Protein AF-0000000074760845 (afdb_homodimer)

Nearest PDB structures (foldseek):
  3ica-assembly1_A  TM=3.084E-01  e=1.351E+00  Porphyromonas gingivalis
  8p0w-assembly1_B  TM=1.690E-01  e=2.922E+00  Homo sapiens
  7v0s-assembly1_Q  TM=1.565E-01  e=3.183E+00  Homo sapiens
  1yc9-assembly1_A-3  TM=8.817E-02  e=9.587E-01  Vibrio cholerae
  3ica-assembly1_A  TM=3.086E-01  e=1.528E+00  Porphyromonas gingivalis

Organism: Mortierella alpina (NCBI:txid64518)

Foldseek 3Di:
DVVVVVVVLVVLQLVLLVQLVVVCQLADDPVFQELVLLVPQDLVSLLVSCCPSRVSLLVVLLVVQQDVVRPDFPNSNRSSQVVQLVSCVSPVRSNNQQDLVLLQCLLVLHELVVSCVVVVVSRHPHPVVNLVNLLRHLVNLLVVLLVCVLPAAKAKEKDKFWDWFCDPDDDPVTHTDTQIWMKMKIWGFDFLFFQDDDLCLLVVDDLVLQDDDPVLVVLLLLLLLQVLLVLCLVFPPPSVLADGRDNFDAFDALAAIDMFIWFMGSAHLLALVSLVVVVCCCQCPRNNHDLVSCVVRTAHEYEYALSNLLSVLLCLVVQVPPDGCVSSNSRYDYDYFDPVVLVVLLLVLCVQQQADLPAFLGLVVLCVLVPNVVQCNDPDHDPVSSVVSLVLSLSLLSVLLCVQQQDPVLVVLLVPDPDSVSNNVSSSVSSSVCCVPVLDLVLFQAQSQSSSSLSNSSVSLSVQCVQCQQQRRLPSNVSSLSLSLLLCQLDDNVSVNLSSSVVSSCVVGRGDPVSSVRSSSQQWGANPSDRRRIDGPNVVNVVLSVSLNSSVVSNPNPDDSVSCSSRNRRCSVSSVVSNVVVCVSSVPDDPVPPVPPDDCNVSSVSSNCSCVVVQRSHNCSSPDHYDPSHDHGDNSNVSSSVSSNPCPVSVVSSVCSSVVVVSVDPPDPPCPPPDPPVPD/DVVVVVVVLVVLQLVLLVQLVVVCQLADDPVFQELVLLVPQDLVSLLVSCCVSRVSLLVVLLVVQQDVVRPPFPRSNRSSQVVQLVSCVSPVRSNNQQDLVLLQCLLVLHELVVSCVCVVVSRHPHPVVNLVNLLRHLVNLLVVLLVCVLPAAKAKEKDKFWAWFCDPDDDPVTHTDTQIWMKMKIWGFDFLFFQDDDLVLLVVDDLVLQDDDPVLVVLLLLLLLQVLLVLCLVFPPPSVLADGRDNFDAFDALAAIDMFIAFMGSAHLLALVSLVVVVCCCQCPRNNHDLVSCVVRGAHEYEYALSNLLSVLLCLLVQVPPDGCVSSNSRYDYDYFDPVVLVVLLLQLCVQQQADLPAFLGLVVLCVLVPNVVQCNDPDHDPVSSVVSLVLSLSLLSVLLCVQQQDPVLVVLLVPDPDSVSNNVSSSVSSSVCCVPVLDLVLFQAQSQSSSSLSNSSVSLSVQCVQCQQQRRLPSNLSSLSLSLLLCQLDDNVSVNLVSSVVSSCLPGRGDPSSSVRSSSQQWGANPSDRRRIDGPNVVNVVLSVSLNSSVVSNNNPDDSVSCSSRNRRCSVSSVVSNVVVCVSSVPDDPVPPVPPDDCNVSSVSSNCSCVVVQRSHNCSSPDHYPPSHDHGDNSNVSSSVSSNPCPVSVVSSVCSSVVVVSVDPPDPPCPVPDPPVPD

Secondary structure (DSSP, 8-state):
-HHHHHHHHHHHHHHHHHHHHHHTTTPPPSS---HHHHHT--HHHHHHHHHHH-HHHHHHHHHHH--SS--STTHHHHHHHHHHHHHHHH-TT--HHHHHHHHHHHHTT--HHHHHHHHHHTSS--HHHHHHHHHHHHHHHHHHHHHHHHHS-EEEEEEEEEEEE--SS-BTTB--EEEEEEEEEEEE----------GGGGGG--GGGTS--HHHHHHHHHHHHHHHHHHHHHHSTT-TTPPPPP--SSBPP-----EEEPPPB---TTSHHHHHHHHHIIIIIIS---GGGGTT---EEEEE-HHHHHHHHHHHHHTTT-SSHHHHTTTEEEEE-HHHHHHHHHHHHHHHT---TTSTT-HHHHHHHTT--GGGGSSS--HHHHHHHHHHHHHHHHHHHHHHH--HHHHHHHHT--SHHHHHHHHHHHHHHHHHHHT-GGG--SHHHHHHHHHHHHHHHHHHHHHHHHHTBHHHHHHHHHHHHHHHTTSS-HHHHHHHHHHHHIIIII--HHHHHHHHHHTEEESS-STT-EEEHHHHHHHHHHHHHHHHHHTTT---HHHIIIIIGGGHHHHHHHHHHHHHHTTPPP-S--------HHHHHHHHHHHHHTTTT-S-TTTS---TTSPPPP-HHHHHHHHHHSHHHHHHHHHHHHSSGGGTS---------S-TT--/-HHHHHHHHHHHHHHHHHHHHHHTTTPPPSS---HHHHHT--HHHHHHHHHHH-HHHHHHHHHHH-PSS--STTHHHHHHHHHHHHHHHH-TT--HHHHHHHHHHHHTT--HHHHHHHHHHTSS--HHHHHHHHHHHHHHHHHHHHHHHHHS-EEEEEEEEEEEE--SS-BTTB--EEEEEEEEEEEE----------GGGGGG--GGGTS--HHHHHHHHHHHHHHHHHHHHHHSTT-TTPPPPP--SSBPP-----EEEPPPB---TTSHHHHHHHHHIIIIIIS---GGGGGG---EEEEE-HHHHHHHHHHHHHTTT-SSHHHHTTTEEEEE-HHHHHHHHHHHHHHHT---TTSTT-HHHHHHHTT--GGGGSSS--HHHHHHHHHHHHHHHHHHHHHHH--HHHHHHHHH--SHHHHHHHHHHHHHHHHHHHT-GGG--SHHHHHHHHHHHHHHHHHHHHHHHHHTBHHHHHHHHHHHHHHHTTSS-HHHHHHHHHHHHIIIII--HHHHHHHHHTTEEESS-STT-EEEHHHHHHHHHHHHHHHHHHTTT---HHHIIIIIGGGHHHHHHHHHHHHHHTTPPP-S--------HHHHHHHHHHHHHTTTT-S-TTTS---TTSPPPP-HHHHHHHHHHSHHHHHHHHHHHHTTGGGTS---------STT---

Sequence (1360 aa):
MAQVATSYVVNMARNELVNLSKSKYLHLSRDGFTASDVDNFSLARIQHVLQTKAPVLTKILRGLTELKPAGPRQRSLALPVIGSIVATTFCRTSNYLQVEMGLYFYSAGCTRKVIDTLHGTGLCVSFSTINRLLEDLTKNAKKVVRLAAKREPFLLVYDNINLAKRKHDQRVDNLDDFENGTTATMIIGRNLGSVQQVHQSYSRLSPSDVILDQAEMAHIKKVYQAHFVQELRNNKEGYGRCSPVPLEIHLLPAEKTKAHPLPTMKIDESSLEGNKMVMETIIEKSLGLEKEWFTAGKAVIVAGDLSTVKKLRSLKYQREDERTPYNRLDWITPVAQLFHMQMALGRTLLRHYRGTDSEHGSLSQIATLLGGRNRIFSDNPDFHSTDEFLRHVFSATVLRLWDVSVTAEDTEGLAGCKDDTAFNNLVNAKMERIIDGSLNPDDINDPSSANATLFLRDMTLYLELSSAIKVGDIGRIDSALKWLTIVFHAGSNSNYAYELLHFRSCAAHLWDPDIKDAVLASMLVNMSGTRQGWKPTDLYQEHCNRTIKHVFHNKQGDMTFDMLRERISMNIETFDTIKARTEQTFKAPPNKRKHAAVSALSDLEIISMTLSEHSILGLNPTGKPQDPTVKRVKHLFMEGAIALLDKKRMDTFIQKHADGSQWMGGGAEDMEENDTGMAEMAQVATSYVVNMARNELVNLSKSKYLHLSRDGFTASDVDNFSLARIQHVLQTKAPVLTKILRGLTELKPAGPRQRSLALPVIGSIVATTFCRTSNYLQVEMGLYFYSAGCTRKVIDTLHGTGLCVSFSTINRLLEDLTKNAKKVVRLAAKREPFLLVYDNINLAKRKHDQRVDNLDDFENGTTATMIIGRNLGSVQQVHQSYSRLSPSDVILDQAEMAHIKKVYQAHFVQELRNNKEGYGRCSPVPLEIHLLPAEKTKAHPLPTMKIDESSLEGNKMVMETIIEKSLGLEKEWFTAGKAVIVAGDLSTVKKLRSLKYQREDERTPYNRLDWITPVAQLFHMQMALGRTLLRHYRGTDSEHGSLSQIATLLGGRNRIFSDNPDFHSTDEFLRHVFSATVLRLWDVSVTAEDTEGLAGCKDDTAFNNLVNAKMERIIDGSLNPDDINDPSSANATLFLRDMTLYLELSSAIKVGDIGRIDSALKWLTIVFHAGSNSNYAYELLHFRSCAAHLWDPDIKDAVLASMLVNMSGTRQGWKPTDLYQEHCNRTIKHVFHNKQGDMTFDMLRERISMNIETFDTIKARTEQTFKAPPNKRKHAAVSALSDLEIISMTLSEHSILGLNPTGKPQDPTVKRVKHLFMEGAIALLDKKRMDTFIQKHADGSQWMGGGAEDMEENDTGMAE

InterPro domains:
  IPR046496 Domain of unknown function DUF6589 [PF20231] (205-595)

Structure (mmCIF, N/CA/C/O backbone):
data_AF-0000000074760845-model_v1
#
loop_
_entity.id
_entity.type
_entity.pdbx_description
1 polymer 'DUF6589 domain-containing protein'
#
loop_
_atom_site.group_PDB
_atom_site.id
_atom_site.type_symbol
_atom_site.label_atom_id
_atom_site.label_alt_id
_atom_site.label_comp_id
_atom_site.label_asym_id
_atom_site.label_entity_id
_atom_site.label_seq_id
_atom_site.pdbx_PDB_ins_code
_atom_site.Cartn_x
_atom_site.Cartn_y
_atom_site.Cartn_z
_atom_site.occupancy
_atom_site.B_iso_or_equiv
_atom_site.auth_seq_id
_atom_site.auth_comp_id
_atom_site.auth_asym_id
_atom_site.auth_atom_id
_atom_site.pdbx_PDB_model_num
ATOM 1 N N . MET A 1 1 ? -59.531 -13.656 4.5 1 73 1 MET A N 1
ATOM 2 C CA . MET A 1 1 ? -59.438 -12.375 5.195 1 73 1 MET A CA 1
ATOM 3 C C . MET A 1 1 ? -58 -11.891 5.254 1 73 1 MET A C 1
ATOM 5 O O . MET A 1 1 ? -57.719 -10.734 4.93 1 73 1 MET A O 1
ATOM 9 N N . ALA A 1 2 ? -57.156 -12.852 5.43 1 81.94 2 ALA A N 1
ATOM 10 C CA . ALA A 1 2 ? -55.75 -12.492 5.566 1 81.94 2 ALA A CA 1
ATOM 11 C C . ALA A 1 2 ? -55.156 -12.008 4.238 1 81.94 2 ALA A C 1
ATOM 13 O O . ALA A 1 2 ? -54.469 -10.992 4.188 1 81.94 2 ALA A O 1
ATOM 14 N N . GLN A 1 3 ? -55.469 -12.633 3.146 1 88.06 3 GLN A N 1
ATOM 15 C CA . GLN A 1 3 ? -54.969 -12.289 1.82 1 88.06 3 GLN A CA 1
ATOM 16 C C . GLN A 1 3 ? -55.5 -10.938 1.36 1 88.06 3 GLN A C 1
ATOM 18 O O . GLN A 1 3 ? -54.781 -10.133 0.782 1 88.06 3 GLN A O 1
ATOM 23 N N . VAL A 1 4 ? -56.781 -10.727 1.677 1 90.44 4 VAL A N 1
ATOM 24 C CA . VAL A 1 4 ? -57.406 -9.477 1.266 1 90.44 4 VAL A CA 1
ATOM 25 C C . VAL A 1 4 ? -56.844 -8.312 2.07 1 90.44 4 VAL A C 1
ATOM 27 O O . VAL A 1 4 ? -56.562 -7.25 1.516 1 90.44 4 VAL A O 1
ATOM 30 N N . ALA A 1 5 ? -56.656 -8.547 3.352 1 92.5 5 ALA A N 1
ATOM 31 C CA . ALA A 1 5 ? -56.094 -7.508 4.215 1 92.5 5 ALA A CA 1
ATOM 32 C C . ALA A 1 5 ? -54.656 -7.16 3.799 1 92.5 5 ALA A C 1
ATOM 34 O O . ALA A 1 5 ? -54.281 -5.992 3.797 1 92.5 5 ALA A O 1
ATOM 35 N N . THR A 1 6 ? -53.938 -8.188 3.455 1 93.56 6 THR A N 1
ATOM 36 C CA . THR A 1 6 ? -52.562 -7.98 3.045 1 93.56 6 THR A CA 1
ATOM 37 C C . THR A 1 6 ? -52.5 -7.184 1.744 1 93.56 6 THR A C 1
ATOM 39 O O . THR A 1 6 ? -51.719 -6.242 1.624 1 93.56 6 THR A O 1
ATOM 42 N N . SER A 1 7 ? -53.281 -7.531 0.797 1 92.94 7 SER A N 1
ATOM 43 C CA . SER A 1 7 ? -53.312 -6.824 -0.48 1 92.94 7 SER A CA 1
ATOM 44 C C . SER A 1 7 ? -53.75 -5.371 -0.299 1 92.94 7 SER A C 1
ATOM 46 O O . SER A 1 7 ? -53.219 -4.477 -0.965 1 92.94 7 SER A O 1
ATOM 48 N N . TYR A 1 8 ? -54.656 -5.242 0.613 1 94.38 8 TYR A N 1
ATOM 49 C CA . TYR A 1 8 ? -55.125 -3.895 0.889 1 94.38 8 TYR A CA 1
ATOM 50 C C . TYR A 1 8 ? -54.031 -3.023 1.476 1 94.38 8 TYR A C 1
ATOM 52 O O . TYR A 1 8 ? -53.812 -1.903 1.015 1 94.38 8 TYR A O 1
ATOM 60 N N . VAL A 1 9 ? -53.375 -3.494 2.439 1 94.44 9 VAL A N 1
ATOM 61 C CA . VAL A 1 9 ? -52.312 -2.756 3.129 1 94.44 9 VAL A CA 1
ATOM 62 C C . VAL A 1 9 ? -51.156 -2.494 2.17 1 94.44 9 VAL A C 1
ATOM 64 O O . VAL A 1 9 ? -50.594 -1.396 2.15 1 94.44 9 VAL A O 1
ATOM 67 N N . VAL A 1 10 ? -50.75 -3.508 1.373 1 93.94 10 VAL A N 1
ATOM 68 C CA . VAL A 1 10 ? -49.656 -3.379 0.409 1 93.94 10 VAL A CA 1
ATOM 69 C C . VAL A 1 10 ? -50 -2.312 -0.626 1 93.94 10 VAL A C 1
ATOM 71 O O . VAL A 1 10 ? -49.156 -1.508 -1.011 1 93.94 10 VAL A O 1
ATOM 74 N N . ASN A 1 11 ? -51.25 -2.316 -1.03 1 93.5 11 ASN A N 1
ATOM 75 C CA . ASN A 1 11 ? -51.688 -1.32 -2.004 1 93.5 11 ASN A CA 1
ATOM 76 C C . ASN A 1 11 ? -51.656 0.089 -1.422 1 93.5 11 ASN A C 1
ATOM 78 O O . ASN A 1 11 ? -51.312 1.044 -2.121 1 93.5 11 ASN A O 1
ATOM 82 N N . MET A 1 12 ? -51.969 0.183 -0.197 1 95.12 12 MET A N 1
ATOM 83 C CA . MET A 1 12 ? -51.906 1.481 0.465 1 95.12 12 MET A CA 1
ATOM 84 C C . MET A 1 12 ? -50.438 1.959 0.542 1 95.12 12 MET A C 1
ATOM 86 O O . MET A 1 12 ? -50.156 3.121 0.252 1 95.12 12 MET A O 1
ATOM 90 N N . ALA A 1 13 ? -49.625 1.076 0.987 1 94.75 13 ALA A N 1
ATOM 91 C CA . ALA A 1 13 ? -48.188 1.407 1.1 1 94.75 13 ALA A CA 1
ATOM 92 C C . ALA A 1 13 ? -47.625 1.755 -0.264 1 94.75 13 ALA A C 1
ATOM 94 O O . ALA A 1 13 ? -46.781 2.652 -0.373 1 94.75 13 ALA A O 1
ATOM 95 N N . ARG A 1 14 ? -48 1.091 -1.288 1 93.19 14 ARG A N 1
ATOM 96 C CA . ARG A 1 14 ? -47.531 1.357 -2.645 1 93.19 14 ARG A CA 1
ATOM 97 C C . ARG A 1 14 ? -47.938 2.746 -3.107 1 93.19 14 ARG A C 1
ATOM 99 O O . ARG A 1 14 ? -47.188 3.451 -3.764 1 93.19 14 ARG A O 1
ATOM 106 N N . ASN A 1 15 ? -49.156 3.045 -2.781 1 93.25 15 ASN A N 1
ATOM 107 C CA . ASN A 1 15 ? -49.656 4.379 -3.127 1 93.25 15 ASN A CA 1
ATOM 108 C C . ASN A 1 15 ? -48.844 5.465 -2.432 1 93.25 15 ASN A C 1
ATOM 110 O O . ASN A 1 15 ? -48.594 6.523 -3.012 1 93.25 15 ASN A O 1
ATOM 114 N N . GLU A 1 16 ? -48.5 5.18 -1.24 1 94.75 16 GLU A N 1
ATOM 115 C CA . GLU A 1 16 ? -47.656 6.113 -0.519 1 94.75 16 GLU A CA 1
ATOM 116 C C . GLU A 1 16 ? -46.281 6.246 -1.195 1 94.75 16 GLU A C 1
ATOM 118 O O . GLU A 1 16 ? -45.719 7.34 -1.263 1 94.75 16 GLU A O 1
ATOM 123 N N . LEU A 1 17 ? -45.75 5.133 -1.684 1 92.44 17 LEU A N 1
ATOM 124 C CA . LEU A 1 17 ? -44.469 5.141 -2.363 1 92.44 17 LEU A CA 1
ATOM 125 C C . LEU A 1 17 ? -44.562 5.91 -3.678 1 92.44 17 LEU A C 1
ATOM 127 O O . LEU A 1 17 ? -43.594 6.609 -4.055 1 92.44 17 LEU A O 1
ATOM 131 N N . VAL A 1 18 ? -45.625 5.773 -4.324 1 90.94 18 VAL A N 1
ATOM 132 C CA . VAL A 1 18 ? -45.844 6.535 -5.547 1 90.94 18 VAL A CA 1
ATOM 133 C C . VAL A 1 18 ? -45.844 8.031 -5.234 1 90.94 18 VAL A C 1
ATOM 135 O O . VAL A 1 18 ? -45.219 8.82 -5.938 1 90.94 18 VAL A O 1
ATOM 138 N N . ASN A 1 19 ? -46.5 8.391 -4.176 1 91.38 19 ASN A N 1
ATOM 139 C CA . ASN A 1 19 ? -46.562 9.797 -3.785 1 91.38 19 ASN A CA 1
ATOM 140 C C . ASN A 1 19 ? -45.188 10.312 -3.352 1 91.38 19 ASN A C 1
ATOM 142 O O . ASN A 1 19 ? -44.844 11.461 -3.623 1 91.38 19 ASN A O 1
ATOM 146 N N . LEU A 1 20 ? -44.531 9.484 -2.639 1 90.94 20 LEU A N 1
ATOM 147 C CA . LEU A 1 20 ? -43.188 9.844 -2.211 1 90.94 20 LEU A CA 1
ATOM 148 C C . LEU A 1 20 ? -42.281 10.086 -3.414 1 90.94 20 LEU A C 1
ATOM 150 O O . LEU A 1 20 ? -41.469 11.008 -3.402 1 90.94 20 LEU A O 1
ATOM 154 N N . SER A 1 21 ? -42.406 9.289 -4.398 1 87.81 21 SER A N 1
ATOM 155 C CA . SER A 1 21 ? -41.625 9.43 -5.609 1 87.81 21 SER A CA 1
ATOM 156 C C . SER A 1 21 ? -41.969 10.711 -6.363 1 87.81 21 SER A C 1
ATOM 158 O O . SER A 1 21 ? -41.094 11.375 -6.898 1 87.81 21 SER A O 1
ATOM 160 N N . LYS A 1 22 ? -43.156 11.031 -6.348 1 87.75 22 LYS A N 1
ATOM 161 C CA . LYS A 1 22 ? -43.625 12.219 -7.055 1 87.75 22 LYS A CA 1
ATOM 162 C C . LYS A 1 22 ? -43.188 13.492 -6.336 1 87.75 22 LYS A C 1
ATOM 164 O O . LYS A 1 22 ? -42.875 14.5 -6.973 1 87.75 22 LYS A O 1
ATOM 169 N N . SER A 1 23 ? -43.156 13.453 -5.031 1 86.38 23 SER A N 1
ATOM 170 C CA . SER A 1 23 ? -42.812 14.625 -4.238 1 86.38 23 SER A CA 1
ATOM 171 C C . SER A 1 23 ? -41.312 14.883 -4.258 1 86.38 23 SER A C 1
ATOM 173 O O . SER A 1 23 ? -40.844 15.977 -3.914 1 86.38 23 SER A O 1
ATOM 175 N N . LYS A 1 24 ? -40.438 13.969 -4.602 1 84.06 24 LYS A N 1
ATOM 176 C CA . LYS A 1 24 ? -39 14.047 -4.801 1 84.06 24 LYS A CA 1
ATOM 177 C C . LYS A 1 24 ? -38.281 14.391 -3.498 1 84.06 24 LYS A C 1
ATOM 179 O O . LYS A 1 24 ? -37.25 15.062 -3.514 1 84.06 24 LYS A O 1
ATOM 184 N N . TYR A 1 25 ? -38.875 14 -2.334 1 82.44 25 TYR A N 1
ATOM 185 C CA . TYR A 1 25 ? -38.281 14.312 -1.033 1 82.44 25 TYR A CA 1
ATOM 186 C C . TYR A 1 25 ? -36.969 13.555 -0.831 1 82.44 25 TYR A C 1
ATOM 188 O O . TYR A 1 25 ? -36.094 14.023 -0.119 1 82.44 25 TYR A O 1
ATOM 196 N N . LEU A 1 26 ? -36.875 12.414 -1.429 1 87.5 26 LEU A N 1
ATOM 197 C CA . LEU A 1 26 ? -35.656 11.586 -1.259 1 87.5 26 LEU A CA 1
ATOM 198 C C . LEU A 1 26 ? -34.844 11.555 -2.541 1 87.5 26 LEU A C 1
ATOM 200 O O . LEU A 1 26 ? -34.125 10.586 -2.795 1 87.5 26 LEU A O 1
ATOM 204 N N . HIS A 1 27 ? -35.094 12.602 -3.342 1 84.25 27 HIS A N 1
ATOM 205 C CA . HIS A 1 27 ? -34.344 12.766 -4.574 1 84.25 27 HIS A CA 1
ATOM 206 C C . HIS A 1 27 ? -33.219 13.789 -4.398 1 84.25 27 HIS A C 1
ATOM 208 O O . HIS A 1 27 ? -33.344 14.719 -3.592 1 84.25 27 HIS A O 1
ATOM 214 N N . LEU A 1 28 ? -32.156 13.5 -5.059 1 78.19 28 LEU A N 1
ATOM 215 C CA . LEU A 1 28 ? -31.141 14.555 -5.117 1 78.19 28 LEU A CA 1
ATOM 216 C C . LEU A 1 28 ? -31.438 15.523 -6.258 1 78.19 28 LEU A C 1
ATOM 218 O O . LEU A 1 28 ? -32.062 15.148 -7.25 1 78.19 28 LEU A O 1
ATOM 222 N N . SER A 1 29 ? -31.094 16.75 -6.016 1 67.69 29 SER A N 1
ATOM 223 C CA . SER A 1 29 ? -31.391 17.781 -7.004 1 67.69 29 SER A CA 1
ATOM 224 C C . SER A 1 29 ? -30.75 17.453 -8.352 1 67.69 29 SER A C 1
ATOM 226 O O . SER A 1 29 ? -29.656 16.906 -8.414 1 67.69 29 SER A O 1
ATOM 228 N N . ARG A 1 30 ? -31.562 17.516 -9.32 1 59.91 30 ARG A N 1
ATOM 229 C CA . ARG A 1 30 ? -31.125 17.266 -10.688 1 59.91 30 ARG A CA 1
ATOM 230 C C . ARG A 1 30 ? -30.234 18.406 -11.188 1 59.91 30 ARG A C 1
ATOM 232 O O . ARG A 1 30 ? -29.516 18.25 -12.188 1 59.91 30 ARG A O 1
ATOM 239 N N . ASP A 1 31 ? -30.375 19.594 -10.508 1 63.41 31 ASP A N 1
ATOM 240 C CA . ASP A 1 31 ? -29.656 20.766 -10.992 1 63.41 31 ASP A CA 1
ATOM 241 C C . ASP A 1 31 ? -28.203 20.75 -10.508 1 63.41 31 ASP A C 1
ATOM 243 O O . ASP A 1 31 ? -27.672 21.797 -10.125 1 63.41 31 ASP A O 1
ATOM 247 N N . GLY A 1 32 ? -27.688 19.609 -10.453 1 75.12 32 GLY A N 1
ATOM 248 C CA . GLY A 1 32 ? -26.266 19.531 -10.117 1 75.12 32 GLY A CA 1
ATOM 249 C C . GLY A 1 32 ? -26.016 19.172 -8.664 1 75.12 32 GLY A C 1
ATOM 250 O O . GLY A 1 32 ? -26.703 19.672 -7.77 1 75.12 32 GLY A O 1
ATOM 251 N N . PHE A 1 33 ? -25.281 18.25 -8.398 1 83.94 33 PHE A N 1
ATOM 252 C CA . PHE A 1 33 ? -24.891 17.781 -7.066 1 83.94 33 PHE A CA 1
ATOM 253 C C . PHE A 1 33 ? -23.812 18.672 -6.465 1 83.94 33 PHE A C 1
ATOM 255 O O . PHE A 1 33 ? -22.797 18.922 -7.102 1 83.94 33 PHE A O 1
ATOM 262 N N . THR A 1 34 ? -24.141 19.328 -5.312 1 84 34 THR A N 1
ATOM 263 C CA . THR A 1 34 ? -23.25 20.312 -4.715 1 84 34 THR A CA 1
ATOM 264 C C . THR A 1 34 ? -22.797 19.859 -3.326 1 84 34 THR A C 1
ATOM 266 O O . THR A 1 34 ? -23.344 18.891 -2.781 1 84 34 THR A O 1
ATOM 269 N N . ALA A 1 35 ? -21.797 20.625 -2.775 1 81.69 35 ALA A N 1
ATOM 270 C CA . ALA A 1 35 ? -21.297 20.344 -1.435 1 81.69 35 ALA A CA 1
ATOM 271 C C . ALA A 1 35 ? -22.391 20.547 -0.383 1 81.69 35 ALA A C 1
ATOM 273 O O . ALA A 1 35 ? -22.422 19.844 0.631 1 81.69 35 ALA A O 1
ATOM 274 N N . SER A 1 36 ? -23.25 21.484 -0.666 1 81.38 36 SER A N 1
ATOM 275 C CA . SER A 1 36 ? -24.359 21.734 0.249 1 81.38 36 SER A CA 1
ATOM 276 C C . SER A 1 36 ? -25.266 20.516 0.348 1 81.38 36 SER A C 1
ATOM 278 O O . SER A 1 36 ? -25.844 20.25 1.407 1 81.38 36 SER A O 1
ATOM 280 N N . ASP A 1 37 ? -25.422 19.844 -0.735 1 82.81 37 ASP A N 1
ATOM 281 C CA . ASP A 1 37 ? -26.203 18.609 -0.722 1 82.81 37 ASP A CA 1
ATOM 282 C C . ASP A 1 37 ? -25.609 17.578 0.23 1 82.81 37 ASP A C 1
ATOM 284 O O . ASP A 1 37 ? -26.328 16.891 0.944 1 82.81 37 ASP A O 1
ATOM 288 N N . VAL A 1 38 ? -24.359 17.516 0.23 1 84.44 38 VAL A N 1
ATOM 289 C CA . VAL A 1 38 ? -23.641 16.578 1.086 1 84.44 38 VAL A CA 1
ATOM 290 C C . VAL A 1 38 ? -23.844 16.953 2.551 1 84.44 38 VAL A C 1
ATOM 292 O O . VAL A 1 38 ? -24.047 16.078 3.396 1 84.44 38 VAL A O 1
ATOM 295 N N . ASP A 1 39 ? -23.859 18.203 2.789 1 82.31 39 ASP A N 1
ATOM 296 C CA . ASP A 1 39 ? -24.016 18.688 4.16 1 82.31 39 ASP A CA 1
ATOM 297 C C . ASP A 1 39 ? -25.406 18.391 4.691 1 82.31 39 ASP A C 1
ATOM 299 O O . ASP A 1 39 ? -25.609 18.328 5.906 1 82.31 39 ASP A O 1
ATOM 303 N N . ASN A 1 40 ? -26.297 18.109 3.807 1 81.38 40 ASN A N 1
ATOM 304 C CA . ASN A 1 40 ? -27.688 17.922 4.207 1 81.38 40 ASN A CA 1
ATOM 305 C C . ASN A 1 40 ? -28.016 16.453 4.402 1 81.38 40 ASN A C 1
ATOM 307 O O . ASN A 1 40 ? -29.141 16.109 4.797 1 81.38 40 ASN A O 1
ATOM 311 N N . PHE A 1 41 ? -27.094 15.625 4.129 1 85.31 41 PHE A N 1
ATOM 312 C CA . PHE A 1 41 ? -27.359 14.203 4.328 1 85.31 41 PHE A CA 1
ATOM 313 C C . PHE A 1 41 ? -27.641 13.898 5.793 1 85.31 41 PHE A C 1
ATOM 315 O O . PHE A 1 41 ? -26.938 14.375 6.684 1 85.31 41 PHE A O 1
ATOM 322 N N . SER A 1 42 ? -28.75 13.305 6.047 1 88.31 42 SER A N 1
ATOM 323 C CA . SER A 1 42 ? -29.141 12.953 7.406 1 88.31 42 SER A CA 1
ATOM 324 C C . SER A 1 42 ? -30.109 11.773 7.41 1 88.31 42 SER A C 1
ATOM 326 O O . SER A 1 42 ? -31.125 11.797 6.703 1 88.31 42 SER A O 1
ATOM 328 N N . LEU A 1 43 ? -29.75 10.812 8.172 1 90 43 LEU A N 1
ATOM 329 C CA . LEU A 1 43 ? -30.641 9.664 8.328 1 90 43 LEU A CA 1
ATOM 330 C C . LEU A 1 43 ? -31.938 10.078 9.008 1 90 43 LEU A C 1
ATOM 332 O O . LEU A 1 43 ? -33 9.523 8.711 1 90 43 LEU A O 1
ATOM 336 N N . ALA A 1 44 ? -31.828 11.039 9.828 1 87.81 44 ALA A N 1
ATOM 337 C CA . ALA A 1 44 ? -33 11.562 10.523 1 87.81 44 ALA A CA 1
ATOM 338 C C . ALA A 1 44 ? -33.969 12.195 9.547 1 87.81 44 ALA A C 1
ATOM 340 O O . ALA A 1 44 ? -35.188 12.094 9.727 1 87.81 44 ALA A O 1
ATOM 341 N N . ARG A 1 45 ? -33.406 12.805 8.602 1 89.19 45 ARG A N 1
ATOM 342 C CA . ARG A 1 45 ? -34.281 13.398 7.57 1 89.19 45 ARG A CA 1
ATOM 343 C C . ARG A 1 45 ? -35.031 12.32 6.805 1 89.19 45 ARG A C 1
ATOM 345 O O . ARG A 1 45 ? -36.219 12.477 6.527 1 89.19 45 ARG A O 1
ATOM 352 N N . ILE A 1 46 ? -34.375 11.266 6.5 1 92.38 46 ILE A N 1
ATOM 353 C CA . ILE A 1 46 ? -35.031 10.164 5.785 1 92.38 46 ILE A CA 1
ATOM 354 C C . ILE A 1 46 ? -36.125 9.57 6.641 1 92.38 46 ILE A C 1
ATOM 356 O O . ILE A 1 46 ? -37.25 9.32 6.148 1 92.38 46 ILE A O 1
ATOM 360 N N . GLN A 1 47 ? -35.844 9.383 7.852 1 92.38 47 GLN A N 1
ATOM 361 C CA . GLN A 1 47 ? -36.812 8.844 8.781 1 92.38 47 GLN A CA 1
ATOM 362 C C . GLN A 1 47 ? -38.031 9.758 8.875 1 92.38 47 GLN A C 1
ATOM 364 O O . GLN A 1 47 ? -39.188 9.289 8.844 1 92.38 47 GLN A O 1
ATOM 369 N N . HIS A 1 48 ? -37.75 10.992 8.922 1 93.19 48 HIS A N 1
ATOM 370 C CA . HIS A 1 48 ? -38.812 11.969 9.031 1 93.19 48 HIS A CA 1
ATOM 371 C C . HIS A 1 48 ? -39.688 11.969 7.777 1 93.19 48 HIS A C 1
ATOM 373 O O . HIS A 1 48 ? -40.906 12 7.871 1 93.19 48 HIS A O 1
ATOM 379 N N . VAL A 1 49 ? -39.094 11.914 6.672 1 94.19 49 VAL A N 1
ATOM 380 C CA . VAL A 1 49 ? -39.812 11.898 5.406 1 94.19 49 VAL A CA 1
ATOM 381 C C . VAL A 1 49 ? -40.688 10.641 5.309 1 94.19 49 VAL A C 1
ATOM 383 O O . VAL A 1 49 ? -41.844 10.703 4.906 1 94.19 49 VAL A O 1
ATOM 386 N N . LEU A 1 50 ? -40.156 9.5 5.727 1 94.12 50 LEU A N 1
ATOM 387 C CA . LEU A 1 50 ? -40.906 8.25 5.684 1 94.12 50 LEU A CA 1
ATOM 388 C C . LEU A 1 50 ? -42.094 8.297 6.637 1 94.12 50 LEU A C 1
ATOM 390 O O . LEU A 1 50 ? -43.188 7.883 6.277 1 94.12 50 LEU A O 1
ATOM 394 N N . GLN A 1 51 ? -41.938 8.875 7.777 1 93.56 51 GLN A N 1
ATOM 395 C CA . GLN A 1 51 ? -42.969 8.93 8.797 1 93.56 51 GLN A CA 1
ATOM 396 C C . GLN A 1 51 ? -44.125 9.859 8.375 1 93.56 51 GLN A C 1
ATOM 398 O O . GLN A 1 51 ? -45.281 9.602 8.672 1 93.56 51 GLN A O 1
ATOM 403 N N . THR A 1 52 ? -43.75 10.867 7.594 1 94.81 52 THR A N 1
ATOM 404 C CA . THR A 1 52 ? -44.75 11.891 7.273 1 94.81 52 THR A CA 1
ATOM 405 C C . THR A 1 52 ? -45.406 11.602 5.926 1 94.81 52 THR A C 1
ATOM 407 O O . THR A 1 52 ? -46.594 11.805 5.766 1 94.81 52 THR A O 1
ATOM 410 N N . LYS A 1 53 ? -44.625 11.086 5.004 1 94.94 53 LYS A N 1
ATOM 411 C CA . LYS A 1 53 ? -45.125 10.961 3.639 1 94.94 53 LYS A CA 1
ATOM 412 C C . LYS A 1 53 ? -45.531 9.523 3.326 1 94.94 53 LYS A C 1
ATOM 414 O O . LYS A 1 53 ? -46.25 9.266 2.359 1 94.94 53 LYS A O 1
ATOM 419 N N . ALA A 1 54 ? -45.062 8.586 4.117 1 95.25 54 ALA A N 1
ATOM 420 C CA . ALA A 1 54 ? -45.438 7.18 3.949 1 95.25 54 ALA A CA 1
ATOM 421 C C . ALA A 1 54 ? -45.719 6.527 5.297 1 95.25 54 ALA A C 1
ATOM 423 O O . ALA A 1 54 ? -45.031 5.57 5.688 1 95.25 54 ALA A O 1
ATOM 424 N N . PRO A 1 55 ? -46.781 6.93 5.922 1 94.88 55 PRO A N 1
ATOM 425 C CA . PRO A 1 55 ? -47.062 6.473 7.285 1 94.88 55 PRO A CA 1
ATOM 426 C C . PRO A 1 55 ? -47.406 4.988 7.348 1 94.88 55 PRO A C 1
ATOM 428 O O . PRO A 1 55 ? -47.094 4.316 8.328 1 94.88 55 PRO A O 1
ATOM 431 N N . VAL A 1 56 ? -48.125 4.445 6.363 1 95.56 56 VAL A N 1
ATOM 432 C CA . VAL A 1 56 ? -48.469 3.031 6.371 1 95.56 56 VAL A CA 1
ATOM 433 C C . VAL A 1 56 ? -47.219 2.18 6.23 1 95.56 56 VAL A C 1
ATOM 435 O O . VAL A 1 56 ? -47.031 1.199 6.957 1 95.56 56 VAL A O 1
ATOM 438 N N . LEU A 1 57 ? -46.375 2.596 5.293 1 94.81 57 LEU A N 1
ATOM 439 C CA . LEU A 1 57 ? -45.094 1.91 5.133 1 94.81 57 LEU A CA 1
ATOM 440 C C . LEU A 1 57 ? -44.312 1.933 6.434 1 94.81 57 LEU A C 1
ATOM 442 O O . LEU A 1 57 ? -43.75 0.916 6.836 1 94.81 57 LEU A O 1
ATOM 446 N N . THR A 1 58 ? -44.25 3.113 7.047 1 94.44 58 THR A N 1
ATOM 447 C CA . THR A 1 58 ? -43.531 3.291 8.297 1 94.44 58 THR A CA 1
ATOM 448 C C . THR A 1 58 ? -44.094 2.371 9.383 1 94.44 58 THR A C 1
ATOM 450 O O . THR A 1 58 ? -43.312 1.76 10.133 1 94.44 58 THR A O 1
ATOM 453 N N . LYS A 1 59 ? -45.344 2.287 9.422 1 93.5 59 LYS A N 1
ATOM 454 C CA . LYS A 1 59 ? -45.969 1.428 10.422 1 93.5 59 LYS A CA 1
ATOM 455 C C . LYS A 1 59 ? -45.625 -0.04 10.18 1 93.5 59 LYS A C 1
ATOM 457 O O . LYS A 1 59 ? -45.438 -0.799 11.125 1 93.5 59 LYS A O 1
ATOM 462 N N . ILE A 1 60 ? -45.625 -0.393 8.945 1 93.69 60 ILE A N 1
ATOM 463 C CA . ILE A 1 60 ? -45.281 -1.763 8.586 1 93.69 60 ILE A CA 1
ATOM 464 C C . ILE A 1 60 ? -43.844 -2.061 9.023 1 93.69 60 ILE A C 1
ATOM 466 O O . ILE A 1 60 ? -43.594 -3.035 9.742 1 93.69 60 ILE A O 1
ATOM 470 N N . LEU A 1 61 ? -42.906 -1.216 8.617 1 92.69 61 LEU A N 1
ATOM 471 C CA . LEU A 1 61 ? -41.5 -1.439 8.875 1 92.69 61 LEU A CA 1
ATOM 472 C C . LEU A 1 61 ? -41.188 -1.37 10.367 1 92.69 61 LEU A C 1
ATOM 474 O O . LEU A 1 61 ? -40.406 -2.156 10.883 1 92.69 61 LEU A O 1
ATOM 478 N N . ARG A 1 62 ? -41.781 -0.443 11.023 1 90.12 62 ARG A N 1
ATOM 479 C CA . ARG A 1 62 ? -41.625 -0.321 12.469 1 90.12 62 ARG A CA 1
ATOM 480 C C . ARG A 1 62 ? -42.125 -1.568 13.188 1 90.12 62 ARG A C 1
ATOM 482 O O . ARG A 1 62 ? -41.5 -2.045 14.133 1 90.12 62 ARG A O 1
ATOM 489 N N . GLY A 1 63 ? -43.25 -2.035 12.727 1 88.62 63 GLY A N 1
ATOM 490 C CA . GLY A 1 63 ? -43.812 -3.234 13.328 1 88.62 63 GLY A CA 1
ATOM 491 C C . GLY A 1 63 ? -42.938 -4.461 13.133 1 88.62 63 GLY A C 1
ATOM 492 O O . GLY A 1 63 ? -42.906 -5.34 14 1 88.62 63 GLY A O 1
ATOM 493 N N . LEU A 1 64 ? -42.281 -4.477 12.031 1 89.31 64 LEU A N 1
ATOM 494 C CA . LEU A 1 64 ? -41.469 -5.637 11.695 1 89.31 64 LEU A CA 1
ATOM 495 C C . LEU A 1 64 ? -40.094 -5.555 12.375 1 89.31 64 LEU A C 1
ATOM 497 O O . LEU A 1 64 ? -39.406 -6.566 12.516 1 89.31 64 LEU A O 1
ATOM 501 N N . THR A 1 65 ? -39.656 -4.379 12.781 1 85.06 65 THR A N 1
ATOM 502 C CA . THR A 1 65 ? -38.281 -4.223 13.281 1 85.06 65 THR A CA 1
ATOM 503 C C . THR A 1 65 ? -38.312 -3.918 14.773 1 85.06 65 THR A C 1
ATOM 505 O O . THR A 1 65 ? -37.25 -3.91 15.414 1 85.06 65 THR A O 1
ATOM 508 N N . GLU A 1 66 ? -39.344 -3.623 15.352 1 73.5 66 GLU A N 1
ATOM 509 C CA . GLU A 1 66 ? -39.438 -3.291 16.766 1 73.5 66 GLU A CA 1
ATOM 510 C C . GLU A 1 66 ? -39.469 -4.551 17.625 1 73.5 66 GLU A C 1
ATOM 512 O O . GLU A 1 66 ? -40.25 -5.473 17.375 1 73.5 66 GLU A O 1
ATOM 517 N N . LEU A 1 67 ? -38.25 -4.945 18.266 1 62.22 67 LEU A N 1
ATOM 518 C CA . LEU A 1 67 ? -38.188 -6.09 19.172 1 62.22 67 LEU A CA 1
ATOM 519 C C . LEU A 1 67 ? -38.75 -5.738 20.547 1 62.22 67 LEU A C 1
ATOM 521 O O . LEU A 1 67 ? -38.594 -4.613 21.016 1 62.22 67 LEU A O 1
ATOM 525 N N . LYS A 1 68 ? -39.812 -6.273 21.062 1 53.56 68 LYS A N 1
ATOM 526 C CA . LYS A 1 68 ? -40.125 -6.211 22.484 1 53.56 68 LYS A CA 1
ATOM 527 C C . LYS A 1 68 ? -39.25 -7.152 23.297 1 53.56 68 LYS A C 1
ATOM 529 O O . LYS A 1 68 ? -39.062 -8.312 22.922 1 53.56 68 LYS A O 1
ATOM 534 N N . PRO A 1 69 ? -38.562 -6.75 24.703 1 46.59 69 PRO A N 1
ATOM 535 C CA . PRO A 1 69 ? -38.031 -5.48 25.188 1 46.59 69 PRO A CA 1
ATOM 536 C C . PRO A 1 69 ? -36.906 -4.934 24.297 1 46.59 69 PRO A C 1
ATOM 538 O O . PRO A 1 69 ? -36.156 -5.703 23.688 1 46.59 69 PRO A O 1
ATOM 541 N N . ALA A 1 70 ? -36.906 -3.688 23.828 1 45.47 70 ALA A N 1
ATOM 542 C CA . ALA A 1 70 ? -36.188 -2.949 22.797 1 45.47 70 ALA A CA 1
ATOM 543 C C . ALA A 1 70 ? -34.688 -2.938 23.062 1 45.47 70 ALA A C 1
ATOM 545 O O . ALA A 1 70 ? -34.219 -2.428 24.094 1 45.47 70 ALA A O 1
ATOM 546 N N . GLY A 1 71 ? -33.906 -3.793 22.922 1 47.03 71 GLY A N 1
ATOM 547 C CA . GLY A 1 71 ? -32.531 -3.27 23.016 1 47.03 71 GLY A CA 1
ATOM 548 C C . GLY A 1 71 ? -32.25 -2.172 22.016 1 47.03 71 GLY A C 1
ATOM 549 O O . GLY A 1 71 ? -32.688 -2.26 20.859 1 47.03 71 GLY A O 1
ATOM 550 N N . PRO A 1 72 ? -32 -0.781 22.375 1 44.78 72 PRO A N 1
ATOM 551 C CA . PRO A 1 72 ? -32.062 0.557 21.781 1 44.78 72 PRO A CA 1
ATOM 552 C C . PRO A 1 72 ? -31.297 0.646 20.453 1 44.78 72 PRO A C 1
ATOM 554 O O . PRO A 1 72 ? -31.719 1.371 19.547 1 44.78 72 PRO A O 1
ATOM 557 N N . ARG A 1 73 ? -30.094 0.275 20.281 1 49.47 73 ARG A N 1
ATOM 558 C CA . ARG A 1 73 ? -29.125 0.801 19.344 1 49.47 73 ARG A CA 1
ATOM 559 C C . ARG A 1 73 ? -29.547 0.527 17.906 1 49.47 73 ARG A C 1
ATOM 561 O O . ARG A 1 73 ? -29.469 1.415 17.047 1 49.47 73 ARG A O 1
ATOM 568 N N . GLN A 1 74 ? -29.859 -0.818 17.453 1 55.69 74 GLN A N 1
ATOM 569 C CA . GLN A 1 74 ? -29.938 -1.277 16.078 1 55.69 74 GLN A CA 1
ATOM 570 C C . GLN A 1 74 ? -31.25 -0.858 15.422 1 55.69 74 GLN A C 1
ATOM 572 O O . GLN A 1 74 ? -31.312 -0.664 14.203 1 55.69 74 GLN A O 1
ATOM 577 N N . ARG A 1 75 ? -32.312 -0.296 16.234 1 56.31 75 ARG A N 1
ATOM 578 C CA . ARG A 1 75 ? -33.688 -0.118 15.742 1 56.31 75 ARG A CA 1
ATOM 579 C C . ARG A 1 75 ? -33.812 1.182 14.953 1 56.31 75 ARG A C 1
ATOM 581 O O . ARG A 1 75 ? -34.469 1.218 13.914 1 56.31 75 ARG A O 1
ATOM 588 N N . SER A 1 76 ? -33.094 2.078 15.492 1 69.44 76 SER A N 1
ATOM 589 C CA . SER A 1 76 ? -33.281 3.416 14.945 1 69.44 76 SER A CA 1
ATOM 590 C C . SER A 1 76 ? -32.594 3.553 13.578 1 69.44 76 SER A C 1
ATOM 592 O O . SER A 1 76 ? -33 4.379 12.766 1 69.44 76 SER A O 1
ATOM 594 N N . LEU A 1 77 ? -31.797 2.564 13.273 1 88.75 77 LEU A N 1
ATOM 595 C CA . LEU A 1 77 ? -31.062 2.705 12.016 1 88.75 77 LEU A CA 1
ATOM 596 C C . LEU A 1 77 ? -31.688 1.842 10.93 1 88.75 77 LEU A C 1
ATOM 598 O O . LEU A 1 77 ? -31.547 2.131 9.742 1 88.75 77 LEU A O 1
ATOM 602 N N . ALA A 1 78 ? -32.531 0.821 11.367 1 90.38 78 ALA A N 1
ATOM 603 C CA . ALA A 1 78 ? -33.031 -0.162 10.414 1 90.38 78 ALA A CA 1
ATOM 604 C C . ALA A 1 78 ? -34.125 0.436 9.539 1 90.38 78 ALA A C 1
ATOM 606 O O . ALA A 1 78 ? -34.156 0.202 8.328 1 90.38 78 ALA A O 1
ATOM 607 N N . LEU A 1 79 ? -35 1.22 10.156 1 92.31 79 LEU A N 1
ATOM 608 C CA . LEU A 1 79 ? -36.156 1.746 9.461 1 92.31 79 LEU A CA 1
ATOM 609 C C . LEU A 1 79 ? -35.75 2.617 8.273 1 92.31 79 LEU A C 1
ATOM 611 O O . LEU A 1 79 ? -36.156 2.363 7.141 1 92.31 79 LEU A O 1
ATOM 615 N N . PRO A 1 80 ? -34.875 3.605 8.547 1 94 80 PRO A N 1
ATOM 616 C CA . PRO A 1 80 ? -34.5 4.434 7.391 1 94 80 PRO A CA 1
ATOM 617 C C . PRO A 1 80 ? -33.719 3.668 6.344 1 94 80 PRO A C 1
ATOM 619 O O . PRO A 1 80 ? -33.812 3.959 5.148 1 94 80 PRO A O 1
ATOM 622 N N . VAL A 1 81 ? -32.938 2.678 6.754 1 95.25 81 VAL A N 1
ATOM 623 C CA . VAL A 1 81 ? -32.125 1.912 5.809 1 95.25 81 VAL A CA 1
ATOM 624 C C . VAL A 1 81 ? -33.062 1.052 4.934 1 95.25 81 VAL A C 1
ATOM 626 O O . VAL A 1 81 ? -32.969 1.122 3.703 1 95.25 81 VAL A O 1
ATOM 629 N N . ILE A 1 82 ? -33.969 0.281 5.547 1 95.25 82 ILE A N 1
ATOM 630 C CA . ILE A 1 82 ? -34.906 -0.574 4.812 1 95.25 82 ILE A CA 1
ATOM 631 C C . ILE A 1 82 ? -35.812 0.284 3.941 1 95.25 82 ILE A C 1
ATOM 633 O O . ILE A 1 82 ? -36.031 -0.018 2.766 1 95.25 82 ILE A O 1
ATOM 637 N N . GLY A 1 83 ? -36.281 1.347 4.617 1 94.06 83 GLY A N 1
ATOM 638 C CA . GLY A 1 83 ? -37.156 2.25 3.877 1 94.06 83 GLY A CA 1
ATOM 639 C C . GLY A 1 83 ? -36.5 2.83 2.641 1 94.06 83 GLY A C 1
ATOM 640 O O . GLY A 1 83 ? -37.125 2.984 1.601 1 94.06 83 GLY A O 1
ATOM 641 N N . SER A 1 84 ? -35.219 3.145 2.721 1 94.38 84 SER A N 1
ATOM 642 C CA . SER A 1 84 ? -34.5 3.703 1.594 1 94.38 84 SER A CA 1
ATOM 643 C C . SER A 1 84 ? -34.312 2.668 0.492 1 94.38 84 SER A C 1
ATOM 645 O O . SER A 1 84 ? -34.375 2.992 -0.695 1 94.38 84 SER A O 1
ATOM 647 N N . ILE A 1 85 ? -34.031 1.403 0.867 1 94.38 85 ILE A N 1
ATOM 648 C CA . ILE A 1 85 ? -33.844 0.349 -0.126 1 94.38 85 ILE A CA 1
ATOM 649 C C . ILE A 1 85 ? -35.188 0.101 -0.856 1 94.38 85 ILE A C 1
ATOM 651 O O . ILE A 1 85 ? -35.188 -0.039 -2.082 1 94.38 85 ILE A O 1
ATOM 655 N N . VAL A 1 86 ? -36.25 0.126 -0.126 1 93.62 86 VAL A N 1
ATOM 656 C CA . VAL A 1 86 ? -37.562 -0.056 -0.714 1 93.62 86 VAL A CA 1
ATOM 657 C C . VAL A 1 86 ? -37.875 1.096 -1.67 1 93.62 86 VAL A C 1
ATOM 659 O O . VAL A 1 86 ? -38.281 0.872 -2.812 1 93.62 86 VAL A O 1
ATOM 662 N N . ALA A 1 87 ? -37.625 2.297 -1.176 1 92 87 ALA A N 1
ATOM 663 C CA . ALA A 1 87 ? -37.938 3.482 -1.975 1 92 87 ALA A CA 1
ATOM 664 C C . ALA A 1 87 ? -37.125 3.479 -3.279 1 92 87 ALA A C 1
ATOM 666 O O . ALA A 1 87 ? -37.688 3.783 -4.344 1 92 87 ALA A O 1
ATOM 667 N N . THR A 1 88 ? -35.875 3.139 -3.232 1 91.38 88 THR A N 1
ATOM 668 C CA . THR A 1 88 ? -35 3.166 -4.414 1 91.38 88 THR A CA 1
ATOM 669 C C . THR A 1 88 ? -35.375 2.043 -5.379 1 91.38 88 THR A C 1
ATOM 671 O O . THR A 1 88 ? -35.25 2.197 -6.594 1 91.38 88 THR A O 1
ATOM 674 N N . THR A 1 89 ? -35.781 0.903 -4.82 1 89.12 89 THR A N 1
ATOM 675 C CA . THR A 1 89 ? -36.219 -0.2 -5.664 1 89.12 89 THR A CA 1
ATOM 676 C C . THR A 1 89 ? -37.469 0.182 -6.43 1 89.12 89 THR A C 1
ATOM 678 O O . THR A 1 89 ? -37.688 -0.235 -7.574 1 89.12 89 THR A O 1
ATOM 681 N N . PHE A 1 90 ? -38.312 0.963 -5.742 1 86.25 90 PHE A N 1
ATOM 682 C CA . PHE A 1 90 ? -39.594 1.408 -6.332 1 86.25 90 PHE A CA 1
ATOM 683 C C . PHE A 1 90 ? -39.344 2.516 -7.348 1 86.25 90 PHE A C 1
ATOM 685 O O . PHE A 1 90 ? -39.969 2.549 -8.398 1 86.25 90 PHE A O 1
ATOM 692 N N . CYS A 1 91 ? -38.438 3.449 -6.953 1 86.44 91 CYS A N 1
ATOM 693 C CA . CYS A 1 91 ? -38.062 4.566 -7.809 1 86.44 91 CYS A CA 1
ATOM 694 C C . CYS A 1 91 ? -36.562 4.824 -7.727 1 86.44 91 CYS A C 1
ATOM 696 O O . CYS A 1 91 ? -36.062 5.277 -6.695 1 86.44 91 CYS A O 1
ATOM 698 N N . ARG A 1 92 ? -35.906 4.723 -8.789 1 84.31 92 ARG A N 1
ATOM 699 C CA . ARG A 1 92 ? -34.469 4.758 -8.828 1 84.31 92 ARG A CA 1
ATOM 700 C C . ARG A 1 92 ? -33.938 6.129 -8.422 1 84.31 92 ARG A C 1
ATOM 702 O O . ARG A 1 92 ? -32.812 6.25 -7.938 1 84.31 92 ARG A O 1
ATOM 709 N N . THR A 1 93 ? -34.75 7.086 -8.609 1 87.31 93 THR A N 1
ATOM 710 C CA . THR A 1 93 ? -34.281 8.438 -8.336 1 87.31 93 THR A CA 1
ATOM 711 C C . THR A 1 93 ? -34.438 8.781 -6.859 1 87.31 93 THR A C 1
ATOM 713 O O . THR A 1 93 ? -33.938 9.797 -6.387 1 87.31 93 THR A O 1
ATOM 716 N N . SER A 1 94 ? -35.219 7.887 -6.129 1 89.88 94 SER A N 1
ATOM 717 C CA . SER A 1 94 ? -35.281 8.023 -4.68 1 89.88 94 SER A CA 1
ATOM 718 C C . SER A 1 94 ? -34.094 7.379 -4.008 1 89.88 94 SER A C 1
ATOM 720 O O . SER A 1 94 ? -34.219 6.367 -3.314 1 89.88 94 SER A O 1
ATOM 722 N N . ASN A 1 95 ? -32.906 8.008 -4.238 1 92 95 ASN A N 1
ATOM 723 C CA . ASN A 1 95 ? -31.656 7.332 -3.869 1 92 95 ASN A CA 1
ATOM 724 C C . ASN A 1 95 ? -30.797 8.195 -2.941 1 92 95 ASN A C 1
ATOM 726 O O . ASN A 1 95 ? -29.578 8.195 -3.041 1 92 95 ASN A O 1
ATOM 730 N N . TYR A 1 96 ? -31.484 8.914 -2.027 1 92.31 96 TYR A N 1
ATOM 731 C CA . TYR A 1 96 ? -30.797 9.836 -1.122 1 92.31 96 TYR A CA 1
ATOM 732 C C . TYR A 1 96 ? -29.766 9.109 -0.275 1 92.31 96 TYR A C 1
ATOM 734 O O . TYR A 1 96 ? -28.594 9.492 -0.247 1 92.31 96 TYR A O 1
ATOM 742 N N . LEU A 1 97 ? -30.125 8.078 0.374 1 93.88 97 LEU A N 1
ATOM 743 C CA . LEU A 1 97 ? -29.219 7.32 1.219 1 93.88 97 LEU A CA 1
ATOM 744 C C . LEU A 1 97 ? -28.141 6.625 0.38 1 93.88 97 LEU A C 1
ATOM 746 O O . LEU A 1 97 ? -26.984 6.57 0.771 1 93.88 97 LEU A O 1
ATOM 750 N N . GLN A 1 98 ? -28.594 6.098 -0.752 1 95.19 98 GLN A N 1
ATOM 751 C CA . GLN A 1 98 ? -27.688 5.336 -1.609 1 95.19 98 GLN A CA 1
ATOM 752 C C . GLN A 1 98 ? -26.547 6.211 -2.123 1 95.19 98 GLN A C 1
ATOM 754 O O . GLN A 1 98 ? -25.422 5.742 -2.273 1 95.19 98 GLN A O 1
ATOM 759 N N . VAL A 1 99 ? -26.859 7.426 -2.387 1 94.44 99 VAL A N 1
ATOM 760 C CA . VAL A 1 99 ? -25.828 8.367 -2.838 1 94.44 99 VAL A CA 1
ATOM 761 C C . VAL A 1 99 ? -24.844 8.641 -1.705 1 94.44 99 VAL A C 1
ATOM 763 O O . VAL A 1 99 ? -23.625 8.602 -1.91 1 94.44 99 VAL A O 1
ATOM 766 N N . GLU A 1 100 ? -25.375 8.891 -0.521 1 94 100 GLU A N 1
ATOM 767 C CA . GLU A 1 100 ? -24.516 9.117 0.634 1 94 100 GLU A CA 1
ATOM 768 C C . GLU A 1 100 ? -23.578 7.934 0.856 1 94 100 GLU A C 1
ATOM 770 O O . GLU A 1 100 ? -22.375 8.125 1.031 1 94 100 GLU A O 1
ATOM 775 N N . MET A 1 101 ? -24.094 6.758 0.771 1 96.44 101 MET A N 1
ATOM 776 C CA . MET A 1 101 ? -23.312 5.555 1.016 1 96.44 101 MET A CA 1
ATOM 777 C C . MET A 1 101 ? -22.281 5.34 -0.089 1 96.44 101 MET A C 1
ATOM 779 O O . MET A 1 101 ? -21.156 4.93 0.179 1 96.44 101 MET A O 1
ATOM 783 N N . GLY A 1 102 ? -22.719 5.566 -1.278 1 96.25 102 GLY A N 1
ATOM 784 C CA . GLY A 1 102 ? -21.781 5.453 -2.387 1 96.25 102 GLY A CA 1
ATOM 785 C C . GLY A 1 102 ? -20.578 6.367 -2.248 1 96.25 102 GLY A C 1
ATOM 786 O O . GLY A 1 102 ? -19.438 5.93 -2.428 1 96.25 102 GLY A O 1
ATOM 787 N N . LEU A 1 103 ? -20.828 7.594 -1.901 1 94.12 103 LEU A N 1
ATOM 788 C CA . LEU A 1 103 ? -19.766 8.562 -1.714 1 94.12 103 LEU A CA 1
ATOM 789 C C . LEU A 1 103 ? -18.891 8.18 -0.523 1 94.12 103 LEU A C 1
ATOM 791 O O . LEU A 1 103 ? -17.672 8.367 -0.558 1 94.12 103 LEU A O 1
ATOM 795 N N . TYR A 1 104 ? -19.5 7.668 0.49 1 95.12 104 TYR A N 1
ATOM 796 C CA . TYR A 1 104 ? -18.75 7.199 1.651 1 95.12 104 TYR A CA 1
ATOM 797 C C . TYR A 1 104 ? -17.781 6.082 1.266 1 95.12 104 TYR A C 1
ATOM 799 O O . TYR A 1 104 ? -16.594 6.125 1.609 1 95.12 104 TYR A O 1
ATOM 807 N N . PHE A 1 105 ? -18.297 5.105 0.556 1 95.38 105 PHE A N 1
ATOM 808 C CA . PHE A 1 105 ? -17.469 3.967 0.187 1 95.38 105 PHE A CA 1
ATOM 809 C C . PHE A 1 105 ? -16.312 4.402 -0.707 1 95.38 105 PHE A C 1
ATOM 811 O O . PHE A 1 105 ? -15.188 3.906 -0.573 1 95.38 105 PHE A O 1
ATOM 818 N N . TYR A 1 106 ? -16.641 5.266 -1.57 1 92.31 106 TYR A N 1
ATOM 819 C CA . TYR A 1 106 ? -15.594 5.812 -2.428 1 92.31 106 TYR A CA 1
ATOM 820 C C . TYR A 1 106 ? -14.531 6.527 -1.604 1 92.31 106 TYR A C 1
ATOM 822 O O . TYR A 1 106 ? -13.328 6.297 -1.786 1 92.31 106 TYR A O 1
ATOM 830 N N . SER A 1 107 ? -14.953 7.32 -0.68 1 90.12 107 SER A N 1
ATOM 831 C CA . SER A 1 107 ? -14.055 8.125 0.147 1 90.12 107 SER A CA 1
ATOM 832 C C . SER A 1 107 ? -13.258 7.254 1.106 1 90.12 107 SER A C 1
ATOM 834 O O . SER A 1 107 ? -12.117 7.586 1.45 1 90.12 107 SER A O 1
ATOM 836 N N . ALA A 1 108 ? -13.883 6.172 1.549 1 89.81 108 ALA A N 1
ATOM 837 C CA . ALA A 1 108 ? -13.25 5.277 2.516 1 89.81 108 ALA A CA 1
ATOM 838 C C . ALA A 1 108 ? -12.242 4.359 1.832 1 89.81 108 ALA A C 1
ATOM 840 O O . ALA A 1 108 ? -11.547 3.584 2.496 1 89.81 108 ALA A O 1
ATOM 841 N N . GLY A 1 109 ? -12.172 4.395 0.481 1 85.44 109 GLY A N 1
ATOM 842 C CA . GLY A 1 109 ? -11.148 3.66 -0.243 1 85.44 109 GLY A CA 1
ATOM 843 C C . GLY A 1 109 ? -11.594 2.275 -0.67 1 85.44 109 GLY A C 1
ATOM 844 O O . GLY A 1 109 ? -10.766 1.399 -0.925 1 85.44 109 GLY A O 1
ATOM 845 N N . CYS A 1 110 ? -12.859 2.033 -0.682 1 90.94 110 CYS A N 1
ATOM 846 C CA . CYS A 1 110 ? -13.344 0.741 -1.15 1 90.94 110 CYS A CA 1
ATOM 847 C C . CYS A 1 110 ? -13.062 0.555 -2.635 1 90.94 110 CYS A C 1
ATOM 849 O O . CYS A 1 110 ? -13.117 1.514 -3.408 1 90.94 110 CYS A O 1
ATOM 851 N N . THR A 1 111 ? -12.797 -0.656 -3.016 1 87.12 111 THR A N 1
ATOM 852 C CA . THR A 1 111 ? -12.539 -0.96 -4.418 1 87.12 111 THR A CA 1
ATOM 853 C C . THR A 1 111 ? -13.828 -0.875 -5.234 1 87.12 111 THR A C 1
ATOM 855 O O . THR A 1 111 ? -14.93 -0.916 -4.676 1 87.12 111 THR A O 1
ATOM 858 N N . ARG A 1 112 ? -13.688 -0.777 -6.531 1 89.31 112 ARG A N 1
ATOM 859 C CA . ARG A 1 112 ? -14.844 -0.754 -7.422 1 89.31 112 ARG A CA 1
ATOM 860 C C . ARG A 1 112 ? -15.695 -2.008 -7.246 1 89.31 112 ARG A C 1
ATOM 862 O O . ARG A 1 112 ? -16.922 -1.938 -7.254 1 89.31 112 ARG A O 1
ATOM 869 N N . LYS A 1 113 ? -15.062 -3.141 -7.082 1 91.19 113 LYS A N 1
ATOM 870 C CA . LYS A 1 113 ? -15.781 -4.406 -6.949 1 91.19 113 LYS A CA 1
ATOM 871 C C . LYS A 1 113 ? -16.672 -4.406 -5.707 1 91.19 113 LYS A C 1
ATOM 873 O O . LYS A 1 113 ? -17.797 -4.883 -5.746 1 91.19 113 LYS A O 1
ATOM 878 N N . VAL A 1 114 ? -16.156 -3.889 -4.641 1 93.81 114 VAL A N 1
ATOM 879 C CA . VAL A 1 114 ? -16.922 -3.812 -3.402 1 93.81 114 VAL A CA 1
ATOM 880 C C . VAL A 1 114 ? -18.109 -2.889 -3.592 1 93.81 114 VAL A C 1
ATOM 882 O O . VAL A 1 114 ? -19.234 -3.219 -3.182 1 93.81 114 VAL A O 1
ATOM 885 N N . ILE A 1 115 ? -17.891 -1.775 -4.254 1 95.19 115 ILE A N 1
ATOM 886 C CA . ILE A 1 115 ? -18.953 -0.809 -4.484 1 95.19 115 ILE A CA 1
ATOM 887 C C . ILE A 1 115 ? -20.016 -1.423 -5.387 1 95.19 115 ILE A C 1
ATOM 889 O O . ILE A 1 115 ? -21.219 -1.279 -5.129 1 95.19 115 ILE A O 1
ATOM 893 N N . ASP A 1 116 ? -19.562 -2.143 -6.418 1 94.5 116 ASP A N 1
ATOM 894 C CA . ASP A 1 116 ? -20.516 -2.803 -7.32 1 94.5 116 ASP A CA 1
ATOM 895 C C . ASP A 1 116 ? -21.328 -3.865 -6.586 1 94.5 116 ASP A C 1
ATOM 897 O O . ASP A 1 116 ? -22.516 -4.035 -6.848 1 94.5 116 ASP A O 1
ATOM 901 N N . THR A 1 117 ? -20.672 -4.551 -5.73 1 95.62 117 THR A N 1
ATOM 902 C CA . THR A 1 117 ? -21.375 -5.559 -4.938 1 95.62 117 THR A CA 1
ATOM 903 C C . THR A 1 117 ? -22.406 -4.906 -4.023 1 95.62 117 THR A C 1
ATOM 905 O O . THR A 1 117 ? -23.547 -5.371 -3.938 1 95.62 117 THR A O 1
ATOM 908 N N . LEU A 1 118 ? -22.016 -3.836 -3.395 1 96.69 118 LEU A N 1
ATOM 909 C CA . LEU A 1 118 ? -22.922 -3.115 -2.5 1 96.69 118 LEU A CA 1
ATOM 910 C C . LEU A 1 118 ? -24.062 -2.494 -3.277 1 96.69 118 LEU A C 1
ATOM 912 O O . LEU A 1 118 ? -25.188 -2.385 -2.76 1 96.69 118 LEU A O 1
ATOM 916 N N . HIS A 1 119 ? -23.797 -2.102 -4.5 1 95.75 119 HIS A N 1
ATOM 917 C CA . HIS A 1 119 ? -24.859 -1.616 -5.367 1 95.75 119 HIS A CA 1
ATOM 918 C C . HIS A 1 119 ? -25.906 -2.695 -5.605 1 95.75 119 HIS A C 1
ATOM 920 O O . HIS A 1 119 ? -27.109 -2.412 -5.602 1 95.75 119 HIS A O 1
ATOM 926 N N . GLY A 1 120 ? -25.438 -3.902 -5.781 1 93.44 120 GLY A N 1
ATOM 927 C CA . GLY A 1 120 ? -26.344 -5.023 -5.984 1 93.44 120 GLY A CA 1
ATOM 928 C C . GLY A 1 120 ? -27.25 -5.285 -4.793 1 93.44 120 GLY A C 1
ATOM 929 O O . GLY A 1 120 ? -28.359 -5.797 -4.949 1 93.44 120 GLY A O 1
ATOM 930 N N . THR A 1 121 ? -26.812 -4.855 -3.564 1 94.88 121 THR A N 1
ATOM 931 C CA . THR A 1 121 ? -27.609 -5.051 -2.355 1 94.88 121 THR A CA 1
ATOM 932 C C . THR A 1 121 ? -28.641 -3.941 -2.207 1 94.88 121 THR A C 1
ATOM 934 O O . THR A 1 121 ? -29.547 -4.039 -1.375 1 94.88 121 THR A O 1
ATOM 937 N N . GLY A 1 122 ? -28.516 -2.867 -2.975 1 93.69 122 GLY A N 1
ATOM 938 C CA . GLY A 1 122 ? -29.422 -1.735 -2.881 1 93.69 122 GLY A CA 1
ATOM 939 C C . GLY A 1 122 ? -28.953 -0.68 -1.894 1 93.69 122 GLY A C 1
ATOM 940 O O . GLY A 1 122 ? -29.672 0.288 -1.63 1 93.69 122 GLY A O 1
ATOM 941 N N . LEU A 1 123 ? -27.703 -0.774 -1.401 1 95.12 123 LEU A N 1
ATOM 942 C CA . LEU A 1 123 ? -27.25 0.11 -0.338 1 95.12 123 LEU A CA 1
ATOM 943 C C . LEU A 1 123 ? -26.531 1.33 -0.916 1 95.12 123 LEU A C 1
ATOM 945 O O . LEU A 1 123 ? -26.328 2.324 -0.216 1 95.12 123 LEU A O 1
ATOM 949 N N . CYS A 1 124 ? -26.125 1.224 -2.098 1 95.5 124 CYS A N 1
ATOM 950 C CA . CYS A 1 124 ? -25.453 2.389 -2.664 1 95.5 124 CYS A CA 1
ATOM 951 C C . CYS A 1 124 ? -25.703 2.492 -4.164 1 95.5 124 CYS A C 1
ATOM 953 O O . CYS A 1 124 ? -26.203 1.549 -4.777 1 95.5 124 CYS A O 1
ATOM 955 N N . VAL A 1 125 ? -25.484 3.613 -4.762 1 94.69 125 VAL A N 1
ATOM 956 C CA . VAL A 1 125 ? -25.625 3.844 -6.195 1 94.69 125 VAL A CA 1
ATOM 957 C C . VAL A 1 125 ? -24.453 3.186 -6.938 1 94.69 125 VAL A C 1
ATOM 959 O O . VAL A 1 125 ? -23.516 2.697 -6.316 1 94.69 125 VAL A O 1
ATOM 962 N N . SER A 1 126 ? -24.594 3.141 -8.234 1 93.69 126 SER A N 1
ATOM 963 C CA . SER A 1 126 ? -23.578 2.506 -9.062 1 93.69 126 SER A CA 1
ATOM 964 C C . SER A 1 126 ? -22.281 3.309 -9.055 1 93.69 126 SER A C 1
ATOM 966 O O . SER A 1 126 ? -22.281 4.504 -8.75 1 93.69 126 SER A O 1
ATOM 968 N N . PHE A 1 127 ? -21.203 2.682 -9.406 1 92.5 127 PHE A N 1
ATOM 969 C CA . PHE A 1 127 ? -19.906 3.33 -9.477 1 92.5 127 PHE A CA 1
ATOM 970 C C . PHE A 1 127 ? -19.922 4.461 -10.5 1 92.5 127 PHE A C 1
ATOM 972 O O . PHE A 1 127 ? -19.328 5.516 -10.273 1 92.5 127 PHE A O 1
ATOM 979 N N . SER A 1 128 ? -20.562 4.27 -11.594 1 92.31 128 SER A N 1
ATOM 980 C CA . SER A 1 128 ? -20.656 5.289 -12.633 1 92.31 128 SER A CA 1
ATOM 981 C C . SER A 1 128 ? -21.406 6.52 -12.133 1 92.31 128 SER A C 1
ATOM 983 O O . SER A 1 128 ? -21.047 7.652 -12.461 1 92.31 128 SER A O 1
ATOM 985 N N . THR A 1 129 ? -22.484 6.281 -11.375 1 93.06 129 THR A N 1
ATOM 986 C CA . THR A 1 129 ? -23.219 7.395 -10.805 1 93.06 129 THR A CA 1
ATOM 987 C C . THR A 1 129 ? -22.359 8.18 -9.828 1 93.06 129 THR A C 1
ATOM 989 O O . THR A 1 129 ? -22.391 9.406 -9.797 1 93.06 129 THR A O 1
ATOM 992 N N . ILE A 1 130 ? -21.578 7.488 -8.984 1 93.56 130 ILE A N 1
ATOM 993 C CA . ILE A 1 130 ? -20.672 8.141 -8.047 1 93.56 130 ILE A CA 1
ATOM 994 C C . ILE A 1 130 ? -19.719 9.055 -8.812 1 93.56 130 ILE A C 1
ATOM 996 O O . ILE A 1 130 ? -19.516 10.211 -8.438 1 93.56 130 ILE A O 1
ATOM 1000 N N . ASN A 1 131 ? -19.172 8.547 -9.906 1 92.06 131 ASN A N 1
ATOM 1001 C CA . ASN A 1 131 ? -18.25 9.328 -10.719 1 92.06 131 ASN A CA 1
ATOM 1002 C C . ASN A 1 131 ? -18.906 10.586 -11.266 1 92.06 131 ASN A C 1
ATOM 1004 O O . ASN A 1 131 ? -18.312 11.664 -11.25 1 92.06 131 ASN A O 1
ATOM 1008 N N . ARG A 1 132 ? -20.094 10.461 -11.719 1 92.88 132 ARG A N 1
ATOM 1009 C CA . ARG A 1 132 ? -20.828 11.609 -12.25 1 92.88 132 ARG A CA 1
ATOM 1010 C C . ARG A 1 132 ? -21.078 12.641 -11.156 1 92.88 132 ARG A C 1
ATOM 1012 O O . ARG A 1 132 ? -20.953 13.844 -11.398 1 92.88 132 ARG A O 1
ATOM 1019 N N . LEU A 1 133 ? -21.469 12.164 -10.047 1 93 133 LEU A N 1
ATOM 1020 C CA . LEU A 1 133 ? -21.734 13.07 -8.938 1 93 133 LEU A CA 1
ATOM 1021 C C . LEU A 1 133 ? -20.469 13.812 -8.531 1 93 133 LEU A C 1
ATOM 1023 O O . LEU A 1 133 ? -20.516 15 -8.203 1 93 133 LEU A O 1
ATOM 1027 N N . LEU A 1 134 ? -19.359 13.109 -8.508 1 93.12 134 LEU A N 1
ATOM 1028 C CA . LEU A 1 134 ? -18.094 13.734 -8.164 1 93.12 134 LEU A CA 1
ATOM 1029 C C . LEU A 1 134 ? -17.719 14.805 -9.188 1 93.12 134 LEU A C 1
ATOM 1031 O O . LEU A 1 134 ? -17.172 15.852 -8.828 1 93.12 134 LEU A O 1
ATOM 1035 N N . GLU A 1 135 ? -18.016 14.562 -10.438 1 93.94 135 GLU A N 1
ATOM 1036 C CA . GLU A 1 135 ? -17.797 15.562 -11.477 1 93.94 135 GLU A CA 1
ATOM 1037 C C . GLU A 1 135 ? -18.656 16.797 -11.258 1 93.94 135 GLU A C 1
ATOM 1039 O O . GLU A 1 135 ? -18.203 17.922 -11.445 1 93.94 135 GLU A O 1
ATOM 1044 N N . ASP A 1 136 ? -19.844 16.547 -10.844 1 93.75 136 ASP A N 1
ATOM 1045 C CA . ASP A 1 136 ? -20.75 17.656 -10.539 1 93.75 136 ASP A CA 1
ATOM 1046 C C . ASP A 1 136 ? -20.234 18.484 -9.367 1 93.75 136 ASP A C 1
ATOM 1048 O O . ASP A 1 136 ? -20.312 19.719 -9.391 1 93.75 136 ASP A O 1
ATOM 1052 N N . LEU A 1 137 ? -19.781 17.781 -8.398 1 93.19 137 LEU A N 1
ATOM 1053 C CA . LEU A 1 137 ? -19.219 18.469 -7.238 1 93.19 137 LEU A CA 1
ATOM 1054 C C . LEU A 1 137 ? -18.031 19.344 -7.648 1 93.19 137 LEU A C 1
ATOM 1056 O O . LEU A 1 137 ? -17.891 20.469 -7.156 1 93.19 137 LEU A O 1
ATOM 1060 N N . THR A 1 138 ? -17.234 18.812 -8.484 1 94.44 138 THR A N 1
ATOM 1061 C CA . THR A 1 138 ? -16.062 19.562 -8.961 1 94.44 138 THR A CA 1
ATOM 1062 C C . THR A 1 138 ? -16.5 20.797 -9.742 1 94.44 138 THR A C 1
ATOM 1064 O O . THR A 1 138 ? -15.945 21.875 -9.555 1 94.44 138 THR A O 1
ATOM 1067 N N . LYS A 1 139 ? -17.5 20.641 -10.617 1 93.25 139 LYS A N 1
ATOM 1068 C CA . LYS A 1 139 ? -18.016 21.781 -11.375 1 93.25 139 LYS A CA 1
ATOM 1069 C C . LYS A 1 139 ? -18.562 22.859 -10.453 1 93.25 139 LYS A C 1
ATOM 1071 O O . LYS A 1 139 ? -18.312 24.047 -10.672 1 93.25 139 LYS A O 1
ATOM 1076 N N . ASN A 1 140 ? -19.219 22.438 -9.484 1 92.06 140 ASN A N 1
ATOM 1077 C CA . ASN A 1 140 ? -19.734 23.391 -8.508 1 92.06 140 ASN A CA 1
ATOM 1078 C C . ASN A 1 140 ? -18.609 24.062 -7.73 1 92.06 140 ASN A C 1
ATOM 1080 O O . ASN A 1 140 ? -18.672 25.266 -7.465 1 92.06 140 ASN A O 1
ATOM 1084 N N . ALA A 1 141 ? -17.688 23.25 -7.293 1 93.12 141 ALA A N 1
ATOM 1085 C CA . ALA A 1 141 ? -16.547 23.797 -6.562 1 93.12 141 ALA A CA 1
ATOM 1086 C C . ALA A 1 141 ? -15.812 24.844 -7.406 1 93.12 141 ALA A C 1
ATOM 1088 O O . ALA A 1 141 ? -15.336 25.844 -6.879 1 93.12 141 ALA A O 1
ATOM 1089 N N . LYS A 1 142 ? -15.688 24.594 -8.695 1 94.5 142 LYS A N 1
ATOM 1090 C CA . LYS A 1 142 ? -15.047 25.547 -9.602 1 94.5 142 LYS A CA 1
ATOM 1091 C C . LYS A 1 142 ? -15.789 26.875 -9.625 1 94.5 142 LYS A C 1
ATOM 1093 O O . LYS A 1 142 ? -15.164 27.938 -9.609 1 94.5 142 LYS A O 1
ATOM 1098 N N . LYS A 1 143 ? -17.078 26.781 -9.633 1 93.69 143 LYS A N 1
ATOM 1099 C CA . LYS A 1 143 ? -17.875 28 -9.633 1 93.69 143 LYS A CA 1
ATOM 1100 C C . LYS A 1 143 ? -17.672 28.797 -8.344 1 93.69 143 LYS A C 1
ATOM 1102 O O . LYS A 1 143 ? -17.547 30.016 -8.375 1 93.69 143 LYS A O 1
ATOM 1107 N N . VAL A 1 144 ? -17.656 28.078 -7.301 1 92.19 144 VAL A N 1
ATOM 1108 C CA . VAL A 1 144 ? -17.484 28.703 -6 1 92.19 144 VAL A CA 1
ATOM 1109 C C . VAL A 1 144 ? -16.109 29.375 -5.926 1 92.19 144 VAL A C 1
ATOM 1111 O O . VAL A 1 144 ? -15.984 30.5 -5.449 1 92.19 144 VAL A O 1
ATOM 1114 N N . VAL A 1 145 ? -15.141 28.719 -6.348 1 95.19 145 VAL A N 1
ATOM 1115 C CA . VAL A 1 145 ? -13.766 29.219 -6.297 1 95.19 145 VAL A CA 1
ATOM 1116 C C . VAL A 1 145 ? -13.641 30.469 -7.168 1 95.19 145 VAL A C 1
ATOM 1118 O O . VAL A 1 145 ? -13 31.438 -6.773 1 95.19 145 VAL A O 1
ATOM 1121 N N . ARG A 1 146 ? -14.219 30.469 -8.336 1 96 146 ARG A N 1
ATOM 1122 C CA . ARG A 1 146 ? -14.156 31.609 -9.242 1 96 146 ARG A CA 1
ATOM 1123 C C . ARG A 1 146 ? -14.844 32.812 -8.641 1 96 146 ARG A C 1
ATOM 1125 O O . ARG A 1 146 ? -14.352 33.938 -8.766 1 96 146 ARG A O 1
ATOM 1132 N N . LEU A 1 147 ? -15.898 32.531 -8.008 1 94.81 147 LEU A N 1
ATOM 1133 C CA . LEU A 1 147 ? -16.609 33.625 -7.352 1 94.81 147 LEU A CA 1
ATOM 1134 C C . LEU A 1 147 ? -15.797 34.156 -6.18 1 94.81 147 LEU A C 1
ATOM 1136 O O . LEU A 1 147 ? -15.703 35.375 -5.996 1 94.81 147 LEU A O 1
ATOM 1140 N N . ALA A 1 148 ? -15.266 33.312 -5.426 1 94.38 148 ALA A N 1
ATOM 1141 C CA . ALA A 1 148 ? -14.461 33.719 -4.273 1 94.38 148 ALA A CA 1
ATOM 1142 C C . ALA A 1 148 ? -13.227 34.5 -4.719 1 94.38 148 ALA A C 1
ATOM 1144 O O . ALA A 1 148 ? -12.836 35.469 -4.074 1 94.38 148 ALA A O 1
ATOM 1145 N N . ALA A 1 149 ? -12.617 34.062 -5.75 1 94.25 149 ALA A N 1
ATOM 1146 C CA . ALA A 1 149 ? -11.406 34.688 -6.254 1 94.25 149 ALA A CA 1
ATOM 1147 C C . ALA A 1 149 ? -11.68 36.125 -6.688 1 94.25 149 ALA A C 1
ATOM 1149 O O . ALA A 1 149 ? -10.805 37 -6.594 1 94.25 149 ALA A O 1
ATOM 1150 N N . LYS A 1 150 ? -12.867 36.406 -7.141 1 90.88 150 LYS A N 1
ATOM 1151 C CA . LYS A 1 150 ? -13.234 37.75 -7.609 1 90.88 150 LYS A CA 1
ATOM 1152 C C . LYS A 1 150 ? -13.641 38.625 -6.445 1 90.88 150 LYS A C 1
ATOM 1154 O O . LYS A 1 150 ? -13.484 39.844 -6.512 1 90.88 150 LYS A O 1
ATOM 1159 N N . ARG A 1 151 ? -14.055 38 -5.371 1 89.06 151 ARG A N 1
ATOM 1160 C CA . ARG A 1 151 ? -14.695 38.781 -4.32 1 89.06 151 ARG A CA 1
ATOM 1161 C C . ARG A 1 151 ? -13.758 38.969 -3.131 1 89.06 151 ARG A C 1
ATOM 1163 O O . ARG A 1 151 ? -13.898 39.938 -2.367 1 89.06 151 ARG A O 1
ATOM 1170 N N . GLU A 1 152 ? -12.867 38.031 -2.934 1 90.62 152 GLU A N 1
ATOM 1171 C CA . GLU A 1 152 ? -12.086 38.031 -1.701 1 90.62 152 GLU A CA 1
ATOM 1172 C C . GLU A 1 152 ? -10.594 38 -1.998 1 90.62 152 GLU A C 1
ATOM 1174 O O . GLU A 1 152 ? -10.172 37.438 -3.008 1 90.62 152 GLU A O 1
ATOM 1179 N N . PRO A 1 153 ? -9.828 38.656 -1.07 1 91.62 153 PRO A N 1
ATOM 1180 C CA . PRO A 1 153 ? -8.383 38.438 -1.186 1 91.62 153 PRO A CA 1
ATOM 1181 C C . PRO A 1 153 ? -7.965 37 -0.871 1 91.62 153 PRO A C 1
ATOM 1183 O O . PRO A 1 153 ? -8.539 36.375 0.019 1 91.62 153 PRO A O 1
ATOM 1186 N N . PHE A 1 154 ? -7.047 36.531 -1.636 1 94 154 PHE A N 1
ATOM 1187 C CA . PHE A 1 154 ? -6.637 35.156 -1.437 1 94 154 PHE A CA 1
ATOM 1188 C C . PHE A 1 154 ? -5.137 35 -1.646 1 94 154 PHE A C 1
ATOM 1190 O O . PHE A 1 154 ? -4.473 35.906 -2.125 1 94 154 PHE A O 1
ATOM 1197 N N . LEU A 1 155 ? -4.582 33.906 -1.151 1 95.88 155 LEU A N 1
ATOM 1198 C CA . LEU A 1 155 ? -3.229 33.469 -1.452 1 95.88 155 LEU A CA 1
ATOM 1199 C C . LEU A 1 155 ? -3.244 32.094 -2.1 1 95.88 155 LEU A C 1
ATOM 1201 O O . LEU A 1 155 ? -4.266 31.406 -2.074 1 95.88 155 LEU A O 1
ATOM 1205 N N . LEU A 1 156 ? -2.156 31.781 -2.76 1 96.75 156 LEU A N 1
ATOM 1206 C CA . LEU A 1 156 ? -2.025 30.5 -3.434 1 96.75 156 LEU A CA 1
ATOM 1207 C C . LEU A 1 156 ? -0.866 29.703 -2.852 1 96.75 156 LEU A C 1
ATOM 1209 O O . LEU A 1 156 ? 0.174 30.266 -2.508 1 96.75 156 LEU A O 1
ATOM 1213 N N . VAL A 1 157 ? -1.103 28.438 -2.66 1 97.69 157 VAL A N 1
ATOM 1214 C CA . VAL A 1 157 ? -0.025 27.516 -2.303 1 97.69 157 VAL A CA 1
ATOM 1215 C C . VAL A 1 157 ? -0.042 26.312 -3.238 1 97.69 157 VAL A C 1
ATOM 1217 O O . VAL A 1 157 ? -1.111 25.812 -3.596 1 97.69 157 VAL A O 1
ATOM 1220 N N . TYR A 1 158 ? 1.056 25.938 -3.811 1 96.06 158 TYR A N 1
ATOM 1221 C CA . TYR A 1 158 ? 1.059 24.734 -4.645 1 96.06 158 TYR A CA 1
ATOM 1222 C C . TYR A 1 158 ? 2.328 23.922 -4.422 1 96.06 158 TYR A C 1
ATOM 1224 O O . TYR A 1 158 ? 3.293 24.422 -3.832 1 96.06 158 TYR A O 1
ATOM 1232 N N . ASP A 1 159 ? 2.307 22.703 -4.719 1 94.75 159 ASP A N 1
ATOM 1233 C CA . ASP A 1 159 ? 3.365 21.719 -4.523 1 94.75 159 ASP A CA 1
ATOM 1234 C C . ASP A 1 159 ? 3.297 20.609 -5.582 1 94.75 159 ASP A C 1
ATOM 1236 O O . ASP A 1 159 ? 2.268 20.438 -6.238 1 94.75 159 ASP A O 1
ATOM 1240 N N . ASN A 1 160 ? 4.43 19.969 -5.793 1 91.94 160 ASN A N 1
ATOM 1241 C CA . ASN A 1 160 ? 4.488 18.875 -6.762 1 91.94 160 ASN A CA 1
ATOM 1242 C C . ASN A 1 160 ? 3.844 17.609 -6.215 1 91.94 160 ASN A C 1
ATOM 1244 O O . ASN A 1 160 ? 3.828 17.391 -5.004 1 91.94 160 ASN A O 1
ATOM 1248 N N . ILE A 1 161 ? 3.244 16.859 -7.062 1 89.62 161 ILE A N 1
ATOM 1249 C CA . ILE A 1 161 ? 2.703 15.547 -6.711 1 89.62 161 ILE A CA 1
ATOM 1250 C C . ILE A 1 161 ? 3.172 14.508 -7.723 1 89.62 161 ILE A C 1
ATOM 1252 O O . ILE A 1 161 ? 2.998 14.688 -8.93 1 89.62 161 ILE A O 1
ATOM 1256 N N . ASN A 1 162 ? 3.83 13.477 -7.25 1 82.81 162 ASN A N 1
ATOM 1257 C CA . ASN A 1 162 ? 4.293 12.391 -8.102 1 82.81 162 ASN A CA 1
ATOM 1258 C C . ASN A 1 162 ? 3.463 11.125 -7.902 1 82.81 162 ASN A C 1
ATOM 1260 O O . ASN A 1 162 ? 3.318 10.648 -6.777 1 82.81 162 ASN A O 1
ATOM 1264 N N . LEU A 1 163 ? 2.932 10.688 -8.961 1 80.62 163 LEU A N 1
ATOM 1265 C CA . LEU A 1 163 ? 2.117 9.477 -8.922 1 80.62 163 LEU A CA 1
ATOM 1266 C C . LEU A 1 163 ? 2.789 8.344 -9.688 1 80.62 163 LEU A C 1
ATOM 1268 O O . LEU A 1 163 ? 3.045 8.461 -10.883 1 80.62 163 LEU A O 1
ATOM 1272 N N . ALA A 1 164 ? 3.201 7.328 -8.977 1 69.44 164 ALA A N 1
ATOM 1273 C CA . ALA A 1 164 ? 3.838 6.172 -9.602 1 69.44 164 ALA A CA 1
ATOM 1274 C C . ALA A 1 164 ? 2.795 5.203 -10.148 1 69.44 164 ALA A C 1
ATOM 1276 O O . ALA A 1 164 ? 1.825 4.871 -9.461 1 69.44 164 ALA A O 1
ATOM 1277 N N . LYS A 1 165 ? 2.809 4.953 -11.406 1 64.81 165 LYS A N 1
ATOM 1278 C CA . LYS A 1 165 ? 1.985 3.914 -12.023 1 64.81 165 LYS A CA 1
ATOM 1279 C C . LYS A 1 165 ? 2.824 2.691 -12.391 1 64.81 165 LYS A C 1
ATOM 1281 O O . LYS A 1 165 ? 3.789 2.801 -13.148 1 64.81 165 LYS A O 1
ATOM 1286 N N . ARG A 1 166 ? 2.607 1.682 -11.711 1 60.47 166 ARG A N 1
ATOM 1287 C CA . ARG A 1 166 ? 3.309 0.447 -12.047 1 60.47 166 ARG A CA 1
ATOM 1288 C C . ARG A 1 166 ? 2.441 -0.46 -12.914 1 60.47 166 ARG A C 1
ATOM 1290 O O . ARG A 1 166 ? 1.278 -0.709 -12.586 1 60.47 166 ARG A O 1
ATOM 1297 N N . LYS A 1 167 ? 3.014 -0.713 -14.031 1 62.25 167 LYS A N 1
ATOM 1298 C CA . LYS A 1 167 ? 2.301 -1.592 -14.953 1 62.25 167 LYS A CA 1
ATOM 1299 C C . LYS A 1 167 ? 2.809 -3.027 -14.852 1 62.25 167 LYS A C 1
ATOM 1301 O O . LYS A 1 167 ? 4.012 -3.256 -14.727 1 62.25 167 LYS A O 1
ATOM 1306 N N . HIS A 1 168 ? 1.878 -3.887 -14.695 1 59.09 168 HIS A N 1
ATOM 1307 C CA . HIS A 1 168 ? 2.217 -5.305 -14.617 1 59.09 168 HIS A CA 1
ATOM 1308 C C . HIS A 1 168 ? 2.838 -5.793 -15.922 1 59.09 168 HIS A C 1
ATOM 1310 O O . HIS A 1 168 ? 3.857 -6.484 -15.906 1 59.09 168 HIS A O 1
ATOM 1316 N N . ASP A 1 169 ? 2.213 -5.426 -17.109 1 61.06 169 ASP A N 1
ATOM 1317 C CA . ASP A 1 169 ? 2.744 -5.793 -18.406 1 61.06 169 ASP A CA 1
ATOM 1318 C C . ASP A 1 169 ? 3.578 -4.66 -19 1 61.06 169 ASP A C 1
ATOM 1320 O O . ASP A 1 169 ? 3.031 -3.65 -19.453 1 61.06 169 ASP A O 1
ATOM 1324 N N . GLN A 1 170 ? 4.844 -4.754 -18.844 1 64.38 170 GLN A N 1
ATOM 1325 C CA . GLN A 1 170 ? 5.715 -3.705 -19.359 1 64.38 170 GLN A CA 1
ATOM 1326 C C . GLN A 1 170 ? 5.848 -3.805 -20.891 1 64.38 170 GLN A C 1
ATOM 1328 O O . GLN A 1 170 ? 6.227 -4.852 -21.406 1 64.38 170 GLN A O 1
ATOM 1333 N N . ARG A 1 171 ? 5.242 -2.988 -21.594 1 69.5 171 ARG A N 1
ATOM 1334 C CA . ARG A 1 171 ? 5.359 -2.812 -23.031 1 69.5 171 ARG A CA 1
ATOM 1335 C C . ARG A 1 171 ? 5.977 -1.46 -23.375 1 69.5 171 ARG A C 1
ATOM 1337 O O . ARG A 1 171 ? 6.004 -0.556 -22.531 1 69.5 171 ARG A O 1
ATOM 1344 N N . VAL A 1 172 ? 6.504 -1.38 -24.484 1 66.81 172 VAL A N 1
ATOM 1345 C CA . VAL A 1 172 ? 7.035 -0.094 -24.922 1 66.81 172 VAL A CA 1
ATOM 1346 C C . VAL A 1 172 ? 5.969 0.989 -24.75 1 66.81 172 VAL A C 1
ATOM 1348 O O . VAL A 1 172 ? 6.281 2.119 -24.375 1 66.81 172 VAL A O 1
ATOM 1351 N N . ASP A 1 173 ? 4.75 0.532 -25 1 57.97 173 ASP A N 1
ATOM 1352 C CA . ASP A 1 173 ? 3.652 1.491 -24.906 1 57.97 173 ASP A CA 1
ATOM 1353 C C . ASP A 1 173 ? 2.992 1.447 -23.531 1 57.97 173 ASP A C 1
ATOM 1355 O O . ASP A 1 173 ? 1.935 2.047 -23.328 1 57.97 173 ASP A O 1
ATOM 1359 N N . ASN A 1 174 ? 3.557 0.553 -22.703 1 60.94 174 ASN A N 1
ATOM 1360 C CA . ASN A 1 174 ? 2.949 0.339 -21.391 1 60.94 174 ASN A CA 1
ATOM 1361 C C . ASN A 1 174 ? 4.004 0.216 -20.297 1 60.94 174 ASN A C 1
ATOM 1363 O O . ASN A 1 174 ? 4.176 -0.855 -19.703 1 60.94 174 ASN A O 1
ATOM 1367 N N . LEU A 1 175 ? 4.781 1.359 -20.109 1 61.78 175 LEU A N 1
ATOM 1368 C CA . LEU A 1 175 ? 5.898 1.348 -19.172 1 61.78 175 LEU A CA 1
ATOM 1369 C C . LEU A 1 175 ? 5.488 1.963 -17.844 1 61.78 175 LEU A C 1
ATOM 1371 O O . LEU A 1 175 ? 4.492 2.682 -17.766 1 61.78 175 LEU A O 1
ATOM 1375 N N . ASP A 1 176 ? 6.23 1.425 -16.812 1 59.81 176 ASP A N 1
ATOM 1376 C CA . ASP A 1 176 ? 6.094 2.117 -15.539 1 59.81 176 ASP A CA 1
ATOM 1377 C C . ASP A 1 176 ? 6.281 3.623 -15.711 1 59.81 176 ASP A C 1
ATOM 1379 O O . ASP A 1 176 ? 7.109 4.066 -16.516 1 59.81 176 ASP A O 1
ATOM 1383 N N . ASP A 1 177 ? 5.211 4.289 -15.438 1 61.88 177 ASP A N 1
ATOM 1384 C CA . ASP A 1 177 ? 5.25 5.734 -15.648 1 61.88 177 ASP A CA 1
ATOM 1385 C C . ASP A 1 177 ? 5.148 6.48 -14.32 1 61.88 177 ASP A C 1
ATOM 1387 O O . ASP A 1 177 ? 4.625 5.949 -13.336 1 61.88 177 ASP A O 1
ATOM 1391 N N . PHE A 1 178 ? 6.109 7.309 -14.07 1 66.88 178 PHE A N 1
ATOM 1392 C CA . PHE A 1 178 ? 5.953 8.328 -13.039 1 66.88 178 PHE A CA 1
ATOM 1393 C C . PHE A 1 178 ? 5.332 9.594 -13.625 1 66.88 178 PHE A C 1
ATOM 1395 O O . PHE A 1 178 ? 5.887 10.203 -14.539 1 66.88 178 PHE A O 1
ATOM 1402 N N . GLU A 1 179 ? 4.117 9.734 -13.297 1 77.19 179 GLU A N 1
ATOM 1403 C CA . GLU A 1 179 ? 3.479 10.969 -13.75 1 77.19 179 GLU A CA 1
ATOM 1404 C C . GLU A 1 179 ? 3.652 12.086 -12.727 1 77.19 179 GLU A C 1
ATOM 1406 O O . GLU A 1 179 ? 3.301 11.93 -11.562 1 77.19 179 GLU A O 1
ATOM 1411 N N . ASN A 1 180 ? 4.363 13.141 -13.18 1 86.19 180 ASN A N 1
ATOM 1412 C CA . ASN A 1 180 ? 4.562 14.32 -12.336 1 86.19 180 ASN A CA 1
ATOM 1413 C C . ASN A 1 180 ? 3.475 15.367 -12.57 1 86.19 180 ASN A C 1
ATOM 1415 O O . ASN A 1 180 ? 3.047 15.578 -13.703 1 86.19 180 ASN A O 1
ATOM 1419 N N . GLY A 1 181 ? 2.938 15.852 -11.508 1 91.88 181 GLY A N 1
ATOM 1420 C CA . GLY A 1 181 ? 1.946 16.922 -11.578 1 91.88 181 GLY A CA 1
ATOM 1421 C C . GLY A 1 181 ? 2.066 17.922 -10.445 1 91.88 181 GLY A C 1
ATOM 1422 O O . GLY A 1 181 ? 3.062 17.922 -9.719 1 91.88 181 GLY A O 1
ATOM 1423 N N . THR A 1 182 ? 1.194 18.891 -10.398 1 95.31 182 THR A N 1
ATOM 1424 C CA . THR A 1 182 ? 1.175 19.953 -9.398 1 95.31 182 THR A CA 1
ATOM 1425 C C . THR A 1 182 ? -0.219 20.094 -8.797 1 95.31 182 THR A C 1
ATOM 1427 O O . THR A 1 182 ? -1.221 20.016 -9.508 1 95.31 182 THR A O 1
ATOM 1430 N N . THR A 1 183 ? -0.29 20.156 -7.52 1 95.81 183 THR A N 1
ATOM 1431 C CA . THR A 1 183 ? -1.522 20.469 -6.805 1 95.81 183 THR A CA 1
ATOM 1432 C C . THR A 1 183 ? -1.456 21.859 -6.191 1 95.81 183 THR A C 1
ATOM 1434 O O . THR A 1 183 ? -0.368 22.375 -5.926 1 95.81 183 THR A O 1
ATOM 1437 N N . ALA A 1 184 ? -2.566 22.516 -6.066 1 97.25 184 ALA A N 1
ATOM 1438 C CA . ALA A 1 184 ? -2.621 23.875 -5.535 1 97.25 184 ALA A CA 1
ATOM 1439 C C . ALA A 1 184 ? -3.877 24.094 -4.695 1 97.25 184 ALA A C 1
ATOM 1441 O O . ALA A 1 184 ? -4.844 23.328 -4.809 1 97.25 184 ALA A O 1
ATOM 1442 N N . THR A 1 185 ? -3.852 25 -3.818 1 97.25 185 THR A N 1
ATOM 1443 C CA . THR A 1 185 ? -4.98 25.406 -2.988 1 97.25 185 THR A CA 1
ATOM 1444 C C . THR A 1 185 ? -5.082 26.922 -2.92 1 97.25 185 THR A C 1
ATOM 1446 O O . THR A 1 185 ? -4.07 27.609 -2.791 1 97.25 185 THR A O 1
ATOM 1449 N N . MET A 1 186 ? -6.223 27.469 -3.125 1 97.31 186 MET A N 1
ATOM 1450 C CA . MET A 1 186 ? -6.52 28.875 -2.871 1 97.31 186 MET A CA 1
ATOM 1451 C C . MET A 1 186 ? -7.027 29.078 -1.446 1 97.31 186 MET A C 1
ATOM 1453 O O . MET A 1 186 ? -7.969 28.406 -1.019 1 97.31 186 MET A O 1
ATOM 1457 N N . ILE A 1 187 ? -6.398 29.906 -0.731 1 96.75 187 ILE A N 1
ATOM 1458 C CA . ILE A 1 187 ? -6.754 30.156 0.661 1 96.75 187 ILE A CA 1
ATOM 1459 C C . ILE A 1 187 ? -7.184 31.625 0.828 1 96.75 187 ILE A C 1
ATOM 1461 O O . ILE A 1 187 ? -6.477 32.531 0.405 1 96.75 187 ILE A O 1
ATOM 1465 N N . ILE A 1 188 ? -8.32 31.766 1.424 1 94.62 188 ILE A N 1
ATOM 1466 C CA . ILE A 1 188 ? -8.797 33.125 1.651 1 94.62 188 ILE A CA 1
ATOM 1467 C C . ILE A 1 188 ? -7.977 33.781 2.762 1 94.62 188 ILE A C 1
ATOM 1469 O O . ILE A 1 188 ? -7.754 33.188 3.814 1 94.62 188 ILE A O 1
ATOM 1473 N N . GLY A 1 189 ? -7.477 34.875 2.451 1 88.06 189 GLY A N 1
ATOM 1474 C CA . GLY A 1 189 ? -6.605 35.531 3.406 1 88.06 189 GLY A CA 1
ATOM 1475 C C . GLY A 1 189 ? -6.711 37.031 3.355 1 88.06 189 GLY A C 1
ATOM 1476 O O . GLY A 1 189 ? -7.766 37.594 3.027 1 88.06 189 GLY A O 1
ATOM 1477 N N . ARG A 1 190 ? -5.652 37.625 3.824 1 80.5 190 ARG A N 1
ATOM 1478 C CA . ARG A 1 190 ? -5.629 39.062 3.93 1 80.5 190 ARG A CA 1
ATOM 1479 C C . ARG A 1 190 ? -5.117 39.719 2.641 1 80.5 190 ARG A C 1
ATOM 1481 O O . ARG A 1 190 ? -4.359 39.094 1.895 1 80.5 190 ARG A O 1
ATOM 1488 N N . ASN A 1 191 ? -5.582 40.875 2.449 1 73.81 191 ASN A N 1
ATOM 1489 C CA . ASN A 1 191 ? -5.18 41.625 1.266 1 73.81 191 ASN A CA 1
ATOM 1490 C C . ASN A 1 191 ? -3.756 42.156 1.398 1 73.81 191 ASN A C 1
ATOM 1492 O O . ASN A 1 191 ? -3.355 42.594 2.473 1 73.81 191 ASN A O 1
ATOM 1496 N N . LEU A 1 192 ? -2.834 41.938 0.44 1 71.38 192 LEU A N 1
ATOM 1497 C CA . LEU A 1 192 ? -1.456 42.406 0.422 1 71.38 192 LEU A CA 1
ATOM 1498 C C . LEU A 1 192 ? -1.386 43.844 -0.078 1 71.38 192 LEU A C 1
ATOM 1500 O O . LEU A 1 192 ? -0.438 44.562 0.235 1 71.38 192 LEU A O 1
ATOM 1504 N N . GLY A 1 193 ? -2.338 44.562 -0.142 1 62.91 193 GLY A N 1
ATOM 1505 C CA . GLY A 1 193 ? -2.223 45.875 -0.758 1 62.91 193 GLY A CA 1
ATOM 1506 C C . GLY A 1 193 ? -1.199 45.906 -1.877 1 62.91 193 GLY A C 1
ATOM 1507 O O . GLY A 1 193 ? -0.777 44.875 -2.383 1 62.91 193 GLY A O 1
ATOM 1508 N N . SER A 1 194 ? -0.688 47.031 -2.514 1 60.53 194 SER A N 1
ATOM 1509 C CA . SER A 1 194 ? 0.285 47.188 -3.59 1 60.53 194 SER A CA 1
ATOM 1510 C C . SER A 1 194 ? 1.71 47 -3.08 1 60.53 194 SER A C 1
ATOM 1512 O O . SER A 1 194 ? 2.123 47.688 -2.127 1 60.53 194 SER A O 1
ATOM 1514 N N . VAL A 1 195 ? 2.363 45.812 -3.381 1 62.03 195 VAL A N 1
ATOM 1515 C CA . VAL A 1 195 ? 3.75 45.594 -2.982 1 62.03 195 VAL A CA 1
ATOM 1516 C C . VAL A 1 195 ? 4.688 46.031 -4.109 1 62.03 195 VAL A C 1
ATOM 1518 O O . VAL A 1 195 ? 4.613 45.5 -5.223 1 62.03 195 VAL A O 1
ATOM 1521 N N . GLN A 1 196 ? 5.152 47.219 -4.25 1 56.97 196 GLN A N 1
ATOM 1522 C CA . GLN A 1 196 ? 6.121 47.594 -5.273 1 56.97 196 GLN A CA 1
ATOM 1523 C C . GLN A 1 196 ? 7.52 47.094 -4.91 1 56.97 196 GLN A C 1
ATOM 1525 O O . GLN A 1 196 ? 7.992 47.312 -3.797 1 56.97 196 GLN A O 1
ATOM 1530 N N . GLN A 1 197 ? 8.008 46.031 -5.637 1 57.22 197 GLN A N 1
ATOM 1531 C CA . GLN A 1 197 ? 9.375 45.562 -5.441 1 57.22 197 GLN A CA 1
ATOM 1532 C C . GLN A 1 197 ? 10.383 46.656 -5.844 1 57.22 197 GLN A C 1
ATOM 1534 O O . GLN A 1 197 ? 10.359 47.125 -6.98 1 57.22 197 GLN A O 1
ATOM 1539 N N . VAL A 1 198 ? 10.992 47.312 -4.895 1 55.84 198 VAL A N 1
ATOM 1540 C CA . VAL A 1 198 ? 12.039 48.281 -5.234 1 55.84 198 VAL A CA 1
ATOM 1541 C C . VAL A 1 198 ? 13.414 47.656 -5.02 1 55.84 198 VAL A C 1
ATOM 1543 O O . VAL A 1 198 ? 13.789 47.344 -3.887 1 55.84 198 VAL A O 1
ATOM 1546 N N . HIS A 1 199 ? 14.109 47.188 -6.133 1 58.84 199 HIS A N 1
ATOM 1547 C CA . HIS A 1 199 ? 15.438 46.594 -6.105 1 58.84 199 HIS A CA 1
ATOM 1548 C C . HIS A 1 199 ? 16.391 47.375 -5.215 1 58.84 199 HIS A C 1
ATOM 1550 O O . HIS A 1 199 ? 17.25 46.812 -4.551 1 58.84 199 HIS A O 1
ATOM 1556 N N . GLN A 1 200 ? 16.219 48.656 -5.082 1 60.34 200 GLN A N 1
ATOM 1557 C CA . GLN A 1 200 ? 17.141 49.531 -4.359 1 60.34 200 GLN A CA 1
ATOM 1558 C C . GLN A 1 200 ? 17.016 49.312 -2.852 1 60.34 200 GLN A C 1
ATOM 1560 O O . GLN A 1 200 ? 17.922 49.688 -2.096 1 60.34 200 GLN A O 1
ATOM 1565 N N . SER A 1 201 ? 16.094 48.594 -2.496 1 67.88 201 SER A N 1
ATOM 1566 C CA . SER A 1 201 ? 15.828 48.438 -1.068 1 67.88 201 SER A CA 1
ATOM 1567 C C . SER A 1 201 ? 16.75 47.406 -0.44 1 67.88 201 SER A C 1
ATOM 1569 O O . SER A 1 201 ? 17.016 47.469 0.763 1 67.88 201 SER A O 1
ATOM 1571 N N . TYR A 1 202 ? 17.406 46.625 -1.235 1 78.31 202 TYR A N 1
ATOM 1572 C CA . TYR A 1 202 ? 18.297 45.594 -0.703 1 78.31 202 TYR A CA 1
ATOM 1573 C C . TYR A 1 202 ? 19.578 46.219 -0.171 1 78.31 202 TYR A C 1
ATOM 1575 O O . TYR A 1 202 ? 20.203 45.688 0.742 1 78.31 202 TYR A O 1
ATOM 1583 N N . SER A 1 203 ? 19.875 47.375 -0.768 1 79.19 203 SER A N 1
ATOM 1584 C CA . SER A 1 203 ? 21.109 48.062 -0.39 1 79.19 203 SER A CA 1
ATOM 1585 C C . SER A 1 203 ? 21 48.656 1.009 1 79.19 203 SER A C 1
ATOM 158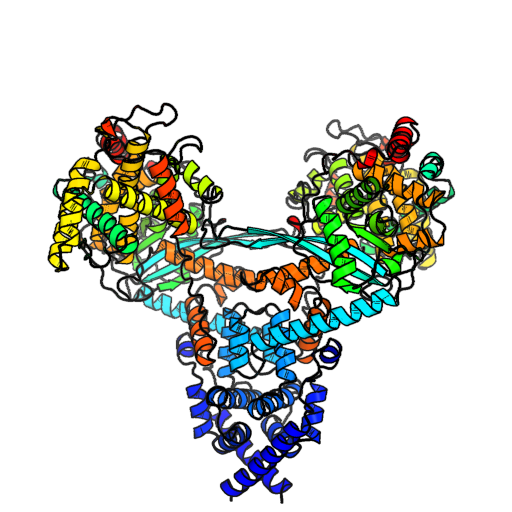7 O O . SER A 1 203 ? 22.016 49 1.621 1 79.19 203 SER A O 1
ATOM 1589 N N . ARG A 1 204 ? 19.938 48.656 1.498 1 84.75 204 ARG A N 1
ATOM 1590 C CA . ARG A 1 204 ? 19.719 49.25 2.814 1 84.75 204 ARG A CA 1
ATOM 1591 C C . ARG A 1 204 ? 19.906 48.219 3.918 1 84.75 204 ARG A C 1
ATOM 1593 O O . ARG A 1 204 ? 19.984 48.562 5.098 1 84.75 204 ARG A O 1
ATOM 1600 N N . LEU A 1 205 ? 19.984 47.031 3.518 1 88 205 LEU A N 1
ATOM 1601 C CA . LEU A 1 205 ? 20.141 45.969 4.508 1 88 205 LEU A CA 1
ATOM 1602 C C . LEU A 1 205 ? 21.453 46.094 5.266 1 88 205 LEU A C 1
ATOM 1604 O O . LEU A 1 205 ? 22.516 46.312 4.656 1 88 205 LEU A O 1
ATOM 1608 N N . SER A 1 206 ? 21.344 46.156 6.609 1 87.38 206 SER A N 1
ATOM 1609 C CA . SER A 1 206 ? 22.531 46.281 7.461 1 87.38 206 SER A CA 1
ATOM 1610 C C . SER A 1 206 ? 22.547 45.188 8.539 1 87.38 206 SER A C 1
ATOM 1612 O O . SER A 1 206 ? 21.516 44.562 8.797 1 87.38 206 SER A O 1
ATOM 1614 N N . PRO A 1 207 ? 23.641 44.969 9.141 1 86.75 207 PRO A N 1
ATOM 1615 C CA . PRO A 1 207 ? 23.734 43.969 10.211 1 86.75 207 PRO A CA 1
ATOM 1616 C C . PRO A 1 207 ? 22.766 44.219 11.359 1 86.75 207 PRO A C 1
ATOM 1618 O O . PRO A 1 207 ? 22.312 43.312 12.031 1 86.75 207 PRO A O 1
ATOM 1621 N N . SER A 1 208 ? 22.422 45.469 11.531 1 86.81 208 SER A N 1
ATOM 1622 C CA . SER A 1 208 ? 21.5 45.812 12.617 1 86.81 208 SER A CA 1
ATOM 1623 C C . SER A 1 208 ? 20.109 45.25 12.375 1 86.81 208 SER A C 1
ATOM 1625 O O . SER A 1 208 ? 19.328 45.062 13.312 1 86.81 208 SER A O 1
ATOM 1627 N N . ASP A 1 209 ? 19.875 44.906 11.125 1 90.19 209 ASP A N 1
ATOM 1628 C CA . ASP A 1 209 ? 18.578 44.344 10.773 1 90.19 209 ASP A CA 1
ATOM 1629 C C . ASP A 1 209 ? 18.5 42.844 11.125 1 90.19 209 ASP A C 1
ATOM 1631 O O . ASP A 1 209 ? 17.406 42.281 11.195 1 90.19 209 ASP A O 1
ATOM 1635 N N . VAL A 1 210 ? 19.641 42.281 11.352 1 90.38 210 VAL A N 1
ATOM 1636 C CA . VAL A 1 210 ? 19.672 40.812 11.516 1 90.38 210 VAL A CA 1
ATOM 1637 C C . VAL A 1 210 ? 20.125 40.469 12.93 1 90.38 210 VAL A C 1
ATOM 1639 O O . VAL A 1 210 ? 19.75 39.406 13.461 1 90.38 210 VAL A O 1
ATOM 1642 N N . ILE A 1 211 ? 20.906 41.25 13.492 1 89.25 211 ILE A N 1
ATOM 1643 C CA . ILE A 1 211 ? 21.422 40.969 14.828 1 89.25 211 ILE A CA 1
ATOM 1644 C C . ILE A 1 211 ? 20.359 41.312 15.867 1 89.25 211 ILE A C 1
ATOM 1646 O O . ILE A 1 211 ? 19.594 42.25 15.695 1 89.25 211 ILE A O 1
ATOM 1650 N N . LEU A 1 212 ? 20.359 40.562 16.906 1 91.88 212 LEU A N 1
ATOM 1651 C CA . LEU A 1 212 ? 19.328 40.719 17.938 1 91.88 212 LEU A CA 1
ATOM 1652 C C . LEU A 1 212 ? 19.672 41.875 18.859 1 91.88 212 LEU A C 1
ATOM 1654 O O . LEU A 1 212 ? 20.828 42.031 19.281 1 91.88 212 LEU A O 1
ATOM 1658 N N . ASP A 1 213 ? 18.672 42.688 19.109 1 91.38 213 ASP A N 1
ATOM 1659 C CA . ASP A 1 213 ? 18.859 43.75 20.078 1 91.38 213 ASP A CA 1
ATOM 1660 C C . ASP A 1 213 ? 18.625 43.281 21.516 1 91.38 213 ASP A C 1
ATOM 1662 O O . ASP A 1 213 ? 18.422 42.062 21.734 1 91.38 213 ASP A O 1
ATOM 1666 N N . GLN A 1 214 ? 18.688 44.156 22.422 1 91.75 214 GLN A N 1
ATOM 1667 C CA . GLN A 1 214 ? 18.594 43.781 23.828 1 91.75 214 GLN A CA 1
ATOM 1668 C C . GLN A 1 214 ? 17.219 43.25 24.172 1 91.75 214 GLN A C 1
ATOM 1670 O O . GLN A 1 214 ? 17.078 42.281 24.938 1 91.75 214 GLN A O 1
ATOM 1675 N N . ALA A 1 215 ? 16.266 43.844 23.641 1 92.25 215 ALA A N 1
ATOM 1676 C CA . ALA A 1 215 ? 14.891 43.375 23.891 1 92.25 215 ALA A CA 1
ATOM 1677 C C . ALA A 1 215 ? 14.656 42 23.328 1 92.25 215 ALA A C 1
ATOM 1679 O O . ALA A 1 215 ? 13.977 41.156 23.938 1 92.25 215 ALA A O 1
ATOM 1680 N N . GLU A 1 216 ? 15.18 41.812 22.172 1 93.44 216 GLU A N 1
ATOM 1681 C CA . GLU A 1 216 ? 15.047 40.531 21.516 1 93.44 216 GLU A CA 1
ATOM 1682 C C . GLU A 1 216 ? 15.812 39.438 22.266 1 93.44 216 GLU A C 1
ATOM 1684 O O . GLU A 1 216 ? 15.352 38.312 22.359 1 93.44 216 GLU A O 1
ATOM 1689 N N . MET A 1 217 ? 16.891 39.781 22.812 1 92.31 217 MET A N 1
ATOM 1690 C CA . MET A 1 217 ? 17.672 38.844 23.609 1 92.31 217 MET A CA 1
ATOM 1691 C C . MET A 1 217 ? 16.922 38.469 24.906 1 92.31 217 MET A C 1
ATOM 1693 O O . MET A 1 217 ? 16.969 37.312 25.344 1 92.31 217 MET A O 1
ATOM 1697 N N . ALA A 1 218 ? 16.328 39.469 25.453 1 92.62 218 ALA A N 1
ATOM 1698 C CA . ALA A 1 218 ? 15.516 39.219 26.641 1 92.62 218 ALA A CA 1
ATOM 1699 C C . ALA A 1 218 ? 14.367 38.25 26.328 1 92.62 218 ALA A C 1
ATOM 1701 O O . ALA A 1 218 ? 14 37.438 27.156 1 92.62 218 ALA A O 1
ATOM 1702 N N . HIS A 1 219 ? 13.867 38.438 25.188 1 94.62 219 HIS A N 1
ATOM 1703 C CA . HIS A 1 219 ? 12.781 37.562 24.766 1 94.62 219 HIS A CA 1
ATOM 1704 C C . HIS A 1 219 ? 13.273 36.125 24.594 1 94.62 219 HIS A C 1
ATOM 1706 O O . HIS A 1 219 ? 12.586 35.188 24.969 1 94.62 219 HIS A O 1
ATOM 1712 N N . ILE A 1 220 ? 14.367 35.969 24.016 1 94.31 220 ILE A N 1
ATOM 1713 C CA . ILE A 1 220 ? 14.945 34.625 23.812 1 94.31 220 ILE A CA 1
ATOM 1714 C C . ILE A 1 220 ? 15.148 33.969 25.172 1 94.31 220 ILE A C 1
ATOM 1716 O O . ILE A 1 220 ? 14.914 32.75 25.297 1 94.31 220 ILE A O 1
ATOM 1720 N N . LYS A 1 221 ? 15.602 34.719 26.125 1 93.44 221 LYS A N 1
ATOM 1721 C CA . LYS A 1 221 ? 15.766 34.156 27.469 1 93.44 221 LYS A CA 1
ATOM 1722 C C . LYS A 1 221 ? 14.43 33.688 28.031 1 93.44 221 LYS A C 1
ATOM 1724 O O . LYS A 1 221 ? 14.367 32.625 28.672 1 93.44 221 LYS A O 1
ATOM 1729 N N . LYS A 1 222 ? 13.461 34.438 27.797 1 95.31 222 LYS A N 1
ATOM 1730 C CA . LYS A 1 222 ? 12.125 34.031 28.234 1 95.31 222 LYS A CA 1
ATOM 1731 C C . LYS A 1 222 ? 11.664 32.75 27.5 1 95.31 222 LYS A C 1
ATOM 1733 O O . LYS A 1 222 ? 10.953 31.938 28.078 1 95.31 222 LYS A O 1
ATOM 1738 N N . VAL A 1 223 ? 12.047 32.688 26.281 1 97.19 223 VAL A N 1
ATOM 1739 C CA . VAL A 1 223 ? 11.711 31.531 25.484 1 97.19 223 VAL A CA 1
ATOM 1740 C C . VAL A 1 223 ? 12.383 30.281 26.078 1 97.19 223 VAL A C 1
ATOM 1742 O O . VAL A 1 223 ? 11.758 29.234 26.203 1 97.19 223 VAL A O 1
ATOM 1745 N N . TYR A 1 224 ? 13.656 30.422 26.469 1 96.5 224 TYR A N 1
ATOM 1746 C CA . TYR A 1 224 ? 14.328 29.312 27.141 1 96.5 224 TYR A CA 1
ATOM 1747 C C . TYR A 1 224 ? 13.562 28.891 28.391 1 96.5 224 TYR A C 1
ATOM 1749 O O . TYR A 1 224 ? 13.273 27.703 28.562 1 96.5 224 TYR A O 1
ATOM 1757 N N . GLN A 1 225 ? 13.227 29.875 29.125 1 95.62 225 GLN A N 1
ATOM 1758 C CA . GLN A 1 225 ? 12.539 29.625 30.375 1 95.62 225 GLN A CA 1
ATOM 1759 C C . GLN A 1 225 ? 11.219 28.891 30.156 1 95.62 225 GLN A C 1
ATOM 1761 O O . GLN A 1 225 ? 10.914 27.922 30.844 1 95.62 225 GLN A O 1
ATOM 1766 N N . ALA A 1 226 ? 10.516 29.375 29.25 1 96.69 226 ALA A N 1
ATOM 1767 C CA . ALA A 1 226 ? 9.188 28.812 28.969 1 96.69 226 ALA A CA 1
ATOM 1768 C C . ALA A 1 226 ? 9.281 27.344 28.562 1 96.69 226 ALA A C 1
ATOM 1770 O O . ALA A 1 226 ? 8.531 26.516 29.078 1 96.69 226 ALA A O 1
ATOM 1771 N N . HIS A 1 227 ? 10.141 26.984 27.703 1 97.19 227 HIS A N 1
ATOM 1772 C CA . HIS A 1 227 ? 10.234 25.625 27.188 1 97.19 227 HIS A CA 1
ATOM 1773 C C . HIS A 1 227 ? 10.844 24.688 28.234 1 97.19 227 HIS A C 1
ATOM 1775 O O . HIS A 1 227 ? 10.461 23.516 28.312 1 97.19 227 HIS A O 1
ATOM 1781 N N . PHE A 1 228 ? 11.789 25.203 29.016 1 96.81 228 PHE A N 1
ATOM 1782 C CA . PHE A 1 228 ? 12.367 24.375 30.062 1 96.81 228 PHE A CA 1
ATOM 1783 C C . PHE A 1 228 ? 11.344 24.062 31.156 1 96.81 228 PHE A C 1
ATOM 1785 O O . PHE A 1 228 ? 11.219 22.922 31.594 1 96.81 228 PHE A O 1
ATOM 1792 N N . VAL A 1 229 ? 10.586 25.047 31.516 1 96.06 229 VAL A N 1
ATOM 1793 C CA . VAL A 1 229 ? 9.547 24.859 32.531 1 96.06 229 VAL A CA 1
ATOM 1794 C C . VAL A 1 229 ? 8.484 23.891 31.984 1 96.06 229 VAL A C 1
ATOM 1796 O O . VAL A 1 229 ? 7.961 23.062 32.75 1 96.06 229 VAL A O 1
ATOM 1799 N N . GLN A 1 230 ? 8.227 24.047 30.766 1 95.81 230 GLN A N 1
ATOM 1800 C CA . GLN A 1 230 ? 7.234 23.156 30.156 1 95.81 230 GLN A CA 1
ATOM 1801 C C . GLN A 1 230 ? 7.691 21.703 30.219 1 95.81 230 GLN A C 1
ATOM 1803 O O . GLN A 1 230 ? 6.879 20.797 30.422 1 95.81 230 GLN A O 1
ATOM 1808 N N . GLU A 1 231 ? 8.914 21.469 29.984 1 94.88 231 GLU A N 1
ATOM 1809 C CA . GLU A 1 231 ? 9.445 20.109 30.047 1 94.88 231 GLU A CA 1
ATOM 1810 C C . GLU A 1 231 ? 9.336 19.547 31.469 1 94.88 231 GLU A C 1
ATOM 1812 O O . GLU A 1 231 ? 9.047 18.375 31.656 1 94.88 231 GLU A O 1
ATOM 1817 N N . LEU A 1 232 ? 9.578 20.375 32.438 1 94.44 232 LEU A N 1
ATOM 1818 C CA . LEU A 1 232 ? 9.414 19.938 33.844 1 94.44 232 LEU A CA 1
ATOM 1819 C C . LEU A 1 232 ? 7.961 19.594 34.125 1 94.44 232 LEU A C 1
ATOM 1821 O O . LEU A 1 232 ? 7.68 18.562 34.75 1 94.44 232 LEU A O 1
ATOM 1825 N N . ARG A 1 233 ? 7.121 20.391 33.625 1 94 233 ARG A N 1
ATOM 1826 C CA . ARG A 1 233 ? 5.695 20.188 33.844 1 94 233 ARG A CA 1
ATOM 1827 C C . ARG A 1 233 ? 5.234 18.859 33.25 1 94 233 ARG A C 1
ATOM 1829 O O . ARG A 1 233 ? 4.434 18.156 33.844 1 94 233 ARG A O 1
ATOM 1836 N N . ASN A 1 234 ? 5.738 18.531 32.156 1 91.88 234 ASN A N 1
ATOM 1837 C CA . ASN A 1 234 ? 5.258 17.391 31.391 1 91.88 234 ASN A CA 1
ATOM 1838 C C . ASN A 1 234 ? 5.883 16.078 31.891 1 91.88 234 ASN A C 1
ATOM 1840 O O . ASN A 1 234 ? 5.258 15.023 31.812 1 91.88 234 ASN A O 1
ATOM 1844 N N . ASN A 1 235 ? 7.117 16.156 32.344 1 91.25 235 ASN A N 1
ATOM 1845 C CA . ASN A 1 235 ? 7.852 14.906 32.438 1 91.25 235 ASN A CA 1
ATOM 1846 C C . ASN A 1 235 ? 8.344 14.672 33.875 1 91.25 235 ASN A C 1
ATOM 1848 O O . ASN A 1 235 ? 8.805 13.578 34.219 1 91.25 235 ASN A O 1
ATOM 1852 N N . LYS A 1 236 ? 8.32 15.711 34.688 1 90.38 236 LYS A N 1
ATOM 1853 C CA . LYS A 1 236 ? 8.797 15.555 36.062 1 90.38 236 LYS A CA 1
ATOM 1854 C C . LYS A 1 236 ? 7.633 15.539 37.062 1 90.38 236 LYS A C 1
ATOM 1856 O O . LYS A 1 236 ? 6.766 16.406 37.031 1 90.38 236 LYS A O 1
ATOM 1861 N N . GLU A 1 237 ? 7.629 14.547 37.875 1 87.94 237 GLU A N 1
ATOM 1862 C CA . GLU A 1 237 ? 6.555 14.398 38.844 1 87.94 237 GLU A CA 1
ATOM 1863 C C . GLU A 1 237 ? 6.52 15.57 39.812 1 87.94 237 GLU A C 1
ATOM 1865 O O . GLU A 1 237 ? 7.559 16 40.312 1 87.94 237 GLU A O 1
ATOM 1870 N N . GLY A 1 238 ? 5.426 16.141 40.062 1 86.31 238 GLY A N 1
ATOM 1871 C CA . GLY A 1 238 ? 5.258 17.219 41.031 1 86.31 238 GLY A CA 1
ATOM 1872 C C . GLY A 1 238 ? 5.293 18.594 40.406 1 86.31 238 GLY A C 1
ATOM 1873 O O . GLY A 1 238 ? 4.93 19.594 41.062 1 86.31 238 GLY A O 1
ATOM 1874 N N . TYR A 1 239 ? 5.715 18.703 39.188 1 92.56 239 TYR A N 1
ATOM 1875 C CA . TYR A 1 239 ? 5.895 20 38.562 1 92.56 239 TYR A CA 1
ATOM 1876 C C . TYR A 1 239 ? 4.719 20.328 37.656 1 92.56 239 TYR A C 1
ATOM 1878 O O . TYR A 1 239 ? 4.742 21.328 36.938 1 92.56 239 TYR A O 1
ATOM 1886 N N . GLY A 1 240 ? 3.76 19.531 37.625 1 89.81 240 GLY A N 1
ATOM 1887 C CA . GLY A 1 240 ? 2.572 19.766 36.844 1 89.81 240 GLY A CA 1
ATOM 1888 C C . GLY A 1 240 ? 1.811 21.016 37.219 1 89.81 240 GLY A C 1
ATOM 1889 O O . GLY A 1 240 ? 1.07 21.578 36.438 1 89.81 240 GLY A O 1
ATOM 1890 N N . ARG A 1 241 ? 2.041 21.484 38.375 1 87.69 241 ARG A N 1
ATOM 1891 C CA . ARG A 1 241 ? 1.302 22.625 38.938 1 87.69 241 ARG A CA 1
ATOM 1892 C C . ARG A 1 241 ? 1.933 23.938 38.469 1 87.69 241 ARG A C 1
ATOM 1894 O O . ARG A 1 241 ? 1.374 25.016 38.719 1 87.69 241 ARG A O 1
ATOM 1901 N N . CYS A 1 242 ? 3.076 23.875 37.812 1 90.88 242 CYS A N 1
ATOM 1902 C CA . CYS A 1 242 ? 3.711 25.078 37.312 1 90.88 242 CYS A CA 1
ATOM 1903 C C . CYS A 1 242 ? 2.869 25.719 36.219 1 90.88 242 CYS A C 1
ATOM 1905 O O . CYS A 1 242 ? 2.246 25.031 35.406 1 90.88 242 CYS A O 1
ATOM 1907 N N . SER A 1 243 ? 2.812 27 36.25 1 90.06 243 SER A N 1
ATOM 1908 C CA . SER A 1 243 ? 2.109 27.719 35.188 1 90.06 243 SER A CA 1
ATOM 1909 C C . SER A 1 243 ? 3.014 27.969 34 1 90.06 243 SER A C 1
ATOM 1911 O O . SER A 1 243 ? 4.211 28.219 34.156 1 90.06 243 SER A O 1
ATOM 1913 N N . PRO A 1 244 ? 2.396 27.922 32.875 1 88.44 244 PRO A N 1
ATOM 1914 C CA . PRO A 1 244 ? 3.203 28.234 31.672 1 88.44 244 PRO A CA 1
ATOM 1915 C C . PRO A 1 244 ? 3.682 29.688 31.641 1 88.44 244 PRO A C 1
ATOM 1917 O O . PRO A 1 244 ? 2.967 30.578 32.094 1 88.44 244 PRO A O 1
ATOM 1920 N N . VAL A 1 245 ? 4.871 29.859 31.156 1 89.94 245 VAL A N 1
ATOM 1921 C CA . VAL A 1 245 ? 5.434 31.203 30.969 1 89.94 245 VAL A CA 1
ATOM 1922 C C . VAL A 1 245 ? 4.828 31.844 29.734 1 89.94 245 VAL A C 1
ATOM 1924 O O . VAL A 1 245 ? 4.883 31.281 28.641 1 89.94 245 VAL A O 1
ATOM 1927 N N . PRO A 1 246 ? 4.238 32.969 29.844 1 90.81 246 PRO A N 1
ATOM 1928 C CA . PRO A 1 246 ? 3.613 33.625 28.703 1 90.81 246 PRO A CA 1
ATOM 1929 C C . PRO A 1 246 ? 4.633 34.125 27.688 1 90.81 246 PRO A C 1
ATOM 1931 O O . PRO A 1 246 ? 5.625 34.781 28.062 1 90.81 246 PRO A O 1
ATOM 1934 N N . LEU A 1 247 ? 4.41 33.906 26.422 1 94.62 247 LEU A N 1
ATOM 1935 C CA . LEU A 1 247 ? 5.336 34.312 25.359 1 94.62 247 LEU A CA 1
ATOM 1936 C C . LEU A 1 247 ? 4.621 35.094 24.281 1 94.62 247 LEU A C 1
ATOM 1938 O O . LEU A 1 247 ? 5.238 35.5 23.297 1 94.62 247 LEU A O 1
ATOM 1942 N N . GLU A 1 248 ? 3.393 35.531 24.406 1 95.31 248 GLU A N 1
ATOM 1943 C CA . GLU A 1 248 ? 2.568 36.094 23.344 1 95.31 248 GLU A CA 1
ATOM 1944 C C . GLU A 1 248 ? 3.104 37.469 22.891 1 95.31 248 GLU A C 1
ATOM 1946 O O . GLU A 1 248 ? 3.512 38.281 23.719 1 95.31 248 GLU A O 1
ATOM 1951 N N . ILE A 1 249 ? 3.193 37.625 21.578 1 96.31 249 ILE A N 1
ATOM 1952 C CA . ILE A 1 249 ? 3.607 38.906 21 1 96.31 249 ILE A CA 1
ATOM 1953 C C . ILE A 1 249 ? 2.504 39.438 20.078 1 96.31 249 ILE A C 1
ATOM 1955 O O . ILE A 1 249 ? 1.959 40.531 20.312 1 96.31 249 ILE A O 1
ATOM 1959 N N . HIS A 1 250 ? 2.062 38.656 19.031 1 97.25 250 HIS A N 1
ATOM 1960 C CA . HIS A 1 250 ? 1.038 39.031 18.062 1 97.25 250 HIS A CA 1
ATOM 1961 C C . HIS A 1 250 ? 0.246 37.812 17.609 1 97.25 250 HIS A C 1
ATOM 1963 O O . HIS A 1 250 ? 0.522 37.25 16.547 1 97.25 250 HIS A O 1
ATOM 1969 N N . LEU A 1 251 ? -0.843 37.562 18.297 1 96.44 251 LEU A N 1
ATOM 1970 C CA . LEU A 1 251 ? -1.664 36.375 18.062 1 96.44 251 LEU A CA 1
ATOM 1971 C C . LEU A 1 251 ? -2.676 36.625 16.953 1 96.44 251 LEU A C 1
ATOM 1973 O O . LEU A 1 251 ? -3.328 37.688 16.922 1 96.44 251 LEU A O 1
ATOM 1977 N N . LEU A 1 252 ? -2.779 35.719 16.062 1 95.75 252 LEU A N 1
ATOM 1978 C CA . LEU A 1 252 ? -3.861 35.75 15.094 1 95.75 252 LEU A CA 1
ATOM 1979 C C . LEU A 1 252 ? -5.176 35.312 15.719 1 95.75 252 LEU A C 1
ATOM 1981 O O . LEU A 1 252 ? -5.176 34.5 16.641 1 95.75 252 LEU A O 1
ATOM 1985 N N . PRO A 1 253 ? -6.27 35.844 15.234 1 94.12 253 PRO A N 1
ATOM 1986 C CA . PRO A 1 253 ? -7.555 35.344 15.727 1 94.12 253 PRO A CA 1
ATOM 1987 C C . PRO A 1 253 ? -7.797 33.875 15.352 1 94.12 253 PRO A C 1
ATOM 1989 O O . PRO A 1 253 ? -7.465 33.469 14.242 1 94.12 253 PRO A O 1
ATOM 1992 N N . ALA A 1 254 ? -8.336 33.125 16.328 1 94.06 254 ALA A N 1
ATOM 1993 C CA . ALA A 1 254 ? -8.586 31.719 16.125 1 94.06 254 ALA A CA 1
ATOM 1994 C C . ALA A 1 254 ? -9.867 31.5 15.328 1 94.06 254 ALA A C 1
ATOM 1996 O O . ALA A 1 254 ? -10.945 31.344 15.898 1 94.06 254 ALA A O 1
ATOM 1997 N N . GLU A 1 255 ? -9.82 31.547 14.07 1 93.69 255 GLU A N 1
ATOM 1998 C CA . GLU A 1 255 ? -10.938 31.281 13.164 1 93.69 255 GLU A CA 1
ATOM 1999 C C . GLU A 1 255 ? -10.57 30.219 12.133 1 93.69 255 GLU A C 1
ATOM 2001 O O . GLU A 1 255 ? -9.406 30.062 11.781 1 93.69 255 GLU A O 1
ATOM 2006 N N . LYS A 1 256 ? -11.562 29.531 11.789 1 93.81 256 LYS A N 1
ATOM 2007 C CA . LYS A 1 256 ? -11.32 28.5 10.781 1 93.81 256 LYS A CA 1
ATOM 2008 C C . LYS A 1 256 ? -10.938 29.125 9.445 1 93.81 256 LYS A C 1
ATOM 2010 O O . LYS A 1 256 ? -11.617 30.031 8.961 1 93.81 256 LYS A O 1
ATOM 2015 N N . THR A 1 257 ? -9.867 28.688 8.891 1 94.69 257 THR A N 1
ATOM 2016 C CA . THR A 1 257 ? -9.398 29.172 7.594 1 94.69 257 THR A CA 1
ATOM 2017 C C . THR A 1 257 ? -10.242 28.594 6.469 1 94.69 257 THR A C 1
ATOM 2019 O O . THR A 1 257 ? -10.578 27.406 6.484 1 94.69 257 THR A O 1
ATOM 2022 N N . LYS A 1 258 ? -10.664 29.391 5.52 1 93.12 258 LYS A N 1
ATOM 2023 C CA . LYS A 1 258 ? -11.352 28.922 4.32 1 93.12 258 LYS A CA 1
ATOM 2024 C C . LYS A 1 258 ? -10.367 28.578 3.213 1 93.12 258 LYS A C 1
ATOM 2026 O O . LYS A 1 258 ? -9.672 29.469 2.697 1 93.12 258 LYS A O 1
ATOM 2031 N N . ALA A 1 259 ? -10.281 27.391 2.914 1 94.38 259 ALA A N 1
ATOM 2032 C CA . ALA A 1 259 ? -9.352 26.906 1.896 1 94.38 259 ALA A CA 1
ATOM 2033 C C . ALA A 1 259 ? -10.086 26.156 0.788 1 94.38 259 ALA A C 1
ATOM 2035 O O . ALA A 1 259 ? -11.039 25.422 1.055 1 94.38 259 ALA A O 1
ATOM 2036 N N . HIS A 1 260 ? -9.695 26.391 -0.456 1 94.88 260 HIS A N 1
ATOM 2037 C CA . HIS A 1 260 ? -10.297 25.75 -1.625 1 94.88 260 HIS A CA 1
ATOM 2038 C C . HIS A 1 260 ? -9.258 25.031 -2.467 1 94.88 260 HIS A C 1
ATOM 2040 O O . HIS A 1 260 ? -8.602 25.641 -3.314 1 94.88 260 HIS A O 1
ATOM 2046 N N . PRO A 1 261 ? -9.133 23.719 -2.301 1 95.31 261 PRO A N 1
ATOM 2047 C CA . PRO A 1 261 ? -8.242 23 -3.211 1 95.31 261 PRO A CA 1
ATOM 2048 C C . PRO A 1 261 ? -8.602 23.203 -4.68 1 95.31 261 PRO A C 1
ATOM 2050 O O . PRO A 1 261 ? -9.781 23.281 -5.027 1 95.31 261 PRO A O 1
ATOM 2053 N N . LEU A 1 262 ? -7.605 23.328 -5.52 1 97.25 262 LEU A N 1
ATOM 2054 C CA . LEU A 1 262 ? -7.793 23.562 -6.945 1 97.25 262 LEU A CA 1
ATOM 2055 C C . LEU A 1 262 ? -7.598 22.266 -7.738 1 97.25 262 LEU A C 1
ATOM 2057 O O . LEU A 1 262 ? -7.113 21.266 -7.203 1 97.25 262 LEU A O 1
ATOM 2061 N N . PRO A 1 263 ? -8.023 22.281 -9.008 1 95.31 263 PRO A N 1
ATOM 2062 C CA . PRO A 1 263 ? -7.816 21.078 -9.828 1 95.31 263 PRO A CA 1
ATOM 2063 C C . PRO A 1 263 ? -6.336 20.75 -10 1 95.31 263 PRO A C 1
ATOM 2065 O O . PRO A 1 263 ? -5.512 21.641 -10.188 1 95.31 263 PRO A O 1
ATOM 2068 N N . THR A 1 264 ? -6.082 19.5 -9.867 1 94.25 264 THR A N 1
ATOM 2069 C CA . THR A 1 264 ? -4.719 19.047 -10.102 1 94.25 264 THR A CA 1
ATOM 2070 C C . THR A 1 264 ? -4.285 19.344 -11.539 1 94.25 264 THR A C 1
ATOM 2072 O O . THR A 1 264 ? -5.098 19.266 -12.461 1 94.25 264 THR A O 1
ATOM 2075 N N . MET A 1 265 ? -3.033 19.656 -11.719 1 94.69 265 MET A N 1
ATOM 2076 C CA . MET A 1 265 ? -2.477 20.016 -13.016 1 94.69 265 MET A CA 1
ATOM 2077 C C . MET A 1 265 ? -1.376 19.031 -13.422 1 94.69 265 MET A C 1
ATOM 2079 O O . MET A 1 265 ? -0.465 18.766 -12.641 1 94.69 265 MET A O 1
ATOM 2083 N N . LYS A 1 266 ? -1.491 18.453 -14.664 1 92.19 266 LYS A N 1
ATOM 2084 C CA . LYS A 1 266 ? -0.409 17.625 -15.172 1 92.19 266 LYS A CA 1
ATOM 2085 C C . LYS A 1 266 ? 0.742 18.469 -15.703 1 92.19 266 LYS A C 1
ATOM 2087 O O . LYS A 1 266 ? 1.055 18.422 -16.891 1 92.19 266 LYS A O 1
ATOM 2092 N N . ILE A 1 267 ? 1.29 19.25 -14.844 1 93 267 ILE A N 1
ATOM 2093 C CA . ILE A 1 267 ? 2.4 20.156 -15.133 1 93 267 ILE A CA 1
ATOM 2094 C C . ILE A 1 267 ? 3.521 19.938 -14.117 1 93 267 ILE A C 1
ATOM 2096 O O . ILE A 1 267 ? 3.285 19.953 -12.906 1 93 267 ILE A O 1
ATOM 2100 N N . ASP A 1 268 ? 4.656 19.641 -14.602 1 88.81 268 ASP A N 1
ATOM 2101 C CA . ASP A 1 268 ? 5.82 19.5 -13.734 1 88.81 268 ASP A CA 1
ATOM 2102 C C . ASP A 1 268 ? 6.395 20.859 -13.367 1 88.81 268 ASP A C 1
ATOM 2104 O O . ASP A 1 268 ? 6.906 21.578 -14.227 1 88.81 268 ASP A O 1
ATOM 2108 N N . GLU A 1 269 ? 6.379 21.203 -12.148 1 87.88 269 GLU A N 1
ATOM 2109 C CA . GLU A 1 269 ? 6.777 22.531 -11.703 1 87.88 269 GLU A CA 1
ATOM 2110 C C . GLU A 1 269 ? 8.273 22.578 -11.391 1 87.88 269 GLU A C 1
ATOM 2112 O O . GLU A 1 269 ? 8.75 23.562 -10.805 1 87.88 269 GLU A O 1
ATOM 2117 N N . SER A 1 270 ? 9.016 21.594 -11.836 1 84.5 270 SER A N 1
ATOM 2118 C CA . SER A 1 270 ? 10.438 21.562 -11.516 1 84.5 270 SER A CA 1
ATOM 2119 C C . SER A 1 270 ? 11.227 22.5 -12.422 1 84.5 270 SER A C 1
ATOM 2121 O O . SER A 1 270 ? 12.383 22.812 -12.148 1 84.5 270 SER A O 1
ATOM 2123 N N . SER A 1 271 ? 10.578 23.125 -13.43 1 87.12 271 SER A N 1
ATOM 2124 C CA . SER A 1 271 ? 11.227 24.016 -14.375 1 87.12 271 SER A CA 1
ATOM 2125 C C . SER A 1 271 ? 10.586 25.406 -14.352 1 87.12 271 SER A C 1
ATOM 2127 O O . SER A 1 271 ? 9.5 25.578 -13.797 1 87.12 271 SER A O 1
ATOM 2129 N N . LEU A 1 272 ? 11.336 26.406 -14.859 1 90.5 272 LEU A N 1
ATOM 2130 C CA . LEU A 1 272 ? 10.797 27.766 -14.969 1 90.5 272 LEU A CA 1
ATOM 2131 C C . LEU A 1 272 ? 9.531 27.766 -15.828 1 90.5 272 LEU A C 1
ATOM 2133 O O . LEU A 1 272 ? 8.539 28.406 -15.469 1 90.5 272 LEU A O 1
ATOM 2137 N N . GLU A 1 273 ? 9.641 27.016 -16.891 1 90 273 GLU A N 1
ATOM 2138 C CA . GLU A 1 273 ? 8.484 26.922 -17.781 1 90 273 GLU A CA 1
ATOM 2139 C C . GLU A 1 273 ? 7.301 26.25 -17.078 1 90 273 GLU A C 1
ATOM 2141 O O . GLU A 1 273 ? 6.152 26.656 -17.281 1 90 273 GLU A O 1
ATOM 2146 N N . GLY A 1 274 ? 7.598 25.234 -16.375 1 92.81 274 GLY A N 1
ATOM 2147 C CA . GLY A 1 274 ? 6.547 24.562 -15.625 1 92.81 274 GLY A CA 1
ATOM 2148 C C . GLY A 1 274 ? 5.832 25.484 -14.648 1 92.81 274 GLY A C 1
ATOM 2149 O O . GLY A 1 274 ? 4.605 25.438 -14.539 1 92.81 274 GLY A O 1
ATOM 2150 N N . ASN A 1 275 ? 6.598 26.375 -13.953 1 94.25 275 ASN A N 1
ATOM 2151 C CA . ASN A 1 275 ? 6.008 27.312 -13.008 1 94.25 275 ASN A CA 1
ATOM 2152 C C . ASN A 1 275 ? 5.152 28.359 -13.719 1 94.25 275 ASN A C 1
ATOM 2154 O O . ASN A 1 275 ? 4.113 28.781 -13.211 1 94.25 275 ASN A O 1
ATOM 2158 N N . LYS A 1 276 ? 5.668 28.75 -14.844 1 93.56 276 LYS A N 1
ATOM 2159 C CA . LYS A 1 276 ? 4.875 29.672 -15.648 1 93.56 276 LYS A CA 1
ATOM 2160 C C . LYS A 1 276 ? 3.529 29.062 -16.016 1 93.56 276 LYS A C 1
ATOM 2162 O O . LYS A 1 276 ? 2.484 29.688 -15.844 1 93.56 276 LYS A O 1
ATOM 2167 N N . MET A 1 277 ? 3.6 27.844 -16.469 1 95.25 277 MET A N 1
ATOM 2168 C CA . MET A 1 277 ? 2.393 27.141 -16.891 1 95.25 277 MET A CA 1
ATOM 2169 C C . MET A 1 277 ? 1.438 26.938 -15.727 1 95.25 277 MET A C 1
ATOM 2171 O O . MET A 1 277 ? 0.22 27.016 -15.891 1 95.25 277 MET A O 1
ATOM 2175 N N . VAL A 1 278 ? 1.964 26.641 -14.578 1 96.44 278 VAL A N 1
ATOM 2176 C CA . VAL A 1 278 ? 1.15 26.453 -13.383 1 96.44 278 VAL A CA 1
ATOM 2177 C C . VAL A 1 278 ? 0.397 27.734 -13.047 1 96.44 278 VAL A C 1
ATOM 2179 O O . VAL A 1 278 ? -0.815 27.703 -12.82 1 96.44 278 VAL A O 1
ATOM 2182 N N . MET A 1 279 ? 1.07 28.859 -13.039 1 94.75 279 MET A N 1
ATOM 2183 C CA . MET A 1 279 ? 0.46 30.141 -12.695 1 94.75 279 MET A CA 1
ATOM 2184 C C . MET A 1 279 ? -0.614 30.516 -13.711 1 94.75 279 MET A C 1
ATOM 2186 O O . MET A 1 279 ? -1.701 30.953 -13.336 1 94.75 279 MET A O 1
ATOM 2190 N N . GLU A 1 280 ? -0.278 30.266 -14.945 1 93.94 280 GLU A N 1
ATOM 2191 C CA . GLU A 1 280 ? -1.245 30.578 -15.992 1 93.94 280 GLU A CA 1
ATOM 2192 C C . GLU A 1 280 ? -2.492 29.719 -15.867 1 93.94 280 GLU A C 1
ATOM 2194 O O . GLU A 1 280 ? -3.613 30.203 -16.016 1 93.94 280 GLU A O 1
ATOM 2199 N N . THR A 1 281 ? -2.246 28.484 -15.617 1 95.88 281 THR A N 1
ATOM 2200 C CA . THR A 1 281 ? -3.359 27.547 -15.5 1 95.88 281 THR A CA 1
ATOM 2201 C C . THR A 1 281 ? -4.23 27.891 -14.297 1 95.88 281 THR A C 1
ATOM 2203 O O . THR A 1 281 ? -5.461 27.844 -14.383 1 95.88 281 THR A O 1
ATOM 2206 N N . ILE A 1 282 ? -3.623 28.234 -13.148 1 96.94 282 ILE A N 1
ATOM 2207 C CA . ILE A 1 282 ? -4.375 28.562 -11.945 1 96.94 282 ILE A CA 1
ATOM 2208 C C . ILE A 1 282 ? -5.211 29.812 -12.188 1 96.94 282 ILE A C 1
ATOM 2210 O O . ILE A 1 282 ? -6.418 29.828 -11.938 1 96.94 282 ILE A O 1
ATOM 2214 N N . ILE A 1 283 ? -4.602 30.859 -12.75 1 95.19 283 ILE A N 1
ATOM 2215 C CA . ILE A 1 283 ? -5.246 32.156 -12.859 1 95.19 283 ILE A CA 1
ATOM 2216 C C . ILE A 1 283 ? -6.297 32.125 -13.969 1 95.19 283 ILE A C 1
ATOM 2218 O O . ILE A 1 283 ? -7.438 32.562 -13.766 1 95.19 283 ILE A O 1
ATOM 2222 N N . GLU A 1 284 ? -5.938 31.531 -15.062 1 93.62 284 GLU A N 1
ATOM 2223 C CA . GLU A 1 284 ? -6.812 31.625 -16.234 1 93.62 284 GLU A CA 1
ATOM 2224 C C . GLU A 1 284 ? -7.852 30.5 -16.219 1 93.62 284 GLU A C 1
ATOM 2226 O O . GLU A 1 284 ? -9.031 30.75 -16.469 1 93.62 284 GLU A O 1
ATOM 2231 N N . LYS A 1 285 ? -7.426 29.344 -15.945 1 93.5 285 LYS A N 1
ATOM 2232 C CA . LYS A 1 285 ? -8.32 28.203 -16.109 1 93.5 285 LYS A CA 1
ATOM 2233 C C . LYS A 1 285 ? -9.078 27.906 -14.812 1 93.5 285 LYS A C 1
ATOM 2235 O O . LYS A 1 285 ? -10.289 27.672 -14.836 1 93.5 285 LYS A O 1
ATOM 2240 N N . SER A 1 286 ? -8.383 27.906 -13.711 1 94.88 286 SER A N 1
ATOM 2241 C CA . SER A 1 286 ? -9.016 27.5 -12.453 1 94.88 286 SER A CA 1
ATOM 2242 C C . SER A 1 286 ? -9.797 28.656 -11.828 1 94.88 286 SER A C 1
ATOM 2244 O O . SER A 1 286 ? -10.953 28.484 -11.438 1 94.88 286 SER A O 1
ATOM 2246 N N . LEU A 1 287 ? -9.195 29.844 -11.758 1 96.06 287 LEU A N 1
ATOM 2247 C CA . LEU A 1 287 ? -9.828 30.984 -11.094 1 96.06 287 LEU A CA 1
ATOM 2248 C C . LEU A 1 287 ? -10.617 31.828 -12.102 1 96.06 287 LEU A C 1
ATOM 2250 O O . LEU A 1 287 ? -11.484 32.594 -11.711 1 96.06 287 LEU A O 1
ATOM 2254 N N . GLY A 1 288 ? -10.305 31.766 -13.383 1 93.19 288 GLY A N 1
ATOM 2255 C CA . GLY A 1 288 ? -11.023 32.5 -14.422 1 93.19 288 GLY A CA 1
ATOM 2256 C C . GLY A 1 288 ? -10.844 34 -14.336 1 93.19 288 GLY A C 1
ATOM 2257 O O . GLY A 1 288 ? -11.766 34.75 -14.617 1 93.19 288 GLY A O 1
ATOM 2258 N N . LEU A 1 289 ? -9.727 34.438 -13.836 1 92.5 289 LEU A N 1
ATOM 2259 C CA . LEU A 1 289 ? -9.461 35.875 -13.703 1 92.5 289 LEU A CA 1
ATOM 2260 C C . LEU A 1 289 ? -8.852 36.438 -14.984 1 92.5 289 LEU A C 1
ATOM 2262 O O . LEU A 1 289 ? -7.984 35.781 -15.594 1 92.5 289 LEU A O 1
ATOM 2266 N N . GLU A 1 290 ? -9.398 37.5 -15.344 1 88.56 290 GLU A N 1
ATOM 2267 C CA . GLU A 1 290 ? -8.859 38.188 -16.516 1 88.56 290 GLU A CA 1
ATOM 2268 C C . GLU A 1 290 ? -7.613 39 -16.156 1 88.56 290 GLU A C 1
ATOM 2270 O O . GLU A 1 290 ? -7.43 39.375 -15.008 1 88.56 290 GLU A O 1
ATOM 2275 N N . LYS A 1 291 ? -6.844 39.281 -17.156 1 84.94 291 LYS A N 1
ATOM 2276 C CA . LYS A 1 291 ? -5.586 40 -16.953 1 84.94 291 LYS A CA 1
ATOM 2277 C C . LYS A 1 291 ? -5.828 41.406 -16.391 1 84.94 291 LYS A C 1
ATOM 2279 O O . LYS A 1 291 ? -5 41.938 -15.641 1 84.94 291 LYS A O 1
ATOM 2284 N N . GLU A 1 292 ? -6.969 41.938 -16.719 1 82.69 292 GLU A N 1
ATOM 2285 C CA . GLU A 1 292 ? -7.312 43.281 -16.281 1 82.69 292 GLU A CA 1
ATOM 2286 C C . GLU A 1 292 ? -7.582 43.344 -14.781 1 82.69 292 GLU A C 1
ATOM 2288 O O . GLU A 1 292 ? -7.488 44.406 -14.164 1 82.69 292 GLU A O 1
ATOM 2293 N N . TRP A 1 293 ? -7.828 42.188 -14.289 1 83.31 293 TRP A N 1
ATOM 2294 C CA . TRP A 1 293 ? -8.078 42.094 -12.852 1 83.31 293 TRP A CA 1
ATOM 2295 C C . TRP A 1 293 ? -6.848 42.531 -12.055 1 83.31 293 TRP A C 1
ATOM 2297 O O . TRP A 1 293 ? -6.977 43.094 -10.977 1 83.31 293 TRP A O 1
ATOM 2307 N N . PHE A 1 294 ? -5.719 42.406 -12.625 1 80.94 294 PHE A N 1
ATOM 2308 C CA . PHE A 1 294 ? -4.465 42.656 -11.938 1 80.94 294 PHE A CA 1
ATOM 2309 C C . PHE A 1 294 ? -3.984 44.094 -12.188 1 80.94 294 PHE A C 1
ATOM 2311 O O . PHE A 1 294 ? -3.016 44.531 -11.578 1 80.94 294 PHE A O 1
ATOM 2318 N N . THR A 1 295 ? -4.574 44.844 -13.055 1 74.88 295 THR A N 1
ATOM 2319 C CA . THR A 1 295 ? -4.152 46.188 -13.367 1 74.88 295 THR A CA 1
ATOM 2320 C C . THR A 1 295 ? -4.43 47.125 -12.188 1 74.88 295 THR A C 1
ATOM 2322 O O . THR A 1 295 ? -3.771 48.156 -12.047 1 74.88 295 THR A O 1
ATOM 2325 N N . ALA A 1 296 ? -5.27 46.75 -11.336 1 67.31 296 ALA A N 1
ATOM 2326 C CA . ALA A 1 296 ? -5.641 47.625 -10.227 1 67.31 296 ALA A CA 1
ATOM 2327 C C . ALA A 1 296 ? -4.645 47.5 -9.078 1 67.31 296 ALA A C 1
ATOM 2329 O O . ALA A 1 296 ? -4.918 47.938 -7.961 1 67.31 296 ALA A O 1
ATOM 2330 N N . GLY A 1 297 ? -3.506 46.906 -9.336 1 70.88 297 GLY A N 1
ATOM 2331 C CA . GLY A 1 297 ? -2.477 46.844 -8.312 1 70.88 297 GLY A CA 1
ATOM 2332 C C . GLY A 1 297 ? -2.713 45.75 -7.285 1 70.88 297 GLY A C 1
ATOM 2333 O O . GLY A 1 297 ? -2.271 45.875 -6.137 1 70.88 297 GLY A O 1
ATOM 2334 N N . LYS A 1 298 ? -3.414 44.781 -7.578 1 77.75 298 LYS A N 1
ATOM 2335 C CA . LYS A 1 298 ? -3.656 43.688 -6.656 1 77.75 298 LYS A CA 1
ATOM 2336 C C . LYS A 1 298 ? -2.498 42.688 -6.676 1 77.75 298 LYS A C 1
ATOM 2338 O O . LYS A 1 298 ? -1.911 42.438 -7.73 1 77.75 298 LYS A O 1
ATOM 2343 N N . ALA A 1 299 ? -2.064 42.281 -5.453 1 86.94 299 ALA A N 1
ATOM 2344 C CA . ALA A 1 299 ? -0.975 41.344 -5.332 1 86.94 299 ALA A CA 1
ATOM 2345 C C . ALA A 1 299 ? -1.44 40.062 -4.613 1 86.94 299 ALA A C 1
ATOM 2347 O O . ALA A 1 299 ? -2.303 40.125 -3.732 1 86.94 299 ALA A O 1
ATOM 2348 N N . VAL A 1 300 ? -0.937 39 -5.137 1 91.56 300 VAL A N 1
ATOM 2349 C CA . VAL A 1 300 ? -1.289 37.688 -4.559 1 91.56 300 VAL A CA 1
ATOM 2350 C C . VAL A 1 300 ? -0.038 37.031 -4.008 1 91.56 300 VAL A C 1
ATOM 2352 O O . VAL A 1 300 ? 1 36.969 -4.672 1 91.56 300 VAL A O 1
ATOM 2355 N N . ILE A 1 301 ? -0.163 36.562 -2.791 1 93.88 301 ILE A N 1
ATOM 2356 C CA . ILE A 1 301 ? 0.929 35.781 -2.211 1 93.88 301 ILE A CA 1
ATOM 2357 C C . ILE A 1 301 ? 0.923 34.375 -2.789 1 93.88 301 ILE A C 1
ATOM 2359 O O . ILE A 1 301 ? -0.125 33.719 -2.854 1 93.88 301 ILE A O 1
ATOM 2363 N N . VAL A 1 302 ? 2.041 33.969 -3.279 1 95.56 302 VAL A N 1
ATOM 2364 C CA . VAL A 1 302 ? 2.189 32.594 -3.752 1 95.56 302 VAL A CA 1
ATOM 2365 C C . VAL A 1 302 ? 3.18 31.844 -2.861 1 95.56 302 VAL A C 1
ATOM 2367 O O . VAL A 1 302 ? 4.375 32.156 -2.859 1 95.56 302 VAL A O 1
ATOM 2370 N N . ALA A 1 303 ? 2.637 30.891 -2.154 1 94.62 303 ALA A N 1
ATOM 2371 C CA . ALA A 1 303 ? 3.391 30.125 -1.168 1 94.62 303 ALA A CA 1
ATOM 2372 C C . ALA A 1 303 ? 3.873 28.797 -1.755 1 94.62 303 ALA A C 1
ATOM 2374 O O . ALA A 1 303 ? 3.193 28.203 -2.59 1 94.62 303 ALA A O 1
ATOM 2375 N N . GLY A 1 304 ? 4.992 28.297 -1.344 1 92.81 304 GLY A N 1
ATOM 2376 C CA . GLY A 1 304 ? 5.559 27.016 -1.746 1 92.81 304 GLY A CA 1
ATOM 2377 C C . GLY A 1 304 ? 6.883 26.719 -1.075 1 92.81 304 GLY A C 1
ATOM 2378 O O . GLY A 1 304 ? 7.309 27.438 -0.171 1 92.81 304 GLY A O 1
ATOM 2379 N N . ASP A 1 305 ? 7.469 25.703 -1.47 1 91.06 305 ASP A N 1
ATOM 2380 C CA . ASP A 1 305 ? 8.805 25.406 -0.961 1 91.06 305 ASP A CA 1
ATOM 2381 C C . ASP A 1 305 ? 9.844 26.328 -1.573 1 91.06 305 ASP A C 1
ATOM 2383 O O . ASP A 1 305 ? 9.523 27.141 -2.441 1 91.06 305 ASP A O 1
ATOM 2387 N N . LEU A 1 306 ? 10.969 26.297 -1.104 1 92.69 306 LEU A N 1
ATOM 2388 C CA . LEU A 1 306 ? 11.992 27.266 -1.498 1 92.69 306 LEU A CA 1
ATOM 2389 C C . LEU A 1 306 ? 12.297 27.141 -2.986 1 92.69 306 LEU A C 1
ATOM 2391 O O . LEU A 1 306 ? 12.523 28.156 -3.66 1 92.69 306 LEU A O 1
ATOM 2395 N N . SER A 1 307 ? 12.344 25.938 -3.494 1 90.12 307 SER A N 1
ATOM 2396 C CA . SER A 1 307 ? 12.625 25.75 -4.914 1 90.12 307 SER A CA 1
ATOM 2397 C C . SER A 1 307 ? 11.57 26.438 -5.781 1 90.12 307 SER A C 1
ATOM 2399 O O . SER A 1 307 ? 11.906 27.078 -6.773 1 90.12 307 SER A O 1
ATOM 2401 N N . THR A 1 308 ? 10.359 26.281 -5.418 1 92.25 308 THR A N 1
ATOM 2402 C CA . THR A 1 308 ? 9.258 26.906 -6.133 1 92.25 308 THR A CA 1
ATOM 2403 C C . THR A 1 308 ? 9.367 28.438 -6.078 1 92.25 308 THR A C 1
ATOM 2405 O O . THR A 1 308 ? 9.219 29.109 -7.094 1 92.25 308 THR A O 1
ATOM 2408 N N . VAL A 1 309 ? 9.633 28.984 -4.945 1 93.69 309 VAL A N 1
ATOM 2409 C CA . VAL A 1 309 ? 9.727 30.422 -4.727 1 93.69 309 VAL A CA 1
ATOM 2410 C C . VAL A 1 309 ? 10.883 31 -5.535 1 93.69 309 VAL A C 1
ATOM 2412 O O . VAL A 1 309 ? 10.75 32.031 -6.164 1 93.69 309 VAL A O 1
ATOM 2415 N N . LYS A 1 310 ? 12 30.297 -5.562 1 90.81 310 LYS A N 1
ATOM 2416 C CA . LYS A 1 310 ? 13.164 30.734 -6.324 1 90.81 310 LYS A CA 1
ATOM 2417 C C . LYS A 1 310 ? 12.867 30.766 -7.82 1 90.81 310 LYS A C 1
ATOM 2419 O O . LYS A 1 310 ? 13.289 31.672 -8.531 1 90.81 310 LYS A O 1
ATOM 2424 N N . LYS A 1 311 ? 12.188 29.828 -8.258 1 93 311 LYS A N 1
ATOM 2425 C CA . LYS A 1 311 ? 11.844 29.75 -9.672 1 93 311 LYS A CA 1
ATOM 2426 C C . LYS A 1 311 ? 10.867 30.844 -10.062 1 93 311 LYS A C 1
ATOM 2428 O O . LYS A 1 311 ? 10.969 31.406 -11.156 1 93 311 LYS A O 1
ATOM 2433 N N . LEU A 1 312 ? 9.953 31.156 -9.203 1 93.12 312 LEU A N 1
ATOM 2434 C CA . LEU A 1 312 ? 9 32.219 -9.469 1 93.12 312 LEU A CA 1
ATOM 2435 C C . LEU A 1 312 ? 9.711 33.562 -9.523 1 93.12 312 LEU A C 1
ATOM 2437 O O . LEU A 1 312 ? 9.391 34.406 -10.367 1 93.12 312 LEU A O 1
ATOM 2441 N N . ARG A 1 313 ? 10.641 33.781 -8.648 1 90.31 313 ARG A N 1
ATOM 2442 C CA . ARG A 1 313 ? 11.391 35.031 -8.656 1 90.31 313 ARG A CA 1
ATOM 2443 C C . ARG A 1 313 ? 12.258 35.125 -9.914 1 90.31 313 ARG A C 1
ATOM 2445 O O . ARG A 1 313 ? 12.391 36.219 -10.492 1 90.31 313 ARG A O 1
ATOM 2452 N N . SER A 1 314 ? 12.875 33.969 -10.258 1 89.38 314 SER A N 1
ATOM 2453 C CA . SER A 1 314 ? 13.656 33.969 -11.484 1 89.38 314 SER A CA 1
ATOM 2454 C C . SER A 1 314 ? 12.781 34.25 -12.703 1 89.38 314 SER A C 1
ATOM 2456 O O . SER A 1 314 ? 13.203 34.938 -13.625 1 89.38 314 SER A O 1
ATOM 2458 N N . LEU A 1 315 ? 11.641 33.719 -12.672 1 91.06 315 LEU A N 1
ATOM 2459 C CA . LEU A 1 315 ? 10.695 33.938 -13.758 1 91.06 315 LEU A CA 1
ATOM 2460 C C . LEU A 1 315 ? 10.312 35.438 -13.836 1 91.06 315 LEU A C 1
ATOM 2462 O O . LEU A 1 315 ? 10.219 36 -14.922 1 91.06 315 LEU A O 1
ATOM 2466 N N . LYS A 1 316 ? 10.047 36.062 -12.719 1 88.94 316 LYS A N 1
ATOM 2467 C CA . LYS A 1 316 ? 9.742 37.469 -12.664 1 88.94 316 LYS A CA 1
ATOM 2468 C C . LYS A 1 316 ? 10.891 38.312 -13.242 1 88.94 316 LYS A C 1
ATOM 2470 O O . LYS A 1 316 ? 10.656 39.25 -13.992 1 88.94 316 LYS A O 1
ATOM 2475 N N . TYR A 1 317 ? 12.031 37.906 -12.922 1 85.62 317 TYR A N 1
ATOM 2476 C CA . TYR A 1 317 ? 13.211 38.625 -13.398 1 85.62 317 TYR A CA 1
ATOM 2477 C C . TYR A 1 317 ? 13.352 38.5 -14.906 1 85.62 317 TYR A C 1
ATOM 2479 O O . TYR A 1 317 ? 13.664 39.469 -15.594 1 85.62 317 TYR A O 1
ATOM 2487 N N . GLN A 1 318 ? 13.102 37.344 -15.375 1 86.38 318 GLN A N 1
ATOM 2488 C CA . GLN A 1 318 ? 13.227 37.094 -16.812 1 86.38 318 GLN A CA 1
ATOM 2489 C C . GLN A 1 318 ? 12.172 37.844 -17.594 1 86.38 318 GLN A C 1
ATOM 2491 O O . GLN A 1 318 ? 12.375 38.188 -18.766 1 86.38 318 GLN A O 1
ATOM 2496 N N . ARG A 1 319 ? 11.148 38.219 -16.875 1 88.31 319 ARG A N 1
ATOM 2497 C CA . ARG A 1 319 ? 10.023 38.844 -17.578 1 88.31 319 ARG A CA 1
ATOM 2498 C C . ARG A 1 319 ? 9.914 40.312 -17.234 1 88.31 319 ARG A C 1
ATOM 2500 O O . ARG A 1 319 ? 8.859 40.938 -17.422 1 88.31 319 ARG A O 1
ATOM 2507 N N . GLU A 1 320 ? 10.93 40.875 -16.766 1 85.25 320 GLU A N 1
ATOM 2508 C CA . GLU A 1 320 ? 10.922 42.281 -16.312 1 85.25 320 GLU A CA 1
ATOM 2509 C C . GLU A 1 320 ? 10.656 43.25 -17.469 1 85.25 320 GLU A C 1
ATOM 2511 O O . GLU A 1 320 ? 10.094 44.312 -17.266 1 85.25 320 GLU A O 1
ATOM 2516 N N . ASP A 1 321 ? 10.961 42.812 -18.719 1 86.75 321 ASP A N 1
ATOM 2517 C CA . ASP A 1 321 ? 10.859 43.688 -19.859 1 86.75 321 ASP A CA 1
ATOM 2518 C C . ASP A 1 321 ? 9.508 43.562 -20.547 1 86.75 321 ASP A C 1
ATOM 2520 O O . ASP A 1 321 ? 9.227 44.25 -21.531 1 86.75 321 ASP A O 1
ATOM 2524 N N . GLU A 1 322 ? 8.719 42.781 -19.969 1 88.25 322 GLU A N 1
ATOM 2525 C CA . GLU A 1 322 ? 7.398 42.594 -20.562 1 88.25 322 GLU A CA 1
ATOM 2526 C C . GLU A 1 322 ? 6.562 43.875 -20.422 1 88.25 322 GLU A C 1
ATOM 2528 O O . GLU A 1 322 ? 6.805 44.688 -19.531 1 88.25 322 GLU A O 1
ATOM 2533 N N . ARG A 1 323 ? 5.676 44.062 -21.25 1 85.25 323 ARG A N 1
ATOM 2534 C CA . ARG A 1 323 ? 4.941 45.312 -21.375 1 85.25 323 ARG A CA 1
ATOM 2535 C C . ARG A 1 323 ? 3.887 45.469 -20.281 1 85.25 323 ARG A C 1
ATOM 2537 O O . ARG A 1 323 ? 3.701 46.531 -19.734 1 85.25 323 ARG A O 1
ATOM 2544 N N . THR A 1 324 ? 3.186 44.375 -19.984 1 85.62 324 THR A N 1
ATOM 2545 C CA . THR A 1 324 ? 2.061 44.438 -19.062 1 85.62 324 THR A CA 1
ATOM 2546 C C . THR A 1 324 ? 2.453 43.906 -17.688 1 85.62 324 THR A C 1
ATOM 2548 O O . THR A 1 324 ? 3.242 42.969 -17.578 1 85.62 324 THR A O 1
ATOM 2551 N N . PRO A 1 325 ? 1.874 44.5 -16.656 1 83 325 PRO A N 1
ATOM 2552 C CA . PRO A 1 325 ? 2.158 44 -15.297 1 83 325 PRO A CA 1
ATOM 2553 C C . PRO A 1 325 ? 1.812 42.531 -15.102 1 83 325 PRO A C 1
ATOM 2555 O O . PRO A 1 325 ? 2.467 41.844 -14.32 1 83 325 PRO A O 1
ATOM 2558 N N . TYR A 1 326 ? 0.846 42.125 -15.812 1 87.94 326 TYR A N 1
ATOM 2559 C CA . TYR A 1 326 ? 0.447 40.719 -15.703 1 87.94 326 TYR A CA 1
ATOM 2560 C C . TYR A 1 326 ? 1.54 39.812 -16.234 1 87.94 326 TYR A C 1
ATOM 2562 O O . TYR A 1 326 ? 1.906 38.812 -15.57 1 87.94 326 TYR A O 1
ATOM 2570 N N . ASN A 1 327 ? 2.096 40.125 -17.359 1 88.38 327 ASN A N 1
ATOM 2571 C CA . ASN A 1 327 ? 3.115 39.281 -17.969 1 88.38 327 ASN A CA 1
ATOM 2572 C C . ASN A 1 327 ? 4.441 39.375 -17.219 1 88.38 327 ASN A C 1
ATOM 2574 O O . ASN A 1 327 ? 5.227 38.406 -17.219 1 88.38 327 ASN A O 1
ATOM 2578 N N . ARG A 1 328 ? 4.617 40.562 -16.562 1 88.25 328 ARG A N 1
ATOM 2579 C CA . ARG A 1 328 ? 5.816 40.719 -15.75 1 88.25 328 ARG A CA 1
ATOM 2580 C C . ARG A 1 328 ? 5.676 40 -14.422 1 88.25 328 ARG A C 1
ATOM 2582 O O . ARG A 1 328 ? 6.656 39.812 -13.695 1 88.25 328 ARG A O 1
ATOM 2589 N N . LEU A 1 329 ? 4.449 39.562 -14.07 1 89.75 329 LEU A N 1
ATOM 2590 C CA . LEU A 1 329 ? 4.129 38.844 -12.836 1 89.75 329 LEU A CA 1
ATOM 2591 C C . LEU A 1 329 ? 4.324 39.781 -11.625 1 89.75 329 LEU A C 1
ATOM 2593 O O . LEU A 1 329 ? 4.734 39.312 -10.555 1 89.75 329 LEU A O 1
ATOM 2597 N N . ASP A 1 330 ? 4.043 41.062 -11.789 1 85.75 330 ASP A N 1
ATOM 2598 C CA . ASP A 1 330 ? 4.152 42 -10.703 1 85.75 330 ASP A CA 1
ATOM 2599 C C . ASP A 1 330 ? 3.168 41.688 -9.578 1 85.75 330 ASP A C 1
ATOM 2601 O O . ASP A 1 330 ? 3.385 42.062 -8.422 1 85.75 330 ASP A O 1
ATOM 2605 N N . TRP A 1 331 ? 2.234 40.969 -9.953 1 88.31 331 TRP A N 1
ATOM 2606 C CA . TRP A 1 331 ? 1.144 40.688 -9.023 1 88.31 331 TRP A CA 1
ATOM 2607 C C . TRP A 1 331 ? 1.498 39.531 -8.102 1 88.31 331 TRP A C 1
ATOM 2609 O O . TRP A 1 331 ? 0.769 39.25 -7.148 1 88.31 331 TRP A O 1
ATOM 2619 N N . ILE A 1 332 ? 2.615 38.875 -8.281 1 91.56 332 ILE A N 1
ATOM 2620 C CA . ILE A 1 332 ? 2.988 37.719 -7.492 1 91.56 332 ILE A CA 1
ATOM 2621 C C . ILE A 1 332 ? 4.004 38.125 -6.422 1 91.56 332 ILE A C 1
ATOM 2623 O O . ILE A 1 332 ? 5.016 38.75 -6.727 1 91.56 332 ILE A O 1
ATOM 2627 N N . THR A 1 333 ? 3.742 37.75 -5.207 1 91.25 333 THR A N 1
ATOM 2628 C CA . THR A 1 333 ? 4.715 37.844 -4.125 1 91.25 333 THR A CA 1
ATOM 2629 C C . THR A 1 333 ? 5.051 36.438 -3.613 1 91.25 333 THR A C 1
ATOM 2631 O O . THR A 1 333 ? 4.336 35.875 -2.77 1 91.25 333 THR A O 1
ATOM 2634 N N . PRO A 1 334 ? 6.148 35.844 -4.117 1 93.44 334 PRO A N 1
ATOM 2635 C CA . PRO A 1 334 ? 6.508 34.5 -3.682 1 93.44 334 PRO A CA 1
ATOM 2636 C C . PRO A 1 334 ? 7.016 34.438 -2.242 1 93.44 334 PRO A C 1
ATOM 2638 O O . PRO A 1 334 ? 7.824 35.281 -1.846 1 93.44 334 PRO A O 1
ATOM 2641 N N . VAL A 1 335 ? 6.562 33.531 -1.474 1 94.69 335 VAL A N 1
ATOM 2642 C CA . VAL A 1 335 ? 6.953 33.438 -0.071 1 94.69 335 VAL A CA 1
ATOM 2643 C C . VAL A 1 335 ? 7.277 32 0.277 1 94.69 335 VAL A C 1
ATOM 2645 O O . VAL A 1 335 ? 6.441 31.109 0.092 1 94.69 335 VAL A O 1
ATOM 2648 N N . ALA A 1 336 ? 8.453 31.766 0.824 1 95.25 336 ALA A N 1
ATOM 2649 C CA . ALA A 1 336 ? 8.805 30.438 1.33 1 95.25 336 ALA A CA 1
ATOM 2650 C C . ALA A 1 336 ? 8.047 30.125 2.621 1 95.25 336 ALA A C 1
ATOM 2652 O O . ALA A 1 336 ? 7.844 31.016 3.455 1 95.25 336 ALA A O 1
ATOM 2653 N N . GLN A 1 337 ? 7.738 28.875 2.838 1 96.44 337 GLN A N 1
ATOM 2654 C CA . GLN A 1 337 ? 6.805 28.531 3.904 1 96.44 337 GLN A CA 1
ATOM 2655 C C . GLN A 1 337 ? 7.531 27.875 5.078 1 96.44 337 GLN A C 1
ATOM 2657 O O . GLN A 1 337 ? 8.711 27.531 4.969 1 96.44 337 GLN A O 1
ATOM 2662 N N . LEU A 1 338 ? 6.809 27.688 6.129 1 97.5 338 LEU A N 1
ATOM 2663 C CA . LEU A 1 338 ? 7.391 27.422 7.441 1 97.5 338 LEU A CA 1
ATOM 2664 C C . LEU A 1 338 ? 7.719 25.938 7.602 1 97.5 338 LEU A C 1
ATOM 2666 O O . LEU A 1 338 ? 8.688 25.578 8.273 1 97.5 338 LEU A O 1
ATOM 2670 N N . PHE A 1 339 ? 6.957 25.078 7.082 1 96.19 339 PHE A N 1
ATOM 2671 C CA . PHE A 1 339 ? 7.156 23.641 7.324 1 96.19 339 PHE A CA 1
ATOM 2672 C C . PHE A 1 339 ? 8.516 23.203 6.801 1 96.19 339 PHE A C 1
ATOM 2674 O O . PHE A 1 339 ? 9.258 22.5 7.5 1 96.19 339 PHE A O 1
ATOM 2681 N N . HIS A 1 340 ? 8.805 23.594 5.617 1 94.12 340 HIS A N 1
ATOM 2682 C CA . HIS A 1 340 ? 10.086 23.219 5.035 1 94.12 340 HIS A CA 1
ATOM 2683 C C . HIS A 1 340 ? 11.242 23.891 5.766 1 94.12 340 HIS A C 1
ATOM 2685 O O . HIS A 1 340 ? 12.336 23.312 5.863 1 94.12 340 HIS A O 1
ATOM 2691 N N . MET A 1 341 ? 11.023 25.078 6.305 1 94.5 341 MET A N 1
ATOM 2692 C CA . MET A 1 341 ? 12.039 25.734 7.121 1 94.5 341 MET A CA 1
ATOM 2693 C C . MET A 1 341 ? 12.297 24.953 8.406 1 94.5 341 MET A C 1
ATOM 2695 O O . MET A 1 341 ? 13.445 24.797 8.828 1 94.5 341 MET A O 1
ATOM 2699 N N . GLN A 1 342 ? 11.203 24.5 8.961 1 95 342 GLN A N 1
ATOM 2700 C CA . GLN A 1 342 ? 11.32 23.688 10.164 1 95 342 GLN A CA 1
ATOM 2701 C C . GLN A 1 342 ? 12.055 22.375 9.883 1 95 342 GLN A C 1
ATOM 2703 O O . GLN A 1 342 ? 12.883 21.938 10.688 1 95 342 GLN A O 1
ATOM 2708 N N . MET A 1 343 ? 11.695 21.828 8.805 1 93.56 343 MET A N 1
ATOM 2709 C CA . MET A 1 343 ? 12.359 20.594 8.406 1 93.56 343 MET A CA 1
ATOM 2710 C C . MET A 1 343 ? 13.852 20.812 8.203 1 93.56 343 MET A C 1
ATOM 2712 O O . MET A 1 343 ? 14.672 19.984 8.609 1 93.56 343 MET A O 1
ATOM 2716 N N . ALA A 1 344 ? 14.18 21.891 7.559 1 92.44 344 ALA A N 1
ATOM 2717 C CA . ALA A 1 344 ? 15.586 22.234 7.336 1 92.44 344 ALA A CA 1
ATOM 2718 C C . ALA A 1 344 ? 16.312 22.438 8.664 1 92.44 344 ALA A C 1
ATOM 2720 O O . ALA A 1 344 ? 17.469 22.016 8.805 1 92.44 344 ALA A O 1
ATOM 2721 N N . LEU A 1 345 ? 15.656 23.094 9.562 1 94.81 345 LEU A N 1
ATOM 2722 C CA . LEU A 1 345 ? 16.25 23.297 10.875 1 94.81 345 LEU A CA 1
ATOM 2723 C C . LEU A 1 345 ? 16.453 21.953 11.594 1 94.81 345 LEU A C 1
ATOM 2725 O O . LEU A 1 345 ? 17.516 21.719 12.188 1 94.81 345 LEU A O 1
ATOM 2729 N N . GLY A 1 346 ? 15.445 21.094 11.555 1 94.12 346 GLY A N 1
ATOM 2730 C CA . GLY A 1 346 ? 15.594 19.766 12.133 1 94.12 346 GLY A CA 1
ATOM 2731 C C . GLY A 1 346 ? 16.781 19 11.562 1 94.12 346 GLY A C 1
ATOM 2732 O O . GLY A 1 346 ? 17.547 18.391 12.312 1 94.12 346 GLY A O 1
ATOM 2733 N N . ARG A 1 347 ? 16.953 19.094 10.297 1 91.94 347 ARG A N 1
ATOM 2734 C CA . ARG A 1 347 ? 18.062 18.422 9.641 1 91.94 347 ARG A CA 1
ATOM 2735 C C . ARG A 1 347 ? 19.391 19.016 10.07 1 91.94 347 ARG A C 1
ATOM 2737 O O . ARG A 1 347 ? 20.375 18.281 10.242 1 91.94 347 ARG A O 1
ATOM 2744 N N . THR A 1 348 ? 19.391 20.266 10.148 1 93 348 THR A N 1
ATOM 2745 C CA . THR A 1 348 ? 20.609 20.953 10.594 1 93 348 THR A CA 1
ATOM 2746 C C . THR A 1 348 ? 21.016 20.469 11.984 1 93 348 THR A C 1
ATOM 2748 O O . THR A 1 348 ? 22.188 20.219 12.242 1 93 348 THR A O 1
ATOM 2751 N N . LEU A 1 349 ? 20.047 20.359 12.836 1 95.06 349 LEU A N 1
ATOM 2752 C CA . LEU A 1 349 ? 20.328 19.906 14.195 1 95.06 349 LEU A CA 1
ATOM 2753 C C . LEU A 1 349 ? 20.844 18.469 14.203 1 95.06 349 LEU A C 1
ATOM 2755 O O . LEU A 1 349 ? 21.812 18.156 14.898 1 95.06 349 LEU A O 1
ATOM 2759 N N . LEU A 1 350 ? 20.234 17.656 13.414 1 93.69 350 LEU A N 1
ATOM 2760 C CA . LEU A 1 350 ? 20.641 16.25 13.344 1 93.69 350 LEU A CA 1
ATOM 2761 C C . LEU A 1 350 ? 22.078 16.125 12.844 1 93.69 350 LEU A C 1
ATOM 2763 O O . LEU A 1 350 ? 22.844 15.328 13.391 1 93.69 350 LEU A O 1
ATOM 2767 N N . ARG A 1 351 ? 22.375 16.906 11.875 1 92 351 ARG A N 1
ATOM 2768 C CA . ARG A 1 351 ? 23.703 16.812 11.297 1 92 351 ARG A CA 1
ATOM 2769 C C . ARG A 1 351 ? 24.75 17.422 12.227 1 92 351 ARG A C 1
ATOM 2771 O O . ARG A 1 351 ? 25.844 16.859 12.391 1 92 351 ARG A O 1
ATOM 2778 N N . HIS A 1 352 ? 24.422 18.516 12.766 1 94.12 352 HIS A N 1
ATOM 2779 C CA . HIS A 1 352 ? 25.375 19.281 13.57 1 94.12 352 HIS A CA 1
ATOM 2780 C C . HIS A 1 352 ? 25.734 18.547 14.859 1 94.12 352 HIS A C 1
ATOM 2782 O O . HIS A 1 352 ? 26.875 18.609 15.312 1 94.12 352 HIS A O 1
ATOM 2788 N N . TYR A 1 353 ? 24.797 17.844 15.414 1 95.69 353 TYR A N 1
ATOM 2789 C CA . TYR A 1 353 ? 25.031 17.188 16.703 1 95.69 353 TYR A CA 1
ATOM 2790 C C . TYR A 1 353 ? 25.078 15.672 16.547 1 95.69 353 TYR A C 1
ATOM 2792 O O . TYR A 1 353 ? 24.938 14.938 17.516 1 95.69 353 TYR A O 1
ATOM 2800 N N . ARG A 1 354 ? 25.141 15.148 15.398 1 94.31 354 ARG A N 1
ATOM 2801 C CA . ARG A 1 354 ? 25.125 13.719 15.109 1 94.31 354 ARG A CA 1
ATOM 2802 C C . ARG A 1 354 ? 26.219 12.984 15.883 1 94.31 354 ARG A C 1
ATOM 2804 O O . ARG A 1 354 ? 25.922 12.031 16.609 1 94.31 354 ARG A O 1
ATOM 2811 N N . GLY A 1 355 ? 27.469 13.484 15.695 1 93.56 355 GLY A N 1
ATOM 2812 C CA . GLY A 1 355 ? 28.609 12.781 16.266 1 93.56 355 GLY A CA 1
ATOM 2813 C C . GLY A 1 355 ? 28.688 11.328 15.828 1 93.56 355 GLY A C 1
ATOM 2814 O O . GLY A 1 355 ? 28.25 10.977 14.734 1 93.56 355 GLY A O 1
ATOM 2815 N N . THR A 1 356 ? 29.453 10.539 16.547 1 91.56 356 THR A N 1
ATOM 2816 C CA . THR A 1 356 ? 29.594 9.109 16.281 1 91.56 356 THR A CA 1
ATOM 2817 C C . THR A 1 356 ? 29.094 8.289 17.469 1 91.56 356 THR A C 1
ATOM 2819 O O . THR A 1 356 ? 28.828 8.836 18.531 1 91.56 356 THR A O 1
ATOM 2822 N N . ASP A 1 357 ? 28.969 7.074 17.25 1 88.88 357 ASP A N 1
ATOM 2823 C CA . ASP A 1 357 ? 28.453 6.18 18.281 1 88.88 357 ASP A CA 1
ATOM 2824 C C . ASP A 1 357 ? 29.406 6.125 19.469 1 88.88 357 ASP A C 1
ATOM 2826 O O . ASP A 1 357 ? 28.984 5.848 20.594 1 88.88 357 ASP A O 1
ATOM 2830 N N . SER A 1 358 ? 30.656 6.383 19.219 1 88.88 358 SER A N 1
ATOM 2831 C CA . SER A 1 358 ? 31.672 6.309 20.266 1 88.88 358 SER A CA 1
ATOM 2832 C C . SER A 1 358 ? 31.734 7.609 21.062 1 88.88 358 SER A C 1
ATOM 2834 O O . SER A 1 358 ? 32.312 7.648 22.156 1 88.88 358 SER A O 1
ATOM 2836 N N . GLU A 1 359 ? 31.094 8.672 20.578 1 92 359 GLU A N 1
ATOM 2837 C CA . GLU A 1 359 ? 31.062 9.953 21.281 1 92 359 GLU A CA 1
ATOM 2838 C C . GLU A 1 359 ? 29.906 10.008 22.266 1 92 359 GLU A C 1
ATOM 2840 O O . GLU A 1 359 ? 28.734 10.086 21.875 1 92 359 GLU A O 1
ATOM 2845 N N . HIS A 1 360 ? 30.234 10.141 23.453 1 89.75 360 HIS A N 1
ATOM 2846 C CA . HIS A 1 360 ? 29.219 10.078 24.5 1 89.75 360 HIS A CA 1
ATOM 2847 C C . HIS A 1 360 ? 28.297 11.289 24.438 1 89.75 360 HIS A C 1
ATOM 2849 O O . HIS A 1 360 ? 28.75 12.43 24.375 1 89.75 360 HIS A O 1
ATOM 2855 N N . GLY A 1 361 ? 27.062 11.023 24.406 1 91.19 361 GLY A N 1
ATOM 2856 C CA . GLY A 1 361 ? 26.062 12.078 24.406 1 91.19 361 GLY A CA 1
ATOM 2857 C C . GLY A 1 361 ? 25.672 12.531 23 1 91.19 361 GLY A C 1
ATOM 2858 O O . GLY A 1 361 ? 24.797 13.375 22.844 1 91.19 361 GLY A O 1
ATOM 2859 N N . SER A 1 362 ? 26.328 11.922 22.031 1 94.56 362 SER A N 1
ATOM 2860 C CA . SER A 1 362 ? 26 12.273 20.656 1 94.56 362 SER A CA 1
ATOM 2861 C C . SER A 1 362 ? 24.641 11.734 20.266 1 94.56 362 SER A C 1
ATOM 2863 O O . SER A 1 362 ? 24.125 10.789 20.875 1 94.56 362 SER A O 1
ATOM 2865 N N . LEU A 1 363 ? 24.031 12.375 19.266 1 95.69 363 LEU A N 1
ATOM 2866 C CA . LEU A 1 363 ? 22.719 11.914 18.797 1 95.69 363 LEU A CA 1
ATOM 2867 C C . LEU A 1 363 ? 22.828 10.516 18.188 1 95.69 363 LEU A C 1
ATOM 2869 O O . LEU A 1 363 ? 21.891 9.719 18.312 1 95.69 363 LEU A O 1
ATOM 2873 N N . SER A 1 364 ? 23.953 10.219 17.562 1 94 364 SER A N 1
ATOM 2874 C CA . SER A 1 364 ? 24.156 8.891 16.984 1 94 364 SER A CA 1
ATOM 2875 C C . SER A 1 364 ? 24.172 7.816 18.062 1 94 364 SER A C 1
ATOM 2877 O O . SER A 1 364 ? 23.578 6.746 17.891 1 94 364 SER A O 1
ATOM 2879 N N . GLN A 1 365 ? 24.906 8.07 19.125 1 93.38 365 GLN A N 1
ATOM 2880 C CA . GLN A 1 365 ? 24.938 7.117 20.234 1 93.38 365 GLN A CA 1
ATOM 2881 C C . GLN A 1 365 ? 23.547 6.883 20.797 1 93.38 365 GLN A C 1
ATOM 2883 O O . GLN A 1 365 ? 23.156 5.738 21.047 1 93.38 365 GLN A O 1
ATOM 2888 N N . ILE A 1 366 ? 22.859 7.945 21.031 1 93.81 366 ILE A N 1
ATOM 2889 C CA . ILE A 1 366 ? 21.516 7.867 21.609 1 93.81 366 ILE A CA 1
ATOM 2890 C C . ILE A 1 366 ? 20.578 7.109 20.672 1 93.81 366 ILE A C 1
ATOM 2892 O O . ILE A 1 366 ? 19.781 6.285 21.125 1 93.81 366 ILE A O 1
ATOM 2896 N N . ALA A 1 367 ? 20.609 7.445 19.422 1 91.5 367 ALA A N 1
ATOM 2897 C CA . ALA A 1 367 ? 19.781 6.758 18.438 1 91.5 367 ALA A CA 1
ATOM 2898 C C . ALA A 1 367 ? 20.031 5.254 18.453 1 91.5 367 ALA A C 1
ATOM 2900 O O . ALA A 1 367 ? 19.094 4.457 18.359 1 91.5 367 ALA A O 1
ATOM 2901 N N . THR A 1 368 ? 21.25 4.855 18.578 1 88.12 368 THR A N 1
ATOM 2902 C CA . THR A 1 368 ? 21.625 3.445 18.625 1 88.12 368 THR A CA 1
ATOM 2903 C C . THR A 1 368 ? 21.078 2.787 19.891 1 88.12 368 THR A C 1
ATOM 2905 O O . THR A 1 368 ? 20.547 1.672 19.828 1 88.12 368 THR A O 1
ATOM 2908 N N . LEU A 1 369 ? 21.203 3.475 20.922 1 87.5 369 LEU A N 1
ATOM 2909 C CA . LEU A 1 369 ? 20.75 2.939 22.203 1 87.5 369 LEU A CA 1
ATOM 2910 C C . LEU A 1 369 ? 19.219 2.791 22.203 1 87.5 369 LEU A C 1
ATOM 2912 O O . LEU A 1 369 ? 18.688 1.917 22.891 1 87.5 369 LEU A O 1
ATOM 2916 N N . LEU A 1 370 ? 18.562 3.674 21.453 1 86.81 370 LEU A N 1
ATOM 2917 C CA . LEU A 1 370 ? 17.109 3.633 21.406 1 86.81 370 LEU A CA 1
ATOM 2918 C C . LEU A 1 370 ? 16.641 2.594 20.391 1 86.81 370 LEU A C 1
ATOM 2920 O O . LEU A 1 370 ? 15.477 2.609 19.969 1 86.81 370 LEU A O 1
ATOM 2924 N N . GLY A 1 371 ? 17.359 1.739 19.922 1 77.75 371 GLY A N 1
ATOM 2925 C CA . GLY A 1 371 ? 16.938 0.629 19.078 1 77.75 371 GLY A CA 1
ATOM 2926 C C . GLY A 1 371 ? 17.297 0.82 17.609 1 77.75 371 GLY A C 1
ATOM 2927 O O . GLY A 1 371 ? 16.562 0.393 16.734 1 77.75 371 GLY A O 1
ATOM 2928 N N . GLY A 1 372 ? 18.266 1.547 17.406 1 72.69 372 GLY A N 1
ATOM 2929 C CA . GLY A 1 372 ? 18.75 1.668 16.031 1 72.69 372 GLY A CA 1
ATOM 2930 C C . GLY A 1 372 ? 17.875 2.545 15.164 1 72.69 372 GLY A C 1
ATOM 2931 O O . GLY A 1 372 ? 17.484 2.15 14.062 1 72.69 372 GLY A O 1
ATOM 2932 N N . ARG A 1 373 ? 17.547 3.662 15.633 1 75.31 373 ARG A N 1
ATOM 2933 C CA . ARG A 1 373 ? 16.781 4.648 14.867 1 75.31 373 ARG A CA 1
ATOM 2934 C C . ARG A 1 373 ? 17.688 5.41 13.906 1 75.31 373 ARG A C 1
ATOM 2936 O O . ARG A 1 373 ? 17.625 6.641 13.828 1 75.31 373 ARG A O 1
ATOM 2943 N N . ASN A 1 374 ? 18.438 4.684 13.234 1 74.19 374 ASN A N 1
ATOM 2944 C CA . ASN A 1 374 ? 19.469 5.332 12.43 1 74.19 374 ASN A CA 1
ATOM 2945 C C . ASN A 1 374 ? 18.906 5.859 11.109 1 74.19 374 ASN A C 1
ATOM 2947 O O . ASN A 1 374 ? 19.547 6.66 10.43 1 74.19 374 ASN A O 1
ATOM 2951 N N . ARG A 1 375 ? 17.688 5.617 10.883 1 75.69 375 ARG A N 1
ATOM 2952 C CA . ARG A 1 375 ? 17.062 6.078 9.648 1 75.69 375 ARG A CA 1
ATOM 2953 C C . ARG A 1 375 ? 16.875 7.594 9.664 1 75.69 375 ARG A C 1
ATOM 2955 O O . ARG A 1 375 ? 16.75 8.219 8.602 1 75.69 375 ARG A O 1
ATOM 2962 N N . ILE A 1 376 ? 16.938 8.148 10.797 1 81 376 ILE A N 1
ATOM 2963 C CA . ILE A 1 376 ? 16.719 9.586 10.93 1 81 376 ILE A CA 1
ATOM 2964 C C . ILE A 1 376 ? 17.906 10.344 10.352 1 81 376 ILE A C 1
ATOM 2966 O O . ILE A 1 376 ? 17.797 11.531 10.047 1 81 376 ILE A O 1
ATOM 2970 N N . PHE A 1 377 ? 18.984 9.625 10.234 1 84.75 377 PHE A N 1
ATOM 2971 C CA . PHE A 1 377 ? 20.188 10.297 9.727 1 84.75 377 PHE A CA 1
ATOM 2972 C C . PHE A 1 377 ? 20.297 10.125 8.219 1 84.75 377 PHE A C 1
ATOM 2974 O O . PHE A 1 377 ? 21.281 10.562 7.613 1 84.75 377 PHE A O 1
ATOM 2981 N N . SER A 1 378 ? 19.297 9.539 7.625 1 77.06 378 SER A N 1
ATOM 2982 C CA . SER A 1 378 ? 19.297 9.383 6.176 1 77.06 378 SER A CA 1
ATOM 2983 C C . SER A 1 378 ? 19.141 10.727 5.473 1 77.06 378 SER A C 1
ATOM 2985 O O . SER A 1 378 ? 18.906 11.75 6.117 1 77.06 378 SER A O 1
ATOM 2987 N N . ASP A 1 379 ? 19.281 10.711 4.195 1 70.06 379 ASP A N 1
ATOM 2988 C CA . ASP A 1 379 ? 19.219 11.945 3.41 1 70.06 379 ASP A CA 1
ATOM 2989 C C . ASP A 1 379 ? 17.812 12.539 3.42 1 70.06 379 ASP A C 1
ATOM 2991 O O . ASP A 1 379 ? 17.641 13.75 3.299 1 70.06 379 ASP A O 1
ATOM 2995 N N . ASN A 1 380 ? 16.859 11.664 3.549 1 73.44 380 ASN A N 1
ATOM 2996 C CA . ASN A 1 380 ? 15.484 12.125 3.594 1 73.44 380 ASN A CA 1
ATOM 2997 C C . ASN A 1 380 ? 14.727 11.516 4.773 1 73.44 380 ASN A C 1
ATOM 2999 O O . ASN A 1 380 ? 13.836 10.688 4.582 1 73.44 380 ASN A O 1
ATOM 3003 N N . PRO A 1 381 ? 15.047 12.117 5.879 1 77 381 PRO A N 1
ATOM 3004 C CA . PRO A 1 381 ? 14.414 11.523 7.059 1 77 381 PRO A CA 1
ATOM 3005 C C . PRO A 1 381 ? 12.93 11.875 7.176 1 77 381 PRO A C 1
ATOM 3007 O O . PRO A 1 381 ? 12.508 12.93 6.699 1 77 381 PRO A O 1
ATOM 3010 N N . ASP A 1 382 ? 12.203 10.992 7.754 1 80.31 382 ASP A N 1
ATOM 3011 C CA . ASP A 1 382 ? 10.797 11.234 8.07 1 80.31 382 ASP A CA 1
ATOM 3012 C C . ASP A 1 382 ? 10.656 12.328 9.133 1 80.31 382 ASP A C 1
ATOM 3014 O O . ASP A 1 382 ? 11.328 12.289 10.164 1 80.31 382 ASP A O 1
ATOM 3018 N N . PHE A 1 383 ? 9.875 13.297 8.93 1 84.06 383 PHE A N 1
ATOM 3019 C CA . PHE A 1 383 ? 9.734 14.445 9.805 1 84.06 383 PHE A CA 1
ATOM 3020 C C . PHE A 1 383 ? 9.266 14.023 11.188 1 84.06 383 PHE A C 1
ATOM 3022 O O . PHE A 1 383 ? 9.773 14.508 12.203 1 84.06 383 PHE A O 1
ATOM 3029 N N . HIS A 1 384 ? 8.297 13.141 11.18 1 84.31 384 HIS A N 1
ATOM 3030 C CA . HIS A 1 384 ? 7.723 12.742 12.461 1 84.31 384 HIS A CA 1
ATOM 3031 C C . HIS A 1 384 ? 8.758 12.055 13.344 1 84.31 384 HIS A C 1
ATOM 3033 O O . HIS A 1 384 ? 8.867 12.367 14.531 1 84.31 384 HIS A O 1
ATOM 3039 N N . SER A 1 385 ? 9.516 11.148 12.75 1 83.5 385 SER A N 1
ATOM 3040 C CA . SER A 1 385 ? 10.539 10.43 13.5 1 83.5 385 SER A CA 1
ATOM 3041 C C . SER A 1 385 ? 11.633 11.383 13.992 1 83.5 385 SER A C 1
ATOM 3043 O O . SER A 1 385 ? 12.117 11.25 15.117 1 83.5 385 SER A O 1
ATOM 3045 N N . THR A 1 386 ? 11.93 12.312 13.125 1 89 386 THR A N 1
ATOM 3046 C CA . THR A 1 386 ? 12.945 13.297 13.477 1 89 386 THR A CA 1
ATOM 3047 C C . THR A 1 386 ? 12.469 14.188 14.617 1 89 386 THR A C 1
ATOM 3049 O O . THR A 1 386 ? 13.195 14.406 15.594 1 89 386 THR A O 1
ATOM 3052 N N . ASP A 1 387 ? 11.312 14.633 14.438 1 92.44 387 ASP A N 1
ATOM 3053 C CA . ASP A 1 387 ? 10.719 15.516 15.43 1 92.44 387 ASP A CA 1
ATOM 3054 C C . ASP A 1 387 ? 10.641 14.836 16.797 1 92.44 387 ASP A C 1
ATOM 3056 O O . ASP A 1 387 ? 11.047 15.406 17.812 1 92.44 387 ASP A O 1
ATOM 3060 N N . GLU A 1 388 ? 10.203 13.633 16.797 1 89.81 388 GLU A N 1
ATOM 3061 C CA . GLU A 1 388 ? 10.039 12.898 18.047 1 89.81 388 GLU A CA 1
ATOM 3062 C C . GLU A 1 388 ? 11.391 12.633 18.719 1 89.81 388 GLU A C 1
ATOM 3064 O O . GLU A 1 388 ? 11.531 12.789 19.922 1 89.81 388 GLU A O 1
ATOM 3069 N N . PHE A 1 389 ? 12.336 12.266 17.953 1 91.62 389 PHE A N 1
ATOM 3070 C CA . PHE A 1 389 ? 13.656 11.945 18.469 1 91.62 389 PHE A CA 1
ATOM 3071 C C . PHE A 1 389 ? 14.297 13.172 19.109 1 91.62 389 PHE A C 1
ATOM 3073 O O . PHE A 1 389 ? 14.766 13.109 20.25 1 91.62 389 PHE A O 1
ATOM 3080 N N . LEU A 1 390 ? 14.234 14.234 18.406 1 95.56 390 LEU A N 1
ATOM 3081 C CA . LEU A 1 390 ? 14.852 15.469 18.906 1 95.56 390 LEU A CA 1
ATOM 3082 C C . LEU A 1 390 ? 14.164 15.953 20.172 1 95.56 390 LEU A C 1
ATOM 3084 O O . LEU A 1 390 ? 14.82 16.422 21.109 1 95.56 390 LEU A O 1
ATOM 3088 N N . ARG A 1 391 ? 12.93 15.805 20.203 1 95.56 391 ARG A N 1
ATOM 3089 C CA . ARG A 1 391 ? 12.172 16.234 21.375 1 95.56 391 ARG A CA 1
ATOM 3090 C C . ARG A 1 391 ? 12.508 15.383 22.594 1 95.56 391 ARG A C 1
ATOM 3092 O O . ARG A 1 391 ? 12.594 15.883 23.719 1 95.56 391 ARG A O 1
ATOM 3099 N N . HIS A 1 392 ? 12.656 14.117 22.375 1 94.25 392 HIS A N 1
ATOM 3100 C CA . HIS A 1 392 ? 13.008 13.227 23.469 1 94.25 392 HIS A CA 1
ATOM 3101 C C . HIS A 1 392 ? 14.375 13.57 24.047 1 94.25 392 HIS A C 1
ATOM 3103 O O . HIS A 1 392 ? 14.547 13.602 25.266 1 94.25 392 HIS A O 1
ATOM 3109 N N . VAL A 1 393 ? 15.289 13.781 23.172 1 96.38 393 VAL A N 1
ATOM 3110 C CA . VAL A 1 393 ? 16.625 14.125 23.625 1 96.38 393 VAL A CA 1
ATOM 3111 C C . VAL A 1 393 ? 16.594 15.445 24.391 1 96.38 393 VAL A C 1
ATOM 3113 O O . VAL A 1 393 ? 17.234 15.586 25.438 1 96.38 393 VAL A O 1
ATOM 3116 N N . PHE A 1 394 ? 15.859 16.391 23.906 1 97.62 394 PHE A N 1
ATOM 3117 C CA . PHE A 1 394 ? 15.711 17.688 24.547 1 97.62 394 PHE A CA 1
ATOM 3118 C C . PHE A 1 394 ? 15.125 17.516 25.953 1 97.62 394 PHE A C 1
ATOM 3120 O O . PHE A 1 394 ? 15.672 18.031 26.922 1 97.62 394 PHE A O 1
ATOM 3127 N N . SER A 1 395 ? 14.07 16.781 25.984 1 96.75 395 SER A N 1
ATOM 3128 C CA . SER A 1 395 ? 13.383 16.594 27.25 1 96.75 395 SER A CA 1
ATOM 3129 C C . SER A 1 395 ? 14.305 15.953 28.281 1 96.75 395 SER A C 1
ATOM 3131 O O . SER A 1 395 ? 14.414 16.438 29.422 1 96.75 395 SER A O 1
ATOM 3133 N N . ALA A 1 396 ? 14.969 14.938 27.859 1 96.44 396 ALA A N 1
ATOM 3134 C CA . ALA A 1 396 ? 15.859 14.227 28.781 1 96.44 396 ALA A CA 1
ATOM 3135 C C . ALA A 1 396 ? 17.016 15.117 29.234 1 96.44 396 ALA A C 1
ATOM 3137 O O . ALA A 1 396 ? 17.438 15.055 30.391 1 96.44 396 ALA A O 1
ATOM 3138 N N . THR A 1 397 ? 17.5 15.906 28.375 1 96.69 397 THR A N 1
ATOM 3139 C CA . THR A 1 397 ? 18.625 16.766 28.672 1 96.69 397 THR A CA 1
ATOM 3140 C C . THR A 1 397 ? 18.219 17.891 29.625 1 96.69 397 THR A C 1
ATOM 3142 O O . THR A 1 397 ? 18.984 18.266 30.516 1 96.69 397 THR A O 1
ATOM 3145 N N . VAL A 1 398 ? 17.078 18.438 29.391 1 96.5 398 VAL A N 1
ATOM 3146 C CA . VAL A 1 398 ? 16.562 19.484 30.297 1 96.5 398 VAL A CA 1
ATOM 3147 C C . VAL A 1 398 ? 16.375 18.906 31.703 1 96.5 398 VAL A C 1
ATOM 3149 O O . VAL A 1 398 ? 16.734 19.547 32.688 1 96.5 398 VAL A O 1
ATOM 3152 N N . LEU A 1 399 ? 15.836 17.734 31.781 1 94.81 399 LEU A N 1
ATOM 3153 C CA . LEU A 1 399 ? 15.641 17.078 33.062 1 94.81 399 LEU A CA 1
ATOM 3154 C C . LEU A 1 399 ? 16.969 16.828 33.75 1 94.81 399 LEU A C 1
ATOM 3156 O O . LEU A 1 399 ? 17.094 17.031 34.969 1 94.81 399 LEU A O 1
ATOM 3160 N N . ARG A 1 400 ? 17.922 16.406 33.031 1 93.94 400 ARG A N 1
ATOM 3161 C CA . ARG A 1 400 ? 19.266 16.203 33.562 1 93.94 400 ARG A CA 1
ATOM 3162 C C . ARG A 1 400 ? 19.859 17.5 34.094 1 93.94 400 ARG A C 1
ATOM 3164 O O . ARG A 1 400 ? 20.406 17.531 35.188 1 93.94 400 ARG A O 1
ATOM 3171 N N . LEU A 1 401 ? 19.719 18.516 33.312 1 93.19 401 LEU A N 1
ATOM 3172 C CA . LEU A 1 401 ? 20.219 19.828 33.688 1 93.19 401 LEU A CA 1
ATOM 3173 C C . LEU A 1 401 ? 19.562 20.281 35 1 93.19 401 LEU A C 1
ATOM 3175 O O . LEU A 1 401 ? 20.234 20.812 35.875 1 93.19 401 LEU A O 1
ATOM 3179 N N . TRP A 1 402 ? 18.281 20.125 35.062 1 93.38 402 TRP A N 1
ATOM 3180 C CA . TRP A 1 402 ? 17.547 20.484 36.281 1 93.38 402 TRP A CA 1
ATOM 3181 C C . TRP A 1 402 ? 18.031 19.672 37.469 1 93.38 402 TRP A C 1
ATOM 3183 O O . TRP A 1 402 ? 18.312 20.234 38.531 1 93.38 402 TRP A O 1
ATOM 3193 N N . ASP A 1 403 ? 18.219 18.391 37.344 1 91.12 403 ASP A N 1
ATOM 3194 C CA . ASP A 1 403 ? 18.562 17.484 38.438 1 91.12 403 ASP A CA 1
ATOM 3195 C C . ASP A 1 403 ? 19.953 17.797 39 1 91.12 403 ASP A C 1
ATOM 3197 O O . ASP A 1 403 ? 20.188 17.688 40.188 1 91.12 403 ASP A O 1
ATOM 3201 N N . VAL A 1 404 ? 20.766 18.125 38.125 1 90.75 404 VAL A N 1
ATOM 3202 C CA . VAL A 1 404 ? 22.141 18.391 38.531 1 90.75 404 VAL A CA 1
ATOM 3203 C C . VAL A 1 404 ? 22.234 19.766 39.156 1 90.75 404 VAL A C 1
ATOM 3205 O O . VAL A 1 404 ? 23.078 20 40.031 1 90.75 404 VAL A O 1
ATOM 3208 N N . SER A 1 405 ? 21.375 20.672 38.75 1 89.5 405 SER A N 1
ATOM 3209 C CA . SER A 1 405 ? 21.469 22.062 39.188 1 89.5 405 SER A CA 1
ATOM 3210 C C . SER A 1 405 ? 20.734 22.281 40.5 1 89.5 405 SER A C 1
ATOM 3212 O O . SER A 1 405 ? 20.984 23.266 41.219 1 89.5 405 SER A O 1
ATOM 3214 N N . VAL A 1 406 ? 19.766 21.422 40.781 1 87.38 406 VAL A N 1
ATOM 3215 C CA . VAL A 1 406 ? 18.953 21.609 41.969 1 87.38 406 VAL A CA 1
ATOM 3216 C C . VAL A 1 406 ? 19.703 21.109 43.219 1 87.38 406 VAL A C 1
ATOM 3218 O O . VAL A 1 406 ? 20.156 19.953 43.25 1 87.38 406 VAL A O 1
ATOM 3221 N N . THR A 1 407 ? 19.906 22 44.188 1 82.62 407 THR A N 1
ATOM 3222 C CA . THR A 1 407 ? 20.594 21.688 45.406 1 82.62 407 THR A CA 1
ATOM 3223 C C . THR A 1 407 ? 19.609 21.172 46.469 1 82.62 407 THR A C 1
ATOM 3225 O O . THR A 1 407 ? 18.406 21.188 46.25 1 82.62 407 THR A O 1
ATOM 3228 N N . ALA A 1 408 ? 20.234 20.672 47.562 1 82.38 408 ALA A N 1
ATOM 3229 C CA . ALA A 1 408 ? 19.422 20.203 48.656 1 82.38 408 ALA A CA 1
ATOM 3230 C C . ALA A 1 408 ? 18.547 21.328 49.219 1 82.38 408 ALA A C 1
ATOM 3232 O O . ALA A 1 408 ? 17.391 21.109 49.594 1 82.38 408 ALA A O 1
ATOM 3233 N N . GLU A 1 409 ? 19.094 22.484 49.156 1 83.19 409 GLU A N 1
ATOM 3234 C CA . GLU A 1 409 ? 18.359 23.656 49.625 1 83.19 409 GLU A CA 1
ATOM 3235 C C . GLU A 1 409 ? 17.172 23.969 48.719 1 83.19 409 GLU A C 1
ATOM 3237 O O . GLU A 1 409 ? 16.094 24.328 49.219 1 83.19 409 GLU A O 1
ATOM 3242 N N . ASP A 1 410 ? 17.391 23.875 47.5 1 85.25 410 ASP A N 1
ATOM 3243 C CA . ASP A 1 410 ? 16.328 24.109 46.562 1 85.25 410 ASP A CA 1
ATOM 3244 C C . ASP A 1 410 ? 15.195 23.094 46.719 1 85.25 410 ASP A C 1
ATOM 3246 O O . ASP A 1 410 ? 14.016 23.453 46.688 1 85.25 410 ASP A O 1
ATOM 3250 N N . THR A 1 411 ? 15.562 21.922 46.938 1 84.38 411 THR A N 1
ATOM 3251 C CA . THR A 1 411 ? 14.594 20.844 47.094 1 84.38 411 THR A CA 1
ATOM 3252 C C . THR A 1 411 ? 13.727 21.047 48.344 1 84.38 411 THR A C 1
ATOM 3254 O O . THR A 1 411 ? 12.516 20.828 48.281 1 84.38 411 THR A O 1
ATOM 3257 N N . GLU A 1 412 ? 14.414 21.406 49.375 1 83.81 412 GLU A N 1
ATOM 3258 C CA . GLU A 1 412 ? 13.688 21.656 50.594 1 83.81 412 GLU A CA 1
ATOM 3259 C C . GLU A 1 412 ? 12.727 22.844 50.438 1 83.81 412 GLU A C 1
ATOM 3261 O O . GLU A 1 412 ? 11.609 22.797 50.969 1 83.81 412 GLU A O 1
ATOM 3266 N N . GLY A 1 413 ? 13.18 23.781 49.75 1 84.19 413 GLY A N 1
ATOM 3267 C CA . GLY A 1 413 ? 12.328 24.938 49.5 1 84.19 413 GLY A CA 1
ATOM 3268 C C . GLY A 1 413 ? 11.109 24.609 48.656 1 84.19 413 GLY A C 1
ATOM 3269 O O . GLY A 1 413 ? 10.008 25.078 48.938 1 84.19 413 GLY A O 1
ATOM 3270 N N . LEU A 1 414 ? 11.336 23.891 47.688 1 88 414 LEU A N 1
ATOM 3271 C CA . LEU A 1 414 ? 10.258 23.516 46.781 1 88 414 LEU A CA 1
ATOM 3272 C C . LEU A 1 414 ? 9.266 22.594 47.469 1 88 414 LEU A C 1
ATOM 3274 O O . LEU A 1 414 ? 8.055 22.703 47.25 1 88 414 LEU A O 1
ATOM 3278 N N . ALA A 1 415 ? 9.75 21.656 48.219 1 82.81 415 ALA A N 1
ATOM 3279 C CA . ALA A 1 415 ? 8.898 20.719 48.938 1 82.81 415 ALA A CA 1
ATOM 3280 C C . ALA A 1 415 ? 8.023 21.438 49.969 1 82.81 415 ALA A C 1
ATOM 3282 O O . ALA A 1 415 ? 6.902 21.016 50.25 1 82.81 415 ALA A O 1
ATOM 3283 N N . GLY A 1 416 ? 8.523 22.484 50.438 1 81.38 416 GLY A N 1
ATOM 3284 C CA . GLY A 1 416 ? 7.828 23.219 51.469 1 81.38 416 GLY A CA 1
ATOM 3285 C C . GLY A 1 416 ? 6.762 24.156 50.938 1 81.38 416 GLY A C 1
ATOM 3286 O O . GLY A 1 416 ? 5.938 24.672 51.688 1 81.38 416 GLY A O 1
ATOM 3287 N N . CYS A 1 417 ? 6.797 24.281 49.656 1 85.5 417 CYS A N 1
ATOM 3288 C CA . CYS A 1 417 ? 5.859 25.234 49.062 1 85.5 417 CYS A CA 1
ATOM 3289 C C . CYS A 1 417 ? 4.469 24.609 48.938 1 85.5 417 CYS A C 1
ATOM 3291 O O . CYS A 1 417 ? 4.285 23.625 48.219 1 85.5 417 CYS A O 1
ATOM 3293 N N . LYS A 1 418 ? 3.477 25.125 49.719 1 79.25 418 LYS A N 1
ATOM 3294 C CA . LYS A 1 418 ? 2.104 24.625 49.656 1 79.25 418 LYS A CA 1
ATOM 3295 C C . LYS A 1 418 ? 1.299 25.375 48.594 1 79.25 418 LYS A C 1
ATOM 3297 O O . LYS A 1 418 ? 0.33 24.828 48.062 1 79.25 418 LYS A O 1
ATOM 3302 N N . ASP A 1 419 ? 1.709 26.578 48.312 1 88 419 ASP A N 1
ATOM 3303 C CA . ASP A 1 419 ? 0.997 27.422 47.375 1 88 419 ASP A CA 1
ATOM 3304 C C . ASP A 1 419 ? 1.581 27.281 45.969 1 88 419 ASP A C 1
ATOM 3306 O O . ASP A 1 419 ? 2.799 27.328 45.781 1 88 419 ASP A O 1
ATOM 3310 N N . ASP A 1 420 ? 0.742 27.125 44.875 1 88.19 420 ASP A N 1
ATOM 3311 C CA . ASP A 1 420 ? 1.159 26.922 43.5 1 88.19 420 ASP A CA 1
ATOM 3312 C C . ASP A 1 420 ? 1.904 28.141 42.969 1 88.19 420 ASP A C 1
ATOM 3314 O O . ASP A 1 420 ? 2.859 28 42.188 1 88.19 420 ASP A O 1
ATOM 3318 N N . THR A 1 421 ? 1.519 29.234 43.438 1 90 421 THR A N 1
ATOM 3319 C CA . THR A 1 421 ? 2.146 30.453 42.969 1 90 421 THR A CA 1
ATOM 3320 C C . THR A 1 421 ? 3.57 30.578 43.5 1 90 421 THR A C 1
ATOM 3322 O O . THR A 1 421 ? 4.492 30.922 42.75 1 90 421 THR A O 1
ATOM 3325 N N . ALA A 1 422 ? 3.711 30.312 44.781 1 89.94 422 ALA A N 1
ATOM 3326 C CA . ALA A 1 422 ? 5.039 30.359 45.375 1 89.94 422 ALA A CA 1
ATOM 3327 C C . ALA A 1 422 ? 5.953 29.297 44.781 1 89.94 422 ALA A C 1
ATOM 3329 O O . ALA A 1 422 ? 7.137 29.562 44.531 1 89.94 422 ALA A O 1
ATOM 3330 N N . PHE A 1 423 ? 5.375 28.203 44.594 1 92.5 423 PHE A N 1
ATOM 3331 C CA . PHE A 1 423 ? 6.109 27.109 43.969 1 92.5 423 PHE A CA 1
ATOM 3332 C C . PHE A 1 423 ? 6.598 27.516 42.594 1 92.5 423 PHE A C 1
ATOM 3334 O O . PHE A 1 423 ? 7.777 27.344 42.281 1 92.5 423 PHE A O 1
ATOM 3341 N N . ASN A 1 424 ? 5.684 28.062 41.812 1 92.19 424 ASN A N 1
ATOM 3342 C CA . ASN A 1 424 ? 5.996 28.5 40.438 1 92.19 424 ASN A CA 1
ATOM 3343 C C . ASN A 1 424 ? 7.082 29.578 40.438 1 92.19 424 ASN A C 1
ATOM 3345 O O . ASN A 1 424 ? 7.965 29.562 39.562 1 92.19 424 ASN A O 1
ATOM 3349 N N . ASN A 1 425 ? 6.977 30.422 41.344 1 90.5 425 ASN A N 1
ATOM 3350 C CA . ASN A 1 425 ? 7.965 31.5 41.406 1 90.5 425 ASN A CA 1
ATOM 3351 C C . ASN A 1 425 ? 9.352 30.953 41.75 1 90.5 425 ASN A C 1
ATOM 3353 O O . ASN A 1 425 ? 10.352 31.438 41.219 1 90.5 425 ASN A O 1
ATOM 3357 N N . LEU A 1 426 ? 9.406 29.984 42.594 1 91.31 426 LEU A N 1
ATOM 3358 C CA . LEU A 1 426 ? 10.688 29.391 42.969 1 91.31 426 LEU A CA 1
ATOM 3359 C C . LEU A 1 426 ? 11.305 28.641 41.812 1 91.31 426 LEU A C 1
ATOM 3361 O O . LEU A 1 426 ? 12.508 28.719 41.562 1 91.31 426 LEU A O 1
ATOM 3365 N N . VAL A 1 427 ? 10.438 27.938 41.156 1 93.38 427 VAL A N 1
ATOM 3366 C CA . VAL A 1 427 ? 10.906 27.172 40 1 93.38 427 VAL A CA 1
ATOM 3367 C C . VAL A 1 427 ? 11.438 28.125 38.938 1 93.38 427 VAL A C 1
ATOM 3369 O O . VAL A 1 427 ? 12.516 27.906 38.375 1 93.38 427 VAL A O 1
ATOM 3372 N N . ASN A 1 428 ? 10.688 29.188 38.656 1 92.31 428 ASN A N 1
ATOM 3373 C CA . ASN A 1 428 ? 11.078 30.156 37.625 1 92.31 428 ASN A CA 1
ATOM 3374 C C . ASN A 1 428 ? 12.383 30.859 38 1 92.31 428 ASN A C 1
ATOM 3376 O O . ASN A 1 428 ? 13.227 31.109 37.125 1 92.31 428 ASN A O 1
ATOM 3380 N N . ALA A 1 429 ? 12.484 31.141 39.219 1 91 429 ALA A N 1
ATOM 3381 C CA . ALA A 1 429 ? 13.703 31.797 39.688 1 91 429 ALA A CA 1
ATOM 3382 C C . ALA A 1 429 ? 14.922 30.875 39.531 1 91 429 ALA A C 1
ATOM 3384 O O . ALA A 1 429 ? 15.984 31.328 39.094 1 91 429 ALA A O 1
ATOM 3385 N N . LYS A 1 430 ? 14.742 29.719 39.938 1 91.94 430 LYS A N 1
ATOM 3386 C CA . LYS A 1 430 ? 15.828 28.75 39.781 1 91.94 430 LYS A CA 1
ATOM 3387 C C . LYS A 1 430 ? 16.172 28.547 38.312 1 91.94 430 LYS A C 1
ATOM 3389 O O . LYS A 1 430 ? 17.344 28.453 37.969 1 91.94 430 LYS A O 1
ATOM 3394 N N . MET A 1 431 ? 15.141 28.453 37.531 1 92.56 431 MET A N 1
ATOM 3395 C CA . MET A 1 431 ? 15.359 28.25 36.094 1 92.56 431 MET A CA 1
ATOM 3396 C C . MET A 1 431 ? 16.125 29.422 35.5 1 92.56 431 MET A C 1
ATOM 3398 O O . MET A 1 431 ? 16.984 29.234 34.656 1 92.56 431 MET A O 1
ATOM 3402 N N . GLU A 1 432 ? 15.773 30.578 35.875 1 91.62 432 GLU A N 1
ATOM 3403 C CA . GLU A 1 432 ? 16.469 31.781 35.375 1 91.62 432 GLU A CA 1
ATOM 3404 C C . GLU A 1 432 ? 17.953 31.719 35.75 1 91.62 432 GLU A C 1
ATOM 3406 O O . GLU A 1 432 ? 18.812 32.094 34.938 1 91.62 432 GLU A O 1
ATOM 3411 N N . ARG A 1 433 ? 18.25 31.219 36.844 1 89.38 433 ARG A N 1
ATOM 3412 C CA . ARG A 1 433 ? 19.641 31.078 37.281 1 89.38 433 ARG A CA 1
ATOM 3413 C C . ARG A 1 433 ? 20.375 30.062 36.438 1 89.38 433 ARG A C 1
ATOM 3415 O O . ARG A 1 433 ? 21.562 30.219 36.125 1 89.38 433 ARG A O 1
ATOM 3422 N N . ILE A 1 434 ? 19.656 29.062 36.188 1 90.06 434 ILE A N 1
ATOM 3423 C CA . ILE A 1 434 ? 20.234 28.016 35.375 1 90.06 434 ILE A CA 1
ATOM 3424 C C . ILE A 1 434 ? 20.547 28.547 33.969 1 90.06 434 ILE A C 1
ATOM 3426 O O . ILE A 1 434 ? 21.641 28.312 33.438 1 90.06 434 ILE A O 1
ATOM 3430 N N . ILE A 1 435 ? 19.656 29.266 33.375 1 91.38 435 ILE A N 1
ATOM 3431 C CA . ILE A 1 435 ? 19.797 29.797 32.031 1 91.38 435 ILE A CA 1
ATOM 3432 C C . ILE A 1 435 ? 20.938 30.828 32 1 91.38 435 ILE A C 1
ATOM 3434 O O . ILE A 1 435 ? 21.734 30.828 31.062 1 91.38 435 ILE A O 1
ATOM 3438 N N . ASP A 1 436 ? 21.031 31.578 33 1 87.12 436 ASP A N 1
ATOM 3439 C CA . ASP A 1 436 ? 22.062 32.625 33.062 1 87.12 436 ASP A CA 1
ATOM 3440 C C . ASP A 1 436 ? 23.422 32 33.344 1 87.12 436 ASP A C 1
ATOM 3442 O O . ASP A 1 436 ? 24.453 32.5 32.844 1 87.12 436 ASP A O 1
ATOM 3446 N N . GLY A 1 437 ? 23.453 31 34.062 1 79.31 437 GLY A N 1
ATOM 3447 C CA . GLY A 1 437 ? 24.719 30.453 34.5 1 79.31 437 GLY A CA 1
ATOM 3448 C C . GLY A 1 437 ? 25.156 29.234 33.719 1 79.31 437 GLY A C 1
ATOM 3449 O O . GLY A 1 437 ? 26.281 29.203 33.219 1 79.31 437 GLY A O 1
ATOM 3450 N N . SER A 1 438 ? 24.25 28.391 33.562 1 72.44 438 SER A N 1
ATOM 3451 C CA . SER A 1 438 ? 24.625 27.047 33.094 1 72.44 438 SER A CA 1
ATOM 3452 C C . SER A 1 438 ? 24.438 26.922 31.594 1 72.44 438 SER A C 1
ATOM 3454 O O . SER A 1 438 ? 24.922 25.969 30.984 1 72.44 438 SER A O 1
ATOM 3456 N N . LEU A 1 439 ? 23.844 27.844 30.953 1 76.75 439 LEU A N 1
ATOM 3457 C CA . LEU A 1 439 ? 23.609 27.703 29.516 1 76.75 439 LEU A CA 1
ATOM 3458 C C . LEU A 1 439 ? 24.656 28.484 28.719 1 76.75 439 LEU A C 1
ATOM 3460 O O . LEU A 1 439 ? 24.406 28.891 27.594 1 76.75 439 LEU A O 1
ATOM 3464 N N . ASN A 1 440 ? 25.797 28.672 29.391 1 79.56 440 ASN A N 1
ATOM 3465 C CA . ASN A 1 440 ? 26.922 29.266 28.703 1 79.56 440 ASN A CA 1
ATOM 3466 C C . ASN A 1 440 ? 28 28.234 28.359 1 79.56 440 ASN A C 1
ATOM 3468 O O . ASN A 1 440 ? 28.766 27.828 29.234 1 79.56 440 ASN A O 1
ATOM 3472 N N . PRO A 1 441 ? 28.047 27.844 27.172 1 79.56 441 PRO A N 1
ATOM 3473 C CA . PRO A 1 441 ? 28.938 26.734 26.797 1 79.56 441 PRO A CA 1
ATOM 3474 C C . PRO A 1 441 ? 30.406 27.109 26.891 1 79.56 441 PRO A C 1
ATOM 3476 O O . PRO A 1 441 ? 31.266 26.219 27 1 79.56 441 PRO A O 1
ATOM 3479 N N . ASP A 1 442 ? 30.812 28.344 26.859 1 79.81 442 ASP A N 1
ATOM 3480 C CA . ASP A 1 442 ? 32.219 28.75 26.844 1 79.81 442 ASP A CA 1
ATOM 3481 C C . ASP A 1 442 ? 32.875 28.453 28.188 1 79.81 442 ASP A C 1
ATOM 3483 O O . ASP A 1 442 ? 34.094 28.266 28.234 1 79.81 442 ASP A O 1
ATOM 3487 N N . ASP A 1 443 ? 32.125 28.266 29.172 1 79.62 443 ASP A N 1
ATOM 3488 C CA . ASP A 1 443 ? 32.688 28.031 30.5 1 79.62 443 ASP A CA 1
ATOM 3489 C C . ASP A 1 443 ? 32.812 26.531 30.781 1 79.62 443 ASP A C 1
ATOM 3491 O O . ASP A 1 443 ? 33.375 26.141 31.812 1 79.62 443 ASP A O 1
ATOM 3495 N N . ILE A 1 444 ? 32.375 25.734 29.797 1 86.25 444 ILE A N 1
ATOM 3496 C CA . ILE A 1 444 ? 32.344 24.297 30.016 1 86.25 444 ILE A CA 1
ATOM 3497 C C . ILE A 1 444 ? 33.531 23.625 29.328 1 86.25 444 ILE A C 1
ATOM 3499 O O . ILE A 1 444 ? 33.688 23.719 28.109 1 86.25 444 ILE A O 1
ATOM 3503 N N . ASN A 1 445 ? 34.375 22.891 30.078 1 83.56 445 ASN A N 1
ATOM 3504 C CA . ASN A 1 445 ? 35.594 22.266 29.562 1 83.56 445 ASN A CA 1
ATOM 3505 C C . ASN A 1 445 ? 35.281 20.922 28.906 1 83.56 445 ASN A C 1
ATOM 3507 O O . ASN A 1 445 ? 35.906 20.562 27.891 1 83.56 445 ASN A O 1
ATOM 3511 N N . ASP A 1 446 ? 34.344 20.234 29.438 1 88.38 446 ASP A N 1
ATOM 3512 C CA . ASP A 1 446 ? 33.969 18.938 28.891 1 88.38 446 ASP A CA 1
ATOM 3513 C C . ASP A 1 446 ? 33.219 19.094 27.594 1 88.38 446 ASP A C 1
ATOM 3515 O O . ASP A 1 446 ? 32.125 19.688 27.562 1 88.38 446 ASP A O 1
ATOM 3519 N N . PRO A 1 447 ? 33.719 18.531 26.516 1 90.69 447 PRO A N 1
ATOM 3520 C CA . PRO A 1 447 ? 33.062 18.75 25.203 1 90.69 447 PRO A CA 1
ATOM 3521 C C . PRO A 1 447 ? 31.656 18.172 25.141 1 90.69 447 PRO A C 1
ATOM 3523 O O . PRO A 1 447 ? 30.781 18.75 24.484 1 90.69 447 PRO A O 1
ATOM 3526 N N . SER A 1 448 ? 31.438 17.047 25.781 1 92 448 SER A N 1
ATOM 3527 C CA . SER A 1 448 ? 30.109 16.438 25.75 1 92 448 SER A CA 1
ATOM 3528 C C . SER A 1 448 ? 29.078 17.328 26.422 1 92 448 SER A C 1
ATOM 3530 O O . SER A 1 448 ? 27.969 17.5 25.906 1 92 448 SER A O 1
ATOM 3532 N N . SER A 1 449 ? 29.484 17.922 27.5 1 92.94 449 SER A N 1
ATOM 3533 C CA . SER A 1 449 ? 28.578 18.812 28.219 1 92.94 449 SER A CA 1
ATOM 3534 C C . SER A 1 449 ? 28.391 20.125 27.469 1 92.94 449 SER A C 1
ATOM 3536 O O . SER A 1 449 ? 27.297 20.688 27.469 1 92.94 449 SER A O 1
ATOM 3538 N N . ALA A 1 450 ? 29.438 20.594 26.875 1 93.31 450 ALA A N 1
ATOM 3539 C CA . ALA A 1 450 ? 29.328 21.797 26.062 1 93.31 450 ALA A CA 1
ATOM 3540 C C . ALA A 1 450 ? 28.391 21.594 24.875 1 93.31 450 ALA A C 1
ATOM 3542 O O . ALA A 1 450 ? 27.547 22.453 24.562 1 93.31 450 ALA A O 1
ATOM 3543 N N . ASN A 1 451 ? 28.562 20.406 24.25 1 94.75 451 ASN A N 1
ATOM 3544 C CA . ASN A 1 451 ? 27.703 20.078 23.125 1 94.75 451 ASN A CA 1
ATOM 3545 C C . ASN A 1 451 ? 26.25 19.953 23.547 1 94.75 451 ASN A C 1
ATOM 3547 O O . ASN A 1 451 ? 25.344 20.375 22.828 1 94.75 451 ASN A O 1
ATOM 3551 N N . ALA A 1 452 ? 26 19.375 24.688 1 95.12 452 ALA A N 1
ATOM 3552 C CA . ALA A 1 452 ? 24.641 19.219 25.203 1 95.12 452 ALA A CA 1
ATOM 3553 C C . ALA A 1 452 ? 24 20.578 25.484 1 95.12 452 ALA A C 1
ATOM 3555 O O . ALA A 1 452 ? 22.812 20.766 25.219 1 95.12 452 ALA A O 1
ATOM 3556 N N . THR A 1 453 ? 24.781 21.469 25.984 1 94.62 453 THR A N 1
ATOM 3557 C CA . THR A 1 453 ? 24.312 22.812 26.25 1 94.62 453 THR A CA 1
ATOM 3558 C C . THR A 1 453 ? 23.953 23.531 24.953 1 94.62 453 THR A C 1
ATOM 3560 O O . THR A 1 453 ? 22.906 24.172 24.859 1 94.62 453 THR A O 1
ATOM 3563 N N . LEU A 1 454 ? 24.812 23.391 24 1 95.56 454 LEU A N 1
ATOM 3564 C CA . LEU A 1 454 ? 24.562 24 22.703 1 95.56 454 LEU A CA 1
ATOM 3565 C C . LEU A 1 454 ? 23.328 23.391 22.047 1 95.56 454 LEU A C 1
ATOM 3567 O O . LEU A 1 454 ? 22.531 24.094 21.422 1 95.56 454 LEU A O 1
ATOM 3571 N N . PHE A 1 455 ? 23.156 22.109 22.219 1 96.75 455 PHE A N 1
ATOM 3572 C CA . PHE A 1 455 ? 22 21.422 21.688 1 96.75 455 PHE A CA 1
ATOM 3573 C C . PHE A 1 455 ? 20.719 22 22.281 1 96.75 455 PHE A C 1
ATOM 3575 O O . PHE A 1 455 ? 19.734 22.234 21.562 1 96.75 455 PHE A O 1
ATOM 3582 N N . LEU A 1 456 ? 20.719 22.203 23.562 1 97.12 456 LEU A N 1
ATOM 3583 C CA . LEU A 1 456 ? 19.531 22.75 24.234 1 97.12 456 LEU A CA 1
ATOM 3584 C C . LEU A 1 456 ? 19.172 24.125 23.672 1 97.12 456 LEU A C 1
ATOM 3586 O O . LEU A 1 456 ? 18 24.406 23.438 1 97.12 456 LEU A O 1
ATOM 3590 N N . ARG A 1 457 ? 20.141 24.891 23.422 1 94.88 457 ARG A N 1
ATOM 3591 C CA . ARG A 1 457 ? 19.922 26.234 22.922 1 94.88 457 ARG A CA 1
ATOM 3592 C C . ARG A 1 457 ? 19.312 26.188 21.516 1 94.88 457 ARG A C 1
ATOM 3594 O O . ARG A 1 457 ? 18.312 26.844 21.25 1 94.88 457 ARG A O 1
ATOM 3601 N N . ASP A 1 458 ? 19.922 25.438 20.703 1 96.06 458 ASP A N 1
ATOM 3602 C CA . ASP A 1 458 ? 19.484 25.375 19.312 1 96.06 458 ASP A CA 1
ATOM 3603 C C . ASP A 1 458 ? 18.141 24.672 19.188 1 96.06 458 ASP A C 1
ATOM 3605 O O . ASP A 1 458 ? 17.312 25.047 18.359 1 96.06 458 ASP A O 1
ATOM 3609 N N . MET A 1 459 ? 17.953 23.625 19.953 1 97.81 459 MET A N 1
ATOM 3610 C CA . MET A 1 459 ? 16.703 22.891 19.938 1 97.81 459 MET A CA 1
ATOM 3611 C C . MET A 1 459 ? 15.547 23.781 20.422 1 97.81 459 MET A C 1
ATOM 3613 O O . MET A 1 459 ? 14.414 23.625 19.969 1 97.81 459 MET A O 1
ATOM 3617 N N . THR A 1 460 ? 15.828 24.656 21.297 1 97.81 460 THR A N 1
ATOM 3618 C CA . THR A 1 460 ? 14.789 25.547 21.781 1 97.81 460 THR A CA 1
ATOM 3619 C C . THR A 1 460 ? 14.242 26.422 20.656 1 97.81 460 THR A C 1
ATOM 3621 O O . THR A 1 460 ? 13.047 26.734 20.625 1 97.81 460 THR A O 1
ATOM 3624 N N . LEU A 1 461 ? 15.125 26.844 19.781 1 97.19 461 LEU A N 1
ATOM 3625 C CA . LEU A 1 461 ? 14.656 27.562 18.594 1 97.19 461 LEU A CA 1
ATOM 3626 C C . LEU A 1 461 ? 13.648 26.734 17.812 1 97.19 461 LEU A C 1
ATOM 3628 O O . LEU A 1 461 ? 12.617 27.234 17.375 1 97.19 461 LEU A O 1
ATOM 3632 N N . TYR A 1 462 ? 13.984 25.469 17.641 1 97.88 462 TYR A N 1
ATOM 3633 C CA . TYR A 1 462 ? 13.109 24.516 16.953 1 97.88 462 TYR A CA 1
ATOM 3634 C C . TYR A 1 462 ? 11.758 24.406 17.641 1 97.88 462 TYR A C 1
ATOM 3636 O O . TYR A 1 462 ? 10.711 24.453 16.984 1 97.88 462 TYR A O 1
ATOM 3644 N N . LEU A 1 463 ? 11.781 24.312 18.922 1 98.12 463 LEU A N 1
ATOM 3645 C CA . LEU A 1 463 ? 10.555 24.188 19.703 1 98.12 463 LEU A CA 1
ATOM 3646 C C . LEU A 1 463 ? 9.773 25.5 19.688 1 98.12 463 LEU A C 1
ATOM 3648 O O . LEU A 1 463 ? 8.539 25.484 19.672 1 98.12 463 LEU A O 1
ATOM 3652 N N . GLU A 1 464 ? 10.523 26.547 19.719 1 98.06 464 GLU A N 1
ATOM 3653 C CA . GLU A 1 464 ? 9.883 27.859 19.688 1 98.06 464 GLU A CA 1
ATOM 3654 C C . GLU A 1 464 ? 9.102 28.062 18.391 1 98.06 464 GLU A C 1
ATOM 3656 O O . GLU A 1 464 ? 7.961 28.531 18.406 1 98.06 464 GLU A O 1
ATOM 3661 N N . LEU A 1 465 ? 9.719 27.766 17.359 1 97.88 465 LEU A N 1
ATOM 3662 C CA . LEU A 1 465 ? 9.039 27.891 16.078 1 97.88 465 LEU A CA 1
ATOM 3663 C C . LEU A 1 465 ? 7.801 27 16.031 1 97.88 465 LEU A C 1
ATOM 3665 O O . LEU A 1 465 ? 6.73 27.438 15.594 1 97.88 465 LEU A O 1
ATOM 3669 N N . SER A 1 466 ? 7.918 25.812 16.5 1 97.56 466 SER A N 1
ATOM 3670 C CA . SER A 1 466 ? 6.801 24.875 16.531 1 97.56 466 SER A CA 1
ATOM 3671 C C . SER A 1 466 ? 5.656 25.406 17.391 1 97.56 466 SER A C 1
ATOM 3673 O O . SER A 1 466 ? 4.492 25.344 16.984 1 97.56 466 SER A O 1
ATOM 3675 N N . SER A 1 467 ? 6.027 25.844 18.562 1 97.25 467 SER A N 1
ATOM 3676 C CA . SER A 1 467 ? 5.023 26.328 19.5 1 97.25 467 SER A CA 1
ATOM 3677 C C . SER A 1 467 ? 4.344 27.594 18.984 1 97.25 467 SER A C 1
ATOM 3679 O O . SER A 1 467 ? 3.135 27.766 19.141 1 97.25 467 SER A O 1
ATOM 3681 N N . ALA A 1 468 ? 5.137 28.484 18.422 1 98.25 468 ALA A N 1
ATOM 3682 C CA . ALA A 1 468 ? 4.59 29.719 17.875 1 98.25 468 ALA A CA 1
ATOM 3683 C C . ALA A 1 468 ? 3.605 29.422 16.75 1 98.25 468 ALA A C 1
ATOM 3685 O O . ALA A 1 468 ? 2.559 30.062 16.641 1 98.25 468 ALA A O 1
ATOM 3686 N N . ILE A 1 469 ? 3.924 28.5 15.938 1 98.12 469 ILE A N 1
ATOM 3687 C CA . ILE A 1 469 ? 3.061 28.078 14.836 1 98.12 469 ILE A CA 1
ATOM 3688 C C . ILE A 1 469 ? 1.751 27.531 15.391 1 98.12 469 ILE A C 1
ATOM 3690 O O . ILE A 1 469 ? 0.667 27.906 14.938 1 98.12 469 ILE A O 1
ATOM 3694 N N . LYS A 1 470 ? 1.838 26.672 16.344 1 97.44 470 LYS A N 1
ATOM 3695 C CA . LYS A 1 470 ? 0.682 25.984 16.906 1 97.44 470 LYS A CA 1
ATOM 3696 C C . LYS A 1 470 ? -0.351 26.969 17.438 1 97.44 470 LYS A C 1
ATOM 3698 O O . LYS A 1 470 ? -1.556 26.734 17.344 1 97.44 470 LYS A O 1
ATOM 3703 N N . VAL A 1 471 ? 0.091 28.109 17.969 1 97.44 471 VAL A N 1
ATOM 3704 C CA . VAL A 1 471 ? -0.833 29.062 18.578 1 97.44 471 VAL A CA 1
ATOM 3705 C C . VAL A 1 471 ? -1.128 30.203 17.609 1 97.44 471 VAL A C 1
ATOM 3707 O O . VAL A 1 471 ? -1.993 31.047 17.859 1 97.44 471 VAL A O 1
ATOM 3710 N N . GLY A 1 472 ? -0.474 30.281 16.484 1 97.75 472 GLY A N 1
ATOM 3711 C CA . GLY A 1 472 ? -0.701 31.312 15.477 1 97.75 472 GLY A CA 1
ATOM 3712 C C . GLY A 1 472 ? -0.202 32.688 15.906 1 97.75 472 GLY A C 1
ATOM 3713 O O . GLY A 1 472 ? -0.896 33.688 15.719 1 97.75 472 GLY A O 1
ATOM 3714 N N . ASP A 1 473 ? 0.986 32.719 16.516 1 98.31 473 ASP A N 1
ATOM 3715 C CA . ASP A 1 473 ? 1.591 34 16.922 1 98.31 473 ASP A CA 1
ATOM 3716 C C . ASP A 1 473 ? 2.615 34.469 15.898 1 98.31 473 ASP A C 1
ATOM 3718 O O . ASP A 1 473 ? 3.781 34.062 15.945 1 98.31 473 ASP A O 1
ATOM 3722 N N . ILE A 1 474 ? 2.217 35.406 15.062 1 97.62 474 ILE A N 1
ATOM 3723 C CA . ILE A 1 474 ? 3.061 35.844 13.953 1 97.62 474 ILE A CA 1
ATOM 3724 C C . ILE A 1 474 ? 4.207 36.688 14.477 1 97.62 474 ILE A C 1
ATOM 3726 O O . ILE A 1 474 ? 5.254 36.812 13.836 1 97.62 474 ILE A O 1
ATOM 3730 N N . GLY A 1 475 ? 4.008 37.312 15.641 1 97.25 475 GLY A N 1
ATOM 3731 C CA . GLY A 1 475 ? 5.113 38.031 16.25 1 97.25 475 GLY A CA 1
ATOM 3732 C C . GLY A 1 475 ? 6.246 37.125 16.688 1 97.25 475 GLY A C 1
ATOM 3733 O O . GLY A 1 475 ? 7.418 37.406 16.438 1 97.25 475 GLY A O 1
ATOM 3734 N N . ARG A 1 476 ? 5.934 36.062 17.344 1 97.75 476 ARG A N 1
ATOM 3735 C CA . ARG A 1 476 ? 6.926 35.062 17.766 1 97.75 476 ARG A CA 1
ATOM 3736 C C . ARG A 1 476 ? 7.594 34.406 16.562 1 97.75 476 ARG A C 1
ATOM 3738 O O . ARG A 1 476 ? 8.789 34.125 16.594 1 97.75 476 ARG A O 1
ATOM 3745 N N . ILE A 1 477 ? 6.773 34.188 15.531 1 98.31 477 ILE A N 1
ATOM 3746 C CA . ILE A 1 477 ? 7.32 33.594 14.328 1 98.31 477 ILE A CA 1
ATOM 3747 C C . ILE A 1 477 ? 8.352 34.531 13.695 1 98.31 477 ILE A C 1
ATOM 3749 O O . ILE A 1 477 ? 9.43 34.094 13.289 1 98.31 477 ILE A O 1
ATOM 3753 N N . ASP A 1 478 ? 8.008 35.781 13.633 1 96.94 478 ASP A N 1
ATOM 3754 C CA . ASP A 1 478 ? 8.945 36.75 13.086 1 96.94 478 ASP A CA 1
ATOM 3755 C C . ASP A 1 478 ? 10.25 36.781 13.867 1 96.94 478 ASP A C 1
ATOM 3757 O O . ASP A 1 478 ? 11.336 36.812 13.281 1 96.94 478 ASP A O 1
ATOM 3761 N N . SER A 1 479 ? 10.117 36.75 15.148 1 96.44 479 SER A N 1
ATOM 3762 C CA . SER A 1 479 ? 11.289 36.719 16.016 1 96.44 479 SER A CA 1
ATOM 3763 C C . SER A 1 479 ? 12.109 35.469 15.797 1 96.44 479 SER A C 1
ATOM 3765 O O . SER A 1 479 ? 13.336 35.5 15.719 1 96.44 479 SER A O 1
ATOM 3767 N N . ALA A 1 480 ? 11.453 34.375 15.719 1 97.31 480 ALA A N 1
ATOM 3768 C CA . ALA A 1 480 ? 12.125 33.094 15.516 1 97.31 480 ALA A CA 1
ATOM 3769 C C . ALA A 1 480 ? 12.828 33.031 14.164 1 97.31 480 ALA A C 1
ATOM 3771 O O . ALA A 1 480 ? 13.898 32.438 14.039 1 97.31 480 ALA A O 1
ATOM 3772 N N . LEU A 1 481 ? 12.195 33.625 13.164 1 97.06 481 LEU A N 1
ATOM 3773 C CA . LEU A 1 481 ? 12.805 33.656 11.836 1 97.06 481 LEU A CA 1
ATOM 3774 C C . LEU A 1 481 ? 14.078 34.5 11.828 1 97.06 481 LEU A C 1
ATOM 3776 O O . LEU A 1 481 ? 15.031 34.156 11.109 1 97.06 481 LEU A O 1
ATOM 3780 N N . LYS A 1 482 ? 14.023 35.531 12.555 1 95.62 482 LYS A N 1
ATOM 3781 C CA . LYS A 1 482 ? 15.234 36.344 12.688 1 95.62 482 LYS A CA 1
ATOM 3782 C C . LYS A 1 482 ? 16.344 35.531 13.352 1 95.62 482 LYS A C 1
ATOM 3784 O O . LYS A 1 482 ? 17.5 35.562 12.891 1 95.62 482 LYS A O 1
ATOM 3789 N N . TRP A 1 483 ? 15.992 34.875 14.445 1 95.38 483 TRP A N 1
ATOM 3790 C CA . TRP A 1 483 ? 16.906 33.969 15.125 1 95.38 483 TRP A CA 1
ATOM 3791 C C . TRP A 1 483 ? 17.422 32.906 14.172 1 95.38 483 TRP A C 1
ATOM 3793 O O . TRP A 1 483 ? 18.625 32.625 14.133 1 95.38 483 TRP A O 1
ATOM 3803 N N . LEU A 1 484 ? 16.578 32.406 13.383 1 95.88 484 LEU A N 1
ATOM 3804 C CA . LEU A 1 484 ? 16.891 31.328 12.43 1 95.88 484 LEU A CA 1
ATOM 3805 C C . LEU A 1 484 ? 17.859 31.844 11.352 1 95.88 484 LEU A C 1
ATOM 3807 O O . LEU A 1 484 ? 18.719 31.094 10.883 1 95.88 484 LEU A O 1
ATOM 3811 N N . THR A 1 485 ? 17.656 33.062 10.938 1 94.5 485 THR A N 1
ATOM 3812 C CA . THR A 1 485 ? 18.531 33.688 9.945 1 94.5 485 THR A CA 1
ATOM 3813 C C . THR A 1 485 ? 19.984 33.594 10.406 1 94.5 485 THR A C 1
ATOM 3815 O O . THR A 1 485 ? 20.875 33.25 9.625 1 94.5 485 THR A O 1
ATOM 3818 N N . ILE A 1 486 ? 20.203 33.875 11.633 1 93.44 486 ILE A N 1
ATOM 3819 C CA . ILE A 1 486 ? 21.562 33.844 12.188 1 93.44 486 ILE A CA 1
ATOM 3820 C C . ILE A 1 486 ? 22.094 32.406 12.195 1 93.44 486 ILE A C 1
ATOM 3822 O O . ILE A 1 486 ? 23.188 32.156 11.711 1 93.44 486 ILE A O 1
ATOM 3826 N N . VAL A 1 487 ? 21.297 31.516 12.625 1 94.56 487 VAL A N 1
ATOM 3827 C CA . VAL A 1 487 ? 21.719 30.125 12.805 1 94.56 487 VAL A CA 1
ATOM 3828 C C . VAL A 1 487 ? 22.062 29.5 11.453 1 94.56 487 VAL A C 1
ATOM 3830 O O . VAL A 1 487 ? 23.047 28.781 11.32 1 94.56 487 VAL A O 1
ATOM 3833 N N . PHE A 1 488 ? 21.266 29.766 10.438 1 94.38 488 PHE A N 1
ATOM 3834 C CA . PHE A 1 488 ? 21.453 29.141 9.133 1 94.38 488 PHE A CA 1
ATOM 3835 C C . PHE A 1 488 ? 22.719 29.672 8.461 1 94.38 488 PHE A C 1
ATOM 3837 O O . PHE A 1 488 ? 23.25 29.047 7.547 1 94.38 488 PHE A O 1
ATOM 3844 N N . HIS A 1 489 ? 23.219 30.766 8.891 1 91.38 489 HIS A N 1
ATOM 3845 C CA . HIS A 1 489 ? 24.422 31.312 8.273 1 91.38 489 HIS A CA 1
ATOM 3846 C C . HIS A 1 489 ? 25.688 30.688 8.883 1 91.38 489 HIS A C 1
ATOM 3848 O O . HIS A 1 489 ? 26.797 30.938 8.406 1 91.38 489 HIS A O 1
ATOM 3854 N N . ALA A 1 490 ? 25.562 29.906 10.023 1 87.81 490 ALA A N 1
ATOM 3855 C CA . ALA A 1 490 ? 26.688 29.203 10.609 1 87.81 490 ALA A CA 1
ATOM 3856 C C . ALA A 1 490 ? 26.984 27.906 9.844 1 87.81 490 ALA A C 1
ATOM 3858 O O . ALA A 1 490 ? 28.062 27.328 9.984 1 87.81 490 ALA A O 1
ATOM 3859 N N . GLY A 1 491 ? 25.938 27.422 9.211 1 69.19 491 GLY A N 1
ATOM 3860 C CA . GLY A 1 491 ? 26.109 26.031 8.797 1 69.19 491 GLY A CA 1
ATOM 3861 C C . GLY A 1 491 ? 25.906 25.828 7.309 1 69.19 491 GLY A C 1
ATOM 3862 O O . GLY A 1 491 ? 26.25 26.703 6.504 1 69.19 491 GLY A O 1
ATOM 3863 N N . SER A 1 492 ? 25.422 24.609 6.883 1 66.38 492 SER A N 1
ATOM 3864 C CA . SER A 1 492 ? 25.375 23.875 5.617 1 66.38 492 SER A CA 1
ATOM 3865 C C . SER A 1 492 ? 24.094 24.188 4.848 1 66.38 492 SER A C 1
ATOM 3867 O O . SER A 1 492 ? 23.859 23.625 3.779 1 66.38 492 SER A O 1
ATOM 3869 N N . ASN A 1 493 ? 23.328 25.172 5.348 1 79.25 493 ASN A N 1
ATOM 3870 C CA . ASN A 1 493 ? 22.078 25.453 4.637 1 79.25 493 ASN A CA 1
ATOM 3871 C C . ASN A 1 493 ? 22.125 26.812 3.945 1 79.25 493 ASN A C 1
ATOM 3873 O O . ASN A 1 493 ? 21.359 27.719 4.289 1 79.25 493 ASN A O 1
ATOM 3877 N N . SER A 1 494 ? 22.828 26.938 2.953 1 79.62 494 SER A N 1
ATOM 3878 C CA . SER A 1 494 ? 23.094 28.219 2.312 1 79.62 494 SER A CA 1
ATOM 3879 C C . SER A 1 494 ? 21.844 28.766 1.622 1 79.62 494 SER A C 1
ATOM 3881 O O . SER A 1 494 ? 21.562 29.969 1.69 1 79.62 494 SER A O 1
ATOM 3883 N N . ASN A 1 495 ? 21.062 27.875 1.109 1 85.31 495 ASN A N 1
ATOM 3884 C CA . ASN A 1 495 ? 19.891 28.328 0.376 1 85.31 495 ASN A CA 1
ATOM 3885 C C . ASN A 1 495 ? 18.875 29 1.3 1 85.31 495 ASN A C 1
ATOM 3887 O O . ASN A 1 495 ? 18.375 30.078 0.993 1 85.31 495 ASN A O 1
ATOM 3891 N N . TYR A 1 496 ? 18.672 28.406 2.396 1 90.5 496 TYR A N 1
ATOM 3892 C CA . TYR A 1 496 ? 17.703 28.984 3.326 1 90.5 496 TYR A CA 1
ATOM 3893 C C . TYR A 1 496 ? 18.281 30.203 4.035 1 90.5 496 TYR A C 1
ATOM 3895 O O . TYR A 1 496 ? 17.547 31.125 4.398 1 90.5 496 TYR A O 1
ATOM 3903 N N . ALA A 1 497 ? 19.625 30.172 4.184 1 91.25 497 ALA A N 1
ATOM 3904 C CA . ALA A 1 497 ? 20.266 31.328 4.785 1 91.25 497 ALA A CA 1
ATOM 3905 C C . ALA A 1 497 ? 20.031 32.594 3.953 1 91.25 497 ALA A C 1
ATOM 3907 O O . ALA A 1 497 ? 19.641 33.625 4.492 1 91.25 497 ALA A O 1
ATOM 3908 N N . TYR A 1 498 ? 20.156 32.438 2.701 1 89.06 498 TYR A N 1
ATOM 3909 C CA . TYR A 1 498 ? 19.969 33.594 1.826 1 89.06 498 TYR A CA 1
ATOM 3910 C C . TYR A 1 498 ? 18.5 33.969 1.687 1 89.06 498 TYR A C 1
ATOM 3912 O O . TYR A 1 498 ? 18.156 35.125 1.568 1 89.06 498 TYR A O 1
ATOM 3920 N N . GLU A 1 499 ? 17.688 32.969 1.694 1 92.62 499 GLU A N 1
ATOM 3921 C CA . GLU A 1 499 ? 16.25 33.219 1.628 1 92.62 499 GLU A CA 1
ATOM 3922 C C . GLU A 1 499 ? 15.789 34.031 2.84 1 92.62 499 GLU A C 1
ATOM 3924 O O . GLU A 1 499 ? 14.969 34.938 2.711 1 92.62 499 GLU A O 1
ATOM 3929 N N . LEU A 1 500 ? 16.312 33.688 3.971 1 93.88 500 LEU A N 1
ATOM 3930 C CA . LEU A 1 500 ? 15.883 34.375 5.188 1 93.88 500 LEU A CA 1
ATOM 3931 C C . LEU A 1 500 ? 16.453 35.812 5.242 1 93.88 500 LEU A C 1
ATOM 3933 O O . LEU A 1 500 ? 15.828 36.719 5.797 1 93.88 500 LEU A O 1
ATOM 3937 N N . LEU A 1 501 ? 17.609 35.969 4.629 1 91.19 501 LEU A N 1
ATOM 3938 C CA . LEU A 1 501 ? 18.125 37.312 4.484 1 91.19 501 LEU A CA 1
ATOM 3939 C C . LEU A 1 501 ? 17.203 38.156 3.59 1 91.19 501 LEU A C 1
ATOM 3941 O O . LEU A 1 501 ? 16.969 39.344 3.855 1 91.19 501 LEU A O 1
ATOM 3945 N N . HIS A 1 502 ? 16.781 37.5 2.535 1 91.25 502 HIS A N 1
ATOM 3946 C CA . HIS A 1 502 ? 15.828 38.188 1.663 1 91.25 502 HIS A CA 1
ATOM 3947 C C . HIS A 1 502 ? 14.555 38.562 2.422 1 91.25 502 HIS A C 1
ATOM 3949 O O . HIS A 1 502 ? 14.062 39.688 2.293 1 91.25 502 HIS A O 1
ATOM 3955 N N . PHE A 1 503 ? 14.086 37.688 3.137 1 92.88 503 PHE A N 1
ATOM 3956 C CA . PHE A 1 503 ? 12.891 37.906 3.936 1 92.88 503 PHE A CA 1
ATOM 3957 C C . PHE A 1 503 ? 13.109 39.094 4.891 1 92.88 503 PHE A C 1
ATOM 3959 O O . PHE A 1 503 ? 12.25 39.969 5.02 1 92.88 503 PHE A O 1
ATOM 3966 N N . ARG A 1 504 ? 14.242 39.062 5.531 1 92.56 504 ARG A N 1
ATOM 3967 C CA . ARG A 1 504 ? 14.562 40.125 6.473 1 92.56 504 ARG A CA 1
ATOM 3968 C C . ARG A 1 504 ? 14.641 41.5 5.77 1 92.56 504 ARG A C 1
ATOM 3970 O O . ARG A 1 504 ? 14.203 42.5 6.312 1 92.56 504 ARG A O 1
ATOM 3977 N N . SER A 1 505 ? 15.203 41.469 4.648 1 90.75 505 SER A N 1
ATOM 3978 C CA . SER A 1 505 ? 15.312 42.719 3.871 1 90.75 505 SER A CA 1
ATOM 3979 C C . SER A 1 505 ? 13.938 43.25 3.523 1 90.75 505 SER A C 1
ATOM 3981 O O . SER A 1 505 ? 13.695 44.469 3.646 1 90.75 505 SER A O 1
ATOM 3983 N N . CYS A 1 506 ? 13.086 42.406 3.148 1 90.19 506 CYS A N 1
ATOM 3984 C CA . CYS A 1 506 ? 11.727 42.812 2.809 1 90.19 506 CYS A CA 1
ATOM 3985 C C . CYS A 1 506 ? 10.977 43.281 4.047 1 90.19 506 CYS A C 1
ATOM 3987 O O . CYS A 1 506 ? 10.344 44.344 4.02 1 90.19 506 CYS A O 1
ATOM 3989 N N . ALA A 1 507 ? 11.125 42.594 5.09 1 90.56 507 ALA A N 1
ATOM 3990 C CA . ALA A 1 507 ? 10.406 42.906 6.324 1 90.56 507 ALA A CA 1
ATOM 3991 C C . ALA A 1 507 ? 10.875 44.219 6.91 1 90.56 507 ALA A C 1
ATOM 3993 O O . ALA A 1 507 ? 10.078 44.969 7.5 1 90.56 507 ALA A O 1
ATOM 3994 N N . ALA A 1 508 ? 12.102 44.531 6.723 1 89.06 508 ALA A N 1
ATOM 3995 C CA . ALA A 1 508 ? 12.688 45.719 7.344 1 89.06 508 ALA A CA 1
ATOM 3996 C C . ALA A 1 508 ? 12.516 46.938 6.445 1 89.06 508 ALA A C 1
ATOM 3998 O O . ALA A 1 508 ? 12.312 48.062 6.938 1 89.06 508 ALA A O 1
ATOM 3999 N N . HIS A 1 509 ? 12.57 46.719 5.125 1 88.62 509 HIS A N 1
ATOM 4000 C CA . HIS A 1 509 ? 12.758 47.906 4.305 1 88.62 509 HIS A CA 1
ATOM 4001 C C . HIS A 1 509 ? 11.711 48 3.197 1 88.62 509 HIS A C 1
ATOM 4003 O O . HIS A 1 509 ? 11.5 49.031 2.605 1 88.62 509 HIS A O 1
ATOM 4009 N N . LEU A 1 510 ? 11.078 46.969 2.908 1 85.5 510 LEU A N 1
ATOM 4010 C CA . LEU A 1 510 ? 10.188 46.969 1.75 1 85.5 510 LEU A CA 1
ATOM 4011 C C . LEU A 1 510 ? 8.727 46.906 2.184 1 85.5 510 LEU A C 1
ATOM 4013 O O . LEU A 1 510 ? 7.879 47.594 1.609 1 85.5 510 LEU A O 1
ATOM 4017 N N . TRP A 1 511 ? 8.422 46.156 3.16 1 88.06 511 TRP A N 1
ATOM 4018 C CA . TRP A 1 511 ? 7.039 45.938 3.553 1 88.06 511 TRP A CA 1
ATOM 4019 C C . TRP A 1 511 ? 6.609 46.906 4.637 1 88.06 511 TRP A C 1
ATOM 4021 O O . TRP A 1 511 ? 7.352 47.156 5.59 1 88.06 511 TRP A O 1
ATOM 4031 N N . ASP A 1 512 ? 5.426 47.438 4.422 1 88.06 512 ASP A N 1
ATOM 4032 C CA . ASP A 1 512 ? 4.824 48.125 5.559 1 88.06 512 ASP A CA 1
ATOM 4033 C C . ASP A 1 512 ? 4.266 47.125 6.574 1 88.06 512 ASP A C 1
ATOM 4035 O O . ASP A 1 512 ? 4.219 45.938 6.309 1 88.06 512 ASP A O 1
ATOM 4039 N N . PRO A 1 513 ? 3.922 47.531 7.73 1 88.81 513 PRO A N 1
ATOM 4040 C CA . PRO A 1 513 ? 3.5 46.594 8.789 1 88.81 513 PRO A CA 1
ATOM 4041 C C . PRO A 1 513 ? 2.309 45.75 8.375 1 88.81 513 PRO A C 1
ATOM 4043 O O . PRO A 1 513 ? 2.23 44.562 8.758 1 88.81 513 PRO A O 1
ATOM 4046 N N . ASP A 1 514 ? 1.477 46.281 7.602 1 88.62 514 ASP A N 1
ATOM 4047 C CA . ASP A 1 514 ? 0.296 45.531 7.18 1 88.62 514 ASP A CA 1
ATOM 4048 C C . ASP A 1 514 ? 0.67 44.406 6.207 1 88.62 514 ASP A C 1
ATOM 4050 O O . ASP A 1 514 ? 0.14 43.281 6.289 1 88.62 514 ASP A O 1
ATOM 4054 N N . ILE A 1 515 ? 1.555 44.75 5.332 1 89.38 515 ILE A N 1
ATOM 4055 C CA . ILE A 1 515 ? 2.016 43.781 4.359 1 89.38 515 ILE A CA 1
ATOM 4056 C C . ILE A 1 515 ? 2.795 42.688 5.074 1 89.38 515 ILE A C 1
ATOM 4058 O O . ILE A 1 515 ? 2.633 41.5 4.766 1 89.38 515 ILE A O 1
ATOM 4062 N N . LYS A 1 516 ? 3.578 43.125 6.012 1 92.62 516 LYS A N 1
ATOM 4063 C CA . LYS A 1 516 ? 4.348 42.125 6.777 1 92.62 516 LYS A CA 1
ATOM 4064 C C . LYS A 1 516 ? 3.426 41.188 7.516 1 92.62 516 LYS A C 1
ATOM 4066 O O . LYS A 1 516 ? 3.643 39.969 7.488 1 92.62 516 LYS A O 1
ATOM 4071 N N . ASP A 1 517 ? 2.416 41.719 8.094 1 93.44 517 ASP A N 1
ATOM 4072 C CA . ASP A 1 517 ? 1.456 40.875 8.82 1 93.44 517 ASP A CA 1
ATOM 4073 C C . ASP A 1 517 ? 0.738 39.938 7.879 1 93.44 517 ASP A C 1
ATOM 4075 O O . ASP A 1 517 ? 0.507 38.75 8.227 1 93.44 517 ASP A O 1
ATOM 4079 N N . ALA A 1 518 ? 0.444 40.469 6.727 1 92.88 518 ALA A N 1
ATOM 4080 C CA . ALA A 1 518 ? -0.252 39.625 5.742 1 92.88 518 ALA A CA 1
ATOM 4081 C C . ALA A 1 518 ? 0.623 38.469 5.285 1 92.88 518 ALA A C 1
ATOM 4083 O O . ALA A 1 518 ? 0.139 37.344 5.121 1 92.88 518 ALA A O 1
ATOM 4084 N N . VAL A 1 519 ? 1.877 38.781 5.09 1 94.44 519 VAL A N 1
ATOM 4085 C CA . VAL A 1 519 ? 2.814 37.75 4.637 1 94.44 519 VAL A CA 1
ATOM 4086 C C . VAL A 1 519 ? 2.982 36.688 5.723 1 94.44 519 VAL A C 1
ATOM 4088 O O . VAL A 1 519 ? 2.893 35.5 5.445 1 94.44 519 VAL A O 1
ATOM 4091 N N . LEU A 1 520 ? 3.156 37.094 6.938 1 96.44 520 LEU A N 1
ATOM 4092 C CA . LEU A 1 520 ? 3.342 36.156 8.039 1 96.44 520 LEU A CA 1
ATOM 4093 C C . LEU A 1 520 ? 2.08 35.344 8.273 1 96.44 520 LEU A C 1
ATOM 4095 O O . LEU A 1 520 ? 2.156 34.125 8.523 1 96.44 520 LEU A O 1
ATOM 4099 N N . ALA A 1 521 ? 0.98 35.969 8.18 1 95.62 521 ALA A N 1
ATOM 4100 C CA . ALA A 1 521 ? -0.294 35.281 8.352 1 95.62 521 ALA A CA 1
ATOM 4101 C C . ALA A 1 521 ? -0.512 34.25 7.258 1 95.62 521 ALA A C 1
ATOM 4103 O O . ALA A 1 521 ? -1.118 33.188 7.5 1 95.62 521 ALA A O 1
ATOM 4104 N N . SER A 1 522 ? -0.013 34.531 6.094 1 94.88 522 SER A N 1
ATOM 4105 C CA . SER A 1 522 ? -0.187 33.656 4.953 1 94.88 522 SER A CA 1
ATOM 4106 C C . SER A 1 522 ? 0.574 32.344 5.152 1 94.88 522 SER A C 1
ATOM 4108 O O . SER A 1 522 ? 0.312 31.359 4.465 1 94.88 522 SER A O 1
ATOM 4110 N N . MET A 1 523 ? 1.445 32.281 6.109 1 97.25 523 MET A N 1
ATOM 4111 C CA . MET A 1 523 ? 2.266 31.109 6.348 1 97.25 523 MET A CA 1
ATOM 4112 C C . MET A 1 523 ? 1.535 30.109 7.246 1 97.25 523 MET A C 1
ATOM 4114 O O . MET A 1 523 ? 2.059 29.047 7.543 1 97.25 523 MET A O 1
ATOM 4118 N N . LEU A 1 524 ? 0.29 30.484 7.605 1 97.5 524 LEU A N 1
ATOM 4119 C CA . LEU A 1 524 ? -0.444 29.656 8.555 1 97.5 524 LEU A CA 1
ATOM 4120 C C . LEU A 1 524 ? -1.868 29.406 8.078 1 97.5 524 LEU A C 1
ATOM 4122 O O . LEU A 1 524 ? -2.451 30.234 7.383 1 97.5 524 LEU A O 1
ATOM 4126 N N . VAL A 1 525 ? -2.391 28.266 8.422 1 96.88 525 VAL A N 1
ATOM 4127 C CA . VAL A 1 525 ? -3.799 27.938 8.227 1 96.88 525 VAL A CA 1
ATOM 4128 C C . VAL A 1 525 ? -4.355 27.281 9.492 1 96.88 525 VAL A C 1
ATOM 4130 O O . VAL A 1 525 ? -3.613 26.656 10.25 1 96.88 525 VAL A O 1
ATOM 4133 N N . ASN A 1 526 ? -5.547 27.484 9.828 1 96.5 526 ASN A N 1
ATOM 4134 C CA . ASN A 1 526 ? -6.254 26.891 10.961 1 96.5 526 ASN A CA 1
ATOM 4135 C C . ASN A 1 526 ? -7.52 26.172 10.508 1 96.5 526 ASN A C 1
ATOM 4137 O O . ASN A 1 526 ? -8.578 26.781 10.391 1 96.5 526 ASN A O 1
ATOM 4141 N N . MET A 1 527 ? -7.461 24.906 10.391 1 91.12 527 MET A N 1
ATOM 4142 C CA . MET A 1 527 ? -8.57 24.156 9.812 1 91.12 527 MET A CA 1
ATOM 4143 C C . MET A 1 527 ? -9.57 23.734 10.883 1 91.12 527 MET A C 1
ATOM 4145 O O . MET A 1 527 ? -10.695 23.344 10.578 1 91.12 527 MET A O 1
ATOM 4149 N N . SER A 1 528 ? -9.195 23.859 12.117 1 89.25 528 SER A N 1
ATOM 4150 C CA . SER A 1 528 ? -10.086 23.484 13.211 1 89.25 528 SER A CA 1
ATOM 4151 C C . SER A 1 528 ? -10.836 24.688 13.758 1 89.25 528 SER A C 1
ATOM 4153 O O . SER A 1 528 ? -11.914 24.547 14.336 1 89.25 528 SER A O 1
ATOM 4155 N N . GLY A 1 529 ? -10.188 25.812 13.656 1 92.88 529 GLY A N 1
ATOM 4156 C CA . GLY A 1 529 ? -10.766 27.031 14.234 1 92.88 529 GLY A CA 1
ATOM 4157 C C . GLY A 1 529 ? -10.445 27.188 15.703 1 92.88 529 GLY A C 1
ATOM 4158 O O . GLY A 1 529 ? -10.867 28.172 16.328 1 92.88 529 GLY A O 1
ATOM 4159 N N . THR A 1 530 ? -9.648 26.312 16.203 1 94.62 530 THR A N 1
ATOM 4160 C CA . THR A 1 530 ? -9.289 26.375 17.625 1 94.62 530 THR A CA 1
ATOM 4161 C C . THR A 1 530 ? -7.98 27.141 17.812 1 94.62 530 THR A C 1
ATOM 4163 O O . THR A 1 530 ? -7.234 27.344 16.859 1 94.62 530 THR A O 1
ATOM 4166 N N . ARG A 1 531 ? -7.711 27.531 18.953 1 94.19 531 ARG A N 1
ATOM 4167 C CA . ARG A 1 531 ? -6.547 28.344 19.281 1 94.19 531 ARG A CA 1
ATOM 4168 C C . ARG A 1 531 ? -5.254 27.578 19.031 1 94.19 531 ARG A C 1
ATOM 4170 O O . ARG A 1 531 ? -4.242 28.156 18.625 1 94.19 531 ARG A O 1
ATOM 4177 N N . GLN A 1 532 ? -5.219 26.344 19.188 1 93.88 532 GLN A N 1
ATOM 4178 C CA . GLN A 1 532 ? -4.02 25.531 19.016 1 93.88 532 GLN A CA 1
ATOM 4179 C C . GLN A 1 532 ? -4.09 24.719 17.719 1 93.88 532 GLN A C 1
ATOM 4181 O O . GLN A 1 532 ? -3.475 23.656 17.625 1 93.88 532 GLN A O 1
ATOM 4186 N N . GLY A 1 533 ? -4.859 25.219 16.812 1 95.56 533 GLY A N 1
ATOM 4187 C CA . GLY A 1 533 ? -5.098 24.422 15.617 1 95.56 533 GLY A CA 1
ATOM 4188 C C . GLY A 1 533 ? -4.355 24.938 14.398 1 95.56 533 GLY A C 1
ATOM 4189 O O . GLY A 1 533 ? -4.598 24.469 13.281 1 95.56 533 GLY A O 1
ATOM 4190 N N . TRP A 1 534 ? -3.357 25.875 14.586 1 97.38 534 TRP A N 1
ATOM 4191 C CA . TRP A 1 534 ? -2.646 26.469 13.453 1 97.38 534 TRP A CA 1
ATOM 4192 C C . TRP A 1 534 ? -1.566 25.516 12.938 1 97.38 534 TRP A C 1
ATOM 4194 O O . TRP A 1 534 ? -0.941 24.797 13.719 1 97.38 534 TRP A O 1
ATOM 4204 N N . LYS A 1 535 ? -1.379 25.438 11.664 1 97.5 535 LYS A N 1
ATOM 4205 C CA . LYS A 1 535 ? -0.293 24.719 11.016 1 97.5 535 LYS A CA 1
ATOM 4206 C C . LYS A 1 535 ? 0.249 25.484 9.82 1 97.5 535 LYS A C 1
ATOM 4208 O O . LYS A 1 535 ? -0.406 26.406 9.32 1 97.5 535 LYS A O 1
ATOM 4213 N N . PRO A 1 536 ? 1.461 25.141 9.398 1 98 536 PRO A N 1
ATOM 4214 C CA . PRO A 1 536 ? 2.008 25.828 8.219 1 98 536 PRO A CA 1
ATOM 4215 C C . PRO A 1 536 ? 1.189 25.562 6.953 1 98 536 PRO A C 1
ATOM 4217 O O . PRO A 1 536 ? 0.69 24.453 6.754 1 98 536 PRO A O 1
ATOM 4220 N N . THR A 1 537 ? 1.104 26.531 6.129 1 97.5 537 THR A N 1
ATOM 4221 C CA . THR A 1 537 ? 0.333 26.453 4.891 1 97.5 537 THR A CA 1
ATOM 4222 C C . THR A 1 537 ? 0.869 25.359 3.984 1 97.5 537 THR A C 1
ATOM 4224 O O . THR A 1 537 ? 0.094 24.625 3.361 1 97.5 537 THR A O 1
ATOM 4227 N N . ASP A 1 538 ? 2.162 25.25 3.885 1 96 538 ASP A N 1
ATOM 4228 C CA . ASP A 1 538 ? 2.744 24.219 3.016 1 96 538 ASP A CA 1
ATOM 4229 C C . ASP A 1 538 ? 2.537 22.828 3.596 1 96 538 ASP A C 1
ATOM 4231 O O . ASP A 1 538 ? 2.5 21.844 2.855 1 96 538 ASP A O 1
ATOM 4235 N N . LEU A 1 539 ? 2.441 22.688 4.863 1 96.12 539 LEU A N 1
ATOM 4236 C CA . LEU A 1 539 ? 2.082 21.406 5.457 1 96.12 539 LEU A CA 1
ATOM 4237 C C . LEU A 1 539 ? 0.651 21.031 5.102 1 96.12 539 LEU A C 1
ATOM 4239 O O . LEU A 1 539 ? 0.363 19.859 4.844 1 96.12 539 LEU A O 1
ATOM 4243 N N . TYR A 1 540 ? -0.218 22 5.184 1 95.5 540 TYR A N 1
ATOM 4244 C CA . TYR A 1 540 ? -1.596 21.75 4.773 1 95.5 540 TYR A CA 1
ATOM 4245 C C . TYR A 1 540 ? -1.654 21.234 3.342 1 95.5 540 TYR A C 1
ATOM 4247 O O . TYR A 1 540 ? -2.393 20.281 3.047 1 95.5 540 TYR A O 1
ATOM 4255 N N . GLN A 1 541 ? -0.888 21.859 2.479 1 96.06 541 GLN A N 1
ATOM 4256 C CA . GLN A 1 541 ? -0.854 21.406 1.091 1 96.06 541 GLN A CA 1
ATOM 4257 C C . GLN A 1 541 ? -0.337 19.969 0.989 1 96.06 541 GLN A C 1
ATOM 4259 O O . GLN A 1 541 ? -0.81 19.203 0.158 1 96.06 541 GLN A O 1
ATOM 4264 N N . GLU A 1 542 ? 0.629 19.672 1.804 1 93.69 542 GLU A N 1
ATOM 4265 C CA . GLU A 1 542 ? 1.136 18.297 1.85 1 93.69 542 GLU A CA 1
ATOM 4266 C C . GLU A 1 542 ? 0.044 17.328 2.27 1 93.69 542 GLU A C 1
ATOM 4268 O O . GLU A 1 542 ? -0.011 16.188 1.775 1 93.69 542 GLU A O 1
ATOM 4273 N N . HIS A 1 543 ? -0.744 17.719 3.213 1 91.38 543 HIS A N 1
ATOM 4274 C CA . HIS A 1 543 ? -1.86 16.891 3.639 1 91.38 543 HIS A CA 1
ATOM 4275 C C . HIS A 1 543 ? -2.84 16.656 2.494 1 91.38 543 HIS A C 1
ATOM 4277 O O . HIS A 1 543 ? -3.359 15.547 2.336 1 91.38 543 HIS A O 1
ATOM 4283 N N . CYS A 1 544 ? -3.092 17.719 1.755 1 92.62 544 CYS A N 1
ATOM 4284 C CA . CYS A 1 544 ? -3.955 17.578 0.587 1 92.62 544 CYS A CA 1
ATOM 4285 C C . CYS A 1 544 ? -3.381 16.562 -0.397 1 92.62 544 CYS A C 1
ATOM 4287 O O . CYS A 1 544 ? -4.105 15.703 -0.901 1 92.62 544 CYS A O 1
ATOM 4289 N N . ASN A 1 545 ? -2.098 16.672 -0.625 1 91.81 545 ASN A N 1
ATOM 4290 C CA . ASN A 1 545 ? -1.421 15.734 -1.525 1 91.81 545 ASN A CA 1
ATOM 4291 C C . ASN A 1 545 ? -1.515 14.297 -1.021 1 91.81 545 ASN A C 1
ATOM 4293 O O . ASN A 1 545 ? -1.706 13.375 -1.811 1 91.81 545 ASN A O 1
ATOM 4297 N N . ARG A 1 546 ? -1.36 14.172 0.226 1 87.25 546 ARG A N 1
ATOM 4298 C CA . ARG A 1 546 ? -1.446 12.844 0.817 1 87.25 546 ARG A CA 1
ATOM 4299 C C . ARG A 1 546 ? -2.83 12.234 0.606 1 87.25 546 ARG A C 1
ATOM 4301 O O . ARG A 1 546 ? -2.955 11.047 0.322 1 87.25 546 ARG A O 1
ATOM 4308 N N . THR A 1 547 ? -3.77 13.008 0.783 1 84.75 547 THR A N 1
ATOM 4309 C CA . THR A 1 547 ? -5.133 12.531 0.596 1 84.75 547 THR A CA 1
ATOM 4310 C C . THR A 1 547 ? -5.371 12.125 -0.855 1 84.75 547 THR A C 1
ATOM 4312 O O . THR A 1 547 ? -5.988 11.086 -1.123 1 84.75 547 THR A O 1
ATOM 4315 N N . ILE A 1 548 ? -4.906 12.93 -1.74 1 87.44 548 ILE A N 1
ATOM 4316 C CA . ILE A 1 548 ? -5.062 12.641 -3.162 1 87.44 548 ILE A CA 1
ATOM 4317 C C . ILE A 1 548 ? -4.359 11.328 -3.506 1 87.44 548 ILE A C 1
ATOM 4319 O O . ILE A 1 548 ? -4.922 10.484 -4.199 1 87.44 548 ILE A O 1
ATOM 4323 N N . LYS A 1 549 ? -3.164 11.172 -2.984 1 83.12 549 LYS A N 1
ATOM 4324 C CA . LYS A 1 549 ? -2.404 9.953 -3.244 1 83.12 549 LYS A CA 1
ATOM 4325 C C . LYS A 1 549 ? -3.113 8.727 -2.666 1 83.12 549 LYS A C 1
ATOM 4327 O O . LYS A 1 549 ? -3.096 7.652 -3.268 1 83.12 549 LYS A O 1
ATOM 4332 N N . HIS A 1 550 ? -3.678 8.891 -1.519 1 77.75 550 HIS A N 1
ATOM 4333 C CA . HIS A 1 550 ? -4.398 7.801 -0.88 1 77.75 550 HIS A CA 1
ATOM 4334 C C . HIS A 1 550 ? -5.559 7.324 -1.75 1 77.75 550 HIS A C 1
ATOM 4336 O O . HIS A 1 550 ? -5.762 6.117 -1.917 1 77.75 550 HIS A O 1
ATOM 4342 N N . VAL A 1 551 ? -6.273 8.273 -2.236 1 75.19 551 VAL A N 1
ATOM 4343 C CA . VAL A 1 551 ? -7.41 7.93 -3.088 1 75.19 551 VAL A CA 1
ATOM 4344 C C . VAL A 1 551 ? -6.91 7.293 -4.383 1 75.19 551 VAL A C 1
ATOM 4346 O O . VAL A 1 551 ? -7.488 6.312 -4.863 1 75.19 551 VAL A O 1
ATOM 4349 N N . PHE A 1 552 ? -5.809 7.758 -4.918 1 74.81 552 PHE A N 1
ATOM 4350 C CA . PHE A 1 552 ? -5.215 7.254 -6.152 1 74.81 552 PHE A CA 1
ATOM 4351 C C . PHE A 1 552 ? -4.789 5.801 -5.988 1 74.81 552 PHE A C 1
ATOM 4353 O O . PHE A 1 552 ? -5.07 4.965 -6.852 1 74.81 552 PHE A O 1
ATOM 4360 N N . HIS A 1 553 ? -4.141 5.539 -4.906 1 70.75 553 HIS A N 1
ATOM 4361 C CA . HIS A 1 553 ? -3.59 4.207 -4.688 1 70.75 553 HIS A CA 1
ATOM 4362 C C . HIS A 1 553 ? -4.695 3.18 -4.473 1 70.75 553 HIS A C 1
ATOM 4364 O O . HIS A 1 553 ? -4.551 2.016 -4.852 1 70.75 553 HIS A O 1
ATOM 4370 N N . ASN A 1 554 ? -5.684 3.541 -3.852 1 65.56 554 ASN A N 1
ATOM 4371 C CA . ASN A 1 554 ? -6.77 2.607 -3.562 1 65.56 554 ASN A CA 1
ATOM 4372 C C . ASN A 1 554 ? -7.531 2.23 -4.828 1 65.56 554 ASN A C 1
ATOM 4374 O O . ASN A 1 554 ? -8.227 1.214 -4.859 1 65.56 554 ASN A O 1
ATOM 4378 N N . LYS A 1 555 ? -7.426 2.996 -5.824 1 65.69 555 LYS A N 1
ATOM 4379 C CA . LYS A 1 555 ? -8.188 2.719 -7.039 1 65.69 555 LYS A CA 1
ATOM 4380 C C . LYS A 1 555 ? -7.34 1.984 -8.07 1 65.69 555 LYS A C 1
ATOM 4382 O O . LYS A 1 555 ? -7.809 1.681 -9.164 1 65.69 555 LYS A O 1
ATOM 4387 N N . GLN A 1 556 ? -6.27 1.24 -7.621 1 54.78 556 GLN A N 1
ATOM 4388 C CA . GLN A 1 556 ? -5.422 0.215 -8.219 1 54.78 556 GLN A CA 1
ATOM 4389 C C . GLN A 1 556 ? -5.234 0.462 -9.711 1 54.78 556 GLN A C 1
ATOM 4391 O O . GLN A 1 556 ? -5.531 -0.409 -10.531 1 54.78 556 GLN A O 1
ATOM 4396 N N . GLY A 1 557 ? -4.777 1.601 -10.344 1 58.47 557 GLY A N 1
ATOM 4397 C CA . GLY A 1 557 ? -4.289 1.578 -11.719 1 58.47 557 GLY A CA 1
ATOM 4398 C C . GLY A 1 557 ? -5.195 2.314 -12.688 1 58.47 557 GLY A C 1
ATOM 4399 O O . GLY A 1 557 ? -4.758 2.721 -13.766 1 58.47 557 GLY A O 1
ATOM 4400 N N . ASP A 1 558 ? -6.406 2.506 -12.289 1 63.19 558 ASP A N 1
ATOM 4401 C CA . ASP A 1 558 ? -7.32 3.039 -13.289 1 63.19 558 ASP A CA 1
ATOM 4402 C C . ASP A 1 558 ? -7.43 4.559 -13.18 1 63.19 558 ASP A C 1
ATOM 4404 O O . ASP A 1 558 ? -8.031 5.203 -14.039 1 63.19 558 ASP A O 1
ATOM 4408 N N . MET A 1 559 ? -6.742 5.062 -12.289 1 75.81 559 MET A N 1
ATOM 4409 C CA . MET A 1 559 ? -6.941 6.496 -12.078 1 75.81 559 MET A CA 1
ATOM 4410 C C . MET A 1 559 ? -5.941 7.309 -12.891 1 75.81 559 MET A C 1
ATOM 4412 O O . MET A 1 559 ? -4.738 7.043 -12.859 1 75.81 559 MET A O 1
ATOM 4416 N N . THR A 1 560 ? -6.473 8.156 -13.789 1 79.81 560 THR A N 1
ATOM 4417 C CA . THR A 1 560 ? -5.656 9.078 -14.57 1 79.81 560 THR A CA 1
ATOM 4418 C C . THR A 1 560 ? -5.625 10.461 -13.93 1 79.81 560 THR A C 1
ATOM 4420 O O . THR A 1 560 ? -6.426 10.75 -13.031 1 79.81 560 THR A O 1
ATOM 4423 N N . PHE A 1 561 ? -4.719 11.32 -14.359 1 82.62 561 PHE A N 1
ATOM 4424 C CA . PHE A 1 561 ? -4.625 12.68 -13.859 1 82.62 561 PHE A CA 1
ATOM 4425 C C . PHE A 1 561 ? -5.906 13.453 -14.148 1 82.62 561 PHE A C 1
ATOM 4427 O O . PHE A 1 561 ? -6.312 14.312 -13.359 1 82.62 561 PHE A O 1
ATOM 4434 N N . ASP A 1 562 ? -6.457 13.125 -15.258 1 86.88 562 ASP A N 1
ATOM 4435 C CA . ASP A 1 562 ? -7.711 13.789 -15.617 1 86.88 562 ASP A CA 1
ATOM 4436 C C . ASP A 1 562 ? -8.82 13.43 -14.641 1 86.88 562 ASP A C 1
ATOM 4438 O O . ASP A 1 562 ? -9.617 14.281 -14.258 1 86.88 562 ASP A O 1
ATOM 4442 N N . MET A 1 563 ? -8.805 12.219 -14.297 1 88 563 MET A N 1
ATOM 4443 C CA . MET A 1 563 ? -9.812 11.781 -13.344 1 88 563 MET A CA 1
ATOM 4444 C C . MET A 1 563 ? -9.602 12.438 -11.984 1 88 563 MET A C 1
ATOM 4446 O O . MET A 1 563 ? -10.562 12.805 -11.305 1 88 563 MET A O 1
ATOM 4450 N N . LEU A 1 564 ? -8.352 12.547 -11.625 1 89.88 564 LEU A N 1
ATOM 4451 C CA . LEU A 1 564 ? -8.031 13.227 -10.367 1 89.88 564 LEU A CA 1
ATOM 4452 C C . LEU A 1 564 ? -8.523 14.664 -10.391 1 89.88 564 LEU A C 1
ATOM 4454 O O . LEU A 1 564 ? -9.102 15.148 -9.414 1 89.88 564 LEU A O 1
ATOM 4458 N N . ARG A 1 565 ? -8.289 15.328 -11.484 1 92.5 565 ARG A N 1
ATOM 4459 C CA . ARG A 1 565 ? -8.672 16.719 -11.68 1 92.5 565 ARG A CA 1
ATOM 4460 C C . ARG A 1 565 ? -10.188 16.875 -11.672 1 92.5 565 ARG A C 1
ATOM 4462 O O . ARG A 1 565 ? -10.711 17.797 -11.047 1 92.5 565 ARG A O 1
ATOM 4469 N N . GLU A 1 566 ? -10.836 15.93 -12.211 1 93 566 GLU A N 1
ATOM 4470 C CA . GLU A 1 566 ? -12.266 16.062 -12.461 1 93 566 GLU A CA 1
ATOM 4471 C C . GLU A 1 566 ? -13.086 15.57 -11.273 1 93 566 GLU A C 1
ATOM 4473 O O . GLU A 1 566 ? -14.234 15.969 -11.094 1 93 566 GLU A O 1
ATOM 4478 N N . ARG A 1 567 ? -12.414 14.734 -10.414 1 92.56 567 ARG A N 1
ATOM 4479 C CA . ARG A 1 567 ? -13.289 14.055 -9.469 1 92.56 567 ARG A CA 1
ATOM 4480 C C . ARG A 1 567 ? -12.75 14.18 -8.047 1 92.56 567 ARG A C 1
ATOM 4482 O O . ARG A 1 567 ? -13.508 14.055 -7.078 1 92.56 567 ARG A O 1
ATOM 4489 N N . ILE A 1 568 ? -11.516 14.406 -7.875 1 92 568 ILE A N 1
ATOM 4490 C CA . ILE A 1 568 ? -10.961 14.117 -6.559 1 92 568 ILE A CA 1
ATOM 4491 C C . ILE A 1 568 ? -10.367 15.391 -5.957 1 92 568 ILE A C 1
ATOM 4493 O O . ILE A 1 568 ? -10.734 15.789 -4.848 1 92 568 ILE A O 1
ATOM 4497 N N . SER A 1 569 ? -9.539 16.094 -6.672 1 93.75 569 SER A N 1
ATOM 4498 C CA . SER A 1 569 ? -8.641 17.109 -6.133 1 93.75 569 SER A CA 1
ATOM 4499 C C . SER A 1 569 ? -9.422 18.188 -5.398 1 93.75 569 SER A C 1
ATOM 4501 O O . SER A 1 569 ? -9.016 18.625 -4.32 1 93.75 569 SER A O 1
ATOM 4503 N N . MET A 1 570 ? -10.562 18.625 -5.934 1 94.75 570 MET A N 1
ATOM 4504 C CA . MET A 1 570 ? -11.281 19.734 -5.336 1 94.75 570 MET A CA 1
ATOM 4505 C C . MET A 1 570 ? -12.281 19.25 -4.297 1 94.75 570 MET A C 1
ATOM 4507 O O . MET A 1 570 ? -12.93 20.047 -3.623 1 94.75 570 MET A O 1
ATOM 4511 N N . ASN A 1 571 ? -12.352 17.875 -4.145 1 91.94 571 ASN A N 1
ATOM 4512 C CA . ASN A 1 571 ? -13.398 17.312 -3.289 1 91.94 571 ASN A CA 1
ATOM 4513 C C . ASN A 1 571 ? -12.812 16.672 -2.041 1 91.94 571 ASN A C 1
ATOM 4515 O O . ASN A 1 571 ? -13.484 15.898 -1.361 1 91.94 571 ASN A O 1
ATOM 4519 N N . ILE A 1 572 ? -11.648 16.938 -1.717 1 88.25 572 ILE A N 1
ATOM 4520 C CA . ILE A 1 572 ? -10.945 16.297 -0.616 1 88.25 572 ILE A CA 1
ATOM 4521 C C . ILE A 1 572 ? -11.664 16.594 0.7 1 88.25 572 ILE A C 1
ATOM 4523 O O . ILE A 1 572 ? -11.852 15.695 1.526 1 88.25 572 ILE A O 1
ATOM 4527 N N . GLU A 1 573 ? -12.008 17.781 0.977 1 83.62 573 GLU A N 1
ATOM 4528 C CA . GLU A 1 573 ? -12.703 18.141 2.209 1 83.62 573 GLU A CA 1
ATOM 4529 C C . GLU A 1 573 ? -14.078 17.484 2.285 1 83.62 573 GLU A C 1
ATOM 4531 O O . GLU A 1 573 ? -14.516 17.078 3.363 1 83.62 573 GLU A O 1
ATOM 4536 N N . THR A 1 574 ? -14.688 17.438 1.137 1 86.56 574 THR A N 1
ATOM 4537 C CA . THR A 1 574 ? -15.992 16.781 1.071 1 86.56 574 THR A CA 1
ATOM 4538 C C . THR A 1 574 ? -15.867 15.297 1.441 1 86.56 574 THR A C 1
ATOM 4540 O O . THR A 1 574 ? -16.719 14.758 2.145 1 86.56 574 THR A O 1
ATOM 4543 N N . PHE A 1 575 ? -14.836 14.641 0.976 1 87.19 575 PHE A N 1
ATOM 4544 C CA . PHE A 1 575 ? -14.594 13.242 1.299 1 87.19 575 PHE A CA 1
ATOM 4545 C C . PHE A 1 575 ? -14.453 13.047 2.805 1 87.19 575 PHE A C 1
ATOM 4547 O O . PHE A 1 575 ? -15.07 12.148 3.383 1 87.19 575 PHE A O 1
ATOM 4554 N N . ASP A 1 576 ? -13.734 13.906 3.449 1 84.38 576 ASP A N 1
ATOM 4555 C CA . ASP A 1 576 ? -13.508 13.805 4.887 1 84.38 576 ASP A CA 1
ATOM 4556 C C . ASP A 1 576 ? -14.805 14.016 5.664 1 84.38 576 ASP A C 1
ATOM 4558 O O . ASP A 1 576 ? -15.07 13.32 6.645 1 84.38 576 ASP A O 1
ATOM 4562 N N . THR A 1 577 ? -15.555 14.938 5.184 1 86.19 577 THR A N 1
ATOM 4563 C CA . THR A 1 577 ? -16.812 15.25 5.844 1 86.19 577 THR A CA 1
ATOM 4564 C C . THR A 1 577 ? -17.781 14.078 5.742 1 86.19 577 THR A C 1
ATOM 4566 O O . THR A 1 577 ? -18.406 13.695 6.73 1 86.19 577 THR A O 1
ATOM 4569 N N . ILE A 1 578 ? -17.891 13.562 4.598 1 91.25 578 ILE A N 1
ATOM 4570 C CA . ILE A 1 578 ? -18.828 12.461 4.379 1 91.25 578 ILE A CA 1
ATOM 4571 C C . ILE A 1 578 ? -18.391 11.242 5.199 1 91.25 578 ILE A C 1
ATOM 4573 O O . ILE A 1 578 ? -19.234 10.547 5.777 1 91.25 578 ILE A O 1
ATOM 4577 N N . LYS A 1 579 ? -17.141 10.93 5.207 1 90.25 579 LYS A N 1
ATOM 4578 C CA . LYS A 1 579 ? -16.609 9.797 5.969 1 90.25 579 LYS A CA 1
ATOM 4579 C C . LYS A 1 579 ? -16.938 9.945 7.453 1 90.25 579 LYS A C 1
ATOM 4581 O O . LYS A 1 579 ? -17.516 9.031 8.055 1 90.25 579 LYS A O 1
ATOM 4586 N N . ALA A 1 580 ? -16.641 11.086 8.031 1 89.06 580 ALA A N 1
ATOM 4587 C CA . ALA A 1 580 ? -16.859 11.32 9.453 1 89.06 580 ALA A CA 1
ATOM 4588 C C . ALA A 1 580 ? -18.344 11.258 9.797 1 89.06 580 ALA A C 1
ATOM 4590 O O . ALA A 1 580 ? -18.734 10.617 10.781 1 89.06 580 ALA A O 1
ATOM 4591 N N . ARG A 1 581 ? -19.094 11.836 9.039 1 90.38 581 ARG A N 1
ATOM 4592 C CA . ARG A 1 581 ? -20.531 11.906 9.305 1 90.38 581 ARG A CA 1
ATOM 4593 C C . ARG A 1 581 ? -21.188 10.531 9.188 1 90.38 581 ARG A C 1
ATOM 4595 O O . ARG A 1 581 ? -21.984 10.141 10.047 1 90.38 581 ARG A O 1
ATOM 4602 N N . THR A 1 582 ? -20.906 9.836 8.078 1 94.06 582 THR A N 1
ATOM 4603 C CA . THR A 1 582 ? -21.5 8.523 7.859 1 94.06 582 THR A CA 1
ATOM 4604 C C . THR A 1 582 ? -21.078 7.547 8.953 1 94.06 582 THR A C 1
ATOM 4606 O O . THR A 1 582 ? -21.906 6.801 9.477 1 94.06 582 THR A O 1
ATOM 4609 N N . GLU A 1 583 ? -19.859 7.566 9.336 1 93.62 583 GLU A N 1
ATOM 4610 C CA . GLU A 1 583 ? -19.359 6.695 10.398 1 93.62 583 GLU A CA 1
AT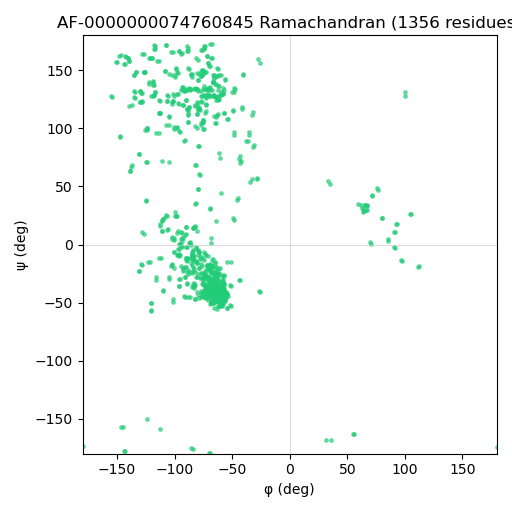OM 4611 C C . GLU A 1 583 ? -20 7.039 11.734 1 93.62 583 GLU A C 1
ATOM 4613 O O . GLU A 1 583 ? -20.344 6.145 12.523 1 93.62 583 GLU A O 1
ATOM 4618 N N . GLN A 1 584 ? -20.203 8.281 11.953 1 90.81 584 GLN A N 1
ATOM 4619 C CA . GLN A 1 584 ? -20.891 8.711 13.164 1 90.81 584 GLN A CA 1
ATOM 4620 C C . GLN A 1 584 ? -22.359 8.297 13.133 1 90.81 584 GLN A C 1
ATOM 4622 O O . GLN A 1 584 ? -22.906 7.824 14.133 1 90.81 584 GLN A O 1
ATOM 4627 N N . THR A 1 585 ? -22.969 8.492 12.023 1 91.31 585 THR A N 1
ATOM 4628 C CA . THR A 1 585 ? -24.391 8.195 11.852 1 91.31 585 THR A CA 1
ATOM 4629 C C . THR A 1 585 ? -24.656 6.715 12.117 1 91.31 585 THR A C 1
ATOM 4631 O O . THR A 1 585 ? -25.609 6.375 12.82 1 91.31 585 THR A O 1
ATOM 4634 N N . PHE A 1 586 ? -23.828 5.879 11.648 1 93.06 586 PHE A N 1
ATOM 4635 C CA . PHE A 1 586 ? -24.062 4.445 11.781 1 93.06 586 PHE A CA 1
ATOM 4636 C C . PHE A 1 586 ? -23.281 3.887 12.969 1 93.06 586 PHE A C 1
ATOM 4638 O O . PHE A 1 586 ? -23.047 2.676 13.055 1 93.06 586 PHE A O 1
ATOM 4645 N N . LYS A 1 587 ? -22.703 4.746 13.805 1 86.81 587 LYS A N 1
ATOM 4646 C CA . LYS A 1 587 ? -22.156 4.457 15.125 1 86.81 587 LYS A CA 1
ATOM 4647 C C . LYS A 1 587 ? -20.922 3.547 15.016 1 86.81 587 LYS A C 1
ATOM 4649 O O . LYS A 1 587 ? -20.781 2.596 15.789 1 86.81 587 LYS A O 1
ATOM 4654 N N . ALA A 1 588 ? -20.25 3.764 13.977 1 88.12 588 ALA A N 1
ATOM 4655 C CA . ALA A 1 588 ? -18.953 3.094 13.945 1 88.12 588 ALA A CA 1
ATOM 4656 C C . ALA A 1 588 ? -18.031 3.619 15.055 1 88.12 588 ALA A C 1
ATOM 4658 O O . ALA A 1 588 ? -17.906 4.832 15.234 1 88.12 588 ALA A O 1
ATOM 4659 N N . PRO A 1 589 ? -17.547 2.717 15.781 1 78.5 589 PRO A N 1
ATOM 4660 C CA . PRO A 1 589 ? -16.734 3.178 16.906 1 78.5 589 PRO A CA 1
ATOM 4661 C C . PRO A 1 589 ? -15.562 4.039 16.469 1 78.5 589 PRO A C 1
ATOM 4663 O O . PRO A 1 589 ? -14.961 3.791 15.422 1 78.5 589 PRO A O 1
ATOM 4666 N N . PRO A 1 590 ? -15.445 5.09 17.188 1 70.62 590 PRO A N 1
ATOM 4667 C CA . PRO A 1 590 ? -14.289 5.922 16.844 1 70.62 590 PRO A CA 1
ATOM 4668 C C . PRO A 1 590 ? -12.961 5.184 17.016 1 70.62 590 PRO A C 1
ATOM 4670 O O . PRO A 1 590 ? -12.867 4.246 17.812 1 70.62 590 PRO A O 1
ATOM 4673 N N . ASN A 1 591 ? -12.211 5.242 16.016 1 58.91 591 ASN A N 1
ATOM 4674 C CA . ASN A 1 591 ? -10.875 4.668 16.141 1 58.91 591 ASN A CA 1
ATOM 4675 C C . ASN A 1 591 ? -10.234 5.023 17.484 1 58.91 591 ASN A C 1
ATOM 4677 O O . ASN A 1 591 ? -10.07 6.203 17.812 1 58.91 591 ASN A O 1
ATOM 4681 N N . LYS A 1 592 ? -10.812 4.32 18.703 1 51.84 592 LYS A N 1
ATOM 4682 C CA . LYS A 1 592 ? -10.18 4.574 20 1 51.84 592 LYS A CA 1
ATOM 4683 C C . LYS A 1 592 ? -8.711 4.949 19.828 1 51.84 592 LYS A C 1
ATOM 4685 O O . LYS A 1 592 ? -8.086 5.488 20.75 1 51.84 592 LYS A O 1
ATOM 4690 N N . ARG A 1 593 ? -8.133 4.262 18.938 1 45.44 593 ARG A N 1
ATOM 4691 C CA . ARG A 1 593 ? -6.684 4.453 18.906 1 45.44 593 ARG A CA 1
ATOM 4692 C C . ARG A 1 593 ? -6.324 5.844 18.406 1 45.44 593 ARG A C 1
ATOM 4694 O O . ARG A 1 593 ? -6.086 6.039 17.219 1 45.44 593 ARG A O 1
ATOM 4701 N N . LYS A 1 594 ? -7.344 6.746 18.766 1 45.94 594 LYS A N 1
ATOM 4702 C CA . LYS A 1 594 ? -6.633 8.016 18.625 1 45.94 594 LYS A CA 1
ATOM 4703 C C . LYS A 1 594 ? -5.152 7.855 18.969 1 45.94 594 LYS A C 1
ATOM 4705 O O . LYS A 1 594 ? -4.805 7.16 19.922 1 45.94 594 LYS A O 1
ATOM 4710 N N . HIS A 1 595 ? -4.426 7.973 18.031 1 46.62 595 HIS A N 1
ATOM 4711 C CA . HIS A 1 595 ? -2.98 7.824 18.141 1 46.62 595 HIS A CA 1
ATOM 4712 C C . HIS A 1 595 ? -2.48 8.312 19.5 1 46.62 595 HIS A C 1
ATOM 4714 O O . HIS A 1 595 ? -2.197 9.5 19.672 1 46.62 595 HIS A O 1
ATOM 4720 N N . ALA A 1 596 ? -3.078 7.691 20.531 1 49.44 596 ALA A N 1
ATOM 4721 C CA . ALA A 1 596 ? -2.359 8.055 21.75 1 49.44 596 ALA A CA 1
ATOM 4722 C C . ALA A 1 596 ? -0.871 7.742 21.625 1 49.44 596 ALA A C 1
ATOM 4724 O O . ALA A 1 596 ? -0.494 6.629 21.25 1 49.44 596 ALA A O 1
ATOM 4725 N N . ALA A 1 597 ? -0.143 8.836 21.5 1 59.81 597 ALA A N 1
ATOM 4726 C CA . ALA A 1 597 ? 1.311 8.711 21.453 1 59.81 597 ALA A CA 1
ATOM 4727 C C . ALA A 1 597 ? 1.806 7.688 22.469 1 59.81 597 ALA A C 1
ATOM 4729 O O . ALA A 1 597 ? 1.332 7.656 23.609 1 59.81 597 ALA A O 1
ATOM 4730 N N . VAL A 1 598 ? 2.432 6.578 21.906 1 65.5 598 VAL A N 1
ATOM 4731 C CA . VAL A 1 598 ? 3.072 5.621 22.797 1 65.5 598 VAL A CA 1
ATOM 4732 C C . VAL A 1 598 ? 3.955 6.367 23.797 1 65.5 598 VAL A C 1
ATOM 4734 O O . VAL A 1 598 ? 4.625 7.336 23.438 1 65.5 598 VAL A O 1
ATOM 4737 N N . SER A 1 599 ? 3.752 6 24.969 1 72.19 599 SER A N 1
ATOM 4738 C CA . SER A 1 599 ? 4.512 6.652 26.031 1 72.19 599 SER A CA 1
ATOM 4739 C C . SER A 1 599 ? 5.996 6.703 25.688 1 72.19 599 SER A C 1
ATOM 4741 O O . SER A 1 599 ? 6.551 5.742 25.156 1 72.19 599 SER A O 1
ATOM 4743 N N . ALA A 1 600 ? 6.516 7.879 25.922 1 78.62 600 ALA A N 1
ATOM 4744 C CA . ALA A 1 600 ? 7.934 8.094 25.641 1 78.62 600 ALA A CA 1
ATOM 4745 C C . ALA A 1 600 ? 8.781 7.863 26.891 1 78.62 600 ALA A C 1
ATOM 4747 O O . ALA A 1 600 ? 9.977 8.148 26.906 1 78.62 600 ALA A O 1
ATOM 4748 N N . LEU A 1 601 ? 8.258 7.344 27.922 1 80.81 601 LEU A N 1
ATOM 4749 C CA . LEU A 1 601 ? 8.914 7.262 29.219 1 80.81 601 LEU A CA 1
ATOM 4750 C C . LEU A 1 601 ? 10.164 6.387 29.141 1 80.81 601 LEU A C 1
ATOM 4752 O O . LEU A 1 601 ? 11.211 6.754 29.672 1 80.81 601 LEU A O 1
ATOM 4756 N N . SER A 1 602 ? 10.055 5.273 28.484 1 84.19 602 SER A N 1
ATOM 4757 C CA . SER A 1 602 ? 11.195 4.375 28.375 1 84.19 602 SER A CA 1
ATOM 4758 C C . SER A 1 602 ? 12.336 5.023 27.578 1 84.19 602 SER A C 1
ATOM 4760 O O . SER A 1 602 ? 13.508 4.844 27.922 1 84.19 602 SER A O 1
ATOM 4762 N N . ASP A 1 603 ? 12.008 5.723 26.594 1 88.38 603 ASP A N 1
ATOM 4763 C CA . ASP A 1 603 ? 13.023 6.426 25.812 1 88.38 603 ASP A CA 1
ATOM 4764 C C . ASP A 1 603 ? 13.742 7.473 26.656 1 88.38 603 ASP A C 1
ATOM 4766 O O . ASP A 1 603 ? 14.969 7.559 26.641 1 88.38 603 ASP A O 1
ATOM 4770 N N . LEU A 1 604 ? 12.977 8.242 27.391 1 91.75 604 LEU A N 1
ATOM 4771 C CA . LEU A 1 604 ? 13.539 9.297 28.219 1 91.75 604 LEU A CA 1
ATOM 4772 C C . LEU A 1 604 ? 14.461 8.711 29.297 1 91.75 604 LEU A C 1
ATOM 4774 O O . LEU A 1 604 ? 15.5 9.281 29.609 1 91.75 604 LEU A O 1
ATOM 4778 N N . GLU A 1 605 ? 14.102 7.586 29.812 1 90.56 605 GLU A N 1
ATOM 4779 C CA . GLU A 1 605 ? 14.898 6.93 30.844 1 90.56 605 GLU A CA 1
ATOM 4780 C C . GLU A 1 605 ? 16.234 6.469 30.297 1 90.56 605 GLU A C 1
ATOM 4782 O O . GLU A 1 605 ? 17.281 6.637 30.938 1 90.56 605 GLU A O 1
ATOM 4787 N N . ILE A 1 606 ? 16.203 5.961 29.156 1 91.56 606 ILE A N 1
ATOM 4788 C CA . ILE A 1 606 ? 17.422 5.465 28.531 1 91.56 606 ILE A CA 1
ATOM 4789 C C . ILE A 1 606 ? 18.375 6.629 28.25 1 91.56 606 ILE A C 1
ATOM 4791 O O . ILE A 1 606 ? 19.578 6.535 28.5 1 91.56 606 ILE A O 1
ATOM 4795 N N . ILE A 1 607 ? 17.828 7.684 27.766 1 94.5 607 ILE A N 1
ATOM 4796 C CA . ILE A 1 607 ? 18.656 8.844 27.453 1 94.5 607 ILE A CA 1
ATOM 4797 C C . ILE A 1 607 ? 19.219 9.43 28.734 1 94.5 607 ILE A C 1
ATOM 4799 O O . ILE A 1 607 ? 20.406 9.742 28.812 1 94.5 607 ILE A O 1
ATOM 4803 N N . SER A 1 608 ? 18.359 9.539 29.672 1 93.31 608 SER A N 1
ATOM 4804 C CA . SER A 1 608 ? 18.781 10.086 30.969 1 93.31 608 SER A CA 1
ATOM 4805 C C . SER A 1 608 ? 19.891 9.25 31.594 1 93.31 608 SER A C 1
ATOM 4807 O O . SER A 1 608 ? 20.844 9.797 32.156 1 93.31 608 SER A O 1
ATOM 4809 N N . MET A 1 609 ? 19.719 7.984 31.484 1 92.56 609 MET A N 1
ATOM 4810 C CA . MET A 1 609 ? 20.719 7.078 32.031 1 92.56 609 MET A CA 1
ATOM 4811 C C . MET A 1 609 ? 22.062 7.258 31.297 1 92.56 609 MET A C 1
ATOM 4813 O O . MET A 1 609 ? 23.109 7.242 31.922 1 92.56 609 MET A O 1
ATOM 4817 N N . THR A 1 610 ? 21.984 7.375 30.094 1 91.75 610 THR A N 1
ATOM 4818 C CA . THR A 1 610 ? 23.188 7.562 29.297 1 91.75 610 THR A CA 1
ATOM 4819 C C . THR A 1 610 ? 23.891 8.859 29.672 1 91.75 610 THR A C 1
ATOM 4821 O O . THR A 1 610 ? 25.109 8.891 29.844 1 91.75 610 THR A O 1
ATOM 4824 N N . LEU A 1 611 ? 23.156 9.969 29.812 1 94.31 611 LEU A N 1
ATOM 4825 C CA . LEU A 1 611 ? 23.719 11.266 30.188 1 94.31 611 LEU A CA 1
ATOM 4826 C C . LEU A 1 611 ? 24.328 11.203 31.594 1 94.31 611 LEU A C 1
ATOM 4828 O O . LEU A 1 611 ? 25.406 11.766 31.828 1 94.31 611 LEU A O 1
ATOM 4832 N N . SER A 1 612 ? 23.703 10.461 32.438 1 91.94 612 SER A N 1
ATOM 4833 C CA . SER A 1 612 ? 24.172 10.328 33.812 1 91.94 612 SER A CA 1
ATOM 4834 C C . SER A 1 612 ? 25.422 9.453 33.875 1 91.94 612 SER A C 1
ATOM 4836 O O . SER A 1 612 ? 26.375 9.781 34.594 1 91.94 612 SER A O 1
ATOM 4838 N N . GLU A 1 613 ? 25.344 8.359 33.188 1 90.38 613 GLU A N 1
ATOM 4839 C CA . GLU A 1 613 ? 26.453 7.414 33.188 1 90.38 613 GLU A CA 1
ATOM 4840 C C . GLU A 1 613 ? 27.75 8.078 32.719 1 90.38 613 GLU A C 1
ATOM 4842 O O . GLU A 1 613 ? 28.828 7.773 33.219 1 90.38 613 GLU A O 1
ATOM 4847 N N . HIS A 1 614 ? 27.641 8.969 31.844 1 89.38 614 HIS A N 1
ATOM 4848 C CA . HIS A 1 614 ? 28.828 9.609 31.297 1 89.38 614 HIS A CA 1
ATOM 4849 C C . HIS A 1 614 ? 29.031 10.992 31.906 1 89.38 614 HIS A C 1
ATOM 4851 O O . HIS A 1 614 ? 29.828 11.781 31.391 1 89.38 614 HIS A O 1
ATOM 4857 N N . SER A 1 615 ? 28.25 11.398 32.844 1 89.75 615 SER A N 1
ATOM 4858 C CA . SER A 1 615 ? 28.344 12.633 33.625 1 89.75 615 SER A CA 1
ATOM 4859 C C . SER A 1 615 ? 28.219 13.859 32.75 1 89.75 615 SER A C 1
ATOM 4861 O O . SER A 1 615 ? 28.969 14.828 32.906 1 89.75 615 SER A O 1
ATOM 4863 N N . ILE A 1 616 ? 27.422 13.688 31.766 1 92.12 616 ILE A N 1
ATOM 4864 C CA . ILE A 1 616 ? 27.156 14.836 30.906 1 92.12 616 ILE A CA 1
ATOM 4865 C C . ILE A 1 616 ? 26.297 15.852 31.672 1 92.12 616 ILE A C 1
ATOM 4867 O O . ILE A 1 616 ? 25.25 15.5 32.219 1 92.12 616 ILE A O 1
ATOM 4871 N N . LEU A 1 617 ? 26.688 17.125 31.703 1 90.56 617 LEU A N 1
ATOM 4872 C CA . LEU A 1 617 ? 26.062 18.219 32.438 1 90.56 617 LEU A CA 1
ATOM 4873 C C . LEU A 1 617 ? 26.125 17.953 33.938 1 90.56 617 LEU A C 1
ATOM 4875 O O . LEU A 1 617 ? 25.234 18.375 34.688 1 90.56 617 LEU A O 1
ATOM 4879 N N . GLY A 1 618 ? 27.141 17.297 34.312 1 82.81 618 GLY A N 1
ATOM 4880 C CA . GLY A 1 618 ? 27.312 16.969 35.719 1 82.81 618 GLY A CA 1
ATOM 4881 C C . GLY A 1 618 ? 27.625 18.188 36.562 1 82.81 618 GLY A C 1
ATOM 4882 O O . GLY A 1 618 ? 27.641 19.312 36.062 1 82.81 618 GLY A O 1
ATOM 4883 N N . LEU A 1 619 ? 27.812 18.016 37.875 1 68.69 619 LEU A N 1
ATOM 4884 C CA . LEU A 1 619 ? 27.953 19.062 38.875 1 68.69 619 LEU A CA 1
ATOM 4885 C C . LEU A 1 619 ? 29.109 19.984 38.562 1 68.69 619 LEU A C 1
ATOM 4887 O O . LEU A 1 619 ? 29 21.203 38.719 1 68.69 619 LEU A O 1
ATOM 4891 N N . ASN A 1 620 ? 30.156 19.406 38.219 1 66.69 620 ASN A N 1
ATOM 4892 C CA . ASN A 1 620 ? 31.281 20.266 37.906 1 66.69 620 ASN A CA 1
ATOM 4893 C C . ASN A 1 620 ? 31.812 19.984 36.5 1 66.69 620 ASN A C 1
ATOM 4895 O O . ASN A 1 620 ? 32.906 19.453 36.312 1 66.69 620 ASN A O 1
ATOM 4899 N N . PRO A 1 621 ? 30.969 20.406 35.531 1 66.56 621 PRO A N 1
ATOM 4900 C CA . PRO A 1 621 ? 31.391 20.109 34.156 1 66.56 621 PRO A CA 1
ATOM 4901 C C . PRO A 1 621 ? 32.625 20.906 33.75 1 66.56 621 PRO A C 1
ATOM 4903 O O . PRO A 1 621 ? 33.344 20.5 32.812 1 66.56 621 PRO A O 1
ATOM 4906 N N . THR A 1 622 ? 32.906 21.953 34.438 1 66 622 THR A N 1
ATOM 4907 C CA . THR A 1 622 ? 34.094 22.781 34.156 1 66 622 THR A CA 1
ATOM 4908 C C . THR A 1 622 ? 35.375 22.078 34.594 1 66 622 THR A C 1
ATOM 4910 O O . THR A 1 622 ? 36.438 22.344 34.062 1 66 622 THR A O 1
ATOM 4913 N N . GLY A 1 623 ? 35.156 21.125 35.531 1 58.78 623 GLY A N 1
ATOM 4914 C CA . GLY A 1 623 ? 36.312 20.469 36.094 1 58.78 623 GLY A CA 1
ATOM 4915 C C . GLY A 1 623 ? 36.625 19.125 35.469 1 58.78 623 GLY A C 1
ATOM 4916 O O . GLY A 1 623 ? 37.688 18.547 35.656 1 58.78 623 GLY A O 1
ATOM 4917 N N . LYS A 1 624 ? 35.719 18.672 34.656 1 62.53 624 LYS A N 1
ATOM 4918 C CA . LYS A 1 624 ? 35.906 17.359 34.062 1 62.53 624 LYS A CA 1
ATOM 4919 C C . LYS A 1 624 ? 36.844 17.422 32.875 1 62.53 624 LYS A C 1
ATOM 4921 O O . LYS A 1 624 ? 36.781 18.328 32.031 1 62.53 624 LYS A O 1
ATOM 4926 N N . PRO A 1 625 ? 37.812 16.391 32.938 1 63.94 625 PRO A N 1
ATOM 4927 C CA . PRO A 1 625 ? 38.75 16.406 31.828 1 63.94 625 PRO A CA 1
ATOM 4928 C C . PRO A 1 625 ? 38.094 16.172 30.469 1 63.94 625 PRO A C 1
ATOM 4930 O O . PRO A 1 625 ? 37.031 15.523 30.406 1 63.94 625 PRO A O 1
ATOM 4933 N N . GLN A 1 626 ? 38.719 16.734 29.453 1 66.69 626 GLN A N 1
ATOM 4934 C CA . GLN A 1 626 ? 38.25 16.656 28.062 1 66.69 626 GLN A CA 1
ATOM 4935 C C . GLN A 1 626 ? 38.312 15.219 27.547 1 66.69 626 GLN A C 1
ATOM 4937 O O . GLN A 1 626 ? 39.344 14.531 27.734 1 66.69 626 GLN A O 1
ATOM 4942 N N . ASP A 1 627 ? 37.156 14.648 27.344 1 72.75 627 ASP A N 1
ATOM 4943 C CA . ASP A 1 627 ? 37.156 13.391 26.609 1 72.75 627 ASP A CA 1
ATOM 4944 C C . ASP A 1 627 ? 37.688 13.578 25.203 1 72.75 627 ASP A C 1
ATOM 4946 O O . ASP A 1 627 ? 37.094 14.281 24.391 1 72.75 627 ASP A O 1
ATOM 4950 N N . PRO A 1 628 ? 38.812 13.047 24.891 1 74.88 628 PRO A N 1
ATOM 4951 C CA . PRO A 1 628 ? 39.469 13.281 23.609 1 74.88 628 PRO A CA 1
ATOM 4952 C C . PRO A 1 628 ? 38.656 12.727 22.422 1 74.88 628 PRO A C 1
ATOM 4954 O O . PRO A 1 628 ? 38.875 13.125 21.281 1 74.88 628 PRO A O 1
ATOM 4957 N N . THR A 1 629 ? 37.719 11.875 22.734 1 79.25 629 THR A N 1
ATOM 4958 C CA . THR A 1 629 ? 37.031 11.219 21.641 1 79.25 629 THR A CA 1
ATOM 4959 C C . THR A 1 629 ? 35.875 12.086 21.141 1 79.25 629 THR A C 1
ATOM 4961 O O . THR A 1 629 ? 35.375 11.891 20.031 1 79.25 629 THR A O 1
ATOM 4964 N N . VAL A 1 630 ? 35.531 13.062 21.984 1 88.62 630 VAL A N 1
ATOM 4965 C CA . VAL A 1 630 ? 34.375 13.867 21.625 1 88.62 630 VAL A CA 1
ATOM 4966 C C . VAL A 1 630 ? 34.812 15.203 21.031 1 88.62 630 VAL A C 1
ATOM 4968 O O . VAL A 1 630 ? 35.656 15.891 21.625 1 88.62 630 VAL A O 1
ATOM 4971 N N . LYS A 1 631 ? 34.375 15.484 19.859 1 87.81 631 LYS A N 1
ATOM 4972 C CA . LYS A 1 631 ? 34.719 16.75 19.203 1 87.81 631 LYS A CA 1
ATOM 4973 C C . LYS A 1 631 ? 33.688 17.828 19.547 1 87.81 631 LYS A C 1
ATOM 4975 O O . LYS A 1 631 ? 32.469 17.578 19.469 1 87.81 631 LYS A O 1
ATOM 4980 N N . ARG A 1 632 ? 34.156 19 19.906 1 90.44 632 ARG A N 1
ATOM 4981 C CA . ARG A 1 632 ? 33.25 20.125 20.203 1 90.44 632 ARG A CA 1
ATOM 4982 C C . ARG A 1 632 ? 32.625 20.672 18.922 1 90.44 632 ARG A C 1
ATOM 4984 O O . ARG A 1 632 ? 33.312 20.844 17.906 1 90.44 632 ARG A O 1
ATOM 4991 N N . VAL A 1 633 ? 31.391 20.875 18.969 1 92.94 633 VAL A N 1
ATOM 4992 C CA . VAL A 1 633 ? 30.688 21.375 17.797 1 92.94 633 VAL A CA 1
ATOM 4993 C C . VAL A 1 633 ? 30.719 22.906 17.812 1 92.94 633 VAL A C 1
ATOM 4995 O O . VAL A 1 633 ? 31.016 23.531 18.828 1 92.94 633 VAL A O 1
ATOM 4998 N N . LYS A 1 634 ? 30.375 23.484 16.688 1 91.38 634 LYS A N 1
ATOM 4999 C CA . LYS A 1 634 ? 30.359 24.938 16.547 1 91.38 634 LYS A CA 1
ATOM 5000 C C . LYS A 1 634 ? 29.141 25.547 17.203 1 91.38 634 LYS A C 1
ATOM 5002 O O . LYS A 1 634 ? 28.062 24.938 17.234 1 91.38 634 LYS A O 1
ATOM 5007 N N . HIS A 1 635 ? 29.359 26.734 17.766 1 94 635 HIS A N 1
ATOM 5008 C CA . HIS A 1 635 ? 28.234 27.547 18.25 1 94 635 HIS A CA 1
ATOM 5009 C C . HIS A 1 635 ? 27.484 28.188 17.094 1 94 635 HIS A C 1
ATOM 5011 O O . HIS A 1 635 ? 27.844 29.266 16.641 1 94 635 HIS A O 1
ATOM 5017 N N . LEU A 1 636 ? 26.422 27.594 16.75 1 93.56 636 LEU A N 1
ATOM 5018 C CA . LEU A 1 636 ? 25.719 28 15.531 1 93.56 636 LEU A CA 1
ATOM 5019 C C . LEU A 1 636 ? 25.297 29.453 15.594 1 93.56 636 LEU A C 1
ATOM 5021 O O . LEU A 1 636 ? 25.469 30.203 14.617 1 93.56 636 LEU A O 1
ATOM 5025 N N . PHE A 1 637 ? 24.781 29.859 16.734 1 92.94 637 PHE A N 1
ATOM 5026 C CA . PHE A 1 637 ? 24.297 31.234 16.875 1 92.94 637 PHE A CA 1
ATOM 5027 C C . PHE A 1 637 ? 25.453 32.219 16.781 1 92.94 637 PHE A C 1
ATOM 5029 O O . PHE A 1 637 ? 25.375 33.219 16.047 1 92.94 637 PHE A O 1
ATOM 5036 N N . MET A 1 638 ? 26.531 31.969 17.453 1 92.19 638 MET A N 1
ATOM 5037 C CA . MET A 1 638 ? 27.672 32.875 17.484 1 92.19 638 MET A CA 1
ATOM 5038 C C . MET A 1 638 ? 28.375 32.875 16.125 1 92.19 638 MET A C 1
ATOM 5040 O O . MET A 1 638 ? 28.734 33.969 15.617 1 92.19 638 MET A O 1
ATOM 5044 N N . GLU A 1 639 ? 28.578 31.719 15.594 1 92.38 639 GLU A N 1
ATOM 5045 C CA . GLU A 1 639 ? 29.234 31.625 14.289 1 92.38 639 GLU A CA 1
ATOM 5046 C C . GLU A 1 639 ? 28.375 32.281 13.211 1 92.38 639 GLU A C 1
ATOM 5048 O O . GLU A 1 639 ? 28.922 32.906 12.289 1 92.38 639 GLU A O 1
ATOM 5053 N N . GLY A 1 640 ? 27.094 32.125 13.32 1 92.56 640 GLY A N 1
ATOM 5054 C CA . GLY A 1 640 ? 26.219 32.781 12.383 1 92.56 640 GLY A CA 1
ATOM 5055 C C . GLY A 1 640 ? 26.25 34.312 12.5 1 92.56 640 GLY A C 1
ATOM 5056 O O . GLY A 1 640 ? 26.234 35 11.492 1 92.56 640 GLY A O 1
ATOM 5057 N N . ALA A 1 641 ? 26.281 34.781 13.734 1 91.56 641 ALA A N 1
ATOM 5058 C CA . ALA A 1 641 ? 26.344 36.219 13.977 1 91.56 641 ALA A CA 1
ATOM 5059 C C . ALA A 1 641 ? 27.641 36.812 13.422 1 91.56 641 ALA A C 1
ATOM 5061 O O . ALA A 1 641 ? 27.641 37.875 12.805 1 91.56 641 ALA A O 1
ATOM 5062 N N . ILE A 1 642 ? 28.703 36.094 13.586 1 90.62 642 ILE A N 1
ATOM 5063 C CA . ILE A 1 642 ? 30.016 36.531 13.109 1 90.62 642 ILE A CA 1
ATOM 5064 C C . ILE A 1 642 ? 30.016 36.594 11.578 1 90.62 642 ILE A C 1
ATOM 5066 O O . ILE A 1 642 ? 30.5 37.531 10.984 1 90.62 642 ILE A O 1
ATOM 5070 N N . ALA A 1 643 ? 29.453 35.594 11.047 1 88.88 643 ALA A N 1
ATOM 5071 C CA . ALA A 1 643 ? 29.406 35.5 9.594 1 88.88 643 ALA A CA 1
ATOM 5072 C C . ALA A 1 643 ? 28.609 36.688 9.016 1 88.88 643 ALA A C 1
ATOM 5074 O O . ALA A 1 643 ? 28.953 37.219 7.953 1 88.88 643 ALA A O 1
ATOM 5075 N N . LEU A 1 644 ? 27.594 37.094 9.688 1 89.81 644 LEU A N 1
ATOM 5076 C CA . LEU A 1 644 ? 26.719 38.156 9.195 1 89.81 644 LEU A CA 1
ATOM 5077 C C . LEU A 1 644 ? 27.344 39.531 9.453 1 89.81 644 LEU A C 1
ATOM 5079 O O . LEU A 1 644 ? 27.031 40.5 8.75 1 89.81 644 LEU A O 1
ATOM 5083 N N . LEU A 1 645 ? 28.125 39.531 10.477 1 87.5 645 LEU A N 1
ATOM 5084 C CA . LEU A 1 645 ? 28.797 40.812 10.781 1 87.5 645 LEU A CA 1
ATOM 5085 C C . LEU A 1 645 ? 29.984 41.031 9.859 1 87.5 645 LEU A C 1
ATOM 5087 O O . LEU A 1 645 ? 30.422 42.156 9.656 1 87.5 645 LEU A O 1
ATOM 5091 N N . ASP A 1 646 ? 30.359 39.844 9.336 1 77.94 646 ASP A N 1
ATOM 5092 C CA . ASP A 1 646 ? 31.422 39.938 8.336 1 77.94 646 ASP A CA 1
ATOM 5093 C C . ASP A 1 646 ? 30.891 40.531 7.035 1 77.94 646 ASP A C 1
ATOM 5095 O O . ASP A 1 646 ? 29.922 40.031 6.465 1 77.94 646 ASP A O 1
ATOM 5099 N N . LYS A 1 647 ? 31.219 41.562 6.574 1 71.69 647 LYS A N 1
ATOM 5100 C CA . LYS A 1 647 ? 30.734 42.375 5.473 1 71.69 647 LYS A CA 1
ATOM 5101 C C . LYS A 1 647 ? 30.672 41.594 4.172 1 71.69 647 LYS A C 1
ATOM 5103 O O . LYS A 1 647 ? 29.875 41.875 3.287 1 71.69 647 LYS A O 1
ATOM 5108 N N . LYS A 1 648 ? 31.297 40.5 4.148 1 79.25 648 LYS A N 1
ATOM 5109 C CA . LYS A 1 648 ? 31.406 39.812 2.865 1 79.25 648 LYS A CA 1
ATOM 5110 C C . LYS A 1 648 ? 30.109 39.094 2.502 1 79.25 648 LYS A C 1
ATOM 5112 O O . LYS A 1 648 ? 29.656 39.188 1.357 1 79.25 648 LYS A O 1
ATOM 5117 N N . ARG A 1 649 ? 29.531 38.406 3.424 1 80.62 649 ARG A N 1
ATOM 5118 C CA . ARG A 1 649 ? 28.312 37.656 3.143 1 80.62 649 ARG A CA 1
ATOM 5119 C C . ARG A 1 649 ? 27.156 38.562 2.826 1 80.62 649 ARG A C 1
ATOM 5121 O O . ARG A 1 649 ? 26.391 38.312 1.892 1 80.62 649 ARG A O 1
ATOM 5128 N N . MET A 1 650 ? 26.969 39.5 3.553 1 82.69 650 MET A N 1
ATOM 5129 C CA . MET A 1 650 ? 25.891 40.469 3.334 1 82.69 650 MET A CA 1
ATOM 5130 C C . MET A 1 650 ? 26.078 41.219 2.023 1 82.69 650 MET A C 1
ATOM 5132 O O . MET A 1 650 ? 25.125 41.469 1.296 1 82.69 650 MET A O 1
ATOM 5136 N N . ASP A 1 651 ? 27.344 41.562 1.762 1 82.88 651 ASP A N 1
ATOM 5137 C CA . ASP A 1 651 ? 27.656 42.25 0.52 1 82.88 651 ASP A CA 1
ATOM 5138 C C . ASP A 1 651 ? 27.344 41.375 -0.695 1 82.88 651 ASP A C 1
ATOM 5140 O O . ASP A 1 651 ? 26.828 41.875 -1.702 1 82.88 651 ASP A O 1
ATOM 5144 N N . THR A 1 652 ? 27.719 40.188 -0.474 1 82.5 652 THR A N 1
ATOM 5145 C CA . THR A 1 652 ? 27.438 39.25 -1.557 1 82.5 652 THR A CA 1
ATOM 5146 C C . THR A 1 652 ? 25.938 39.156 -1.816 1 82.5 652 THR A C 1
ATOM 5148 O O . THR A 1 652 ? 25.5 39.125 -2.971 1 82.5 652 THR A O 1
ATOM 5151 N N . PHE A 1 653 ? 25.188 39.094 -0.82 1 86.38 653 PHE A N 1
ATOM 5152 C CA . PHE A 1 653 ? 23.734 39.062 -0.936 1 86.38 653 PHE A CA 1
ATOM 5153 C C . PHE A 1 653 ? 23.203 40.312 -1.623 1 86.38 653 PHE A C 1
ATOM 5155 O O . PHE A 1 653 ? 22.375 40.219 -2.537 1 86.38 653 PHE A O 1
ATOM 5162 N N . ILE A 1 654 ? 23.672 41.375 -1.194 1 84.75 654 ILE A N 1
ATOM 5163 C CA . ILE A 1 654 ? 23.203 42.656 -1.711 1 84.75 654 ILE A CA 1
ATOM 5164 C C . ILE A 1 654 ? 23.562 42.781 -3.191 1 84.75 654 ILE A C 1
ATOM 5166 O O . ILE A 1 654 ? 22.734 43.219 -4 1 84.75 654 ILE A O 1
ATOM 5170 N N . GLN A 1 655 ? 24.703 42.375 -3.484 1 80.88 655 GLN A N 1
ATOM 5171 C CA . GLN A 1 655 ? 25.156 42.469 -4.871 1 80.88 655 GLN A CA 1
ATOM 5172 C C . GLN A 1 655 ? 24.328 41.562 -5.773 1 80.88 655 GLN A C 1
ATOM 5174 O O . GLN A 1 655 ? 23.906 41.969 -6.855 1 80.88 655 GLN A O 1
ATOM 5179 N N . LYS A 1 656 ? 24.031 40.406 -5.305 1 77.62 656 LYS A N 1
ATOM 5180 C CA . LYS A 1 656 ? 23.297 39.438 -6.113 1 77.62 656 LYS A CA 1
ATOM 5181 C C . LYS A 1 656 ? 21.859 39.875 -6.312 1 77.62 656 LYS A C 1
ATOM 5183 O O . LYS A 1 656 ? 21.266 39.625 -7.371 1 77.62 656 LYS A O 1
ATOM 5188 N N . HIS A 1 657 ? 21.328 40.5 -5.324 1 78.12 657 HIS A N 1
ATOM 5189 C CA . HIS A 1 657 ? 19.922 40.844 -5.391 1 78.12 657 HIS A CA 1
ATOM 5190 C C . HIS A 1 657 ? 19.734 42.219 -6 1 78.12 657 HIS A C 1
ATOM 5192 O O . HIS A 1 657 ? 18.688 42.531 -6.594 1 78.12 657 HIS A O 1
ATOM 5198 N N . ALA A 1 658 ? 20.75 43.031 -5.809 1 68.06 658 ALA A N 1
ATOM 5199 C CA . ALA A 1 658 ? 20.672 44.344 -6.414 1 68.06 658 ALA A CA 1
ATOM 5200 C C . ALA A 1 658 ? 20.797 44.281 -7.934 1 68.06 658 ALA A C 1
ATOM 5202 O O . ALA A 1 658 ? 20.125 45 -8.656 1 68.06 658 ALA A O 1
ATOM 5203 N N . ASP A 1 659 ? 21.734 43.438 -8.391 1 62.31 659 ASP A N 1
ATOM 5204 C CA . ASP A 1 659 ? 21.969 43.281 -9.828 1 62.31 659 ASP A CA 1
ATOM 5205 C C . ASP A 1 659 ? 21.031 42.25 -10.445 1 62.31 659 ASP A C 1
ATOM 5207 O O . ASP A 1 659 ? 20.984 42.125 -11.672 1 62.31 659 ASP A O 1
ATOM 5211 N N . GLY A 1 660 ? 20.188 41.656 -9.672 1 60.97 660 GLY A N 1
ATOM 5212 C CA . GLY A 1 660 ? 19.234 40.656 -10.156 1 60.97 660 GLY A CA 1
ATOM 5213 C C . GLY A 1 660 ? 19.906 39.344 -10.57 1 60.97 660 GLY A C 1
ATOM 5214 O O . GLY A 1 660 ? 19.266 38.469 -11.164 1 60.97 660 GLY A O 1
ATOM 5215 N N . SER A 1 661 ? 21.203 39.25 -10.414 1 54.62 661 SER A N 1
ATOM 5216 C CA . SER A 1 661 ? 21.969 38.125 -10.945 1 54.62 661 SER A CA 1
ATOM 5217 C C . SER A 1 661 ? 21.641 36.844 -10.195 1 54.62 661 SER A C 1
ATOM 5219 O O . SER A 1 661 ? 21.891 35.75 -10.703 1 54.62 661 SER A O 1
ATOM 5221 N N . GLN A 1 662 ? 21.188 36.969 -9.023 1 55.47 662 GLN A N 1
ATOM 5222 C CA . GLN A 1 662 ? 20.906 35.781 -8.211 1 55.47 662 GLN A CA 1
ATOM 5223 C C . GLN A 1 662 ? 19.859 34.906 -8.883 1 55.47 662 GLN A C 1
ATOM 5225 O O . GLN A 1 662 ? 19.797 33.688 -8.617 1 55.47 662 GLN A O 1
ATOM 5230 N N . TRP A 1 663 ? 19.094 35.469 -9.641 1 54.12 663 TRP A N 1
ATOM 5231 C CA . TRP A 1 663 ? 17.953 34.781 -10.211 1 54.12 663 TRP A CA 1
ATOM 5232 C C . TRP A 1 663 ? 18.328 34.094 -11.523 1 54.12 663 TRP A C 1
ATOM 5234 O O . TRP A 1 663 ? 17.547 33.312 -12.086 1 54.12 663 TRP A O 1
ATOM 5244 N N . MET A 1 664 ? 19.516 34.469 -12.094 1 44.22 664 MET A N 1
ATOM 5245 C CA . MET A 1 664 ? 19.938 33.938 -13.383 1 44.22 664 MET A CA 1
ATOM 5246 C C . MET A 1 664 ? 20.547 32.531 -13.227 1 44.22 664 MET A C 1
ATOM 5248 O O . MET A 1 664 ? 20.656 31.797 -14.195 1 44.22 664 MET A O 1
ATOM 5252 N N . GLY A 1 665 ? 21.328 32.281 -12.219 1 44.16 665 GLY A N 1
ATOM 5253 C CA . GLY A 1 665 ? 22.141 31.078 -12.203 1 44.16 665 GLY A CA 1
ATOM 5254 C C . GLY A 1 665 ? 21.422 29.891 -11.594 1 44.16 665 GLY A C 1
ATOM 5255 O O . GLY A 1 665 ? 20.531 30.047 -10.773 1 44.16 665 GLY A O 1
ATOM 5256 N N . GLY A 1 666 ? 21.219 28.844 -12.516 1 41.66 666 GLY A N 1
ATOM 5257 C CA . GLY A 1 666 ? 20.719 27.531 -12.141 1 41.66 666 GLY A CA 1
ATOM 5258 C C . GLY A 1 666 ? 21.391 26.969 -10.906 1 41.66 666 GLY A C 1
ATOM 5259 O O . GLY A 1 666 ? 22.391 26.25 -11.008 1 41.66 666 GLY A O 1
ATOM 5260 N N . GLY A 1 667 ? 21.672 27.766 -9.953 1 38.03 667 GLY A N 1
ATOM 5261 C CA . GLY A 1 667 ? 22.406 27.109 -8.891 1 38.03 667 GLY A CA 1
ATOM 5262 C C . GLY A 1 667 ? 21.891 25.719 -8.586 1 38.03 667 GLY A C 1
ATOM 5263 O O . GLY A 1 667 ? 20.75 25.391 -8.93 1 38.03 667 GLY A O 1
ATOM 5264 N N . ALA A 1 668 ? 22.891 24.828 -8.188 1 37.25 668 ALA A N 1
ATOM 5265 C CA . ALA A 1 668 ? 22.672 23.453 -7.781 1 37.25 668 ALA A CA 1
ATOM 5266 C C . ALA A 1 668 ? 21.547 23.344 -6.762 1 37.25 668 ALA A C 1
ATOM 5268 O O . ALA A 1 668 ? 21.547 24.062 -5.758 1 37.25 668 ALA A O 1
ATOM 5269 N N . GLU A 1 669 ? 20.438 23.109 -7.195 1 37.97 669 GLU A N 1
ATOM 5270 C CA . GLU A 1 669 ? 19.281 22.812 -6.352 1 37.97 669 GLU A CA 1
ATOM 5271 C C . GLU A 1 669 ? 19.672 22.016 -5.125 1 37.97 669 GLU A C 1
ATOM 5273 O O . GLU A 1 669 ? 20.453 21.062 -5.227 1 37.97 669 GLU A O 1
ATOM 5278 N N . ASP A 1 670 ? 19.922 22.594 -4.051 1 36.88 670 ASP A N 1
ATOM 5279 C CA . ASP A 1 670 ? 19.859 21.641 -2.943 1 36.88 670 ASP A CA 1
ATOM 5280 C C . ASP A 1 670 ? 18.844 20.531 -3.223 1 36.88 670 ASP A C 1
ATOM 5282 O O . ASP A 1 670 ? 17.703 20.812 -3.574 1 36.88 670 ASP A O 1
ATOM 5286 N N . MET A 1 671 ? 19.172 19.5 -3.889 1 35.06 671 MET A N 1
ATOM 5287 C CA . MET A 1 671 ? 18.297 18.359 -4.191 1 35.06 671 MET A CA 1
ATOM 5288 C C . MET A 1 671 ? 17.234 18.188 -3.111 1 35.06 671 MET A C 1
ATOM 5290 O O . MET A 1 671 ? 17.547 17.766 -1.994 1 35.06 671 MET A O 1
ATOM 5294 N N . GLU A 1 672 ? 16.453 19.188 -2.838 1 35.88 672 GLU A N 1
ATOM 5295 C CA . GLU A 1 672 ? 15.281 18.797 -2.047 1 35.88 672 GLU A CA 1
ATOM 5296 C C . GLU A 1 672 ? 14.664 17.516 -2.566 1 35.88 672 GLU A C 1
ATOM 5298 O O . GLU A 1 672 ? 14.25 17.438 -3.727 1 35.88 672 GLU A O 1
ATOM 5303 N N . GLU A 1 673 ? 15.242 16.391 -2.303 1 34.5 673 GLU A N 1
ATOM 5304 C CA . GLU A 1 673 ? 14.68 15.062 -2.576 1 34.5 673 GLU A CA 1
ATOM 5305 C C . GLU A 1 673 ? 13.18 15.039 -2.32 1 34.5 673 GLU A C 1
ATOM 5307 O O . GLU A 1 673 ? 12.719 15.383 -1.23 1 34.5 673 GLU A O 1
ATOM 5312 N N . ASN A 1 674 ? 12.406 15.328 -3.234 1 34.44 674 ASN A N 1
ATOM 5313 C CA . ASN A 1 674 ? 10.961 15.148 -3.248 1 34.44 674 ASN A CA 1
ATOM 5314 C C . ASN A 1 674 ? 10.531 13.984 -2.355 1 34.44 674 ASN A C 1
ATOM 5316 O O . ASN A 1 674 ? 11.336 13.102 -2.047 1 34.44 674 ASN A O 1
ATOM 5320 N N . ASP A 1 675 ? 9.18 14.031 -1.956 1 33.72 675 ASP A N 1
ATOM 5321 C CA . ASP A 1 675 ? 8.273 13.367 -1.021 1 33.72 675 ASP A CA 1
ATOM 5322 C C . ASP A 1 675 ? 8.383 11.852 -1.141 1 33.72 675 ASP A C 1
ATOM 5324 O O . ASP A 1 675 ? 7.426 11.188 -1.553 1 33.72 675 ASP A O 1
ATOM 5328 N N . THR A 1 676 ? 9.398 11.344 -1.594 1 33.09 676 THR A N 1
ATOM 5329 C CA . THR A 1 676 ? 9.227 9.898 -1.653 1 33.09 676 THR A CA 1
ATOM 5330 C C . THR A 1 676 ? 9.086 9.312 -0.251 1 33.09 676 THR A C 1
ATOM 5332 O O . THR A 1 676 ? 8.75 8.133 -0.095 1 33.09 676 THR A O 1
ATOM 5335 N N . GLY A 1 677 ? 9.633 10.008 0.782 1 33.06 677 GLY A N 1
ATOM 5336 C CA . GLY A 1 677 ? 9.688 9.328 2.068 1 33.06 677 GLY A CA 1
ATOM 5337 C C . GLY A 1 677 ? 8.352 9.297 2.785 1 33.06 677 GLY A C 1
ATOM 5338 O O . GLY A 1 677 ? 8.273 8.859 3.934 1 33.06 677 GLY A O 1
ATOM 5339 N N . MET A 1 678 ? 7.504 10.211 2.488 1 30.98 678 MET A N 1
ATOM 5340 C CA . MET A 1 678 ? 6.32 10.133 3.342 1 30.98 678 MET A CA 1
ATOM 5341 C C . MET A 1 678 ? 5.508 8.875 3.037 1 30.98 678 MET A C 1
ATOM 5343 O O . MET A 1 678 ? 4.281 8.898 3.109 1 30.98 678 MET A O 1
ATOM 5347 N N . ALA A 1 679 ? 5.918 8.078 2.172 1 28.55 679 ALA A N 1
ATOM 5348 C CA . ALA A 1 679 ? 5.074 6.914 1.916 1 28.55 679 ALA A CA 1
ATOM 5349 C C . ALA A 1 679 ? 4.988 6.02 3.148 1 28.55 679 ALA A C 1
ATOM 5351 O O . ALA A 1 679 ? 5.422 4.867 3.119 1 28.55 679 ALA A O 1
ATOM 5352 N N . GLU A 1 680 ? 5.223 6.289 4.445 1 25.89 680 GLU A N 1
ATOM 5353 C CA . GLU A 1 680 ? 4.684 5.207 5.262 1 25.89 680 GLU A CA 1
ATOM 5354 C C . GLU A 1 680 ? 3.207 4.969 4.965 1 25.89 680 GLU A C 1
ATOM 5356 O O . GLU A 1 680 ? 2.439 5.922 4.805 1 25.89 680 GLU A O 1
ATOM 5361 N N . MET B 1 1 ? -60.469 1.542 9.219 1 73.75 1 MET B N 1
ATOM 5362 C CA . MET B 1 1 ? -60.281 0.282 8.5 1 73.75 1 MET B CA 1
ATOM 5363 C C . MET B 1 1 ? -58.844 0.081 8.102 1 73.75 1 MET B C 1
ATOM 5365 O O . MET B 1 1 ? -58.281 -0.988 8.328 1 73.75 1 MET B O 1
ATOM 5369 N N . ALA B 1 2 ? -58.25 1.184 7.754 1 82.5 2 ALA B N 1
ATOM 5370 C CA . ALA B 1 2 ? -56.875 1.094 7.293 1 82.5 2 ALA B CA 1
ATOM 5371 C C . ALA B 1 2 ? -55.938 0.766 8.445 1 82.5 2 ALA B C 1
ATOM 5373 O O . ALA B 1 2 ? -55.031 -0.089 8.312 1 82.5 2 ALA B O 1
ATOM 5374 N N . GLN B 1 3 ? -56.094 1.346 9.602 1 88.06 3 GLN B N 1
ATOM 5375 C CA . GLN B 1 3 ? -55.25 1.137 10.766 1 88.06 3 GLN B CA 1
ATOM 5376 C C . GLN B 1 3 ? -55.375 -0.283 11.305 1 88.06 3 GLN B C 1
ATOM 5378 O O . GLN B 1 3 ? -54.406 -0.915 11.68 1 88.06 3 GLN B O 1
ATOM 5383 N N . VAL B 1 4 ? -56.625 -0.745 11.281 1 90.5 4 VAL B N 1
ATOM 5384 C CA . VAL B 1 4 ? -56.906 -2.08 11.797 1 90.5 4 VAL B CA 1
ATOM 5385 C C . VAL B 1 4 ? -56.312 -3.133 10.859 1 90.5 4 VAL B C 1
ATOM 5387 O O . VAL B 1 4 ? -55.719 -4.109 11.312 1 90.5 4 VAL B O 1
ATOM 5390 N N . ALA B 1 5 ? -56.469 -2.895 9.586 1 92.69 5 ALA B N 1
ATOM 5391 C CA . ALA B 1 5 ? -55.938 -3.822 8.594 1 92.69 5 ALA B CA 1
ATOM 5392 C C . ALA B 1 5 ? -54.406 -3.877 8.664 1 92.69 5 ALA B C 1
ATOM 5394 O O . ALA B 1 5 ? -53.812 -4.953 8.555 1 92.69 5 ALA B O 1
ATOM 5395 N N . THR B 1 6 ? -53.844 -2.73 8.852 1 93.5 6 THR B N 1
ATOM 5396 C CA . THR B 1 6 ? -52.406 -2.658 8.93 1 93.5 6 THR B CA 1
ATOM 5397 C C . THR B 1 6 ? -51.875 -3.396 10.164 1 93.5 6 THR B C 1
ATOM 5399 O O . THR B 1 6 ? -50.938 -4.168 10.078 1 93.5 6 THR B O 1
ATOM 5402 N N . SER B 1 7 ? -52.5 -3.176 11.273 1 92.88 7 SER B N 1
ATOM 5403 C CA . SER B 1 7 ? -52.094 -3.842 12.508 1 92.88 7 SER B CA 1
ATOM 5404 C C . SER B 1 7 ? -52.25 -5.355 12.398 1 92.88 7 SER B C 1
ATOM 5406 O O . SER B 1 7 ? -51.438 -6.113 12.906 1 92.88 7 SER B O 1
ATOM 5408 N N . TYR B 1 8 ? -53.281 -5.68 11.711 1 94.31 8 TYR B N 1
ATOM 5409 C CA . TYR B 1 8 ? -53.562 -7.102 11.523 1 94.31 8 TYR B CA 1
ATOM 5410 C C . TYR B 1 8 ? -52.469 -7.754 10.68 1 94.31 8 TYR B C 1
ATOM 5412 O O . TYR B 1 8 ? -51.938 -8.805 11.055 1 94.31 8 TYR B O 1
ATOM 5420 N N . VAL B 1 9 ? -52.156 -7.195 9.609 1 94.44 9 VAL B N 1
ATOM 5421 C CA . VAL B 1 9 ? -51.156 -7.734 8.68 1 94.44 9 VAL B CA 1
ATOM 5422 C C . VAL B 1 9 ? -49.781 -7.742 9.344 1 94.44 9 VAL B C 1
ATOM 5424 O O . VAL B 1 9 ? -49.031 -8.711 9.211 1 94.44 9 VAL B O 1
ATOM 5427 N N . VAL B 1 10 ? -49.438 -6.66 10.047 1 93.94 10 VAL B N 1
ATOM 5428 C CA . VAL B 1 10 ? -48.156 -6.555 10.734 1 93.94 10 VAL B CA 1
ATOM 5429 C C . VAL B 1 10 ? -48.031 -7.645 11.805 1 93.94 10 VAL B C 1
ATOM 5431 O O . VAL B 1 10 ? -46.969 -8.258 11.961 1 93.94 10 VAL B O 1
ATOM 5434 N N . ASN B 1 11 ? -49.125 -7.867 12.477 1 93.5 11 ASN B N 1
ATOM 5435 C CA . ASN B 1 11 ? -49.125 -8.906 13.508 1 93.5 11 ASN B CA 1
ATOM 5436 C C . ASN B 1 11 ? -48.938 -10.289 12.898 1 93.5 11 ASN B C 1
ATOM 5438 O O . ASN B 1 11 ? -48.281 -11.148 13.477 1 93.5 11 ASN B O 1
ATOM 5442 N N . MET B 1 12 ? -49.531 -10.477 11.773 1 95.06 12 MET B N 1
ATOM 5443 C CA . MET B 1 12 ? -49.344 -11.75 11.086 1 95.06 12 MET B CA 1
ATOM 5444 C C . MET B 1 12 ? -47.875 -11.938 10.664 1 95.06 12 MET B C 1
ATOM 5446 O O . MET B 1 12 ? -47.312 -13.016 10.859 1 95.06 12 MET B O 1
ATOM 5450 N N . ALA B 1 13 ? -47.375 -10.93 10.062 1 94.81 13 ALA B N 1
ATOM 5451 C CA . ALA B 1 13 ? -45.969 -10.984 9.625 1 94.81 13 ALA B CA 1
ATOM 5452 C C . ALA B 1 13 ? -45.031 -11.18 10.805 1 94.81 13 ALA B C 1
ATOM 5454 O O . ALA B 1 13 ? -44.031 -11.891 10.703 1 94.81 13 ALA B O 1
ATOM 5455 N N . ARG B 1 14 ? -45.281 -10.57 11.906 1 93.25 14 ARG B N 1
ATOM 5456 C CA . ARG B 1 14 ? -44.469 -10.711 13.109 1 93.25 14 ARG B CA 1
ATOM 5457 C C . ARG B 1 14 ? -44.5 -12.141 13.625 1 93.25 14 ARG B C 1
ATOM 5459 O O . ARG B 1 14 ? -43.469 -12.672 14.07 1 93.25 14 ARG B O 1
ATOM 5466 N N . ASN B 1 15 ? -45.688 -12.68 13.578 1 93.31 15 ASN B N 1
ATOM 5467 C CA . ASN B 1 15 ? -45.812 -14.07 13.992 1 93.31 15 ASN B CA 1
ATOM 5468 C C . ASN B 1 15 ? -45 -14.992 13.102 1 93.31 15 ASN B C 1
ATOM 5470 O O . ASN B 1 15 ? -44.406 -15.969 13.586 1 93.31 15 ASN B O 1
ATOM 5474 N N . GLU B 1 16 ? -45 -14.68 11.883 1 94.81 16 GLU B N 1
ATOM 5475 C CA . GLU B 1 16 ? -44.188 -15.445 10.961 1 94.81 16 GLU B CA 1
ATOM 5476 C C . GLU B 1 16 ? -42.688 -15.297 11.297 1 94.81 16 GLU B C 1
ATOM 5478 O O . GLU B 1 16 ? -41.938 -16.266 11.211 1 94.81 16 GLU B O 1
ATOM 5483 N N . LEU B 1 17 ? -42.281 -14.094 11.68 1 92.44 17 LEU B N 1
ATOM 5484 C CA . LEU B 1 17 ? -40.906 -13.836 12.047 1 92.44 17 LEU B CA 1
ATOM 5485 C C . LEU B 1 17 ? -40.531 -14.586 13.32 1 92.44 17 LEU B C 1
ATOM 5487 O O . LEU B 1 17 ? -39.406 -15.078 13.453 1 92.44 17 LEU B O 1
ATOM 5491 N N . VAL B 1 18 ? -41.438 -14.648 14.203 1 91.06 18 VAL B N 1
ATOM 5492 C CA . VAL B 1 18 ? -41.219 -15.406 15.43 1 91.06 18 VAL B CA 1
ATOM 5493 C C . VAL B 1 18 ? -41 -16.875 15.086 1 91.06 18 VAL B C 1
ATOM 5495 O O . VAL B 1 18 ? -40.062 -17.516 15.602 1 91.06 18 VAL B O 1
ATOM 5498 N N . ASN B 1 19 ? -41.781 -17.391 14.203 1 91.38 19 ASN B N 1
ATOM 5499 C CA . ASN B 1 19 ? -41.656 -18.781 13.805 1 91.38 19 ASN B CA 1
ATOM 5500 C C . ASN B 1 19 ? -40.344 -19.031 13.055 1 91.38 19 ASN B C 1
ATOM 5502 O O . ASN B 1 19 ? -39.75 -20.078 13.203 1 91.38 19 ASN B O 1
ATOM 5506 N N . LEU B 1 20 ? -40.094 -18.125 12.219 1 91.06 20 LEU B N 1
ATOM 5507 C CA . LEU B 1 20 ? -38.844 -18.219 11.484 1 91.06 20 LEU B CA 1
ATOM 5508 C C . LEU B 1 20 ? -37.656 -18.25 12.43 1 91.06 20 LEU B C 1
ATOM 5510 O O . LEU B 1 20 ? -36.688 -19.016 12.211 1 91.06 20 LEU B O 1
ATOM 5514 N N . SER B 1 21 ? -37.656 -17.469 13.438 1 87.81 21 SER B N 1
ATOM 5515 C CA . SER B 1 21 ? -36.594 -17.422 14.43 1 87.81 21 SER B CA 1
ATOM 5516 C C . SER B 1 21 ? -36.5 -18.734 15.211 1 87.81 21 SER B C 1
ATOM 5518 O O . SER B 1 21 ? -35.406 -19.219 15.508 1 87.81 21 SER B O 1
ATOM 5520 N N . LYS B 1 22 ? -37.594 -19.281 15.469 1 87.94 22 LYS B N 1
ATOM 5521 C CA . LYS B 1 22 ? -37.656 -20.531 16.234 1 87.94 22 LYS B CA 1
ATOM 5522 C C . LYS B 1 22 ? -37.156 -21.703 15.406 1 87.94 22 LYS B C 1
ATOM 5524 O O . LYS B 1 22 ? -36.531 -22.625 15.938 1 87.94 22 LYS B O 1
ATOM 5529 N N . SER B 1 23 ? -37.438 -21.688 14.133 1 86.62 23 SER B N 1
ATOM 5530 C CA . SER B 1 23 ? -37.062 -22.797 13.258 1 86.62 23 SER B CA 1
ATOM 5531 C C . SER B 1 23 ? -35.562 -22.75 12.922 1 86.62 23 SER B C 1
ATOM 5533 O O . SER B 1 23 ? -35 -23.75 12.445 1 86.62 23 SER B O 1
ATOM 5535 N N . LYS B 1 24 ? -34.844 -21.688 13.094 1 84.19 24 LYS B N 1
ATOM 5536 C CA . LYS B 1 24 ? -33.406 -21.484 12.961 1 84.19 24 LYS B CA 1
ATOM 5537 C C . LYS B 1 24 ? -32.969 -21.703 11.523 1 84.19 24 LYS B C 1
ATOM 5539 O O . LYS B 1 24 ? -31.844 -22.156 11.281 1 84.19 24 LYS B O 1
ATOM 5544 N N . TYR B 1 25 ? -33.875 -21.469 10.531 1 82.56 25 TYR B N 1
ATOM 5545 C CA . TYR B 1 25 ? -33.562 -21.672 9.125 1 82.56 25 TYR B CA 1
ATOM 5546 C C . TYR B 1 25 ? -32.5 -20.688 8.641 1 82.56 25 TYR B C 1
ATOM 5548 O O . TYR B 1 25 ? -31.719 -21 7.734 1 82.56 25 TYR B O 1
ATOM 5556 N N . LEU B 1 26 ? -32.469 -19.531 9.227 1 87.69 26 LEU B N 1
ATOM 5557 C CA . LEU B 1 26 ? -31.531 -18.5 8.805 1 87.69 26 LEU B CA 1
ATOM 5558 C C . LEU B 1 26 ? -30.453 -18.281 9.867 1 87.69 26 LEU B C 1
ATOM 5560 O O . LEU B 1 26 ? -29.875 -17.188 9.961 1 87.69 26 LEU B O 1
ATOM 5564 N N . HIS B 1 27 ? -30.312 -19.344 10.672 1 84.19 27 HIS B N 1
ATOM 5565 C CA . HIS B 1 27 ? -29.266 -19.328 11.688 1 84.19 27 HIS B CA 1
ATOM 5566 C C . HIS B 1 27 ? -28.047 -20.109 11.227 1 84.19 27 HIS B C 1
ATOM 5568 O O . HIS B 1 27 ? -28.156 -21.062 10.438 1 84.19 27 HIS B O 1
ATOM 5574 N N . LEU B 1 28 ? -26.922 -19.625 11.648 1 78.25 28 LEU B N 1
ATOM 5575 C CA . LEU B 1 28 ? -25.75 -20.469 11.438 1 78.25 28 LEU B CA 1
ATOM 5576 C C . LEU B 1 28 ? -25.578 -21.469 12.57 1 78.25 28 LEU B C 1
ATOM 5578 O O . LEU B 1 28 ? -26.047 -21.219 13.695 1 78.25 28 LEU B O 1
ATOM 5582 N N . SER B 1 29 ? -25.078 -22.609 12.219 1 67.56 29 SER B N 1
ATOM 5583 C CA . SER B 1 29 ? -24.953 -23.672 13.203 1 67.56 29 SER B CA 1
ATOM 5584 C C . SER B 1 29 ? -24.109 -23.234 14.398 1 67.56 29 SER B C 1
ATOM 5586 O O . SER B 1 29 ? -23.156 -22.469 14.242 1 67.56 29 SER B O 1
ATOM 5588 N N . ARG B 1 30 ? -24.656 -23.484 15.516 1 59.16 30 ARG B N 1
ATOM 5589 C CA . ARG B 1 30 ? -24 -23.156 16.781 1 59.16 30 ARG B CA 1
ATOM 5590 C C . ARG B 1 30 ? -22.797 -24.078 17.016 1 59.16 30 ARG B C 1
ATOM 5592 O O . ARG B 1 30 ? -21.953 -23.781 17.859 1 59.16 30 ARG B O 1
ATOM 5599 N N . ASP B 1 31 ? -22.812 -25.266 16.312 1 63.5 31 ASP B N 1
ATOM 5600 C CA . ASP B 1 31 ? -21.781 -26.25 16.578 1 63.5 31 ASP B CA 1
ATOM 5601 C C . ASP B 1 31 ? -20.5 -25.922 15.805 1 63.5 31 ASP B C 1
ATOM 5603 O O . ASP B 1 31 ? -19.828 -26.812 15.289 1 63.5 31 ASP B O 1
ATOM 5607 N N . GLY B 1 32 ? -20.281 -24.703 15.68 1 75.5 32 GLY B N 1
ATOM 5608 C CA . GLY B 1 32 ? -19.031 -24.297 15.047 1 75.5 32 GLY B CA 1
ATOM 5609 C C . GLY B 1 32 ? -19.203 -23.922 13.586 1 75.5 32 GLY B C 1
ATOM 5610 O O . GLY B 1 32 ? -19.969 -24.562 12.859 1 75.5 32 GLY B O 1
ATOM 5611 N N . PHE B 1 33 ? -18.719 -22.875 13.172 1 84.06 33 PHE B N 1
ATOM 5612 C CA . PHE B 1 33 ? -18.75 -22.375 11.805 1 84.06 33 PHE B CA 1
ATOM 5613 C C . PHE B 1 33 ? -17.688 -23.062 10.953 1 84.06 33 PHE B C 1
ATOM 5615 O O . PHE B 1 33 ? -16.516 -23.109 11.328 1 84.06 33 PHE B O 1
ATOM 5622 N N . THR B 1 34 ? -18.141 -23.797 9.891 1 84.38 34 THR B N 1
ATOM 5623 C CA . THR B 1 34 ? -17.234 -24.594 9.078 1 84.38 34 THR B CA 1
ATOM 5624 C C . THR B 1 34 ? -17.219 -24.094 7.637 1 84.38 34 THR B C 1
ATOM 5626 O O . THR B 1 34 ? -18.031 -23.25 7.254 1 84.38 34 THR B O 1
ATOM 5629 N N . ALA B 1 35 ? -16.234 -24.688 6.859 1 81.81 35 ALA B N 1
ATOM 5630 C CA . ALA B 1 35 ? -16.109 -24.328 5.445 1 81.81 35 ALA B CA 1
ATOM 5631 C C . ALA B 1 35 ? -17.359 -24.766 4.668 1 81.81 35 ALA B C 1
ATOM 5633 O O . ALA B 1 35 ? -17.75 -24.109 3.705 1 81.81 35 ALA B O 1
ATOM 5634 N N . SER B 1 36 ? -17.922 -25.844 5.109 1 81.56 36 SER B N 1
ATOM 5635 C CA . SER B 1 36 ? -19.141 -26.312 4.469 1 81.56 36 SER B CA 1
ATOM 5636 C C . SER B 1 36 ? -20.281 -25.312 4.613 1 81.56 36 SER B C 1
ATOM 5638 O O . SER B 1 36 ? -21.109 -25.172 3.719 1 81.56 36 SER B O 1
ATOM 5640 N N . ASP B 1 37 ? -20.297 -24.641 5.723 1 83.12 37 ASP B N 1
ATOM 5641 C CA . ASP B 1 37 ? -21.281 -23.578 5.922 1 83.12 37 ASP B CA 1
ATOM 5642 C C . ASP B 1 37 ? -21.109 -22.484 4.879 1 83.12 37 ASP B C 1
ATOM 5644 O O . ASP B 1 37 ? -22.109 -21.953 4.363 1 83.12 37 ASP B O 1
ATOM 5648 N N . VAL B 1 38 ? -19.938 -22.188 4.59 1 84.56 38 VAL B N 1
ATOM 5649 C CA . VAL B 1 38 ? -19.625 -21.141 3.613 1 84.56 38 VAL B CA 1
ATOM 5650 C C . VAL B 1 38 ? -20.094 -21.594 2.227 1 84.56 38 VAL B C 1
ATOM 5652 O O . VAL B 1 38 ? -20.641 -20.781 1.469 1 84.56 38 VAL B O 1
ATOM 5655 N N . ASP B 1 39 ? -19.922 -22.828 1.964 1 82.56 39 ASP B N 1
ATOM 5656 C CA . ASP B 1 39 ? -20.281 -23.359 0.657 1 82.56 39 ASP B CA 1
ATOM 5657 C C . ASP B 1 39 ? -21.797 -23.359 0.461 1 82.56 39 ASP B C 1
ATOM 5659 O O . ASP B 1 39 ? -22.281 -23.359 -0.672 1 82.56 39 ASP B O 1
ATOM 5663 N N . ASN B 1 40 ? -22.516 -23.234 1.521 1 81.56 40 ASN B N 1
ATOM 5664 C CA . ASN B 1 40 ? -23.969 -23.328 1.452 1 81.56 40 ASN B CA 1
ATOM 5665 C C . ASN B 1 40 ? -24.609 -21.953 1.379 1 81.56 40 ASN B C 1
ATOM 5667 O O . ASN B 1 40 ? -25.828 -21.844 1.267 1 81.56 40 ASN B O 1
ATOM 5671 N N . PHE B 1 41 ? -23.828 -20.953 1.456 1 85.38 41 PHE B N 1
ATOM 5672 C CA . PHE B 1 41 ? -24.391 -19.609 1.354 1 85.38 41 PHE B CA 1
ATOM 5673 C C . PHE B 1 41 ? -25.062 -19.406 0.002 1 85.38 41 PHE B C 1
ATOM 5675 O O . PHE B 1 41 ? -24.5 -19.75 -1.037 1 85.38 41 PHE B O 1
ATOM 5682 N N . SER B 1 42 ? -26.281 -19.031 0.022 1 88.38 42 SER B N 1
ATOM 5683 C CA . SER B 1 42 ? -27.047 -18.781 -1.198 1 88.38 42 SER B CA 1
ATOM 5684 C C . SER B 1 42 ? -28.188 -17.828 -0.947 1 88.38 42 SER B C 1
ATOM 5686 O O . SER B 1 42 ? -28.984 -18.031 -0.028 1 88.38 42 SER B O 1
ATOM 5688 N N . LEU B 1 43 ? -28.203 -16.844 -1.755 1 89.88 43 LEU B N 1
ATOM 5689 C CA . LEU B 1 43 ? -29.312 -15.891 -1.675 1 89.88 43 LEU B CA 1
ATOM 5690 C C . LEU B 1 43 ? -30.641 -16.562 -2.031 1 89.88 43 LEU B C 1
ATOM 5692 O O . LEU B 1 43 ? -31.688 -16.219 -1.485 1 89.88 43 LEU B O 1
ATOM 5696 N N . ALA B 1 44 ? -30.547 -17.516 -2.875 1 87.81 44 ALA B N 1
ATOM 5697 C CA . ALA B 1 44 ? -31.719 -18.266 -3.285 1 87.81 44 ALA B CA 1
ATOM 5698 C C . ALA B 1 44 ? -32.312 -19.062 -2.115 1 87.81 44 ALA B C 1
ATOM 5700 O O . ALA B 1 44 ? -33.531 -19.188 -1.998 1 87.81 44 ALA B O 1
ATOM 5701 N N . ARG B 1 45 ? -31.422 -19.516 -1.331 1 89.19 45 ARG B N 1
ATOM 5702 C CA . ARG B 1 45 ? -31.875 -20.234 -0.142 1 89.19 45 ARG B CA 1
ATOM 5703 C C . ARG B 1 45 ? -32.625 -19.297 0.797 1 89.19 45 ARG B C 1
ATOM 5705 O O . ARG B 1 45 ? -33.688 -19.672 1.343 1 89.19 45 ARG B O 1
ATOM 5712 N N . ILE B 1 46 ? -32.156 -18.125 0.961 1 92.31 46 ILE B N 1
ATOM 5713 C CA . ILE B 1 46 ? -32.812 -17.141 1.825 1 92.31 46 ILE B CA 1
ATOM 5714 C C . ILE B 1 46 ? -34.188 -16.797 1.266 1 92.31 46 ILE B C 1
ATOM 5716 O O . ILE B 1 46 ? -35.188 -16.766 2.006 1 92.31 46 ILE B O 1
ATOM 5720 N N . GLN B 1 47 ? -34.219 -16.594 0.008 1 92.31 47 GLN B N 1
ATOM 5721 C CA . GLN B 1 47 ? -35.469 -16.281 -0.651 1 92.31 47 GLN B CA 1
ATOM 5722 C C . GLN B 1 47 ? -36.5 -17.422 -0.475 1 92.31 47 GLN B C 1
ATOM 5724 O O . GLN B 1 47 ? -37.656 -17.172 -0.166 1 92.31 47 GLN B O 1
ATOM 5729 N N . HIS B 1 48 ? -36 -18.562 -0.612 1 93.12 48 HIS B N 1
ATOM 5730 C CA . HIS B 1 48 ? -36.844 -19.734 -0.482 1 93.12 48 HIS B CA 1
ATOM 5731 C C . HIS B 1 48 ? -37.375 -19.859 0.938 1 93.12 48 HIS B C 1
ATOM 5733 O O . HIS B 1 48 ? -38.562 -20.141 1.134 1 93.12 48 HIS B O 1
ATOM 5739 N N . VAL B 1 49 ? -36.594 -19.672 1.873 1 94.19 49 VAL B N 1
ATOM 5740 C CA . VAL B 1 49 ? -36.969 -19.781 3.273 1 94.19 49 VAL B CA 1
ATOM 5741 C C . VAL B 1 49 ? -38 -18.703 3.594 1 94.19 49 VAL B C 1
ATOM 5743 O O . VAL B 1 49 ? -39 -18.969 4.254 1 94.19 49 VAL B O 1
ATOM 5746 N N . LEU B 1 50 ? -37.812 -17.5 3.09 1 94.06 50 LEU B N 1
ATOM 5747 C CA . LEU B 1 50 ? -38.75 -16.406 3.334 1 94.06 50 LEU B CA 1
ATOM 5748 C C . LEU B 1 50 ? -40.094 -16.703 2.684 1 94.06 50 LEU B C 1
ATOM 5750 O O . LEU B 1 50 ? -41.156 -16.5 3.301 1 94.06 50 LEU B O 1
ATOM 5754 N N . GLN B 1 51 ? -40.125 -17.266 1.526 1 93.5 51 GLN B N 1
ATOM 5755 C CA . GLN B 1 51 ? -41.344 -17.547 0.778 1 93.5 51 GLN B CA 1
ATOM 5756 C C . GLN B 1 51 ? -42.156 -18.672 1.435 1 93.5 51 GLN B C 1
ATOM 5758 O O . GLN B 1 51 ? -43.375 -18.641 1.421 1 93.5 51 GLN B O 1
ATOM 5763 N N . THR B 1 52 ? -41.406 -19.562 2.082 1 94.81 52 THR B N 1
ATOM 5764 C CA . THR B 1 52 ? -42.094 -20.734 2.604 1 94.81 52 THR B CA 1
ATOM 5765 C C . THR B 1 52 ? -42.469 -20.547 4.074 1 94.81 52 THR B C 1
ATOM 5767 O O . THR B 1 52 ? -43.531 -20.984 4.512 1 94.81 52 THR B O 1
ATOM 5770 N N . LYS B 1 53 ? -41.594 -19.875 4.797 1 94.88 53 LYS B N 1
ATOM 5771 C CA . LYS B 1 53 ? -41.781 -19.812 6.246 1 94.88 53 LYS B CA 1
ATOM 5772 C C . LYS B 1 53 ? -42.375 -18.469 6.672 1 94.88 53 LYS B C 1
ATOM 5774 O O . LYS B 1 53 ? -42.875 -18.328 7.785 1 94.88 53 LYS B O 1
ATOM 5779 N N . ALA B 1 54 ? -42.312 -17.484 5.82 1 95.19 54 ALA B N 1
ATOM 5780 C CA . ALA B 1 54 ? -42.875 -16.172 6.094 1 95.19 54 ALA B CA 1
ATOM 5781 C C . ALA B 1 54 ? -43.594 -15.617 4.863 1 95.19 54 ALA B C 1
ATOM 5783 O O . ALA B 1 54 ? -43.219 -14.555 4.352 1 95.19 54 ALA B O 1
ATOM 5784 N N . PRO B 1 55 ? -44.656 -16.25 4.496 1 94.88 55 PRO B N 1
ATOM 5785 C CA . PRO B 1 55 ? -45.344 -15.883 3.242 1 94.88 55 PRO B CA 1
ATOM 5786 C C . PRO B 1 55 ? -45.969 -14.5 3.293 1 94.88 55 PRO B C 1
ATOM 5788 O O . PRO B 1 55 ? -46.031 -13.797 2.281 1 94.88 55 PRO B O 1
ATOM 5791 N N . VAL B 1 56 ? -46.531 -14.062 4.426 1 95.44 56 VAL B N 1
ATOM 5792 C CA . VAL B 1 56 ? -47.125 -12.742 4.535 1 95.44 56 VAL B CA 1
ATOM 5793 C C . VAL B 1 56 ? -46.062 -11.664 4.398 1 95.44 56 VAL B C 1
ATOM 5795 O O . VAL B 1 56 ? -46.25 -10.688 3.67 1 95.44 56 VAL B O 1
ATOM 5798 N N . LEU B 1 57 ? -44.969 -11.906 5.113 1 94.75 57 LEU B N 1
ATOM 5799 C CA . LEU B 1 57 ? -43.844 -10.977 4.992 1 94.75 57 LEU B CA 1
ATOM 5800 C C . LEU B 1 57 ? -43.406 -10.883 3.541 1 94.75 57 LEU B C 1
ATOM 5802 O O . LEU B 1 57 ? -43.156 -9.781 3.039 1 94.75 57 LEU B O 1
ATOM 5806 N N . THR B 1 58 ? -43.25 -12.039 2.904 1 94.38 58 THR B N 1
ATOM 5807 C CA . THR B 1 58 ? -42.812 -12.102 1.518 1 94.38 58 THR B CA 1
ATOM 5808 C C . THR B 1 58 ? -43.75 -11.328 0.607 1 94.38 58 THR B C 1
ATOM 5810 O O . THR B 1 58 ? -43.312 -10.602 -0.282 1 94.38 58 THR B O 1
ATOM 5813 N N . LYS B 1 59 ? -45 -11.492 0.849 1 93.31 59 LYS B N 1
ATOM 5814 C CA . LYS B 1 59 ? -46 -10.797 0.043 1 93.31 59 LYS B CA 1
ATOM 5815 C C . LYS B 1 59 ? -45.906 -9.289 0.236 1 93.31 59 LYS B C 1
ATOM 5817 O O . LYS B 1 59 ? -46.062 -8.523 -0.718 1 93.31 59 LYS B O 1
ATOM 5822 N N . ILE B 1 60 ? -45.656 -8.898 1.451 1 93.62 60 ILE B N 1
ATOM 5823 C CA . ILE B 1 60 ? -45.5 -7.48 1.75 1 93.62 60 ILE B CA 1
ATOM 5824 C C . ILE B 1 60 ? -44.312 -6.922 0.999 1 93.62 60 ILE B C 1
ATOM 5826 O O . ILE B 1 60 ? -44.438 -5.934 0.268 1 93.62 60 ILE B O 1
ATOM 5830 N N . LEU B 1 61 ? -43.156 -7.574 1.164 1 92.69 61 LEU B N 1
ATOM 5831 C CA . LEU B 1 61 ? -41.906 -7.09 0.592 1 92.69 61 LEU B CA 1
ATOM 5832 C C . LEU B 1 61 ? -41.969 -7.133 -0.932 1 92.69 61 LEU B C 1
ATOM 5834 O O . LEU B 1 61 ? -41.469 -6.223 -1.599 1 92.69 61 LEU B O 1
ATOM 5838 N N . ARG B 1 62 ? -42.5 -8.164 -1.451 1 90.06 62 ARG B N 1
ATOM 5839 C CA . ARG B 1 62 ? -42.656 -8.289 -2.898 1 90.06 62 ARG B CA 1
ATOM 5840 C C . ARG B 1 62 ? -43.531 -7.176 -3.451 1 90.06 62 ARG B C 1
ATOM 5842 O O . ARG B 1 62 ? -43.25 -6.605 -4.504 1 90.06 62 ARG B O 1
ATOM 5849 N N . GLY B 1 63 ? -44.594 -6.93 -2.746 1 88.75 63 GLY B N 1
ATOM 5850 C CA . GLY B 1 63 ? -45.5 -5.875 -3.172 1 88.75 63 GLY B CA 1
ATOM 5851 C C . GLY B 1 63 ? -44.875 -4.5 -3.154 1 88.75 63 GLY B C 1
ATOM 5852 O O . GLY B 1 63 ? -45.188 -3.648 -3.984 1 88.75 63 GLY B O 1
ATOM 5853 N N . LEU B 1 64 ? -43.969 -4.332 -2.223 1 89.38 64 LEU B N 1
ATOM 5854 C CA . LEU B 1 64 ? -43.344 -3.029 -2.061 1 89.38 64 LEU B CA 1
ATOM 5855 C C . LEU B 1 64 ? -42.188 -2.865 -3.039 1 89.38 64 LEU B C 1
ATOM 5857 O O . LEU B 1 64 ? -41.75 -1.743 -3.311 1 89.38 64 LEU B O 1
ATOM 5861 N N . THR B 1 65 ? -41.656 -3.949 -3.578 1 85.12 65 THR B N 1
ATOM 5862 C CA . THR B 1 65 ? -40.438 -3.852 -4.387 1 85.12 65 THR B CA 1
ATOM 5863 C C . THR B 1 65 ? -40.719 -4.191 -5.844 1 85.12 65 THR B C 1
ATOM 5865 O O . THR B 1 65 ? -39.875 -3.994 -6.715 1 85.12 65 THR B O 1
ATOM 5868 N N . GLU B 1 66 ? -41.812 -4.707 -6.148 1 73.62 66 GLU B N 1
ATOM 5869 C CA . GLU B 1 66 ? -42.156 -5.094 -7.512 1 73.62 66 GLU B CA 1
ATOM 5870 C C . GLU B 1 66 ? -42.656 -3.9 -8.312 1 73.62 66 GLU B C 1
ATOM 5872 O O . GLU B 1 66 ? -43.562 -3.17 -7.844 1 73.62 66 GLU B O 1
ATOM 5877 N N . LEU B 1 67 ? -41.812 -3.273 -9.211 1 62.59 67 LEU B N 1
ATOM 5878 C CA . LEU B 1 67 ? -42.219 -2.18 -10.078 1 62.59 67 LEU B CA 1
ATOM 5879 C C . LEU B 1 67 ? -43 -2.713 -11.297 1 62.59 67 LEU B C 1
ATOM 5881 O O . LEU B 1 67 ? -42.656 -3.783 -11.812 1 62.59 67 LEU B O 1
ATOM 5885 N N . LYS B 1 68 ? -44.219 -2.445 -11.594 1 53.47 68 LYS B N 1
ATOM 5886 C CA . LYS B 1 68 ? -44.844 -2.646 -12.891 1 53.47 68 LYS B CA 1
ATOM 5887 C C . LYS B 1 68 ? -44.438 -1.551 -13.875 1 53.47 68 LYS B C 1
ATOM 5889 O O . LYS B 1 68 ? -44.531 -0.362 -13.57 1 53.47 68 LYS B O 1
ATOM 5894 N N . PRO B 1 69 ? -43.938 -1.853 -15.367 1 47.06 69 PRO B N 1
ATOM 5895 C CA . PRO B 1 69 ? -43.25 -2.998 -15.961 1 47.06 69 PRO B CA 1
ATOM 5896 C C . PRO B 1 69 ? -41.875 -3.225 -15.352 1 47.06 69 PRO B C 1
ATOM 5898 O O . PRO B 1 69 ? -41.219 -2.27 -14.922 1 47.06 69 PRO B O 1
ATOM 5901 N N . ALA B 1 70 ? -41.5 -4.414 -14.867 1 46.25 70 ALA B N 1
ATOM 5902 C CA . ALA B 1 70 ? -40.406 -4.883 -14.016 1 46.25 70 ALA B CA 1
ATOM 5903 C C . ALA B 1 70 ? -39.062 -4.621 -14.672 1 46.25 70 ALA B C 1
ATOM 5905 O O . ALA B 1 70 ? -38.812 -5.066 -15.789 1 46.25 70 ALA B O 1
ATOM 5906 N N . GLY B 1 71 ? -38.438 -3.615 -14.742 1 47.69 71 GLY B N 1
ATOM 5907 C CA . GLY B 1 71 ? -37.094 -3.852 -15.188 1 47.69 71 GLY B CA 1
ATOM 5908 C C . GLY B 1 71 ? -36.312 -4.836 -14.32 1 47.69 71 GLY B C 1
ATOM 5909 O O . GLY B 1 71 ? -36.5 -4.848 -13.094 1 47.69 71 GLY B O 1
ATOM 5910 N N . PRO B 1 72 ? -35.875 -6.148 -14.773 1 45.47 72 PRO B N 1
ATOM 5911 C CA . PRO B 1 72 ? -35.5 -7.453 -14.234 1 45.47 72 PRO B CA 1
ATOM 5912 C C . PRO B 1 72 ? -34.438 -7.344 -13.117 1 45.47 72 PRO B C 1
ATOM 5914 O O . PRO B 1 72 ? -34.469 -8.125 -12.164 1 45.47 72 PRO B O 1
ATOM 5917 N N . ARG B 1 73 ? -33.344 -6.73 -13.258 1 49.75 73 ARG B N 1
ATOM 5918 C CA . ARG B 1 73 ? -32.094 -7.047 -12.578 1 49.75 73 ARG B CA 1
ATOM 5919 C C . ARG B 1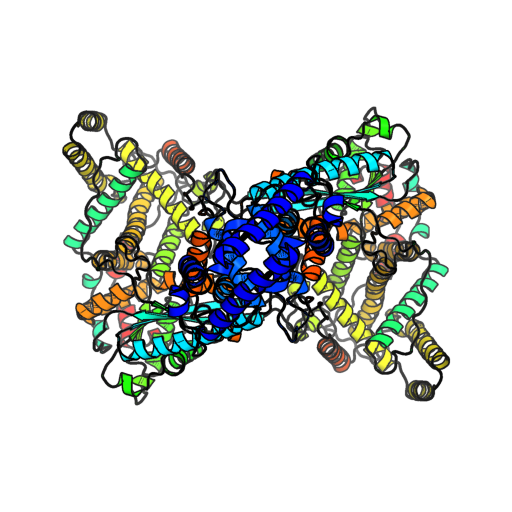 73 ? -32.219 -6.863 -11.07 1 49.75 73 ARG B C 1
ATOM 5921 O O . ARG B 1 73 ? -31.781 -7.711 -10.289 1 49.75 73 ARG B O 1
ATOM 5928 N N . GLN B 1 74 ? -32.656 -5.609 -10.492 1 55.41 74 GLN B N 1
ATOM 5929 C CA . GLN B 1 74 ? -32.469 -5.164 -9.117 1 55.41 74 GLN B CA 1
ATOM 5930 C C . GLN B 1 74 ? -33.5 -5.82 -8.195 1 55.41 74 GLN B C 1
ATOM 5932 O O . GLN B 1 74 ? -33.25 -6.012 -7.004 1 55.41 74 GLN B O 1
ATOM 5937 N N . ARG B 1 75 ? -34.625 -6.602 -8.742 1 56.34 75 ARG B N 1
ATOM 5938 C CA . ARG B 1 75 ? -35.781 -6.996 -7.953 1 56.34 75 ARG B CA 1
ATOM 5939 C C . ARG B 1 75 ? -35.5 -8.289 -7.195 1 56.34 75 ARG B C 1
ATOM 5941 O O . ARG B 1 75 ? -35.906 -8.422 -6.031 1 56.34 75 ARG B O 1
ATOM 5948 N N . SER B 1 76 ? -34.781 -9.07 -7.891 1 70.25 76 SER B N 1
ATOM 5949 C CA . SER B 1 76 ? -34.594 -10.406 -7.332 1 70.25 76 SER B CA 1
ATOM 5950 C C . SER B 1 76 ? -33.625 -10.383 -6.168 1 70.25 76 SER B C 1
ATOM 5952 O O . SER B 1 76 ? -33.656 -11.25 -5.293 1 70.25 76 SER B O 1
ATOM 5954 N N . LEU B 1 77 ? -32.938 -9.273 -6.055 1 88.56 77 LEU B N 1
ATOM 5955 C CA . LEU B 1 77 ? -31.922 -9.234 -5.008 1 88.56 77 LEU B CA 1
ATOM 5956 C C . LEU B 1 77 ? -32.438 -8.484 -3.783 1 88.56 77 LEU B C 1
ATOM 5958 O O . LEU B 1 77 ? -31.953 -8.711 -2.666 1 88.56 77 LEU B O 1
ATOM 5962 N N . ALA B 1 78 ? -33.5 -7.641 -4 1 90.19 78 ALA B N 1
ATOM 5963 C CA . ALA B 1 78 ? -33.938 -6.746 -2.932 1 90.19 78 ALA B CA 1
ATOM 5964 C C . ALA B 1 78 ? -34.688 -7.52 -1.839 1 90.19 78 ALA B C 1
ATOM 5966 O O . ALA B 1 78 ? -34.469 -7.266 -0.649 1 90.19 78 ALA B O 1
ATOM 5967 N N . LEU B 1 79 ? -35.5 -8.477 -2.236 1 92.12 79 LEU B N 1
ATOM 5968 C CA . LEU B 1 79 ? -36.344 -9.195 -1.296 1 92.12 79 LEU B CA 1
ATOM 5969 C C . LEU B 1 79 ? -35.531 -9.938 -0.262 1 92.12 79 LEU B C 1
ATOM 5971 O O . LEU B 1 79 ? -35.688 -9.742 0.942 1 92.12 79 LEU B O 1
ATOM 5975 N N . PRO B 1 80 ? -34.562 -10.758 -0.757 1 93.94 80 PRO B N 1
ATOM 5976 C CA . PRO B 1 80 ? -33.781 -11.469 0.263 1 93.94 80 PRO B CA 1
ATOM 5977 C C . PRO B 1 80 ? -32.938 -10.531 1.114 1 93.94 80 PRO B C 1
ATOM 5979 O O . PRO B 1 80 ? -32.688 -10.812 2.293 1 93.94 80 PRO B O 1
ATOM 5982 N N . VAL B 1 81 ? -32.469 -9.43 0.564 1 95.19 81 VAL B N 1
ATOM 5983 C CA . VAL B 1 81 ? -31.641 -8.492 1.312 1 95.19 81 VAL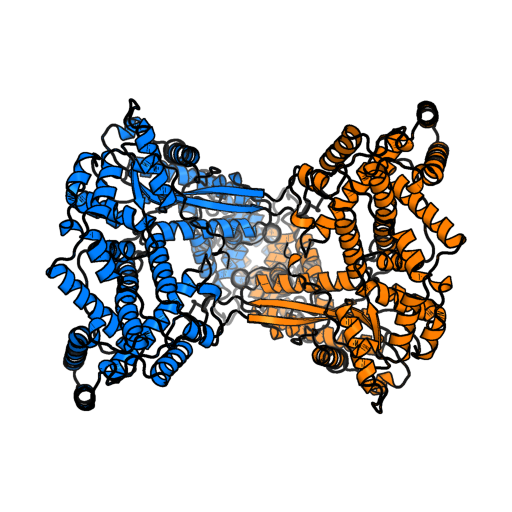 B CA 1
ATOM 5984 C C . VAL B 1 81 ? -32.469 -7.805 2.391 1 95.19 81 VAL B C 1
ATOM 5986 O O . VAL B 1 81 ? -32.125 -7.832 3.57 1 95.19 81 VAL B O 1
ATOM 5989 N N . ILE B 1 82 ? -33.656 -7.242 2.021 1 95.19 82 ILE B N 1
ATOM 5990 C CA . ILE B 1 82 ? -34.531 -6.562 2.965 1 95.19 82 ILE B CA 1
ATOM 5991 C C . ILE B 1 82 ? -35.031 -7.559 4.004 1 95.19 82 ILE B C 1
ATOM 5993 O O . ILE B 1 82 ? -35.031 -7.273 5.203 1 95.19 82 ILE B O 1
ATOM 5997 N N . GLY B 1 83 ? -35.438 -8.711 3.445 1 94 83 GLY B N 1
ATOM 5998 C CA . GLY B 1 83 ? -35.938 -9.742 4.348 1 94 83 GLY B CA 1
ATOM 5999 C C . GLY B 1 83 ? -34.906 -10.156 5.387 1 94 83 GLY B C 1
ATOM 6000 O O . GLY B 1 83 ? -35.25 -10.398 6.547 1 94 83 GLY B O 1
ATOM 6001 N N . SER B 1 84 ? -33.656 -10.227 5.004 1 94.44 84 SER B N 1
ATOM 6002 C CA . SER B 1 84 ? -32.594 -10.609 5.918 1 94.44 84 SER B CA 1
ATOM 6003 C C . SER B 1 84 ? -32.344 -9.523 6.961 1 94.44 84 SER B C 1
ATOM 6005 O O . SER B 1 84 ? -32.062 -9.828 8.125 1 94.44 84 SER B O 1
ATOM 6007 N N . ILE B 1 85 ? -32.406 -8.242 6.566 1 94.44 85 ILE B N 1
ATOM 6008 C CA . ILE B 1 85 ? -32.219 -7.145 7.512 1 94.44 85 ILE B CA 1
ATOM 6009 C C . ILE B 1 85 ? -33.344 -7.133 8.531 1 94.44 85 ILE B C 1
ATOM 6011 O O . ILE B 1 85 ? -33.125 -6.965 9.734 1 94.44 85 ILE B O 1
ATOM 6015 N N . VAL B 1 86 ? -34.531 -7.391 8.07 1 93.69 86 VAL B N 1
ATOM 6016 C CA . VAL B 1 86 ? -35.688 -7.449 8.953 1 93.69 86 VAL B CA 1
ATOM 6017 C C . VAL B 1 86 ? -35.531 -8.609 9.93 1 93.69 86 VAL B C 1
ATOM 6019 O O . VAL B 1 86 ? -35.719 -8.438 11.141 1 93.69 86 VAL B O 1
ATOM 6022 N N . ALA B 1 87 ? -35.188 -9.75 9.359 1 92.06 87 ALA B N 1
ATOM 6023 C CA . ALA B 1 87 ? -35.062 -10.953 10.18 1 92.06 87 ALA B CA 1
ATOM 6024 C C . ALA B 1 87 ? -34 -10.773 11.266 1 92.06 87 ALA B C 1
ATOM 6026 O O . ALA B 1 87 ? -34.219 -11.141 12.422 1 92.06 87 ALA B O 1
ATOM 6027 N N . THR B 1 88 ? -32.875 -10.195 10.93 1 91.44 88 THR B N 1
ATOM 6028 C CA . THR B 1 88 ? -31.781 -10.039 11.875 1 91.44 88 THR B CA 1
ATOM 6029 C C . THR B 1 88 ? -32.125 -8.977 12.922 1 91.44 88 THR B C 1
ATOM 6031 O O . THR B 1 88 ? -31.688 -9.078 14.078 1 91.44 88 THR B O 1
ATOM 6034 N N . THR B 1 89 ? -32.844 -7.945 12.484 1 89.62 89 THR B N 1
ATOM 6035 C CA . THR B 1 89 ? -33.281 -6.926 13.43 1 89.62 89 THR B CA 1
ATOM 6036 C C . THR B 1 89 ? -34.219 -7.516 14.461 1 89.62 89 THR B C 1
ATOM 6038 O O . THR B 1 89 ? -34.219 -7.117 15.625 1 89.62 89 THR B O 1
ATOM 6041 N N . PHE B 1 90 ? -35.031 -8.438 13.961 1 86.69 90 PHE B N 1
ATOM 6042 C CA . PHE B 1 90 ? -36.031 -9.102 14.812 1 86.69 90 PHE B CA 1
ATOM 6043 C C . PHE B 1 90 ? -35.344 -10.109 15.727 1 86.69 90 PHE B C 1
ATOM 6045 O O . PHE B 1 90 ? -35.719 -10.227 16.906 1 86.69 90 PHE B O 1
ATOM 6052 N N . CYS B 1 91 ? -34.438 -10.883 15.133 1 86.75 91 CYS B N 1
ATOM 6053 C CA . CYS B 1 91 ? -33.656 -11.883 15.859 1 86.75 91 CYS B CA 1
ATOM 6054 C C . CYS B 1 91 ? -32.188 -11.859 15.422 1 86.75 91 CYS B C 1
ATOM 6056 O O . CYS B 1 91 ? -31.859 -12.258 14.305 1 86.75 91 CYS B O 1
ATOM 6058 N N . ARG B 1 92 ? -31.328 -11.609 16.312 1 84.94 92 ARG B N 1
ATOM 6059 C CA . ARG B 1 92 ? -29.922 -11.367 15.992 1 84.94 92 ARG B CA 1
ATOM 6060 C C . ARG B 1 92 ? -29.25 -12.633 15.453 1 84.94 92 ARG B C 1
ATOM 6062 O O . ARG B 1 92 ? -28.266 -12.555 14.719 1 84.94 92 ARG B O 1
ATOM 6069 N N . THR B 1 93 ? -29.812 -13.719 15.812 1 87.62 93 THR B N 1
ATOM 6070 C CA . THR B 1 93 ? -29.172 -14.969 15.406 1 87.62 93 THR B CA 1
ATOM 6071 C C . THR B 1 93 ? -29.625 -15.375 14.008 1 87.62 93 THR B C 1
ATOM 6073 O O . THR B 1 93 ? -29.047 -16.281 13.406 1 87.62 93 THR B O 1
ATOM 6076 N N . SER B 1 94 ? -30.703 -14.672 13.5 1 90.06 94 SER B N 1
ATOM 6077 C CA . SER B 1 94 ? -31.062 -14.852 12.102 1 90.06 94 SER B CA 1
ATOM 6078 C C . SER B 1 94 ? -30.188 -14.008 11.188 1 90.06 94 SER B C 1
ATOM 6080 O O . SER B 1 94 ? -30.672 -13.055 10.562 1 90.06 94 SER B O 1
ATOM 6082 N N . ASN B 1 95 ? -28.891 -14.391 11.133 1 92.06 95 ASN B N 1
ATOM 6083 C CA . ASN B 1 95 ? -27.922 -13.5 10.5 1 92.06 95 ASN B CA 1
ATOM 6084 C C . ASN B 1 95 ? -27.156 -14.211 9.383 1 92.06 95 ASN B C 1
ATOM 6086 O O . ASN B 1 95 ? -25.953 -13.969 9.188 1 92.06 95 ASN B O 1
ATOM 6090 N N . TYR B 1 96 ? -27.875 -15.07 8.633 1 92.56 96 TYR B N 1
ATOM 6091 C CA . TYR B 1 96 ? -27.266 -15.875 7.574 1 92.56 96 TYR B CA 1
ATOM 6092 C C . TYR B 1 96 ? -26.609 -14.984 6.527 1 92.56 96 TYR B C 1
ATOM 6094 O O . TYR B 1 96 ? -25.438 -15.141 6.215 1 92.56 96 TYR B O 1
ATOM 6102 N N . LEU B 1 97 ? -27.297 -14.055 6.004 1 94 97 LEU B N 1
ATOM 6103 C CA . LEU B 1 97 ? -26.766 -13.156 4.984 1 94 97 LEU B CA 1
ATOM 6104 C C . LEU B 1 97 ? -25.688 -12.25 5.566 1 94 97 LEU B C 1
ATOM 6106 O O . LEU B 1 97 ? -24.672 -11.992 4.918 1 94 97 LEU B O 1
ATOM 6110 N N . GLN B 1 98 ? -25.953 -11.781 6.781 1 95.19 98 GLN B N 1
ATOM 6111 C CA . GLN B 1 98 ? -25.031 -10.844 7.422 1 95.19 98 GLN B CA 1
ATOM 6112 C C . GLN B 1 98 ? -23.656 -11.477 7.641 1 95.19 98 GLN B C 1
ATOM 6114 O O . GLN B 1 98 ? -22.641 -10.797 7.531 1 95.19 98 GLN B O 1
ATOM 6119 N N . VAL B 1 99 ? -23.672 -12.719 7.938 1 94.5 99 VAL B N 1
ATOM 6120 C CA . VAL B 1 99 ? -22.422 -13.438 8.117 1 94.5 99 VAL B CA 1
ATOM 6121 C C . VAL B 1 99 ? -21.688 -13.547 6.781 1 94.5 99 VAL B C 1
ATOM 6123 O O . VAL B 1 99 ? -20.484 -13.273 6.699 1 94.5 99 VAL B O 1
ATOM 6126 N N . GLU B 1 100 ? -22.422 -13.922 5.75 1 94.19 100 GLU B N 1
ATOM 6127 C CA . GLU B 1 100 ? -21.812 -14.008 4.422 1 94.19 100 GLU B CA 1
ATOM 6128 C C . GLU B 1 100 ? -21.188 -12.68 4.012 1 94.19 100 GLU B C 1
ATOM 6130 O O . GLU B 1 100 ? -20.047 -12.633 3.561 1 94.19 100 GLU B O 1
ATOM 6135 N N . MET B 1 101 ? -21.891 -11.625 4.238 1 96.38 101 MET B N 1
ATOM 6136 C CA . MET B 1 101 ? -21.438 -10.297 3.844 1 96.38 101 MET B CA 1
ATOM 6137 C C . MET B 1 101 ? -20.234 -9.859 4.688 1 96.38 101 MET B C 1
ATOM 6139 O O . MET B 1 101 ? -19.297 -9.25 4.176 1 96.38 101 MET B O 1
ATOM 6143 N N . GLY B 1 102 ? -20.344 -10.148 5.938 1 96.25 102 GLY B N 1
ATOM 6144 C CA . GLY B 1 102 ? -19.219 -9.836 6.805 1 96.25 102 GLY B CA 1
ATOM 6145 C C . GLY B 1 102 ? -17.922 -10.5 6.375 1 96.25 102 GLY B C 1
ATOM 6146 O O . GLY B 1 102 ? -16.875 -9.844 6.293 1 96.25 102 GLY B O 1
ATOM 6147 N N . LEU B 1 103 ? -18 -11.75 6.07 1 94.25 103 LEU B N 1
ATOM 6148 C CA . LEU B 1 103 ? -16.828 -12.5 5.617 1 94.25 103 LEU B CA 1
ATOM 6149 C C . LEU B 1 103 ? -16.344 -11.984 4.266 1 94.25 103 LEU B C 1
ATOM 6151 O O . LEU B 1 103 ? -15.141 -11.922 4.016 1 94.25 103 LEU B O 1
ATOM 6155 N N . TYR B 1 104 ? -17.266 -11.625 3.428 1 95.06 104 TYR B N 1
ATOM 6156 C CA . TYR B 1 104 ? -16.906 -11.047 2.135 1 95.06 104 TYR B CA 1
ATOM 6157 C C . TYR B 1 104 ? -16.109 -9.758 2.309 1 95.06 104 TYR B C 1
ATOM 6159 O O . TYR B 1 104 ? -15.055 -9.586 1.701 1 95.06 104 TYR B O 1
ATOM 6167 N N . PHE B 1 105 ? -16.625 -8.875 3.141 1 95.38 105 PHE B N 1
ATOM 6168 C CA . PHE B 1 105 ? -15.977 -7.59 3.332 1 95.38 105 PHE B CA 1
ATOM 6169 C C . PHE B 1 105 ? -14.586 -7.777 3.926 1 95.38 105 PHE B C 1
ATOM 6171 O O . PHE B 1 105 ? -13.641 -7.082 3.545 1 95.38 105 PHE B O 1
ATOM 6178 N N . TYR B 1 106 ? -14.516 -8.672 4.812 1 92.25 106 TYR B N 1
ATOM 6179 C CA . TYR B 1 106 ? -13.219 -8.984 5.398 1 92.25 106 TYR B CA 1
ATOM 6180 C C . TYR B 1 106 ? -12.25 -9.5 4.34 1 92.25 106 TYR B C 1
ATOM 6182 O O . TYR B 1 106 ? -11.117 -9.039 4.246 1 92.25 106 TYR B O 1
ATOM 6190 N N . SER B 1 107 ? -12.719 -10.383 3.525 1 90 107 SER B N 1
ATOM 6191 C CA . SER B 1 107 ? -11.898 -11.023 2.5 1 90 107 SER B CA 1
ATOM 6192 C C . SER B 1 107 ? -11.523 -10.039 1.397 1 90 107 SER B C 1
ATOM 6194 O O . SER B 1 107 ? -10.453 -10.156 0.795 1 90 107 SER B O 1
ATOM 6196 N N . ALA B 1 108 ? -12.438 -9.109 1.138 1 89.75 108 ALA B N 1
ATOM 6197 C CA . ALA B 1 108 ? -12.227 -8.133 0.07 1 89.75 108 ALA B CA 1
ATOM 6198 C C . ALA B 1 108 ? -11.281 -7.023 0.519 1 89.75 108 ALA B C 1
ATOM 6200 O O . ALA B 1 108 ? -10.93 -6.145 -0.27 1 89.75 108 ALA B O 1
ATOM 6201 N N . GLY B 1 109 ? -10.898 -7.008 1.807 1 85.44 109 GLY B N 1
ATOM 6202 C CA . GLY B 1 109 ? -9.898 -6.07 2.289 1 85.44 109 GLY B CA 1
ATOM 6203 C C . GLY B 1 109 ? -10.492 -4.789 2.842 1 85.44 109 GLY B C 1
ATOM 6204 O O . GLY B 1 109 ? -9.812 -3.766 2.914 1 85.44 109 GLY B O 1
ATOM 6205 N N . CYS B 1 110 ? -11.742 -4.797 3.16 1 90.88 110 CYS B N 1
ATOM 6206 C CA . CYS B 1 110 ? -12.344 -3.609 3.756 1 90.88 110 CYS B CA 1
ATOM 6207 C C . CYS B 1 110 ? -11.766 -3.336 5.137 1 90.88 110 CYS B C 1
ATOM 6209 O O . CYS B 1 110 ? -11.461 -4.27 5.883 1 90.88 110 CYS B O 1
ATOM 6211 N N . THR B 1 111 ? -11.656 -2.088 5.469 1 87.31 111 THR B N 1
ATOM 6212 C CA . THR B 1 111 ? -11.148 -1.707 6.777 1 87.31 111 THR B CA 1
ATOM 6213 C C . THR B 1 111 ? -12.172 -2.012 7.867 1 87.31 111 THR B C 1
ATOM 6215 O O . THR B 1 111 ? -13.352 -2.195 7.582 1 87.31 111 THR B O 1
ATOM 6218 N N . ARG B 1 112 ? -11.711 -2.055 9.109 1 89.31 112 ARG B N 1
ATOM 6219 C CA . ARG B 1 112 ? -12.609 -2.273 10.242 1 89.31 112 ARG B CA 1
ATOM 6220 C C . ARG B 1 112 ? -13.695 -1.207 10.289 1 89.31 112 ARG B C 1
ATOM 6222 O O . ARG B 1 112 ? -14.859 -1.511 10.578 1 89.31 112 ARG B O 1
ATOM 6229 N N . LYS B 1 113 ? -13.344 0.014 10.008 1 91.19 113 LYS B N 1
ATOM 6230 C CA . LYS B 1 113 ? -14.305 1.117 10.062 1 91.19 113 LYS B CA 1
ATOM 6231 C C . LYS B 1 113 ? -15.438 0.918 9.055 1 91.19 113 LYS B C 1
ATOM 6233 O O . LYS B 1 113 ? -16.594 1.173 9.367 1 91.19 113 LYS B O 1
ATOM 6238 N N . VAL B 1 114 ? -15.094 0.485 7.883 1 93.88 114 VAL B N 1
ATOM 6239 C CA . VAL B 1 114 ? -16.094 0.232 6.852 1 93.88 114 VAL B CA 1
ATOM 6240 C C . VAL B 1 114 ? -17.016 -0.9 7.297 1 93.88 114 VAL B C 1
ATOM 6242 O O . VAL B 1 114 ? -18.234 -0.802 7.164 1 93.88 114 VAL B O 1
ATOM 6245 N N . ILE B 1 115 ? -16.438 -1.925 7.875 1 95.19 115 ILE B N 1
ATOM 6246 C CA . ILE B 1 115 ? -17.219 -3.072 8.32 1 95.19 115 ILE B CA 1
ATOM 6247 C C . ILE B 1 115 ? -18.141 -2.65 9.461 1 95.19 115 ILE B C 1
ATOM 6249 O O . ILE B 1 115 ? -19.312 -3.025 9.484 1 95.19 115 ILE B O 1
ATOM 6253 N N . ASP B 1 116 ? -17.609 -1.838 10.375 1 94.56 116 ASP B N 1
ATOM 6254 C CA . ASP B 1 116 ? -18.422 -1.345 11.484 1 94.56 116 ASP B CA 1
ATOM 6255 C C . ASP B 1 116 ? -19.578 -0.478 10.977 1 94.56 116 ASP B C 1
ATOM 6257 O O . ASP B 1 116 ? -20.688 -0.534 11.508 1 94.56 116 ASP B O 1
ATOM 6261 N N . THR B 1 117 ? -19.297 0.295 10.016 1 95.69 117 THR B N 1
ATOM 6262 C CA . THR B 1 117 ? -20.328 1.131 9.422 1 95.69 117 THR B CA 1
ATOM 6263 C C . THR B 1 117 ? -21.406 0.271 8.758 1 95.69 117 THR B C 1
ATOM 6265 O O . THR B 1 117 ? -22.594 0.505 8.945 1 95.69 117 THR B O 1
ATOM 6268 N N . LEU B 1 118 ? -20.969 -0.719 8.031 1 96.75 118 LEU B N 1
ATOM 6269 C CA . LEU B 1 118 ? -21.891 -1.623 7.352 1 96.75 118 LEU B CA 1
ATOM 6270 C C . LEU B 1 118 ? -22.703 -2.434 8.359 1 96.75 118 LEU B C 1
ATOM 6272 O O . LEU B 1 118 ? -23.859 -2.764 8.109 1 96.75 118 LEU B O 1
ATOM 6276 N N . HIS B 1 119 ? -22.078 -2.742 9.469 1 95.88 119 HIS B N 1
ATOM 6277 C CA . HIS B 1 119 ? -22.797 -3.4 10.555 1 95.88 119 HIS B CA 1
ATOM 6278 C C . HIS B 1 119 ? -23.953 -2.535 11.047 1 95.88 119 HIS B C 1
ATOM 6280 O O . HIS B 1 119 ? -25.047 -3.039 11.312 1 95.88 119 HIS B O 1
ATOM 6286 N N . GLY B 1 120 ? -23.688 -1.255 11.141 1 93.62 120 GLY B N 1
ATOM 6287 C CA . GLY B 1 120 ? -24.719 -0.321 11.57 1 93.62 120 GLY B CA 1
ATOM 6288 C C . GLY B 1 120 ? -25.906 -0.265 10.625 1 93.62 120 GLY B C 1
ATOM 6289 O O . GLY B 1 120 ? -27.031 0.027 11.047 1 93.62 120 GLY B O 1
ATOM 6290 N N . THR B 1 121 ? -25.703 -0.623 9.32 1 94.88 121 THR B N 1
ATOM 6291 C CA . THR B 1 121 ? -26.781 -0.615 8.336 1 94.88 121 THR B CA 1
ATOM 6292 C C . THR B 1 121 ? -27.594 -1.902 8.406 1 94.88 121 THR B C 1
ATOM 6294 O O . THR B 1 121 ? -28.672 -1.998 7.816 1 94.88 121 THR B O 1
ATOM 6297 N N . GLY B 1 122 ? -27.062 -2.916 9.102 1 93.75 122 GLY B N 1
ATOM 6298 C CA . GLY B 1 122 ? -27.734 -4.203 9.195 1 93.75 122 GLY B CA 1
ATOM 6299 C C . GLY B 1 122 ? -27.312 -5.176 8.109 1 93.75 122 GLY B C 1
ATOM 6300 O O . GLY B 1 122 ? -27.875 -6.273 8 1 93.75 122 GLY B O 1
ATOM 6301 N N . LEU B 1 123 ? -26.266 -4.863 7.348 1 95.06 123 LEU B N 1
ATOM 6302 C CA . LEU B 1 123 ? -25.891 -5.672 6.188 1 95.06 123 LEU B CA 1
ATOM 6303 C C . LEU B 1 123 ? -24.859 -6.719 6.562 1 95.06 123 LEU B C 1
ATOM 6305 O O . LEU B 1 123 ? -24.641 -7.676 5.816 1 95.06 123 LEU B O 1
ATOM 6309 N N . CYS B 1 124 ? -24.203 -6.504 7.609 1 95.56 124 CYS B N 1
ATOM 6310 C CA . CYS B 1 124 ? -23.203 -7.508 7.98 1 95.56 124 CYS B CA 1
ATOM 6311 C C . CYS B 1 124 ? -23.094 -7.621 9.492 1 95.56 124 CYS B C 1
ATOM 6313 O O . CYS B 1 124 ? -23.609 -6.777 10.227 1 95.56 124 CYS B O 1
ATOM 6315 N N . VAL B 1 125 ? -22.516 -8.664 10 1 94.75 125 VAL B N 1
ATOM 6316 C CA . VAL B 1 125 ? -22.266 -8.883 11.422 1 94.75 125 VAL B CA 1
ATOM 6317 C C . VAL B 1 125 ? -21.125 -8 11.891 1 94.75 125 VAL B C 1
ATOM 6319 O O . VAL B 1 125 ? -20.438 -7.367 11.078 1 94.75 125 VAL B O 1
ATOM 6322 N N . SER B 1 126 ? -20.969 -7.926 13.188 1 93.88 126 SER B N 1
ATOM 6323 C CA . SER B 1 126 ? -19.922 -7.086 13.766 1 93.88 126 SER B CA 1
ATOM 6324 C C . SER B 1 126 ? -18.531 -7.625 13.445 1 93.88 126 SER B C 1
ATOM 6326 O O . SER B 1 126 ? -18.375 -8.805 13.125 1 93.88 126 SER B O 1
ATOM 6328 N N . PHE B 1 127 ? -17.547 -6.809 13.555 1 92.62 127 PHE B N 1
ATOM 6329 C CA . PHE B 1 127 ? -16.172 -7.195 13.312 1 92.62 127 PHE B CA 1
ATOM 6330 C C . PHE B 1 127 ? -15.727 -8.281 14.281 1 92.62 127 PHE B C 1
ATOM 6332 O O . PHE B 1 127 ? -15.016 -9.211 13.898 1 92.62 127 PHE B O 1
ATOM 6339 N N . SER B 1 128 ? -16.125 -8.195 15.5 1 92.38 128 SER B N 1
ATOM 6340 C CA . SER B 1 128 ? -15.781 -9.188 16.516 1 92.38 128 SER B CA 1
ATOM 6341 C C . SER B 1 128 ? -16.375 -10.547 16.172 1 92.38 128 SER B C 1
ATOM 6343 O O . SER B 1 128 ? -15.727 -11.578 16.391 1 92.38 128 SER B O 1
ATOM 6345 N N . THR B 1 129 ? -17.625 -10.531 15.695 1 93.12 129 THR B N 1
ATOM 6346 C CA . THR B 1 129 ? -18.25 -11.781 15.297 1 93.12 129 THR B CA 1
ATOM 6347 C C . THR B 1 129 ? -17.5 -12.414 14.125 1 93.12 129 THR B C 1
ATOM 6349 O O . THR B 1 129 ? -17.312 -13.633 14.086 1 93.12 129 THR B O 1
ATOM 6352 N N . ILE B 1 130 ? -17.094 -11.617 13.133 1 93.69 130 ILE B N 1
ATOM 6353 C CA . ILE B 1 130 ? -16.312 -12.109 12 1 93.69 130 ILE B CA 1
ATOM 6354 C C . ILE B 1 130 ? -15.055 -12.805 12.508 1 93.69 130 ILE B C 1
ATOM 6356 O O . ILE B 1 130 ? -14.727 -13.914 12.062 1 93.69 130 ILE B O 1
ATOM 6360 N N . ASN B 1 131 ? -14.375 -12.172 13.461 1 92.12 131 ASN B N 1
ATOM 6361 C CA . ASN B 1 131 ? -13.156 -12.75 14.016 1 92.12 131 ASN B CA 1
ATOM 6362 C C . ASN B 1 131 ? -13.422 -14.102 14.68 1 92.12 131 ASN B C 1
ATOM 6364 O O . ASN B 1 131 ? -12.648 -15.039 14.5 1 92.12 131 ASN B O 1
ATOM 6368 N N . ARG B 1 132 ? -14.477 -14.18 15.391 1 92.94 132 ARG B N 1
ATOM 6369 C CA . ARG B 1 132 ? -14.836 -15.43 16.047 1 92.94 132 ARG B CA 1
ATOM 6370 C C . ARG B 1 132 ? -15.133 -16.516 15.023 1 92.94 132 ARG B C 1
ATOM 6372 O O . ARG B 1 132 ? -14.727 -17.672 15.203 1 92.94 132 ARG B O 1
ATOM 6379 N N . LEU B 1 133 ? -15.859 -16.156 14.047 1 93.06 133 LEU B N 1
ATOM 6380 C CA . LEU B 1 133 ? -16.188 -17.109 13 1 93.06 133 LEU B CA 1
ATOM 6381 C C . LEU B 1 133 ? -14.938 -17.609 12.305 1 93.06 133 LEU B C 1
ATOM 6383 O O . LEU B 1 133 ? -14.836 -18.797 11.969 1 93.06 133 LEU B O 1
ATOM 6387 N N . LEU B 1 134 ? -14.016 -16.719 12.039 1 93.25 134 LEU B N 1
ATOM 6388 C CA . LEU B 1 134 ? -12.766 -17.094 11.398 1 93.25 134 LEU B CA 1
ATOM 6389 C C . LEU B 1 134 ? -11.969 -18.047 12.281 1 93.25 134 LEU B C 1
ATOM 6391 O O . LEU B 1 134 ? -11.336 -18.984 11.781 1 93.25 134 LEU B O 1
ATOM 6395 N N . GLU B 1 135 ? -12.008 -17.828 13.578 1 94.06 135 GLU B N 1
ATOM 6396 C CA . GLU B 1 135 ? -11.367 -18.75 14.516 1 94.06 135 GLU B CA 1
ATOM 6397 C C . GLU B 1 135 ? -12.016 -20.125 14.477 1 94.06 135 GLU B C 1
ATOM 6399 O O . GLU B 1 135 ? -11.32 -21.141 14.523 1 94.06 135 GLU B O 1
ATOM 6404 N N . ASP B 1 136 ? -13.297 -20.125 14.352 1 93.88 136 ASP B N 1
ATOM 6405 C CA . ASP B 1 136 ? -14.023 -21.375 14.242 1 93.88 136 ASP B CA 1
ATOM 6406 C C . ASP B 1 136 ? -13.641 -22.125 12.961 1 93.88 136 ASP B C 1
ATOM 6408 O O . ASP B 1 136 ? -13.477 -23.344 12.977 1 93.88 136 ASP B O 1
ATOM 6412 N N . LEU B 1 137 ? -13.555 -21.375 11.93 1 93.31 137 LEU B N 1
ATOM 6413 C CA . LEU B 1 137 ? -13.156 -21.969 10.656 1 93.31 137 LEU B CA 1
ATOM 6414 C C . LEU B 1 137 ? -11.773 -22.594 10.766 1 93.31 137 LEU B C 1
ATOM 6416 O O . LEU B 1 137 ? -11.539 -23.688 10.25 1 93.31 137 LEU B O 1
ATOM 6420 N N . THR B 1 138 ? -10.898 -21.906 11.406 1 94.56 138 THR B N 1
ATOM 6421 C CA . THR B 1 138 ? -9.539 -22.406 11.578 1 94.56 138 THR B CA 1
ATOM 6422 C C . THR B 1 138 ? -9.539 -23.672 12.414 1 94.56 138 THR B C 1
ATOM 6424 O O . THR B 1 138 ? -8.852 -24.641 12.078 1 94.56 138 THR B O 1
ATOM 6427 N N . LYS B 1 139 ? -10.328 -23.703 13.516 1 93.38 139 LYS B N 1
ATOM 6428 C CA . LYS B 1 139 ? -10.43 -24.891 14.352 1 93.38 139 LYS B CA 1
ATOM 6429 C C . LYS B 1 139 ? -10.945 -26.078 13.547 1 93.38 139 LYS B C 1
ATOM 6431 O O . LYS B 1 139 ? -10.438 -27.203 13.68 1 93.38 139 LYS B O 1
ATOM 6436 N N . ASN B 1 140 ? -11.883 -25.812 12.773 1 92.25 140 ASN B N 1
ATOM 6437 C CA . ASN B 1 140 ? -12.422 -26.875 11.93 1 92.25 140 ASN B CA 1
ATOM 6438 C C . ASN B 1 140 ? -11.406 -27.344 10.891 1 92.25 140 ASN B C 1
ATOM 6440 O O . ASN B 1 140 ? -11.289 -28.531 10.625 1 92.25 140 ASN B O 1
ATOM 6444 N N . ALA B 1 141 ? -10.773 -26.391 10.266 1 93.25 141 ALA B N 1
ATOM 6445 C CA . ALA B 1 141 ? -9.75 -26.719 9.281 1 93.25 141 ALA B CA 1
ATOM 6446 C C . ALA B 1 141 ? -8.656 -27.578 9.906 1 93.25 141 ALA B C 1
ATOM 6448 O O . ALA B 1 141 ? -8.141 -28.5 9.273 1 93.25 141 ALA B O 1
ATOM 6449 N N . LYS B 1 142 ? -8.281 -27.281 11.141 1 94.5 142 LYS B N 1
ATOM 6450 C CA . LYS B 1 142 ? -7.281 -28.062 11.852 1 94.5 142 LYS B CA 1
ATOM 6451 C C . LYS B 1 142 ? -7.73 -29.516 12.023 1 94.5 142 LYS B C 1
ATOM 6453 O O . LYS B 1 142 ? -6.938 -30.438 11.836 1 94.5 142 LYS B O 1
ATOM 6458 N N . LYS B 1 143 ? -8.969 -29.672 12.336 1 93.75 143 LYS B N 1
ATOM 6459 C CA . LYS B 1 143 ? -9.508 -31.016 12.492 1 93.75 143 LYS B CA 1
ATOM 6460 C C . LYS B 1 143 ? -9.461 -31.797 11.172 1 93.75 143 LYS B C 1
ATOM 6462 O O . LYS B 1 143 ? -9.094 -32.969 11.148 1 93.75 143 LYS B O 1
ATOM 6467 N N . VAL B 1 144 ? -9.805 -31.109 10.172 1 92.25 144 VAL B N 1
ATOM 6468 C CA . VAL B 1 144 ? -9.82 -31.719 8.852 1 92.25 144 VAL B CA 1
ATOM 6469 C C . VAL B 1 144 ? -8.406 -32.125 8.445 1 92.25 144 VAL B C 1
ATOM 6471 O O . VAL B 1 144 ? -8.18 -33.219 7.934 1 92.25 144 VAL B O 1
ATOM 6474 N N . VAL B 1 145 ? -7.512 -31.281 8.648 1 95.25 145 VAL B N 1
ATOM 6475 C CA . VAL B 1 145 ? -6.121 -31.516 8.266 1 95.25 145 VAL B CA 1
ATOM 6476 C C . VAL B 1 145 ? -5.559 -32.688 9.055 1 95.25 145 VAL B C 1
ATOM 6478 O O . VAL B 1 145 ? -4.852 -33.531 8.508 1 95.25 145 VAL B O 1
ATOM 6481 N N . ARG B 1 146 ? -5.836 -32.781 10.336 1 96.06 146 ARG B N 1
ATOM 6482 C CA . ARG B 1 146 ? -5.348 -33.844 11.18 1 96.06 146 ARG B CA 1
ATOM 6483 C C . ARG B 1 146 ? -5.906 -35.188 10.727 1 96.06 146 ARG B C 1
ATOM 6485 O O . ARG B 1 146 ? -5.188 -36.188 10.703 1 96.06 146 ARG B O 1
ATOM 6492 N N . LEU B 1 147 ? -7.133 -35.125 10.367 1 94.88 147 LEU B N 1
ATOM 6493 C CA . LEU B 1 147 ? -7.75 -36.344 9.867 1 94.88 147 LEU B CA 1
ATOM 6494 C C . LEU B 1 147 ? -7.145 -36.75 8.531 1 94.88 147 LEU B C 1
ATOM 6496 O O . LEU B 1 147 ? -6.855 -37.938 8.305 1 94.88 147 LEU B O 1
ATOM 6500 N N . ALA B 1 148 ? -6.969 -35.844 7.691 1 94.44 148 ALA B N 1
ATOM 6501 C CA . ALA B 1 148 ? -6.395 -36.125 6.379 1 94.44 148 ALA B CA 1
ATOM 6502 C C . ALA B 1 148 ? -4.965 -36.656 6.504 1 94.44 148 ALA B C 1
ATOM 6504 O O . ALA B 1 148 ? -4.559 -37.562 5.773 1 94.44 148 ALA B O 1
ATOM 6505 N N . ALA B 1 149 ? -4.223 -36.062 7.371 1 94.31 149 ALA B N 1
ATOM 6506 C CA . ALA B 1 149 ? -2.826 -36.438 7.566 1 94.31 149 ALA B CA 1
ATOM 6507 C C . ALA B 1 149 ? -2.719 -37.906 8.023 1 94.31 149 ALA B C 1
ATOM 6509 O O . ALA B 1 149 ? -1.747 -38.594 7.707 1 94.31 149 ALA B O 1
ATOM 6510 N N . LYS B 1 150 ? -3.688 -38.375 8.75 1 90.94 150 LYS B N 1
ATOM 6511 C CA . LYS B 1 150 ? -3.682 -39.719 9.266 1 90.94 150 LYS B CA 1
ATOM 6512 C C . LYS B 1 150 ? -4.168 -40.719 8.211 1 90.94 150 LYS B C 1
ATOM 6514 O O . LYS B 1 150 ? -3.752 -41.875 8.195 1 90.94 150 LYS B O 1
ATOM 6519 N N . ARG B 1 151 ? -4.93 -40.219 7.27 1 89 151 ARG B N 1
ATOM 6520 C CA . ARG B 1 151 ? -5.637 -41.125 6.379 1 89 151 ARG B CA 1
ATOM 6521 C C . ARG B 1 151 ? -4.977 -41.156 5.004 1 89 151 ARG B C 1
ATOM 6523 O O . ARG B 1 151 ? -5.094 -42.156 4.285 1 89 151 ARG B O 1
ATOM 6530 N N . GLU B 1 152 ? -4.359 -40.062 4.617 1 90.56 152 GLU B N 1
ATOM 6531 C CA . GLU B 1 152 ? -3.896 -39.969 3.238 1 90.56 152 GLU B CA 1
ATOM 6532 C C . GLU B 1 152 ? -2.406 -39.625 3.184 1 90.56 152 GLU B C 1
ATOM 6534 O O . GLU B 1 152 ? -1.879 -38.969 4.074 1 90.56 152 GLU B O 1
ATOM 6539 N N . PRO B 1 153 ? -1.761 -40.156 2.094 1 91.62 153 PRO B N 1
ATOM 6540 C CA . PRO B 1 153 ? -0.396 -39.688 1.872 1 91.62 153 PRO B CA 1
ATOM 6541 C C . PRO B 1 153 ? -0.347 -38.188 1.5 1 91.62 153 PRO B C 1
ATOM 6543 O O . PRO B 1 153 ? -1.219 -37.719 0.775 1 91.62 153 PRO B O 1
ATOM 6546 N N . PHE B 1 154 ? 0.613 -37.531 2.045 1 94 154 PHE B N 1
ATOM 6547 C CA . PHE B 1 154 ? 0.687 -36.094 1.786 1 94 154 PHE B CA 1
ATOM 6548 C C . PHE B 1 154 ? 2.137 -35.656 1.643 1 94 154 PHE B C 1
ATOM 6550 O O . PHE B 1 154 ? 3.061 -36.406 1.938 1 94 154 PHE B O 1
ATOM 6557 N N . LEU B 1 155 ? 2.344 -34.5 1.05 1 95.94 155 LEU B N 1
ATOM 6558 C CA . LEU B 1 155 ? 3.619 -33.812 1.036 1 95.94 155 LEU B CA 1
ATOM 6559 C C . LEU B 1 155 ? 3.488 -32.438 1.701 1 95.94 155 LEU B C 1
ATOM 6561 O O . LEU B 1 155 ? 2.377 -31.953 1.933 1 95.94 155 LEU B O 1
ATOM 6565 N N . LEU B 1 156 ? 4.617 -31.906 2.1 1 96.81 156 LEU B N 1
ATOM 6566 C CA . LEU B 1 156 ? 4.652 -30.609 2.75 1 96.81 156 LEU B CA 1
ATOM 6567 C C . LEU B 1 156 ? 5.469 -29.609 1.93 1 96.81 156 LEU B C 1
ATOM 6569 O O . LEU B 1 156 ? 6.492 -29.969 1.348 1 96.81 156 LEU B O 1
ATOM 6573 N N . VAL B 1 157 ? 4.961 -28.422 1.82 1 97.69 157 VAL B N 1
ATOM 6574 C CA . VAL B 1 157 ? 5.73 -27.328 1.237 1 97.69 157 VAL B CA 1
ATOM 6575 C C . VAL B 1 157 ? 5.699 -26.125 2.172 1 97.69 157 VAL B C 1
ATOM 6577 O O . VAL B 1 157 ? 4.664 -25.828 2.77 1 97.69 157 VAL B O 1
ATOM 6580 N N . TYR B 1 158 ? 6.809 -25.531 2.49 1 96 158 TYR B N 1
ATOM 6581 C CA . TYR B 1 158 ? 6.773 -24.328 3.32 1 96 158 TYR B CA 1
ATOM 6582 C C . TYR B 1 158 ? 7.781 -23.297 2.828 1 96 158 TYR B C 1
ATOM 6584 O O . TYR B 1 158 ? 8.664 -23.609 2.023 1 96 158 TYR B O 1
ATOM 6592 N N . ASP B 1 159 ? 7.594 -22.094 3.139 1 94.69 159 ASP B N 1
ATOM 6593 C CA . ASP B 1 159 ? 8.367 -20.922 2.723 1 94.69 159 ASP B CA 1
ATOM 6594 C C . ASP B 1 159 ? 8.344 -19.828 3.791 1 94.69 159 ASP B C 1
ATOM 6596 O O . ASP B 1 159 ? 7.473 -19.828 4.664 1 94.69 159 ASP B O 1
ATOM 6600 N N . ASN B 1 160 ? 9.344 -18.984 3.744 1 91.94 160 ASN B N 1
ATOM 6601 C CA . ASN B 1 160 ? 9.422 -17.891 4.695 1 91.94 160 ASN B CA 1
ATOM 6602 C C . ASN B 1 160 ? 8.445 -16.766 4.34 1 91.94 160 ASN B C 1
ATOM 6604 O O . ASN B 1 160 ? 8.109 -16.578 3.17 1 91.94 160 ASN B O 1
ATOM 6608 N N . ILE B 1 161 ? 7.922 -16.125 5.328 1 89.69 161 ILE B N 1
ATOM 6609 C CA . ILE B 1 161 ? 7.078 -14.945 5.137 1 89.69 161 ILE B CA 1
ATOM 6610 C C . ILE B 1 161 ? 7.566 -13.812 6.035 1 89.69 161 ILE B C 1
ATOM 6612 O O . ILE B 1 161 ? 7.699 -13.984 7.25 1 89.69 161 ILE B O 1
ATOM 6616 N N . ASN B 1 162 ? 7.895 -12.695 5.434 1 82.62 162 ASN B N 1
ATOM 6617 C CA . ASN B 1 162 ? 8.328 -11.516 6.18 1 82.62 162 ASN B CA 1
ATOM 6618 C C . ASN B 1 162 ? 7.25 -10.438 6.203 1 82.62 162 ASN B C 1
ATOM 6620 O O . ASN B 1 162 ? 6.758 -10.023 5.152 1 82.62 162 ASN B O 1
ATOM 6624 N N . LEU B 1 163 ? 6.902 -10.078 7.367 1 80.69 163 LEU B N 1
ATOM 6625 C CA . LEU B 1 163 ? 5.883 -9.047 7.539 1 80.69 163 LEU B CA 1
ATOM 6626 C C . LEU B 1 163 ? 6.488 -7.789 8.148 1 80.69 163 LEU B C 1
ATOM 6628 O O . LEU B 1 163 ? 7.027 -7.824 9.258 1 80.69 163 LEU B O 1
ATOM 6632 N N . ALA B 1 164 ? 6.527 -6.723 7.375 1 69.5 164 ALA B N 1
ATOM 6633 C CA . ALA B 1 164 ? 7.059 -5.453 7.863 1 69.5 164 ALA B CA 1
ATOM 6634 C C . ALA B 1 164 ? 6.008 -4.684 8.656 1 69.5 164 ALA B C 1
ATOM 6636 O O . ALA B 1 164 ? 4.863 -4.555 8.211 1 69.5 164 ALA B O 1
ATOM 6637 N N . LYS B 1 165 ? 6.254 -4.414 9.883 1 64.88 165 LYS B N 1
ATOM 6638 C CA . LYS B 1 165 ? 5.41 -3.537 10.688 1 64.88 165 LYS B CA 1
ATOM 6639 C C . LYS B 1 165 ? 6.066 -2.172 10.883 1 64.88 165 LYS B C 1
ATOM 6641 O O . LYS B 1 165 ? 7.18 -2.078 11.406 1 64.88 165 LYS B O 1
ATOM 6646 N N . ARG B 1 166 ? 5.527 -1.231 10.281 1 60.91 166 ARG B N 1
ATOM 6647 C CA . ARG B 1 166 ? 6.039 0.12 10.477 1 60.91 166 ARG B CA 1
ATOM 6648 C C . ARG B 1 166 ? 5.234 0.863 11.539 1 60.91 166 ARG B C 1
ATOM 6650 O O . ARG B 1 166 ? 4 0.882 11.484 1 60.91 166 ARG B O 1
ATOM 6657 N N . LYS B 1 167 ? 5.984 1.233 12.516 1 62.22 167 LYS B N 1
ATOM 6658 C CA . LYS B 1 167 ? 5.348 1.98 13.594 1 62.22 167 LYS B CA 1
ATOM 6659 C C . LYS B 1 167 ? 5.535 3.484 13.406 1 62.22 167 LYS B C 1
ATOM 6661 O O . LYS B 1 167 ? 6.609 3.934 13 1 62.22 167 LYS B O 1
ATOM 6666 N N . HIS B 1 168 ? 4.445 4.152 13.492 1 58.84 168 HIS B N 1
ATOM 6667 C CA . HIS B 1 168 ? 4.48 5.605 13.383 1 58.84 168 HIS B CA 1
ATOM 6668 C C . HIS B 1 168 ? 5.281 6.227 14.516 1 58.84 168 HIS B C 1
ATOM 6670 O O . HIS B 1 168 ? 6.117 7.105 14.289 1 58.84 168 HIS B O 1
ATOM 6676 N N . ASP B 1 169 ? 5.02 5.766 15.812 1 60.56 169 ASP B N 1
ATOM 6677 C CA . ASP B 1 169 ? 5.758 6.25 16.984 1 60.56 169 ASP B CA 1
ATOM 6678 C C . ASP B 1 169 ? 6.918 5.316 17.328 1 60.56 169 ASP B C 1
ATOM 6680 O O . ASP B 1 169 ? 6.703 4.219 17.844 1 60.56 169 ASP B O 1
ATOM 6684 N N . GLN B 1 170 ? 8.07 5.656 16.875 1 63.97 170 GLN B N 1
ATOM 6685 C CA . GLN B 1 170 ? 9.227 4.809 17.141 1 63.97 170 GLN B CA 1
ATOM 6686 C C . GLN B 1 170 ? 9.695 4.957 18.578 1 63.97 170 GLN B C 1
ATOM 6688 O O . GLN B 1 170 ? 9.977 6.066 19.047 1 63.97 170 GLN B O 1
ATOM 6693 N N . ARG B 1 171 ? 9.453 4.035 19.375 1 68.94 171 ARG B N 1
ATOM 6694 C CA . ARG B 1 171 ? 9.93 3.91 20.75 1 68.94 171 ARG B CA 1
ATOM 6695 C C . ARG B 1 171 ? 10.852 2.703 20.906 1 68.94 171 ARG B C 1
ATOM 6697 O O . ARG B 1 171 ? 10.859 1.808 20.062 1 68.94 171 ARG B O 1
ATOM 6704 N N . VAL B 1 172 ? 11.633 2.744 21.875 1 65.94 172 VAL B N 1
ATOM 6705 C CA . VAL B 1 172 ? 12.477 1.588 22.141 1 65.94 172 VAL B CA 1
ATOM 6706 C C . VAL B 1 172 ? 11.625 0.32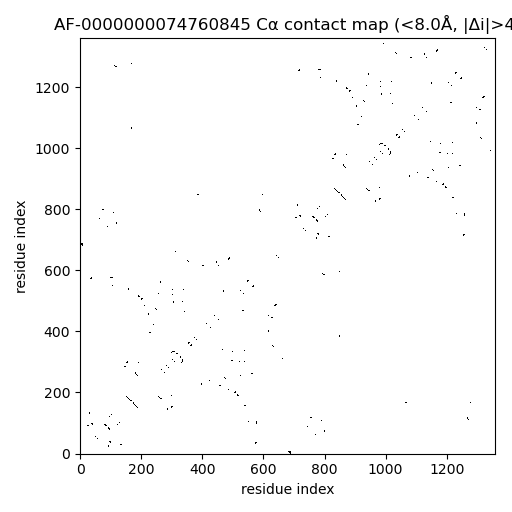2 22.203 1 65.94 172 VAL B C 1
ATOM 6708 O O . VAL B 1 172 ? 12.047 -0.738 21.719 1 65.94 172 VAL B O 1
ATOM 6711 N N . ASP B 1 173 ? 10.445 0.55 22.719 1 57.03 173 ASP B N 1
ATOM 6712 C CA . ASP B 1 173 ? 9.555 -0.597 22.875 1 57.03 173 ASP B CA 1
ATOM 6713 C C . ASP B 1 173 ? 8.594 -0.704 21.688 1 57.03 173 ASP B C 1
ATOM 6715 O O . ASP B 1 173 ? 7.648 -1.496 21.719 1 57.03 173 ASP B O 1
ATOM 6719 N N . ASN B 1 174 ? 8.773 0.263 20.766 1 60.62 174 ASN B N 1
ATOM 6720 C CA . ASN B 1 174 ? 7.852 0.333 19.641 1 60.62 174 ASN B CA 1
ATOM 6721 C C . ASN B 1 174 ? 8.586 0.631 18.344 1 60.62 174 ASN B C 1
ATOM 6723 O O . ASN B 1 174 ? 8.438 1.715 17.766 1 60.62 174 ASN B O 1
ATOM 6727 N N . LEU B 1 175 ? 9.492 -0.349 17.938 1 61.38 175 LEU B N 1
ATOM 6728 C CA . LEU B 1 175 ? 10.344 -0.151 16.766 1 61.38 175 LEU B CA 1
ATOM 6729 C C . LEU B 1 175 ? 9.758 -0.851 15.547 1 61.38 175 LEU B C 1
ATOM 6731 O O . LEU B 1 175 ? 8.906 -1.739 15.68 1 61.38 175 LEU B O 1
ATOM 6735 N N . ASP B 1 176 ? 10.133 -0.195 14.406 1 59.59 176 ASP B N 1
ATOM 6736 C CA . ASP B 1 176 ? 9.828 -0.929 13.18 1 59.59 176 ASP B CA 1
ATOM 6737 C C . ASP B 1 176 ? 10.328 -2.371 13.266 1 59.59 176 ASP B C 1
ATOM 6739 O O . ASP B 1 176 ? 11.383 -2.635 13.836 1 59.59 176 ASP B O 1
ATOM 6743 N N . ASP B 1 177 ? 9.359 -3.217 13.242 1 62.06 177 ASP B N 1
ATOM 6744 C CA . ASP B 1 177 ? 9.703 -4.625 13.414 1 62.06 177 ASP B CA 1
ATOM 6745 C C . ASP B 1 177 ? 9.445 -5.414 12.125 1 62.06 177 ASP B C 1
ATOM 6747 O O . ASP B 1 177 ? 8.617 -5.016 11.305 1 62.06 177 ASP B O 1
ATOM 6751 N N . PHE B 1 178 ? 10.469 -6.055 11.656 1 67 178 PHE B N 1
ATOM 6752 C CA . PHE B 1 178 ? 10.266 -7.117 10.68 1 67 178 PHE B CA 1
ATOM 6753 C C . PHE B 1 178 ? 10.047 -8.461 11.367 1 67 178 PHE B C 1
ATOM 6755 O O . PHE B 1 178 ? 10.906 -8.93 12.109 1 67 178 PHE B O 1
ATOM 6762 N N . GLU B 1 179 ? 8.836 -8.828 11.32 1 77.31 179 GLU B N 1
ATOM 6763 C CA . GLU B 1 179 ? 8.562 -10.148 11.891 1 77.31 179 GLU B CA 1
ATOM 6764 C C . GLU B 1 179 ? 8.711 -11.242 10.836 1 77.31 179 GLU B C 1
ATOM 6766 O O . GLU B 1 179 ? 8.07 -11.195 9.789 1 77.31 179 GLU B O 1
ATOM 6771 N N . ASN B 1 180 ? 9.703 -12.125 11.086 1 86.31 180 ASN B N 1
ATOM 6772 C CA . ASN B 1 180 ? 9.922 -13.266 10.203 1 86.31 180 ASN B CA 1
ATOM 6773 C C . ASN B 1 180 ? 9.133 -14.492 10.656 1 86.31 180 ASN B C 1
ATOM 6775 O O . ASN B 1 180 ? 9.039 -14.758 11.852 1 86.31 180 ASN B O 1
ATOM 6779 N N . GLY B 1 181 ? 8.477 -15.094 9.734 1 91.94 181 GLY B N 1
ATOM 6780 C CA . GLY B 1 181 ? 7.75 -16.328 10.008 1 91.94 181 GLY B CA 1
ATOM 6781 C C . GLY B 1 181 ? 7.785 -17.312 8.852 1 91.94 181 GLY B C 1
ATOM 6782 O O . GLY B 1 181 ? 8.57 -17.141 7.914 1 91.94 181 GLY B O 1
ATOM 6783 N N . THR B 1 182 ? 7.117 -18.438 9 1 95.38 182 THR B N 1
ATOM 6784 C CA . THR B 1 182 ? 7.066 -19.5 8.008 1 95.38 182 THR B CA 1
ATOM 6785 C C . THR B 1 182 ? 5.625 -19.922 7.742 1 95.38 182 THR B C 1
ATOM 6787 O O . THR B 1 182 ? 4.82 -20.016 8.672 1 95.38 182 THR B O 1
ATOM 6790 N N . THR B 1 183 ? 5.277 -20.016 6.516 1 95.81 183 THR B N 1
ATOM 6791 C CA . THR B 1 183 ? 3.994 -20.562 6.098 1 95.81 183 THR B CA 1
ATOM 6792 C C . THR B 1 183 ? 4.18 -21.938 5.457 1 95.81 183 THR B C 1
ATOM 6794 O O . THR B 1 183 ? 5.254 -22.25 4.938 1 95.81 183 THR B O 1
ATOM 6797 N N . ALA B 1 184 ? 3.219 -22.812 5.582 1 97.25 184 ALA B N 1
ATOM 6798 C CA . ALA B 1 184 ? 3.305 -24.172 5.055 1 97.25 184 ALA B CA 1
ATOM 6799 C C . ALA B 1 184 ? 1.953 -24.641 4.523 1 97.25 184 ALA B C 1
ATOM 6801 O O . ALA B 1 184 ? 0.913 -24.078 4.871 1 97.25 184 ALA B O 1
ATOM 6802 N N . THR B 1 185 ? 1.949 -25.531 3.648 1 97.31 185 THR B N 1
ATOM 6803 C CA . THR B 1 185 ? 0.759 -26.172 3.096 1 97.31 185 THR B CA 1
ATOM 6804 C C . THR B 1 185 ? 0.938 -27.688 3.023 1 97.31 185 THR B C 1
ATOM 6806 O O . THR B 1 185 ? 2.006 -28.172 2.646 1 97.31 185 THR B O 1
ATOM 6809 N N . MET B 1 186 ? 0.005 -28.438 3.48 1 97.38 186 MET B N 1
ATOM 6810 C CA . MET B 1 186 ? -0.066 -29.875 3.273 1 97.38 186 MET B CA 1
ATOM 6811 C C . MET B 1 186 ? -0.841 -30.219 2.004 1 97.38 186 MET B C 1
ATOM 6813 O O . MET B 1 186 ? -1.965 -29.75 1.816 1 97.38 186 MET B O 1
ATOM 6817 N N . ILE B 1 187 ? -0.259 -30.938 1.142 1 96.75 187 ILE B N 1
ATOM 6818 C CA . ILE B 1 187 ? -0.874 -31.281 -0.134 1 96.75 187 ILE B CA 1
ATOM 6819 C C . ILE B 1 187 ? -1.04 -32.812 -0.224 1 96.75 187 ILE B C 1
ATOM 6821 O O . ILE B 1 187 ? -0.086 -33.562 -0.002 1 96.75 187 ILE B O 1
ATOM 6825 N N . ILE B 1 188 ? -2.229 -33.188 -0.534 1 94.62 188 ILE B N 1
ATOM 6826 C CA . ILE B 1 188 ? -2.471 -34.625 -0.672 1 94.62 188 ILE B CA 1
ATOM 6827 C C . ILE B 1 188 ? -1.827 -35.125 -1.959 1 94.62 188 ILE B C 1
ATOM 6829 O O . ILE B 1 188 ? -1.975 -34.5 -3.02 1 94.62 188 ILE B O 1
ATOM 6833 N N . GLY B 1 189 ? -1.075 -36.062 -1.806 1 87.94 189 GLY B N 1
ATOM 6834 C CA . GLY B 1 189 ? -0.344 -36.594 -2.955 1 87.94 189 GLY B CA 1
ATOM 6835 C C . GLY B 1 189 ? -0.144 -38.094 -2.916 1 87.94 189 GLY B C 1
ATOM 6836 O O . GLY B 1 189 ? -0.974 -38.812 -2.365 1 87.94 189 GLY B O 1
ATOM 6837 N N . ARG B 1 190 ? 0.859 -38.469 -3.635 1 80.06 190 ARG B N 1
ATOM 6838 C CA . ARG B 1 190 ? 1.135 -39.875 -3.781 1 80.06 190 ARG B CA 1
ATOM 6839 C C . ARG B 1 190 ? 2.037 -40.375 -2.658 1 80.06 190 ARG B C 1
ATOM 6841 O O . ARG B 1 190 ? 2.816 -39.625 -2.092 1 80.06 190 ARG B O 1
ATOM 6848 N N . ASN B 1 191 ? 1.837 -41.625 -2.381 1 73.12 191 ASN B N 1
ATOM 6849 C CA . ASN B 1 191 ? 2.635 -42.25 -1.341 1 73.12 191 ASN B CA 1
ATOM 6850 C C . ASN B 1 191 ? 4.062 -42.5 -1.811 1 73.12 191 ASN B C 1
ATOM 6852 O O . ASN B 1 191 ? 4.281 -42.906 -2.955 1 73.12 191 ASN B O 1
ATOM 6856 N N . LEU B 1 192 ? 5.125 -42.094 -1.097 1 70.25 192 LEU B N 1
ATOM 6857 C CA . LEU B 1 192 ? 6.535 -42.312 -1.409 1 70.25 192 LEU B CA 1
ATOM 6858 C C . LEU B 1 192 ? 6.98 -43.719 -1.004 1 70.25 192 LEU B C 1
ATOM 6860 O O . LEU B 1 192 ? 7.953 -44.25 -1.544 1 70.25 192 LEU B O 1
ATOM 6864 N N . GLY B 1 193 ? 6.199 -44.562 -0.687 1 62.53 193 GLY B N 1
ATOM 6865 C CA . GLY B 1 193 ? 6.691 -45.812 -0.159 1 62.53 193 GLY B CA 1
ATOM 6866 C C . GLY B 1 193 ? 7.93 -45.656 0.704 1 62.53 193 GLY B C 1
ATOM 6867 O O . GLY B 1 193 ? 8.25 -44.562 1.144 1 62.53 193 GLY B O 1
ATOM 6868 N N . SER B 1 194 ? 8.781 -46.625 1.178 1 60.19 194 SER B N 1
ATOM 6869 C CA . SER B 1 194 ? 9.992 -46.594 1.998 1 60.19 194 SER B CA 1
ATOM 6870 C C . SER B 1 194 ? 11.203 -46.156 1.183 1 60.19 194 SER B C 1
ATOM 6872 O O . SER B 1 194 ? 11.508 -46.75 0.145 1 60.19 194 SER B O 1
ATOM 6874 N N . VAL B 1 195 ? 11.648 -44.844 1.342 1 61.88 195 VAL B N 1
ATOM 6875 C CA . VAL B 1 195 ? 12.836 -44.375 0.648 1 61.88 195 VAL B CA 1
ATOM 6876 C C . VAL B 1 195 ? 14.07 -44.594 1.513 1 61.88 195 VAL B C 1
ATOM 6878 O O . VAL B 1 195 ? 14.156 -44.125 2.641 1 61.88 195 VAL B O 1
ATOM 6881 N N . GLN B 1 196 ? 14.789 -45.688 1.475 1 56.69 196 GLN B N 1
ATOM 6882 C CA . GLN B 1 196 ? 16.031 -45.875 2.232 1 56.69 196 GLN B CA 1
ATOM 6883 C C . GLN B 1 196 ? 17.188 -45.094 1.59 1 56.69 196 GLN B C 1
ATOM 6885 O O . GLN B 1 196 ? 17.422 -45.219 0.386 1 56.69 196 GLN B O 1
ATOM 6890 N N . GLN B 1 197 ? 17.625 -43.969 2.236 1 56.97 197 GLN B N 1
ATOM 6891 C CA . GLN B 1 197 ? 18.797 -43.25 1.759 1 56.97 197 GLN B CA 1
ATOM 6892 C C . GLN B 1 197 ? 20.062 -44.125 1.888 1 56.97 197 GLN B C 1
ATOM 6894 O O . GLN B 1 197 ? 20.391 -44.594 2.98 1 56.97 197 GLN B O 1
ATOM 6899 N N . VAL B 1 198 ? 20.547 -44.656 0.798 1 55.31 198 VAL B N 1
ATOM 6900 C CA . VAL B 1 198 ? 21.812 -45.406 0.864 1 55.31 198 VAL B CA 1
ATOM 6901 C C . VAL B 1 198 ? 22.953 -44.531 0.36 1 55.31 198 VAL B C 1
ATOM 6903 O O . VAL B 1 198 ? 23 -44.156 -0.819 1 55.31 198 VAL B O 1
ATOM 6906 N N . HIS B 1 199 ? 23.797 -43.875 1.305 1 58.16 199 HIS B N 1
ATOM 6907 C CA . HIS B 1 199 ? 24.938 -43.031 0.99 1 58.16 199 HIS B CA 1
ATOM 6908 C C . HIS B 1 199 ? 25.797 -43.625 -0.109 1 58.16 199 HIS B C 1
ATOM 6910 O O . HIS B 1 199 ? 26.375 -42.906 -0.933 1 58.16 199 HIS B O 1
ATOM 6916 N N . GLN B 1 200 ? 25.875 -44.938 -0.249 1 59.94 200 GLN B N 1
ATOM 6917 C CA . GLN B 1 200 ? 26.75 -45.594 -1.188 1 59.94 200 GLN B CA 1
ATOM 6918 C C . GLN B 1 200 ? 26.25 -45.469 -2.621 1 59.94 200 GLN B C 1
ATOM 6920 O O . GLN B 1 200 ? 27 -45.656 -3.574 1 59.94 200 GLN B O 1
ATOM 6925 N N . SER B 1 201 ? 25.125 -44.938 -2.734 1 67.75 201 SER B N 1
ATOM 6926 C CA . SER B 1 201 ? 24.516 -44.875 -4.059 1 67.75 201 SER B CA 1
ATOM 6927 C C . SER B 1 201 ? 25.062 -43.688 -4.863 1 67.75 201 SER B C 1
ATOM 6929 O O . SER B 1 201 ? 25.047 -43.719 -6.098 1 67.75 201 SER B O 1
ATOM 6931 N N . TYR B 1 202 ? 25.734 -42.75 -4.227 1 78.06 202 TYR B N 1
ATOM 6932 C CA . TYR B 1 202 ? 26.266 -41.594 -4.934 1 78.06 202 TYR B CA 1
ATOM 6933 C C . TYR B 1 202 ? 27.484 -41.969 -5.762 1 78.06 202 TYR B C 1
ATOM 6935 O O . TYR B 1 202 ? 27.781 -41.344 -6.781 1 78.06 202 TYR B O 1
ATOM 6943 N N . SER B 1 203 ? 28.125 -43.062 -5.273 1 79.06 203 SER B N 1
ATOM 6944 C CA . SER B 1 203 ? 29.344 -43.5 -5.945 1 79.06 203 SER B CA 1
ATOM 6945 C C . SER B 1 203 ? 29.031 -44.156 -7.289 1 79.06 203 SER B C 1
ATOM 6947 O O . SER B 1 203 ? 29.922 -44.312 -8.125 1 79.06 203 SER B O 1
ATOM 6949 N N . ARG B 1 204 ? 27.891 -44.375 -7.516 1 84.56 204 ARG B N 1
ATOM 6950 C CA . ARG B 1 204 ? 27.484 -45.031 -8.75 1 84.56 204 ARG B CA 1
ATOM 6951 C C . ARG B 1 204 ? 27.219 -44 -9.859 1 84.56 204 ARG B C 1
ATOM 6953 O O . ARG B 1 204 ? 27.062 -44.375 -11.023 1 84.56 204 ARG B O 1
ATOM 6960 N N . LEU B 1 205 ? 27.172 -42.812 -9.461 1 88 205 LEU B N 1
ATOM 6961 C CA . LEU B 1 205 ? 26.891 -41.75 -10.438 1 88 205 LEU B CA 1
ATOM 6962 C C . LEU B 1 205 ? 27.984 -41.688 -11.484 1 88 205 LEU B C 1
ATOM 6964 O O . LEU B 1 205 ? 29.172 -41.656 -11.148 1 88 205 LEU B O 1
ATOM 6968 N N . SER B 1 206 ? 27.578 -41.781 -12.773 1 87.31 206 SER B N 1
ATOM 6969 C CA . SER B 1 206 ? 28.531 -41.688 -13.883 1 87.31 206 SER B CA 1
ATOM 6970 C C . SER B 1 206 ? 28.094 -40.656 -14.906 1 87.31 206 SER B C 1
ATOM 6972 O O . SER B 1 206 ? 26.938 -40.219 -14.898 1 87.31 206 SER B O 1
ATOM 6974 N N . PRO B 1 207 ? 28.969 -40.25 -15.742 1 86.88 207 PRO B N 1
ATOM 6975 C CA . PRO B 1 207 ? 28.625 -39.281 -16.781 1 86.88 207 PRO B CA 1
ATOM 6976 C C . PRO B 1 207 ? 27.484 -39.75 -17.688 1 86.88 207 PRO B C 1
ATOM 6978 O O . PRO B 1 207 ? 26.734 -38.938 -18.203 1 86.88 207 PRO B O 1
ATOM 6981 N N . SER B 1 208 ? 27.344 -41.031 -17.797 1 87 208 SER B N 1
ATOM 6982 C CA . SER B 1 208 ? 26.281 -41.562 -18.656 1 87 208 SER B CA 1
ATOM 6983 C C . SER B 1 208 ? 24.906 -41.25 -18.078 1 87 208 SER B C 1
ATOM 6985 O O . SER B 1 208 ? 23.906 -41.25 -18.812 1 87 208 SER B O 1
ATOM 6987 N N . ASP B 1 209 ? 24.906 -40.938 -16.797 1 90.12 209 ASP B N 1
ATOM 6988 C CA . ASP B 1 209 ? 23.625 -40.625 -16.141 1 90.12 209 ASP B CA 1
ATOM 6989 C C . ASP B 1 209 ? 23.203 -39.188 -16.438 1 90.12 209 ASP B C 1
ATOM 6991 O O . ASP B 1 209 ? 22.031 -38.844 -16.25 1 90.12 209 ASP B O 1
ATOM 6995 N N . VAL B 1 210 ? 24.125 -38.406 -16.906 1 90.44 210 VAL B N 1
ATOM 6996 C CA . VAL B 1 210 ? 23.844 -36.969 -17.047 1 90.44 210 VAL B CA 1
ATOM 6997 C C . VAL B 1 210 ? 23.891 -36.562 -18.516 1 90.44 210 VAL B C 1
ATOM 6999 O O . VAL B 1 210 ? 23.234 -35.625 -18.922 1 90.44 210 VAL B O 1
ATOM 7002 N N . ILE B 1 211 ? 24.625 -37.219 -19.266 1 89.38 211 ILE B N 1
ATOM 7003 C CA . ILE B 1 211 ? 24.75 -36.875 -20.688 1 89.38 211 ILE B CA 1
ATOM 7004 C C . ILE B 1 211 ? 23.562 -37.438 -21.453 1 89.38 211 ILE B C 1
ATOM 7006 O O . ILE B 1 211 ? 23.047 -38.5 -21.125 1 89.38 211 ILE B O 1
ATOM 7010 N N . LEU B 1 212 ? 23.188 -36.75 -22.438 1 92.06 212 LEU B N 1
ATOM 7011 C CA . LEU B 1 212 ? 22 -37.125 -23.203 1 92.06 212 LEU B CA 1
ATOM 7012 C C . LEU B 1 212 ? 22.328 -38.219 -24.219 1 92.06 212 LEU B C 1
ATOM 7014 O O . LEU B 1 212 ? 23.359 -38.156 -24.891 1 92.06 212 LEU B O 1
ATOM 7018 N N . ASP B 1 213 ? 21.484 -39.188 -24.25 1 91.38 213 ASP B N 1
ATOM 7019 C CA . ASP B 1 213 ? 21.656 -40.25 -25.25 1 91.38 213 ASP B CA 1
ATOM 7020 C C . ASP B 1 213 ? 21 -39.844 -26.578 1 91.38 213 ASP B C 1
ATOM 7022 O O . ASP B 1 213 ? 20.531 -38.719 -26.734 1 91.38 213 ASP B O 1
ATOM 7026 N N . GLN B 1 214 ? 21.016 -40.75 -27.5 1 91.81 214 GLN B N 1
ATOM 7027 C CA . GLN B 1 214 ? 20.547 -40.406 -28.844 1 91.81 214 GLN B CA 1
ATOM 7028 C C . GLN B 1 214 ? 19.047 -40.156 -28.844 1 91.81 214 GLN B C 1
ATOM 7030 O O . GLN B 1 214 ? 18.562 -39.25 -29.547 1 91.81 214 GLN B O 1
ATOM 7035 N N . ALA B 1 215 ? 18.359 -40.906 -28.141 1 92.38 215 ALA B N 1
ATOM 7036 C CA . ALA B 1 215 ? 16.906 -40.75 -28.062 1 92.38 215 ALA B CA 1
ATOM 7037 C C . ALA B 1 215 ? 16.547 -39.406 -27.406 1 92.38 215 ALA B C 1
ATOM 7039 O O . ALA B 1 215 ? 15.602 -38.75 -27.828 1 92.38 215 ALA B O 1
ATOM 7040 N N . GLU B 1 216 ? 17.297 -39.094 -26.406 1 93.5 216 GLU B N 1
ATOM 7041 C CA . GLU B 1 216 ? 17.062 -37.844 -25.703 1 93.5 216 GLU B CA 1
ATOM 7042 C C . GLU B 1 216 ? 17.406 -36.656 -26.594 1 93.5 216 GLU B C 1
ATOM 7044 O O . GLU B 1 216 ? 16.734 -35.625 -26.547 1 93.5 216 GLU B O 1
ATOM 7049 N N . MET B 1 217 ? 18.391 -36.781 -27.391 1 92.38 217 MET B N 1
ATOM 7050 C CA . MET B 1 217 ? 18.766 -35.719 -28.312 1 92.38 217 MET B CA 1
ATOM 7051 C C . MET B 1 217 ? 17.688 -35.531 -29.391 1 92.38 217 MET B C 1
ATOM 7053 O O . MET B 1 217 ? 17.406 -34.406 -29.797 1 92.38 217 MET B O 1
ATOM 7057 N N . ALA B 1 218 ? 17.172 -36.656 -29.812 1 92.62 218 ALA B N 1
ATOM 7058 C CA . ALA B 1 218 ? 16.078 -36.594 -30.781 1 92.62 218 ALA B CA 1
ATOM 7059 C C . ALA B 1 218 ? 14.867 -35.875 -30.188 1 92.62 218 ALA B C 1
ATOM 7061 O O . ALA B 1 218 ? 14.172 -35.125 -30.891 1 92.62 218 ALA B O 1
ATOM 7062 N N . HIS B 1 219 ? 14.688 -36.125 -28.969 1 94.56 219 HIS B N 1
ATOM 7063 C CA . HIS B 1 219 ? 13.586 -35.438 -28.281 1 94.56 219 HIS B CA 1
ATOM 7064 C C . HIS B 1 219 ? 13.812 -33.938 -28.203 1 94.56 219 HIS B C 1
ATOM 7066 O O . HIS B 1 219 ? 12.883 -33.156 -28.391 1 94.56 219 HIS B O 1
ATOM 7072 N N . ILE B 1 220 ? 14.969 -33.562 -27.875 1 94.38 220 ILE B N 1
ATOM 7073 C CA . ILE B 1 220 ? 15.305 -32.156 -27.781 1 94.38 220 ILE B CA 1
ATOM 7074 C C . ILE B 1 220 ? 15.055 -31.453 -29.125 1 94.38 220 ILE B C 1
ATOM 7076 O O . ILE B 1 220 ? 14.578 -30.328 -29.172 1 94.38 220 ILE B O 1
ATOM 7080 N N . LYS B 1 221 ? 15.406 -32.125 -30.188 1 93.31 221 LYS B N 1
ATOM 7081 C CA . LYS B 1 221 ? 15.156 -31.594 -31.516 1 93.31 221 LYS B CA 1
ATOM 7082 C C . LYS B 1 221 ? 13.656 -31.391 -31.75 1 93.31 221 LYS B C 1
ATOM 7084 O O . LYS B 1 221 ? 13.25 -30.375 -32.312 1 93.31 221 LYS B O 1
ATOM 7089 N N . LYS B 1 222 ? 12.93 -32.312 -31.312 1 95.25 222 LYS B N 1
ATOM 7090 C CA . LYS B 1 222 ? 11.477 -32.188 -31.406 1 95.25 222 LYS B CA 1
ATOM 7091 C C . LYS B 1 222 ? 10.969 -31 -30.578 1 95.25 222 LYS B C 1
ATOM 7093 O O . LYS B 1 222 ? 10 -30.344 -30.953 1 95.25 222 LYS B O 1
ATOM 7098 N N . VAL B 1 223 ? 11.594 -30.844 -29.484 1 97.25 223 VAL B N 1
ATOM 7099 C CA . VAL B 1 223 ? 11.234 -29.75 -28.594 1 97.25 223 VAL B CA 1
ATOM 7100 C C . VAL B 1 223 ? 11.508 -28.422 -29.297 1 97.25 223 VAL B C 1
ATOM 7102 O O . VAL B 1 223 ? 10.672 -27.5 -29.25 1 97.25 223 VAL B O 1
ATOM 7105 N N . TYR B 1 224 ? 12.648 -28.312 -29.969 1 96.56 224 TYR B N 1
ATOM 7106 C CA . TYR B 1 224 ? 12.922 -27.109 -30.766 1 96.56 224 TYR B CA 1
ATOM 7107 C C . TYR B 1 224 ? 11.828 -26.859 -31.781 1 96.56 224 TYR B C 1
ATOM 7109 O O . TYR B 1 224 ? 11.281 -25.766 -31.875 1 96.56 224 TYR B O 1
ATOM 7117 N N . GLN B 1 225 ? 11.523 -27.906 -32.438 1 95.62 225 GLN B N 1
ATOM 7118 C CA . GLN B 1 225 ? 10.523 -27.828 -33.5 1 95.62 225 GLN B CA 1
ATOM 7119 C C . GLN B 1 225 ? 9.18 -27.359 -32.969 1 95.62 225 GLN B C 1
ATOM 7121 O O . GLN B 1 225 ? 8.539 -26.484 -33.531 1 95.62 225 GLN B O 1
ATOM 7126 N N . ALA B 1 226 ? 8.812 -27.953 -31.938 1 96.69 226 ALA B N 1
ATOM 7127 C CA . ALA B 1 226 ? 7.508 -27.656 -31.344 1 96.69 226 ALA B CA 1
ATOM 7128 C C . ALA B 1 226 ? 7.402 -26.188 -30.938 1 96.69 226 ALA B C 1
ATOM 7130 O O . ALA B 1 226 ? 6.406 -25.531 -31.234 1 96.69 226 ALA B O 1
ATOM 7131 N N . HIS B 1 227 ? 8.359 -25.656 -30.281 1 97.25 227 HIS B N 1
ATOM 7132 C CA . HIS B 1 227 ? 8.305 -24.281 -29.781 1 97.25 227 HIS B CA 1
ATOM 7133 C C . HIS B 1 227 ? 8.453 -23.266 -30.906 1 97.25 227 HIS B C 1
ATOM 7135 O O . HIS B 1 227 ? 7.855 -22.203 -30.875 1 97.25 227 HIS B O 1
ATOM 7141 N N . PHE B 1 228 ? 9.258 -23.609 -31.922 1 96.88 228 PHE B N 1
ATOM 7142 C CA . PHE B 1 228 ? 9.406 -22.703 -33.062 1 96.88 228 PHE B CA 1
ATOM 7143 C C . PHE B 1 228 ? 8.117 -22.641 -33.844 1 96.88 228 PHE B C 1
ATOM 7145 O O . PHE B 1 228 ? 7.676 -21.547 -34.25 1 96.88 228 PHE B O 1
ATOM 7152 N N . VAL B 1 229 ? 7.508 -23.75 -34.062 1 96.06 229 VAL B N 1
ATOM 7153 C CA . VAL B 1 229 ? 6.25 -23.781 -34.781 1 96.06 229 VAL B CA 1
ATOM 7154 C C . VAL B 1 229 ? 5.172 -23.031 -34 1 96.06 229 VAL B C 1
ATOM 7156 O O . VAL B 1 229 ? 4.344 -22.328 -34.594 1 96.06 229 VAL B O 1
ATOM 7159 N N . GLN B 1 230 ? 5.242 -23.188 -32.75 1 95.81 230 GLN B N 1
ATOM 7160 C CA . GLN B 1 230 ? 4.27 -22.5 -31.922 1 95.81 230 GLN B CA 1
ATOM 7161 C C . GLN B 1 230 ? 4.414 -20.984 -32.031 1 95.81 230 GLN B C 1
ATOM 7163 O O . GLN B 1 230 ? 3.418 -20.266 -32.031 1 95.81 230 GLN B O 1
ATOM 7168 N N . GLU B 1 231 ? 5.582 -20.531 -32.094 1 94.94 231 GLU B N 1
ATOM 7169 C CA . GLU B 1 231 ? 5.812 -19.094 -32.281 1 94.94 231 GLU B CA 1
ATOM 7170 C C . GLU B 1 231 ? 5.266 -18.594 -33.594 1 94.94 231 GLU B C 1
ATOM 7172 O O . GLU B 1 231 ? 4.719 -17.5 -33.688 1 94.94 231 GLU B O 1
ATOM 7177 N N . LEU B 1 232 ? 5.422 -19.375 -34.625 1 94.56 232 LEU B N 1
ATOM 7178 C CA . LEU B 1 232 ? 4.859 -19.031 -35.938 1 94.56 232 LEU B CA 1
ATOM 7179 C C . LEU B 1 232 ? 3.338 -18.969 -35.875 1 94.56 232 LEU B C 1
ATOM 7181 O O . LEU B 1 232 ? 2.725 -18.031 -36.375 1 94.56 232 LEU B O 1
ATOM 7185 N N . ARG B 1 233 ? 2.807 -19.906 -35.219 1 93.94 233 ARG B N 1
ATOM 7186 C CA . ARG B 1 233 ? 1.356 -19.984 -35.062 1 93.94 233 ARG B CA 1
ATOM 7187 C C . ARG B 1 233 ? 0.802 -18.75 -34.344 1 93.94 233 ARG B C 1
ATOM 7189 O O . ARG B 1 233 ? -0.237 -18.219 -34.75 1 93.94 233 ARG B O 1
ATOM 7196 N N . ASN B 1 234 ? 1.477 -18.312 -33.406 1 91.81 234 ASN B N 1
ATOM 7197 C CA . ASN B 1 234 ? 0.979 -17.25 -32.531 1 91.81 234 ASN B CA 1
ATOM 7198 C C . ASN B 1 234 ? 1.211 -15.867 -33.125 1 91.81 234 ASN B C 1
ATOM 7200 O O . ASN B 1 234 ? 0.431 -14.945 -32.875 1 91.81 234 ASN B O 1
ATOM 7204 N N . ASN B 1 235 ? 2.307 -15.727 -33.844 1 91.31 235 ASN B N 1
ATOM 7205 C CA . ASN B 1 235 ? 2.738 -14.352 -34.125 1 91.31 235 ASN B CA 1
ATOM 7206 C C . ASN B 1 235 ? 2.828 -14.07 -35.625 1 91.31 235 ASN B C 1
ATOM 7208 O O . ASN B 1 235 ? 2.975 -12.914 -36.031 1 91.31 235 ASN B O 1
ATOM 7212 N N . LYS B 1 236 ? 2.818 -15.117 -36.438 1 90.56 236 LYS B N 1
ATOM 7213 C CA . LYS B 1 236 ? 2.922 -14.906 -37.875 1 90.56 236 LYS B CA 1
ATOM 7214 C C . LYS B 1 236 ? 1.576 -15.133 -38.562 1 90.56 236 LYS B C 1
ATOM 7216 O O . LYS B 1 236 ? 0.926 -16.156 -38.344 1 90.56 236 LYS B O 1
ATOM 7221 N N . GLU B 1 237 ? 1.192 -14.18 -39.312 1 87.88 237 GLU B N 1
ATOM 7222 C CA . GLU B 1 237 ? -0.091 -14.258 -40.031 1 87.88 237 GLU B CA 1
ATOM 7223 C C . GLU B 1 237 ? -0.135 -15.438 -40.969 1 87.88 237 GLU B C 1
ATOM 7225 O O . GLU B 1 237 ? 0.823 -15.688 -41.719 1 87.88 237 GLU B O 1
ATOM 7230 N N . GLY B 1 238 ? -1.13 -16.219 -40.969 1 86.44 238 GLY B N 1
ATOM 7231 C CA . GLY B 1 238 ? -1.32 -17.328 -41.906 1 86.44 238 GLY B CA 1
ATOM 7232 C C . GLY B 1 238 ? -0.876 -18.656 -41.312 1 86.44 238 GLY B C 1
ATOM 7233 O O . GLY B 1 238 ? -1.187 -19.703 -41.875 1 86.44 238 GLY B O 1
ATOM 7234 N N . TYR B 1 239 ? -0.166 -18.641 -40.25 1 92.56 239 TYR B N 1
ATOM 7235 C CA . TYR B 1 239 ? 0.404 -19.875 -39.719 1 92.56 239 TYR B CA 1
ATOM 7236 C C . TYR B 1 239 ? -0.437 -20.391 -38.562 1 92.56 239 TYR B C 1
ATOM 7238 O O . TYR B 1 239 ? -0.047 -21.344 -37.875 1 92.56 239 TYR B O 1
ATOM 7246 N N . GLY B 1 240 ? -1.504 -19.812 -38.281 1 89.81 240 GLY B N 1
ATOM 7247 C CA . GLY B 1 240 ? -2.4 -20.234 -37.25 1 89.81 240 GLY B CA 1
ATOM 7248 C C . GLY B 1 240 ? -2.98 -21.625 -37.469 1 89.81 240 GLY B C 1
ATOM 7249 O O . GLY B 1 240 ? -3.385 -22.297 -36.531 1 89.81 240 GLY B O 1
ATOM 7250 N N . ARG B 1 241 ? -2.953 -22.062 -38.656 1 87.81 241 ARG B N 1
ATOM 7251 C CA . ARG B 1 241 ? -3.566 -23.344 -39.031 1 87.81 241 ARG B CA 1
ATOM 7252 C C . ARG B 1 241 ? -2.609 -24.5 -38.781 1 87.81 241 ARG B C 1
ATOM 7254 O O . ARG B 1 241 ? -2.994 -25.672 -38.906 1 87.81 241 ARG B O 1
ATOM 7261 N N . CYS B 1 242 ? -1.368 -24.172 -38.406 1 90.88 242 CYS B N 1
ATOM 7262 C CA . CYS B 1 242 ? -0.412 -25.234 -38.094 1 90.88 242 CYS B CA 1
ATOM 7263 C C . CYS B 1 242 ? -0.834 -26 -36.844 1 90.88 242 CYS B C 1
ATOM 7265 O O . CYS B 1 242 ? -1.359 -25.406 -35.875 1 90.88 242 CYS B O 1
ATOM 7267 N N . SER B 1 243 ? -0.663 -27.266 -36.875 1 90.06 243 SER B N 1
ATOM 7268 C CA . SER B 1 243 ? -0.942 -28.078 -35.719 1 90.06 243 SER B CA 1
ATOM 7269 C C . SER B 1 243 ? 0.25 -28.125 -34.75 1 90.06 243 SER B C 1
ATOM 7271 O O . SER B 1 243 ? 1.401 -28.141 -35.188 1 90.06 243 SER B O 1
ATOM 7273 N N . PRO B 1 244 ? -0.075 -28.156 -33.531 1 88.38 244 PRO B N 1
ATOM 7274 C CA . PRO B 1 244 ? 1.031 -28.266 -32.562 1 88.38 244 PRO B CA 1
ATOM 7275 C C . PRO B 1 244 ? 1.771 -29.609 -32.688 1 88.38 244 PRO B C 1
ATOM 7277 O O . PRO B 1 244 ? 1.156 -30.641 -32.969 1 88.38 244 PRO B O 1
ATOM 7280 N N . VAL B 1 245 ? 3.059 -29.547 -32.5 1 89.88 245 VAL B N 1
ATOM 7281 C CA . VAL B 1 245 ? 3.895 -30.734 -32.469 1 89.88 245 VAL B CA 1
ATOM 7282 C C . VAL B 1 245 ? 3.732 -31.453 -31.141 1 89.88 245 VAL B C 1
ATOM 7284 O O . VAL B 1 245 ? 3.936 -30.875 -30.078 1 89.88 245 VAL B O 1
ATOM 7287 N N . PRO B 1 246 ? 3.348 -32.688 -31.125 1 90.75 246 PRO B N 1
ATOM 7288 C CA . PRO B 1 246 ? 3.139 -33.406 -29.875 1 90.75 246 PRO B CA 1
ATOM 7289 C C . PRO B 1 246 ? 4.441 -33.688 -29.141 1 90.75 246 PRO B C 1
ATOM 7291 O O . PRO B 1 246 ? 5.418 -34.156 -29.734 1 90.75 246 PRO B O 1
ATOM 7294 N N . LEU B 1 247 ? 4.496 -33.469 -27.859 1 94.69 247 LEU B N 1
ATOM 7295 C CA . LEU B 1 247 ? 5.695 -33.656 -27.047 1 94.69 247 LEU B CA 1
ATOM 7296 C C . LEU B 1 247 ? 5.41 -34.562 -25.844 1 94.69 247 LEU B C 1
ATOM 7298 O O . LEU B 1 247 ? 6.297 -34.781 -25.031 1 94.69 247 LEU B O 1
ATOM 7302 N N . GLU B 1 248 ? 4.293 -35.219 -25.688 1 95.31 248 GLU B N 1
ATOM 7303 C CA . GLU B 1 248 ? 3.859 -35.906 -24.484 1 95.31 248 GLU B CA 1
ATOM 7304 C C . GLU B 1 248 ? 4.73 -37.125 -24.188 1 95.31 248 GLU B C 1
ATOM 7306 O O . GLU B 1 248 ? 5.078 -37.875 -25.109 1 95.31 248 GLU B O 1
ATOM 7311 N N . ILE B 1 249 ? 5.156 -37.25 -22.938 1 96.38 249 ILE B N 1
ATOM 7312 C CA . ILE B 1 249 ? 5.93 -38.406 -22.484 1 96.38 249 ILE B CA 1
ATOM 7313 C C . ILE B 1 249 ? 5.191 -39.125 -21.359 1 96.38 249 ILE B C 1
ATOM 7315 O O . ILE B 1 249 ? 4.809 -40.281 -21.484 1 96.38 249 ILE B O 1
ATOM 7319 N N . HIS B 1 250 ? 4.859 -38.406 -20.219 1 97.25 250 HIS B N 1
ATOM 7320 C CA . HIS B 1 250 ? 4.18 -38.938 -19.047 1 97.25 250 HIS B CA 1
ATOM 7321 C C . HIS B 1 250 ? 3.297 -37.875 -18.391 1 97.25 250 HIS B C 1
ATOM 7323 O O . HIS B 1 250 ? 3.701 -37.25 -17.406 1 97.25 250 HIS B O 1
ATOM 7329 N N . LEU B 1 251 ? 2.049 -37.875 -18.797 1 96.31 251 LEU B N 1
ATOM 7330 C CA . LEU B 1 251 ? 1.097 -36.844 -18.359 1 96.31 251 LEU B CA 1
ATOM 7331 C C . LEU B 1 251 ? 0.436 -37.25 -17.047 1 96.31 251 LEU B C 1
ATOM 7333 O O . LEU B 1 251 ? 0.014 -38.406 -16.891 1 96.31 251 LEU B O 1
ATOM 7337 N N . LEU B 1 252 ? 0.364 -36.375 -16.141 1 95.81 252 LEU B N 1
ATOM 7338 C CA . LEU B 1 252 ? -0.435 -36.594 -14.938 1 95.81 252 LEU B CA 1
ATOM 7339 C C . LEU B 1 252 ? -1.92 -36.406 -15.227 1 95.81 252 LEU B C 1
ATOM 7341 O O . LEU B 1 252 ? -2.291 -35.625 -16.094 1 95.81 252 LEU B O 1
ATOM 7345 N N . PRO B 1 253 ? -2.76 -37.125 -14.523 1 94.06 253 PRO B N 1
ATOM 7346 C CA . PRO B 1 253 ? -4.195 -36.875 -14.688 1 94.06 253 PRO B CA 1
ATOM 7347 C C . PRO B 1 253 ? -4.613 -35.469 -14.242 1 94.06 253 PRO B C 1
ATOM 7349 O O . PRO B 1 253 ? -4.117 -34.969 -13.234 1 94.06 253 PRO B O 1
ATOM 7352 N N . ALA B 1 254 ? -5.484 -34.875 -15.062 1 94.06 254 ALA B N 1
ATOM 7353 C CA . ALA B 1 254 ? -5.941 -33.531 -14.773 1 94.06 254 ALA B CA 1
ATOM 7354 C C . ALA B 1 254 ? -7.016 -33.531 -13.688 1 94.06 254 ALA B C 1
ATOM 7356 O O . ALA B 1 254 ? -8.211 -33.625 -13.984 1 94.06 254 ALA B O 1
ATOM 7357 N N . GLU B 1 255 ? -6.68 -33.531 -12.484 1 93.62 255 GLU B N 1
ATOM 7358 C CA . GLU B 1 255 ? -7.578 -33.469 -11.336 1 93.62 255 GLU B CA 1
ATOM 7359 C C . GLU B 1 255 ? -7.191 -32.344 -10.398 1 93.62 255 GLU B C 1
ATOM 7361 O O . GLU B 1 255 ? -6.023 -31.953 -10.336 1 93.62 255 GLU B O 1
ATOM 7366 N N . LYS B 1 256 ? -8.18 -31.859 -9.812 1 93.81 256 LYS B N 1
ATOM 7367 C CA . LYS B 1 256 ? -7.906 -30.766 -8.867 1 93.81 256 LYS B CA 1
ATOM 7368 C C . LYS B 1 256 ? -7.109 -31.281 -7.668 1 93.81 256 LYS B C 1
ATOM 7370 O O . LYS B 1 256 ? -7.469 -32.281 -7.059 1 93.81 256 LYS B O 1
ATOM 7375 N N . THR B 1 257 ? -6.031 -30.641 -7.375 1 94.62 257 THR B N 1
ATOM 7376 C CA . THR B 1 257 ? -5.191 -30.984 -6.23 1 94.62 257 THR B CA 1
ATOM 7377 C C . THR B 1 257 ? -5.852 -30.547 -4.926 1 94.62 257 THR B C 1
ATOM 7379 O O . THR B 1 257 ? -6.402 -29.453 -4.836 1 94.62 257 THR B O 1
ATOM 7382 N N . LYS B 1 258 ? -5.879 -31.406 -3.926 1 93.06 258 LYS B N 1
ATOM 7383 C CA . LYS B 1 258 ? -6.348 -31.047 -2.588 1 93.06 258 LYS B CA 1
ATOM 7384 C C . LYS B 1 258 ? -5.211 -30.484 -1.735 1 93.06 258 LYS B C 1
ATOM 7386 O O . LYS B 1 258 ? -4.262 -31.203 -1.41 1 93.06 258 LYS B O 1
ATOM 7391 N N . ALA B 1 259 ? -5.285 -29.297 -1.456 1 94.5 259 ALA B N 1
ATOM 7392 C CA . ALA B 1 259 ? -4.258 -28.625 -0.676 1 94.5 259 ALA B CA 1
ATOM 7393 C C . ALA B 1 259 ? -4.844 -28 0.585 1 94.5 259 ALA B C 1
ATOM 7395 O O . ALA B 1 259 ? -5.957 -27.453 0.56 1 94.5 259 ALA B O 1
ATOM 7396 N N . HIS B 1 260 ? -4.133 -28.094 1.7 1 94.94 260 HIS B N 1
ATOM 7397 C CA . HIS B 1 260 ? -4.562 -27.562 2.988 1 94.94 260 HIS B CA 1
ATOM 7398 C C . HIS B 1 260 ? -3.51 -26.641 3.58 1 94.94 260 HIS B C 1
ATOM 7400 O O . HIS B 1 260 ? -2.566 -27.094 4.23 1 94.94 260 HIS B O 1
ATOM 7406 N N . PRO B 1 261 ? -3.688 -25.328 3.422 1 95.38 261 PRO B N 1
ATOM 7407 C CA . PRO B 1 261 ? -2.764 -24.422 4.113 1 95.38 261 PRO B CA 1
ATOM 7408 C C . PRO B 1 261 ? -2.725 -24.672 5.621 1 95.38 261 PRO B C 1
ATOM 7410 O O . PRO B 1 261 ? -3.756 -24.969 6.23 1 95.38 261 PRO B O 1
ATOM 7413 N N . LEU B 1 262 ? -1.562 -24.562 6.207 1 97.31 262 LEU B N 1
ATOM 7414 C CA . LEU B 1 262 ? -1.367 -24.797 7.633 1 97.31 262 LEU B CA 1
ATOM 7415 C C . LEU B 1 262 ? -1.241 -23.469 8.383 1 97.31 262 LEU B C 1
ATOM 7417 O O . LEU B 1 262 ? -1.103 -22.422 7.77 1 97.31 262 LEU B O 1
ATOM 7421 N N . PRO B 1 263 ? -1.358 -23.531 9.719 1 95.31 263 PRO B N 1
ATOM 7422 C CA . PRO B 1 263 ? -1.193 -22.297 10.484 1 95.31 263 PRO B CA 1
ATOM 7423 C C . PRO B 1 263 ? 0.194 -21.688 10.32 1 95.31 263 PRO B C 1
ATOM 7425 O O . PRO B 1 263 ? 1.194 -22.406 10.289 1 95.31 263 PRO B O 1
ATOM 7428 N N . THR B 1 264 ? 0.177 -20.422 10.148 1 94.31 264 THR B N 1
ATOM 7429 C CA . THR B 1 264 ? 1.449 -19.703 10.078 1 94.31 264 THR B CA 1
ATOM 7430 C C . THR B 1 264 ? 2.246 -19.891 11.367 1 94.31 264 THR B C 1
ATOM 7432 O O . THR B 1 264 ? 1.671 -19.969 12.453 1 94.31 264 THR B O 1
ATOM 7435 N N . MET B 1 265 ? 3.541 -19.938 11.234 1 94.69 265 MET B N 1
ATOM 7436 C CA . MET B 1 265 ? 4.441 -20.141 12.367 1 94.69 265 MET B CA 1
ATOM 7437 C C . MET B 1 265 ? 5.402 -18.969 12.523 1 94.69 265 MET B C 1
ATOM 7439 O O . MET B 1 265 ? 6.043 -18.562 11.555 1 94.69 265 MET B O 1
ATOM 7443 N N . LYS B 1 266 ? 5.465 -18.391 13.766 1 92.44 266 LYS B N 1
ATOM 7444 C CA . LYS B 1 266 ? 6.457 -17.359 14.023 1 92.44 266 LYS B CA 1
ATOM 7445 C C . LYS B 1 266 ? 7.84 -17.953 14.266 1 92.44 266 LYS B C 1
ATOM 7447 O O . LYS B 1 266 ? 8.406 -17.828 15.352 1 92.44 266 LYS B O 1
ATOM 7452 N N . ILE B 1 267 ? 8.312 -18.641 13.281 1 93.06 267 ILE B N 1
ATOM 7453 C CA . ILE B 1 267 ? 9.609 -19.312 13.289 1 93.06 267 ILE B CA 1
ATOM 7454 C C . ILE B 1 267 ? 10.406 -18.906 12.047 1 93.06 267 ILE B C 1
ATOM 7456 O O . ILE B 1 267 ? 9.898 -19 10.93 1 93.06 267 ILE B O 1
ATOM 7460 N N . ASP B 1 268 ? 11.531 -18.391 12.266 1 88.81 268 ASP B N 1
ATOM 7461 C CA . ASP B 1 268 ? 12.414 -18.062 11.156 1 88.81 268 ASP B CA 1
ATOM 7462 C C . ASP B 1 268 ? 13.141 -19.297 10.633 1 88.81 268 ASP B C 1
ATOM 7464 O O . ASP B 1 268 ? 13.969 -19.875 11.336 1 88.81 268 ASP B O 1
ATOM 7468 N N . GLU B 1 269 ? 12.906 -19.672 9.453 1 88 269 GLU B N 1
ATOM 7469 C CA . GLU B 1 269 ? 13.438 -20.922 8.906 1 88 269 GLU B CA 1
ATOM 7470 C C . GLU B 1 269 ? 14.797 -20.688 8.25 1 88 269 GLU B C 1
ATOM 7472 O O . GLU B 1 269 ? 15.312 -21.578 7.57 1 88 269 GLU B O 1
ATOM 7477 N N . SER B 1 270 ? 15.414 -19.562 8.516 1 84.5 270 SER B N 1
ATOM 7478 C CA . SER B 1 270 ? 16.688 -19.281 7.871 1 84.5 270 SER B CA 1
ATOM 7479 C C . SER B 1 270 ? 17.844 -20.016 8.555 1 84.5 270 SER B C 1
ATOM 7481 O O . SER B 1 270 ? 18.953 -20.078 8.023 1 84.5 270 SER B O 1
ATOM 7483 N N . SER B 1 271 ? 17.578 -20.719 9.672 1 87.06 271 SER B N 1
ATOM 7484 C CA . SER B 1 271 ? 18.594 -21.438 10.422 1 87.06 271 SER B CA 1
ATOM 7485 C C . SER B 1 271 ? 18.234 -22.922 10.516 1 87.06 271 SER B C 1
ATOM 7487 O O . SER B 1 271 ? 17.109 -23.328 10.227 1 87.06 271 SER B O 1
ATOM 7489 N N . LEU B 1 272 ? 19.266 -23.766 10.82 1 90.38 272 LEU B N 1
ATOM 7490 C CA . LEU B 1 272 ? 19.031 -25.188 11.031 1 90.38 272 LEU B CA 1
ATOM 7491 C C . LEU B 1 272 ? 18.031 -25.422 12.164 1 90.38 272 LEU B C 1
ATOM 7493 O O . LEU B 1 272 ? 17.109 -26.234 12.023 1 90.38 272 LEU B O 1
ATOM 7497 N N . GLU B 1 273 ? 18.234 -24.641 13.188 1 90 273 GLU B N 1
ATOM 7498 C CA . GLU B 1 273 ? 17.328 -24.75 14.32 1 90 273 GLU B CA 1
ATOM 7499 C C . GLU B 1 273 ? 15.906 -24.328 13.938 1 90 273 GLU B C 1
ATOM 7501 O O . GLU B 1 273 ? 14.93 -24.938 14.391 1 90 273 GLU B O 1
ATOM 7506 N N . GLY B 1 274 ? 15.836 -23.297 13.188 1 92.69 274 GLY B N 1
ATOM 7507 C CA . GLY B 1 274 ? 14.531 -22.844 12.719 1 92.69 274 GLY B CA 1
ATOM 7508 C C . GLY B 1 274 ? 13.797 -23.906 11.914 1 92.69 274 GLY B C 1
ATOM 7509 O O . GLY B 1 274 ? 12.594 -24.109 12.102 1 92.69 274 GLY B O 1
ATOM 7510 N N . ASN B 1 275 ? 14.531 -24.641 11.047 1 94.25 275 ASN B N 1
ATOM 7511 C CA . ASN B 1 275 ? 13.93 -25.703 10.25 1 94.25 275 ASN B CA 1
ATOM 7512 C C . ASN B 1 275 ? 13.477 -26.875 11.117 1 94.25 275 ASN B C 1
ATOM 7514 O O . ASN B 1 275 ? 12.438 -27.484 10.852 1 94.25 275 ASN B O 1
ATOM 7518 N N . LYS B 1 276 ? 14.297 -27.141 12.078 1 93.5 276 LYS B N 1
ATOM 7519 C CA . LYS B 1 276 ? 13.906 -28.188 13.031 1 93.5 276 LYS B CA 1
ATOM 7520 C C . LYS B 1 276 ? 12.594 -27.828 13.719 1 93.5 276 LYS B C 1
ATOM 7522 O O . LYS B 1 276 ? 11.672 -28.641 13.781 1 93.5 276 LYS B O 1
ATOM 7527 N N . MET B 1 277 ? 12.531 -26.609 14.156 1 95.25 277 MET B N 1
ATOM 7528 C CA . MET B 1 277 ? 11.344 -26.141 14.875 1 95.25 277 MET B CA 1
ATOM 7529 C C . MET B 1 277 ? 10.125 -26.141 13.961 1 95.25 277 MET B C 1
ATOM 7531 O O . MET B 1 277 ? 9.016 -26.469 14.398 1 95.25 277 MET B O 1
ATOM 7535 N N . VAL B 1 278 ? 10.305 -25.781 12.719 1 96.5 278 VAL B N 1
ATOM 7536 C CA . VAL B 1 278 ? 9.211 -25.766 11.75 1 96.5 278 VAL B CA 1
ATOM 7537 C C . VAL B 1 278 ? 8.656 -27.188 11.57 1 96.5 278 VAL B C 1
ATOM 7539 O O . VAL B 1 278 ? 7.449 -27.406 11.641 1 96.5 278 VAL B O 1
ATOM 7542 N N . MET B 1 279 ? 9.508 -28.172 11.398 1 94.75 279 MET B N 1
ATOM 7543 C CA . MET B 1 279 ? 9.094 -29.547 11.18 1 94.75 279 MET B CA 1
ATOM 7544 C C . MET B 1 279 ? 8.375 -30.109 12.406 1 94.75 279 MET B C 1
ATOM 7546 O O . MET B 1 279 ? 7.332 -30.75 12.281 1 94.75 279 MET B O 1
ATOM 7550 N N . GLU B 1 280 ? 8.93 -29.766 13.523 1 93.94 280 GLU B N 1
ATOM 7551 C CA . GLU B 1 280 ? 8.312 -30.234 14.758 1 93.94 280 GLU B CA 1
ATOM 7552 C C . GLU B 1 280 ? 6.93 -29.609 14.953 1 93.94 280 GLU B C 1
ATOM 7554 O O . GLU B 1 280 ? 5.98 -30.297 15.336 1 93.94 280 GLU B O 1
ATOM 7559 N N . THR B 1 281 ? 6.871 -28.359 14.68 1 95.94 281 THR B N 1
ATOM 7560 C CA . THR B 1 281 ? 5.605 -27.656 14.836 1 95.94 281 THR B CA 1
ATOM 7561 C C . THR B 1 281 ? 4.559 -28.188 13.859 1 95.94 281 THR B C 1
ATOM 7563 O O . THR B 1 281 ? 3.396 -28.375 14.227 1 95.94 281 THR B O 1
ATOM 7566 N N . ILE B 1 282 ? 4.945 -28.438 12.602 1 96.94 282 ILE B N 1
ATOM 7567 C CA . ILE B 1 282 ? 4.012 -28.938 11.594 1 96.94 282 ILE B CA 1
ATOM 7568 C C . ILE B 1 282 ? 3.512 -30.328 12 1 96.94 282 ILE B C 1
ATOM 7570 O O . ILE B 1 282 ? 2.303 -30.562 12.047 1 96.94 282 ILE B O 1
ATOM 7574 N N . ILE B 1 283 ? 4.41 -31.203 12.391 1 95.25 283 ILE B N 1
ATOM 7575 C CA . ILE B 1 283 ? 4.07 -32.594 12.617 1 95.25 283 ILE B CA 1
ATOM 7576 C C . ILE B 1 283 ? 3.32 -32.75 13.938 1 95.25 283 ILE B C 1
ATOM 7578 O O . ILE B 1 283 ? 2.264 -33.375 14 1 95.25 283 ILE B O 1
ATOM 7582 N N . GLU B 1 284 ? 3.822 -32.094 14.938 1 93.69 284 GLU B N 1
ATOM 7583 C CA . GLU B 1 284 ? 3.277 -32.312 16.281 1 93.69 284 GLU B CA 1
ATOM 7584 C C . GLU B 1 284 ? 2.072 -31.406 16.531 1 93.69 284 GLU B C 1
ATOM 7586 O O . GLU B 1 284 ? 1.044 -31.859 17.031 1 93.69 284 GLU B O 1
ATOM 7591 N N . LYS B 1 285 ? 2.184 -30.188 16.188 1 93.5 285 LYS B N 1
ATOM 7592 C CA . LYS B 1 285 ? 1.148 -29.234 16.578 1 93.5 285 LYS B CA 1
ATOM 7593 C C . LYS B 1 285 ? 0.073 -29.109 15.5 1 93.5 285 LYS B C 1
ATOM 7595 O O . LYS B 1 285 ? -1.122 -29.125 15.805 1 93.5 285 LYS B O 1
ATOM 7600 N N . SER B 1 286 ? 0.479 -29.016 14.266 1 94.88 286 SER B N 1
ATOM 7601 C CA . SER B 1 286 ? -0.491 -28.781 13.203 1 94.88 286 SER B CA 1
ATOM 7602 C C . SER B 1 286 ? -1.159 -30.062 12.758 1 94.88 286 SER B C 1
ATOM 7604 O O . SER B 1 286 ? -2.387 -30.141 12.656 1 94.88 286 SER B O 1
ATOM 7606 N N . LEU B 1 287 ? -0.394 -31.125 12.516 1 96.12 287 LEU B N 1
ATOM 7607 C CA . LEU B 1 287 ? -0.939 -32.375 12 1 96.12 287 LEU B CA 1
ATOM 7608 C C . LEU B 1 287 ? -1.291 -33.344 13.141 1 96.12 287 LEU B C 1
ATOM 7610 O O . LEU B 1 287 ? -2.057 -34.281 12.945 1 96.12 287 LEU B O 1
ATOM 7614 N N . GLY B 1 288 ? -0.701 -33.156 14.328 1 93.31 288 GLY B N 1
ATOM 7615 C CA . GLY B 1 288 ? -0.997 -34 15.484 1 93.31 288 GLY B CA 1
ATOM 7616 C C . GLY B 1 288 ? -0.558 -35.438 15.32 1 93.31 288 GLY B C 1
ATOM 7617 O O . GLY B 1 288 ? -1.231 -36.344 15.797 1 93.31 288 GLY B O 1
ATOM 7618 N N . LEU B 1 289 ? 0.476 -35.656 14.57 1 92.62 289 LEU B N 1
ATOM 7619 C CA . LEU B 1 289 ? 0.968 -37.031 14.352 1 92.62 289 LEU B CA 1
ATOM 7620 C C . LEU B 1 289 ? 1.959 -37.438 15.438 1 92.62 289 LEU B C 1
ATOM 7622 O O . LEU B 1 289 ? 2.803 -36.625 15.844 1 92.62 289 LEU B O 1
ATOM 7626 N N . GLU B 1 290 ? 1.746 -38.594 15.891 1 88.75 290 GLU B N 1
ATOM 7627 C CA . GLU B 1 290 ? 2.666 -39.125 16.891 1 88.75 290 GLU B CA 1
ATOM 7628 C C . GLU B 1 290 ? 3.928 -39.688 16.234 1 88.75 290 GLU B C 1
ATOM 7630 O O . GLU B 1 290 ? 3.914 -40.031 15.055 1 88.75 290 GLU B O 1
ATOM 7635 N N . LYS B 1 291 ? 4.934 -39.812 17 1 85.31 291 LYS B N 1
ATOM 7636 C CA . LYS B 1 291 ? 6.23 -40.25 16.5 1 85.31 291 LYS B CA 1
ATOM 7637 C C . LYS B 1 291 ? 6.141 -41.688 15.977 1 85.31 291 LYS B C 1
ATOM 7639 O O . LYS B 1 291 ? 6.852 -42.062 15.039 1 85.31 291 LYS B O 1
ATOM 7644 N N . GLU B 1 292 ? 5.23 -42.406 16.547 1 82.94 292 GLU B N 1
ATOM 7645 C CA . GLU B 1 292 ? 5.066 -43.812 16.172 1 82.94 292 GLU B CA 1
ATOM 7646 C C . GLU B 1 292 ? 4.461 -43.969 14.781 1 82.94 292 GLU B C 1
ATOM 7648 O O . GLU B 1 292 ? 4.598 -45 14.141 1 82.94 292 GLU B O 1
ATOM 7653 N N . TRP B 1 293 ? 3.889 -42.875 14.391 1 83.44 293 TRP B N 1
ATOM 7654 C CA . TRP B 1 293 ? 3.293 -42.875 13.055 1 83.44 293 TRP B CA 1
ATOM 7655 C C . TRP B 1 293 ? 4.355 -43.094 11.984 1 83.44 293 TRP B C 1
ATOM 7657 O O . TRP B 1 293 ? 4.09 -43.719 10.961 1 83.44 293 TRP B O 1
ATOM 7667 N N . PHE B 1 294 ? 5.547 -42.75 12.273 1 81.12 294 PHE B N 1
ATOM 7668 C CA . PHE B 1 294 ? 6.629 -42.781 11.297 1 81.12 294 PHE B CA 1
ATOM 7669 C C . PHE B 1 294 ? 7.418 -44.062 11.406 1 81.12 294 PHE B C 1
ATOM 7671 O O . PHE B 1 294 ? 8.281 -44.344 10.57 1 81.12 294 PHE B O 1
ATOM 7678 N N . THR B 1 295 ? 7.207 -44.906 12.391 1 75 295 THR B N 1
ATOM 7679 C CA . THR B 1 295 ? 7.938 -46.156 12.57 1 75 295 THR B CA 1
ATOM 7680 C C . THR B 1 295 ? 7.559 -47.156 11.484 1 75 295 THR B C 1
ATOM 7682 O O . THR B 1 295 ? 8.336 -48.062 11.18 1 75 295 THR B O 1
ATOM 7685 N N . ALA B 1 296 ? 6.473 -46.938 10.852 1 67 296 ALA B N 1
ATOM 7686 C CA . ALA B 1 296 ? 6.008 -47.906 9.844 1 67 296 ALA B CA 1
ATOM 7687 C C . ALA B 1 296 ? 6.664 -47.656 8.492 1 67 296 ALA B C 1
ATOM 7689 O O . ALA B 1 296 ? 6.219 -48.156 7.469 1 67 296 ALA B O 1
ATOM 7690 N N . GLY B 1 297 ? 7.719 -46.844 8.484 1 71 297 GLY B N 1
ATOM 7691 C CA . GLY B 1 297 ? 8.445 -46.625 7.242 1 71 297 GLY B CA 1
ATOM 7692 C C . GLY B 1 297 ? 7.781 -45.625 6.324 1 71 297 GLY B C 1
ATOM 7693 O O . GLY B 1 297 ? 7.973 -45.656 5.105 1 71 297 GLY B O 1
ATOM 7694 N N . LYS B 1 298 ? 6.988 -44.781 6.801 1 78.25 298 LYS B N 1
ATOM 7695 C CA . LYS B 1 298 ? 6.336 -43.781 5.988 1 78.25 298 LYS B CA 1
ATOM 7696 C C . LYS B 1 298 ? 7.254 -42.562 5.766 1 78.25 298 LYS B C 1
ATOM 7698 O O . LYS B 1 298 ? 8 -42.188 6.664 1 78.25 298 LYS B O 1
ATOM 7703 N N . ALA B 1 299 ? 7.316 -42.125 4.484 1 87 299 ALA B N 1
ATOM 7704 C CA . ALA B 1 299 ? 8.148 -41 4.137 1 87 299 ALA B CA 1
ATOM 7705 C C . ALA B 1 299 ? 7.301 -39.844 3.568 1 87 299 ALA B C 1
ATOM 7707 O O . ALA B 1 299 ? 6.281 -40.094 2.918 1 87 299 ALA B O 1
ATOM 7708 N N . VAL B 1 300 ? 7.703 -38.688 3.973 1 91.69 300 VAL B N 1
ATOM 7709 C CA . VAL B 1 300 ? 6.988 -37.5 3.518 1 91.69 300 VAL B CA 1
ATOM 7710 C C . VAL B 1 300 ? 7.926 -36.625 2.701 1 91.69 300 VAL B C 1
ATOM 7712 O O . VAL B 1 300 ? 9.062 -36.375 3.105 1 91.69 300 VAL B O 1
ATOM 7715 N N . ILE B 1 301 ? 7.445 -36.219 1.553 1 93.94 301 ILE B N 1
ATOM 7716 C CA . ILE B 1 301 ? 8.203 -35.25 0.748 1 93.94 301 ILE B CA 1
ATOM 7717 C C . ILE B 1 301 ? 8.062 -33.875 1.338 1 93.94 301 ILE B C 1
ATOM 7719 O O . ILE B 1 301 ? 6.957 -33.438 1.667 1 93.94 301 ILE B O 1
ATOM 7723 N N . VAL B 1 302 ? 9.164 -33.25 1.569 1 95.5 302 VAL B N 1
ATOM 7724 C CA . VAL B 1 302 ? 9.156 -31.844 2.021 1 95.5 302 VAL B CA 1
ATOM 7725 C C . VAL B 1 302 ? 9.75 -30.953 0.942 1 95.5 302 VAL B C 1
ATOM 7727 O O . VAL B 1 302 ? 10.945 -31.016 0.663 1 95.5 302 VAL B O 1
ATOM 7730 N N . ALA B 1 303 ? 8.883 -30.125 0.402 1 94.62 303 ALA B N 1
ATOM 7731 C CA . ALA B 1 303 ? 9.227 -29.266 -0.717 1 94.62 303 ALA B CA 1
ATOM 7732 C C . ALA B 1 303 ? 9.57 -27.859 -0.23 1 94.62 303 ALA B C 1
ATOM 7734 O O . ALA B 1 303 ? 9.016 -27.375 0.763 1 94.62 303 ALA B O 1
ATOM 7735 N N . GLY B 1 304 ? 10.438 -27.156 -0.881 1 92.75 304 GLY B N 1
ATOM 7736 C CA . GLY B 1 304 ? 10.836 -25.781 -0.598 1 92.75 304 GLY B CA 1
ATOM 7737 C C . GLY B 1 304 ? 11.883 -25.25 -1.558 1 92.75 304 GLY B C 1
ATOM 7738 O O . GLY B 1 304 ? 12.211 -25.906 -2.549 1 92.75 304 GLY B O 1
ATOM 7739 N N . ASP B 1 305 ? 12.336 -24.141 -1.297 1 91 305 ASP B N 1
ATOM 7740 C CA . ASP B 1 305 ? 13.43 -23.609 -2.102 1 91 305 ASP B CA 1
ATOM 7741 C C . ASP B 1 305 ? 14.75 -24.312 -1.766 1 91 305 ASP B C 1
ATOM 7743 O O . ASP B 1 305 ? 14.797 -25.141 -0.86 1 91 305 ASP B O 1
ATOM 7747 N N . LEU B 1 306 ? 15.703 -24.078 -2.488 1 92.75 306 LEU B N 1
ATOM 7748 C CA . LEU B 1 306 ? 16.953 -24.812 -2.357 1 92.75 306 LEU B CA 1
ATOM 7749 C C . LEU B 1 306 ? 17.578 -24.609 -0.981 1 92.75 306 LEU B C 1
ATOM 7751 O O . LEU B 1 306 ? 18.125 -25.531 -0.392 1 92.75 306 LEU B O 1
ATOM 7755 N N . SER B 1 307 ? 17.5 -23.391 -0.461 1 90.25 307 SER B N 1
ATOM 7756 C CA . SER B 1 307 ? 18.062 -23.109 0.856 1 90.25 307 SER B CA 1
ATOM 7757 C C . SER B 1 307 ? 17.391 -23.953 1.933 1 90.25 307 SER B C 1
ATOM 7759 O O . SER B 1 307 ? 18.062 -24.5 2.805 1 90.25 307 SER B O 1
ATOM 7761 N N . THR B 1 308 ? 16.125 -24.047 1.859 1 92.25 308 THR B N 1
ATOM 7762 C CA . THR B 1 308 ? 15.352 -24.859 2.801 1 92.25 308 THR B CA 1
ATOM 7763 C C . THR B 1 308 ? 15.734 -26.328 2.693 1 92.25 308 THR B C 1
ATOM 7765 O O . THR B 1 308 ? 15.969 -27 3.707 1 92.25 308 THR B O 1
ATOM 7768 N N . VAL B 1 309 ? 15.836 -26.844 1.524 1 93.69 309 VAL B N 1
ATOM 7769 C CA . VAL B 1 309 ? 16.141 -28.25 1.27 1 93.69 309 VAL B CA 1
ATOM 7770 C C . VAL B 1 309 ? 17.547 -28.578 1.772 1 93.69 309 VAL B C 1
ATOM 7772 O O . VAL B 1 309 ? 17.766 -29.609 2.396 1 93.69 309 VAL B O 1
ATOM 7775 N N . LYS B 1 310 ? 18.5 -27.688 1.547 1 90.88 310 LYS B N 1
ATOM 7776 C CA . LYS B 1 310 ? 19.875 -27.875 2.008 1 90.88 310 LYS B CA 1
ATOM 7777 C C . LYS B 1 310 ? 19.938 -27.906 3.531 1 90.88 310 LYS B C 1
ATOM 7779 O O . LYS B 1 310 ? 20.672 -28.719 4.105 1 90.88 310 LYS B O 1
ATOM 7784 N N . LYS B 1 311 ? 19.203 -27.109 4.129 1 93 311 LYS B N 1
ATOM 7785 C CA . LYS B 1 311 ? 19.188 -27.062 5.59 1 93 311 LYS B CA 1
ATOM 7786 C C . LYS B 1 311 ? 18.562 -28.312 6.176 1 93 311 LYS B C 1
ATOM 7788 O O . LYS B 1 311 ? 19.016 -28.828 7.199 1 93 311 LYS B O 1
ATOM 7793 N N . LEU B 1 312 ? 17.547 -28.812 5.539 1 93.06 312 LEU B N 1
ATOM 7794 C CA . LEU B 1 312 ? 16.906 -30.047 6 1 93.06 312 LEU B CA 1
ATOM 7795 C C . LEU B 1 312 ? 17.859 -31.234 5.859 1 93.06 312 LEU B C 1
ATOM 7797 O O . LEU B 1 312 ? 17.922 -32.094 6.746 1 93.06 312 LEU B O 1
ATOM 7801 N N . ARG B 1 313 ? 18.578 -31.281 4.797 1 90.25 313 ARG B N 1
ATOM 7802 C CA . ARG B 1 313 ? 19.547 -32.344 4.609 1 90.25 313 ARG B CA 1
ATOM 7803 C C . ARG B 1 313 ? 20.672 -32.25 5.625 1 90.25 313 ARG B C 1
ATOM 7805 O O . ARG B 1 313 ? 21.141 -33.281 6.145 1 90.25 313 ARG B O 1
ATOM 7812 N N . SER B 1 314 ? 21.125 -31 5.84 1 89.19 314 SER B N 1
ATOM 7813 C CA . SER B 1 314 ? 22.156 -30.797 6.855 1 89.19 314 SER B CA 1
ATOM 7814 C C . SER B 1 314 ? 21.656 -31.219 8.234 1 89.19 314 SER B C 1
ATOM 7816 O O . SER B 1 314 ? 22.406 -31.797 9.023 1 89.19 314 SER B O 1
ATOM 7818 N N . LEU B 1 315 ? 20.453 -30.906 8.484 1 90.94 315 LEU B N 1
ATOM 7819 C CA . LEU B 1 315 ? 19.844 -31.297 9.758 1 90.94 315 LEU B CA 1
ATOM 7820 C C . LEU B 1 315 ? 19.797 -32.812 9.891 1 90.94 315 LEU B C 1
ATOM 7822 O O . LEU B 1 315 ? 20.062 -33.344 10.969 1 90.94 315 LEU B O 1
ATOM 7826 N N . LYS B 1 316 ? 19.406 -33.5 8.852 1 88.81 316 LYS B N 1
ATOM 7827 C CA . LYS B 1 316 ? 19.375 -34.969 8.844 1 88.81 316 LYS B CA 1
ATOM 7828 C C . LYS B 1 316 ? 20.75 -35.531 9.133 1 88.81 316 LYS B C 1
ATOM 7830 O O . LYS B 1 316 ? 20.891 -36.5 9.906 1 88.81 316 LYS B O 1
ATOM 7835 N N . TYR B 1 317 ? 21.703 -34.938 8.555 1 85.38 317 TYR B N 1
ATOM 7836 C CA . TYR B 1 317 ? 23.062 -35.406 8.734 1 85.38 317 TYR B CA 1
ATOM 7837 C C . TYR B 1 317 ? 23.516 -35.219 10.18 1 85.38 317 TYR B C 1
ATOM 7839 O O . TYR B 1 317 ? 24.172 -36.094 10.758 1 85.38 317 TYR B O 1
ATOM 7847 N N . GLN B 1 318 ? 23.172 -34.094 10.711 1 86.25 318 GLN B N 1
ATOM 7848 C CA . GLN B 1 318 ? 23.578 -33.812 12.078 1 86.25 318 GLN B CA 1
ATOM 7849 C C . GLN B 1 318 ? 22.891 -34.719 13.078 1 86.25 318 GLN B C 1
ATOM 7851 O O . GLN B 1 318 ? 23.422 -34.969 14.164 1 86.25 318 GLN B O 1
ATOM 7856 N N . ARG B 1 319 ? 21.812 -35.312 12.617 1 88.38 319 ARG B N 1
ATOM 7857 C CA . ARG B 1 319 ? 21.031 -36.094 13.547 1 88.38 319 ARG B CA 1
ATOM 7858 C C . ARG B 1 319 ? 21.125 -37.594 13.211 1 88.38 319 ARG B C 1
ATOM 7860 O O . ARG B 1 319 ? 20.266 -38.375 13.633 1 88.38 319 ARG B O 1
ATOM 7867 N N . GLU B 1 320 ? 22.109 -37.969 12.516 1 85.38 320 GLU B N 1
ATOM 7868 C CA . GLU B 1 320 ? 22.25 -39.344 12.055 1 85.38 320 GLU B CA 1
ATOM 7869 C C . GLU B 1 320 ? 22.453 -40.312 13.219 1 85.38 320 GLU B C 1
ATOM 7871 O O . GLU B 1 320 ? 22.078 -41.5 13.141 1 85.38 320 GLU B O 1
ATOM 7876 N N . ASP B 1 321 ? 22.953 -39.812 14.383 1 86.69 321 ASP B N 1
ATOM 7877 C CA . ASP B 1 321 ? 23.297 -40.656 15.508 1 86.69 321 ASP B CA 1
ATOM 7878 C C . ASP B 1 321 ? 22.141 -40.75 16.5 1 86.69 321 ASP B C 1
ATOM 7880 O O . ASP B 1 321 ? 22.234 -41.469 17.5 1 86.69 321 ASP B O 1
ATOM 7884 N N . GLU B 1 322 ? 21.094 -40.156 16.109 1 88.31 322 GLU B N 1
ATOM 7885 C CA . GLU B 1 322 ? 19.938 -40.219 17 1 88.31 322 GLU B CA 1
ATOM 7886 C C . GLU B 1 322 ? 19.359 -41.625 17.031 1 88.31 322 GLU B C 1
ATOM 7888 O O . GLU B 1 322 ? 19.547 -42.406 16.094 1 88.31 322 GLU B O 1
ATOM 7893 N N . ARG B 1 323 ? 18.734 -41.969 18.062 1 85.5 323 ARG B N 1
ATOM 7894 C CA . ARG B 1 323 ? 18.312 -43.344 18.344 1 85.5 323 ARG B CA 1
ATOM 7895 C C . ARG B 1 323 ? 17.078 -43.719 17.516 1 85.5 323 ARG B C 1
ATOM 7897 O O . ARG B 1 323 ? 16.984 -44.812 17.016 1 85.5 323 ARG B O 1
ATOM 7904 N N . THR B 1 324 ? 16.125 -42.781 17.359 1 85.81 324 THR B N 1
ATOM 7905 C CA . THR B 1 324 ? 14.867 -43.094 16.719 1 85.81 324 THR B CA 1
ATOM 7906 C C . THR B 1 324 ? 14.82 -42.531 15.297 1 85.81 324 THR B C 1
ATOM 7908 O O . THR B 1 324 ? 15.367 -41.469 15.031 1 85.81 324 THR B O 1
ATOM 7911 N N . PRO B 1 325 ? 14.148 -43.25 14.422 1 83.19 325 PRO B N 1
ATOM 7912 C CA . PRO B 1 325 ? 14.023 -42.75 13.047 1 83.19 325 PRO B CA 1
ATOM 7913 C C . PRO B 1 325 ? 13.359 -41.375 12.953 1 83.19 325 PRO B C 1
ATOM 7915 O O . PRO B 1 325 ? 13.664 -40.594 12.055 1 83.19 325 PRO B O 1
ATOM 7918 N N . TYR B 1 326 ? 12.5 -41.125 13.883 1 88.19 326 TYR B N 1
ATOM 7919 C CA . TYR B 1 326 ? 11.82 -39.844 13.883 1 88.19 326 TYR B CA 1
ATOM 7920 C C . TYR B 1 326 ? 12.805 -38.719 14.164 1 88.19 326 TYR B C 1
ATOM 7922 O O . TYR B 1 326 ? 12.812 -37.719 13.453 1 88.19 326 TYR B O 1
ATOM 7930 N N . ASN B 1 327 ? 13.656 -38.875 15.133 1 88.5 327 ASN B N 1
ATOM 7931 C CA . ASN B 1 327 ? 14.609 -37.844 15.508 1 88.5 327 ASN B CA 1
ATOM 7932 C C . ASN B 1 327 ? 15.719 -37.688 14.469 1 88.5 327 ASN B C 1
ATOM 7934 O O . ASN B 1 327 ? 16.281 -36.625 14.312 1 88.5 327 ASN B O 1
ATOM 7938 N N . ARG B 1 328 ? 15.961 -38.875 13.766 1 88.31 328 ARG B N 1
ATOM 7939 C CA . ARG B 1 328 ? 16.953 -38.812 12.695 1 88.31 328 ARG B CA 1
ATOM 7940 C C . ARG B 1 328 ? 16.375 -38.156 11.445 1 88.31 328 ARG B C 1
ATOM 7942 O O . ARG B 1 328 ? 17.109 -37.812 10.516 1 88.31 328 ARG B O 1
ATOM 7949 N N . LEU B 1 329 ? 15.031 -37.969 11.406 1 89.75 329 LEU B N 1
ATOM 7950 C CA . LEU B 1 329 ? 14.305 -37.375 10.289 1 89.75 329 LEU B CA 1
ATOM 7951 C C . LEU B 1 329 ? 14.383 -38.25 9.055 1 89.75 329 LEU B C 1
ATOM 7953 O O . LEU B 1 329 ? 14.445 -37.75 7.926 1 89.75 329 LEU B O 1
ATOM 7957 N N . ASP B 1 330 ? 14.406 -39.594 9.242 1 85.75 330 ASP B N 1
ATOM 7958 C CA . ASP B 1 330 ? 14.445 -40.531 8.141 1 85.75 330 ASP B CA 1
ATOM 7959 C C . ASP B 1 330 ? 13.18 -40.438 7.289 1 85.75 330 ASP B C 1
ATOM 7961 O O . ASP B 1 330 ? 13.188 -40.812 6.113 1 85.75 330 ASP B O 1
ATOM 7965 N N . TRP B 1 331 ? 12.234 -39.906 7.879 1 88.31 331 TRP B N 1
ATOM 7966 C CA . TRP B 1 331 ? 10.922 -39.875 7.238 1 88.31 331 TRP B CA 1
ATOM 7967 C C . TRP B 1 331 ? 10.828 -38.688 6.277 1 88.31 331 TRP B C 1
ATOM 7969 O O . TRP B 1 331 ? 9.852 -38.562 5.531 1 88.31 331 TRP B O 1
ATOM 7979 N N . ILE B 1 332 ? 11.805 -37.812 6.203 1 91.5 332 ILE B N 1
ATOM 7980 C CA . ILE B 1 332 ? 11.758 -36.625 5.371 1 91.5 332 ILE B CA 1
ATOM 7981 C C . ILE B 1 332 ? 12.555 -36.844 4.09 1 91.5 332 ILE B C 1
ATOM 7983 O O . ILE B 1 332 ? 13.703 -37.312 4.133 1 91.5 332 ILE B O 1
ATOM 7987 N N . THR B 1 333 ? 11.961 -36.594 2.975 1 91.25 333 THR B N 1
ATOM 7988 C CA . THR B 1 333 ? 12.648 -36.5 1.692 1 91.25 333 THR B CA 1
ATOM 7989 C C . THR B 1 333 ? 12.578 -35.062 1.145 1 91.25 333 THR B C 1
ATOM 7991 O O . THR B 1 333 ? 11.594 -34.688 0.514 1 91.25 333 THR B O 1
ATOM 7994 N N . PRO B 1 334 ? 13.625 -34.281 1.394 1 93.44 334 PRO B N 1
ATOM 7995 C CA . PRO B 1 334 ? 13.609 -32.875 0.913 1 93.44 334 PRO B CA 1
ATOM 7996 C C . PRO B 1 334 ? 13.75 -32.781 -0.604 1 93.44 334 PRO B C 1
ATOM 7998 O O . PRO B 1 334 ? 14.594 -33.469 -1.194 1 93.44 334 PRO B O 1
ATOM 8001 N N . VAL B 1 335 ? 12.977 -32 -1.229 1 94.75 335 VAL B N 1
ATOM 8002 C CA . VAL B 1 335 ? 13.008 -31.875 -2.682 1 94.75 335 VAL B CA 1
ATOM 8003 C C . VAL B 1 335 ? 12.945 -30.391 -3.066 1 94.75 335 VAL B C 1
ATOM 8005 O O . VAL B 1 335 ? 12.023 -29.672 -2.674 1 94.75 335 VAL B O 1
ATOM 8008 N N . ALA B 1 336 ? 13.891 -29.953 -3.869 1 95.31 336 ALA B N 1
ATOM 8009 C CA . ALA B 1 336 ? 13.852 -28.594 -4.41 1 95.31 336 ALA B CA 1
ATOM 8010 C C . ALA B 1 336 ? 12.781 -28.469 -5.488 1 95.31 336 ALA B C 1
ATOM 8012 O O . ALA B 1 336 ? 12.57 -29.391 -6.281 1 95.31 336 ALA B O 1
ATOM 8013 N N . GLN B 1 337 ? 12.188 -27.297 -5.602 1 96.5 337 GLN B N 1
ATOM 8014 C CA . GLN B 1 337 ? 10.984 -27.156 -6.414 1 96.5 337 GLN B CA 1
ATOM 8015 C C . GLN B 1 337 ? 11.281 -26.406 -7.711 1 96.5 337 GLN B C 1
ATOM 8017 O O . GLN B 1 337 ? 12.359 -25.844 -7.867 1 96.5 337 GLN B O 1
ATOM 8022 N N . LEU B 1 338 ? 10.312 -26.391 -8.555 1 97.5 338 LEU B N 1
ATOM 8023 C CA . LEU B 1 338 ? 10.508 -26.047 -9.961 1 97.5 338 LEU B CA 1
ATOM 8024 C C . LEU B 1 338 ? 10.5 -24.531 -10.164 1 97.5 338 LEU B C 1
ATOM 8026 O O . LEU B 1 338 ? 11.211 -24.016 -11.031 1 97.5 338 LEU B O 1
ATOM 8030 N N . PHE B 1 339 ? 9.727 -23.812 -9.469 1 96.25 339 PHE B N 1
ATOM 8031 C CA . PHE B 1 339 ? 9.594 -22.391 -9.719 1 96.25 339 PHE B CA 1
ATOM 8032 C C . PHE B 1 339 ? 10.922 -21.672 -9.523 1 96.25 339 PHE B C 1
ATOM 8034 O O . PHE B 1 339 ? 11.336 -20.875 -10.359 1 96.25 339 PHE B O 1
ATOM 8041 N N . HIS B 1 340 ? 11.547 -21.969 -8.438 1 94.19 340 HIS B N 1
ATOM 8042 C CA . HIS B 1 340 ? 12.836 -21.344 -8.164 1 94.19 340 HIS B CA 1
ATOM 8043 C C . HIS B 1 340 ? 13.898 -21.812 -9.156 1 94.19 340 HIS B C 1
ATOM 8045 O O . HIS B 1 340 ? 14.812 -21.047 -9.492 1 94.19 340 HIS B O 1
ATOM 8051 N N . MET B 1 341 ? 13.781 -23.031 -9.648 1 94.56 341 MET B N 1
ATOM 8052 C CA . MET B 1 341 ? 14.688 -23.5 -10.688 1 94.56 341 MET B CA 1
ATOM 8053 C C . MET B 1 341 ? 14.484 -22.719 -11.984 1 94.56 341 MET B C 1
ATOM 8055 O O . MET B 1 341 ? 15.453 -22.359 -12.648 1 94.56 341 MET B O 1
ATOM 8059 N N . GLN B 1 342 ? 13.227 -22.484 -12.266 1 95 342 GLN B N 1
ATOM 8060 C CA . GLN B 1 342 ? 12.906 -21.703 -13.453 1 95 342 GLN B CA 1
ATOM 8061 C C . GLN B 1 342 ? 13.422 -20.281 -13.32 1 95 342 GLN B C 1
ATOM 8063 O O . GLN B 1 342 ? 13.953 -19.719 -14.281 1 95 342 GLN B O 1
ATOM 8068 N N . MET B 1 343 ? 13.242 -19.781 -12.18 1 93.5 343 MET B N 1
ATOM 8069 C CA . MET B 1 343 ? 13.734 -18.438 -11.922 1 93.5 343 MET B CA 1
ATOM 8070 C C . MET B 1 343 ? 15.25 -18.359 -12.086 1 93.5 343 MET B C 1
ATOM 8072 O O . MET B 1 343 ? 15.773 -17.406 -12.648 1 93.5 343 MET B O 1
ATOM 8076 N N . ALA B 1 344 ? 15.914 -19.344 -11.555 1 92.44 344 ALA B N 1
ATOM 8077 C CA . ALA B 1 344 ? 17.359 -19.406 -11.672 1 92.44 344 ALA B CA 1
ATOM 8078 C C . ALA B 1 344 ? 17.797 -19.5 -13.133 1 92.44 344 ALA B C 1
ATOM 8080 O O . ALA B 1 344 ? 18.781 -18.875 -13.539 1 92.44 344 ALA B O 1
ATOM 8081 N N . LEU B 1 345 ? 17.078 -20.297 -13.867 1 94.94 345 LEU B N 1
ATOM 8082 C CA . LEU B 1 345 ? 17.375 -20.406 -15.289 1 94.94 345 LEU B CA 1
ATOM 8083 C C . LEU B 1 345 ? 17.156 -19.078 -16 1 94.94 345 LEU B C 1
ATOM 8085 O O . LEU B 1 345 ? 17.969 -18.672 -16.828 1 94.94 345 LEU B O 1
ATOM 8089 N N . GLY B 1 346 ? 16.031 -18.422 -15.719 1 94.12 346 GLY B N 1
ATOM 8090 C CA . GLY B 1 346 ? 15.781 -17.109 -16.281 1 94.12 346 GLY B CA 1
ATOM 8091 C C . GLY B 1 346 ? 16.891 -16.125 -16 1 94.12 346 GLY B C 1
ATOM 8092 O O . GLY B 1 346 ? 17.344 -15.398 -16.891 1 94.12 346 GLY B O 1
ATOM 8093 N N . ARG B 1 347 ? 17.375 -16.141 -14.812 1 91.94 347 ARG B N 1
ATOM 8094 C CA . ARG B 1 347 ? 18.453 -15.25 -14.414 1 91.94 347 ARG B CA 1
ATOM 8095 C C . ARG B 1 347 ? 19.75 -15.594 -15.156 1 91.94 347 ARG B C 1
ATOM 8097 O O . ARG B 1 347 ? 20.5 -14.695 -15.539 1 91.94 347 ARG B O 1
ATOM 8104 N N . THR B 1 348 ? 19.969 -16.828 -15.266 1 93.06 348 THR B N 1
ATOM 8105 C CA . THR B 1 348 ? 21.156 -17.266 -15.992 1 93.06 348 THR B CA 1
ATOM 8106 C C . THR B 1 348 ? 21.125 -16.766 -17.438 1 93.06 348 THR B C 1
ATOM 8108 O O . THR B 1 348 ? 22.141 -16.297 -17.953 1 93.06 348 THR B O 1
ATOM 8111 N N . LEU B 1 349 ? 19.984 -16.859 -18.031 1 95.19 349 LEU B N 1
ATOM 8112 C CA . LEU B 1 349 ? 19.859 -16.406 -19.406 1 95.19 349 LEU B CA 1
ATOM 8113 C C . LEU B 1 349 ? 20.062 -14.891 -19.5 1 95.19 349 LEU B C 1
ATOM 8115 O O . LEU B 1 349 ? 20.766 -14.414 -20.406 1 95.19 349 LEU B O 1
ATOM 8119 N N . LEU B 1 350 ? 19.516 -14.188 -18.578 1 93.75 350 LEU B N 1
ATOM 8120 C CA . LEU B 1 350 ? 19.641 -12.734 -18.578 1 93.75 350 LEU B CA 1
ATOM 8121 C C . LEU B 1 350 ? 21.109 -12.32 -18.422 1 93.75 350 LEU B C 1
ATOM 8123 O O . LEU B 1 350 ? 21.562 -11.406 -19.109 1 93.75 350 LEU B O 1
ATOM 8127 N N . ARG B 1 351 ? 21.766 -13.008 -17.562 1 92.12 351 ARG B N 1
ATOM 8128 C CA . ARG B 1 351 ? 23.156 -12.656 -17.312 1 92.12 351 ARG B CA 1
ATOM 8129 C C . ARG B 1 351 ? 24.062 -13.078 -18.469 1 92.12 351 ARG B C 1
ATOM 8131 O O . ARG B 1 351 ? 24.953 -12.328 -18.875 1 92.12 351 ARG B O 1
ATOM 8138 N N . HIS B 1 352 ? 23.828 -14.227 -18.953 1 94.31 352 HIS B N 1
ATOM 8139 C CA . HIS B 1 352 ? 24.688 -14.828 -19.969 1 94.31 352 HIS B CA 1
ATOM 8140 C C . HIS B 1 352 ? 24.594 -14.07 -21.281 1 94.31 352 HIS B C 1
ATOM 8142 O O . HIS B 1 352 ? 25.594 -13.93 -22 1 94.31 352 HIS B O 1
ATOM 8148 N N . TYR B 1 353 ? 23.438 -13.562 -21.594 1 95.69 353 TYR B N 1
ATOM 8149 C CA . TYR B 1 353 ? 23.234 -12.914 -22.875 1 95.69 353 TYR B CA 1
ATOM 8150 C C . TYR B 1 353 ? 23.031 -11.414 -22.719 1 95.69 353 TYR B C 1
ATOM 8152 O O . TYR B 1 353 ? 22.531 -10.742 -23.625 1 95.69 353 TYR B O 1
ATOM 8160 N N . ARG B 1 354 ? 23.266 -10.852 -21.609 1 94.38 354 ARG B N 1
ATOM 8161 C CA . ARG B 1 354 ? 23.047 -9.445 -21.281 1 94.38 354 ARG B CA 1
ATOM 8162 C C . ARG B 1 354 ? 23.766 -8.539 -22.281 1 94.38 354 ARG B C 1
ATOM 8164 O O . ARG B 1 354 ? 23.141 -7.672 -22.906 1 94.38 354 ARG B O 1
ATOM 8171 N N . GLY B 1 355 ? 25.094 -8.789 -22.406 1 93.75 355 GLY B N 1
ATOM 8172 C CA . GLY B 1 355 ? 25.906 -7.898 -23.203 1 93.75 355 GLY B CA 1
ATOM 8173 C C . GLY B 1 355 ? 25.812 -6.449 -22.781 1 93.75 355 GLY B C 1
ATOM 8174 O O . GLY B 1 355 ? 25.594 -6.16 -21.594 1 93.75 355 GLY B O 1
ATOM 8175 N N . THR B 1 356 ? 26.234 -5.543 -23.641 1 91.62 356 THR B N 1
ATOM 8176 C CA . THR B 1 356 ? 26.156 -4.109 -23.391 1 91.62 356 THR B CA 1
ATOM 8177 C C . THR B 1 356 ? 25.25 -3.426 -24.406 1 91.62 356 THR B C 1
ATOM 8179 O O . THR B 1 356 ? 24.844 -4.039 -25.391 1 91.62 356 THR B O 1
ATOM 8182 N N . ASP B 1 357 ? 24.953 -2.262 -24.141 1 89.06 357 ASP B N 1
ATOM 8183 C CA . ASP B 1 357 ? 24.047 -1.505 -25 1 89.06 357 ASP B CA 1
ATOM 8184 C C . ASP B 1 357 ? 24.672 -1.298 -26.391 1 89.06 357 ASP B C 1
ATOM 8186 O O . ASP B 1 357 ? 23.953 -1.128 -27.375 1 89.06 357 ASP B O 1
ATOM 8190 N N . SER B 1 358 ? 25.984 -1.306 -26.422 1 89.12 358 SER B N 1
ATOM 8191 C CA . SER B 1 358 ? 26.688 -1.07 -27.688 1 89.12 358 SER B CA 1
ATOM 8192 C C . SER B 1 358 ? 26.812 -2.354 -28.5 1 89.12 358 SER B C 1
ATOM 8194 O O . SER B 1 358 ? 27.109 -2.311 -29.688 1 89.12 358 SER B O 1
ATOM 8196 N N . GLU B 1 359 ? 26.5 -3.5 -27.906 1 92.19 359 GLU B N 1
ATOM 8197 C CA . GLU B 1 359 ? 26.531 -4.781 -28.609 1 92.19 359 GLU B CA 1
ATOM 8198 C C . GLU B 1 359 ? 25.219 -5.074 -29.297 1 92.19 359 GLU B C 1
ATOM 8200 O O . GLU B 1 359 ? 24.203 -5.355 -28.641 1 92.19 359 GLU B O 1
ATOM 8205 N N . HIS B 1 360 ? 25.297 -5.172 -30.516 1 89.94 360 HIS B N 1
ATOM 8206 C CA . HIS B 1 360 ? 24.062 -5.324 -31.297 1 89.94 360 HIS B CA 1
ATOM 8207 C C . HIS B 1 360 ? 23.422 -6.684 -31.047 1 89.94 360 HIS B C 1
ATOM 8209 O O . HIS B 1 360 ? 24.094 -7.715 -31.109 1 89.94 360 HIS B O 1
ATOM 8215 N N . GLY B 1 361 ? 22.203 -6.645 -30.719 1 91.25 361 GLY B N 1
ATOM 8216 C CA . GLY B 1 361 ? 21.453 -7.871 -30.516 1 91.25 361 GLY B CA 1
ATOM 8217 C C . GLY B 1 361 ? 21.484 -8.352 -29.062 1 91.25 361 GLY B C 1
ATOM 8218 O O . GLY B 1 361 ? 20.844 -9.344 -28.719 1 91.25 361 GLY B O 1
ATOM 8219 N N . SER B 1 362 ? 22.234 -7.617 -28.266 1 94.69 362 SER B N 1
ATOM 8220 C CA . SER B 1 362 ? 22.312 -7.992 -26.859 1 94.69 362 SER B CA 1
ATOM 8221 C C . SER B 1 362 ? 21 -7.711 -26.141 1 94.69 362 SER B C 1
ATOM 8223 O O . SER B 1 362 ? 20.203 -6.895 -26.609 1 94.69 362 SER B O 1
ATOM 8225 N N . LEU B 1 363 ? 20.781 -8.43 -25.047 1 95.75 363 LEU B N 1
ATOM 8226 C CA . LEU B 1 363 ? 19.562 -8.219 -24.281 1 95.75 363 LEU B CA 1
ATOM 8227 C C . LEU B 1 363 ? 19.531 -6.812 -23.688 1 95.75 363 LEU B C 1
ATOM 8229 O O . LEU B 1 363 ? 18.453 -6.211 -23.562 1 95.75 363 LEU B O 1
ATOM 8233 N N . SER B 1 364 ? 20.688 -6.281 -23.328 1 94 364 SER B N 1
ATOM 8234 C CA . SER B 1 364 ? 20.766 -4.93 -22.781 1 94 364 SER B CA 1
ATOM 8235 C C . SER B 1 364 ? 20.328 -3.895 -23.812 1 94 364 SER B C 1
ATOM 8237 O O . SER B 1 364 ? 19.594 -2.957 -23.484 1 94 364 SER B O 1
ATOM 8239 N N . GLN B 1 365 ? 20.812 -4.016 -25.016 1 93.5 365 GLN B N 1
ATOM 8240 C CA . GLN B 1 365 ? 20.406 -3.1 -26.078 1 93.5 365 GLN B CA 1
ATOM 8241 C C . GLN B 1 365 ? 18.906 -3.152 -26.312 1 93.5 365 GLN B C 1
ATOM 8243 O O . GLN B 1 365 ? 18.25 -2.111 -26.438 1 93.5 365 GLN B O 1
ATOM 8248 N N . ILE B 1 366 ? 18.422 -4.352 -26.375 1 94 366 ILE B N 1
ATOM 8249 C CA . ILE B 1 366 ? 17 -4.543 -26.641 1 94 366 ILE B CA 1
ATOM 8250 C C . ILE B 1 366 ? 16.172 -3.951 -25.5 1 94 366 ILE B C 1
ATOM 8252 O O . ILE B 1 366 ? 15.148 -3.309 -25.734 1 94 366 ILE B O 1
ATOM 8256 N N . ALA B 1 367 ? 16.547 -4.238 -24.297 1 91.69 367 ALA B N 1
ATOM 8257 C CA . ALA B 1 367 ? 15.852 -3.695 -23.125 1 91.69 367 ALA B CA 1
ATOM 8258 C C . ALA B 1 367 ? 15.797 -2.172 -23.188 1 91.69 367 ALA B C 1
ATOM 8260 O O . ALA B 1 367 ? 14.773 -1.568 -22.844 1 91.69 367 ALA B O 1
ATOM 8261 N N . THR B 1 368 ? 16.859 -1.546 -23.578 1 88.38 368 THR B N 1
ATOM 8262 C CA . THR B 1 368 ? 16.922 -0.093 -23.688 1 88.38 368 THR B CA 1
ATOM 8263 C C . THR B 1 368 ? 15.977 0.411 -24.781 1 88.38 368 THR B C 1
ATOM 8265 O O . THR B 1 368 ? 15.281 1.407 -24.594 1 88.38 368 THR B O 1
ATOM 8268 N N . LEU B 1 369 ? 16 -0.271 -25.828 1 87.75 369 LEU B N 1
ATOM 8269 C CA . LEU B 1 369 ? 15.156 0.128 -26.953 1 87.75 369 LEU B CA 1
ATOM 8270 C C . LEU B 1 369 ? 13.68 -0.014 -26.594 1 87.75 369 LEU B C 1
ATOM 8272 O O . LEU B 1 369 ? 12.836 0.724 -27.125 1 87.75 369 LEU B O 1
ATOM 8276 N N . LEU B 1 370 ? 13.383 -0.988 -25.734 1 87.06 370 LEU B N 1
ATOM 8277 C CA . LEU B 1 370 ? 12 -1.223 -25.344 1 87.06 370 LEU B CA 1
ATOM 8278 C C . LEU B 1 370 ? 11.586 -0.265 -24.234 1 87.06 370 LEU B C 1
ATOM 8280 O O . LEU B 1 370 ? 10.594 -0.5 -23.547 1 87.06 370 LEU B O 1
ATOM 8284 N N . GLY B 1 371 ? 12.234 0.735 -23.938 1 78.12 371 GLY B N 1
ATOM 8285 C CA . GLY B 1 371 ? 11.82 1.771 -23 1 78.12 371 GLY B CA 1
ATOM 8286 C C . GLY B 1 371 ? 12.539 1.693 -21.656 1 78.12 371 GLY B C 1
ATOM 8287 O O . GLY B 1 371 ? 11.953 1.994 -20.625 1 78.12 371 GLY B O 1
ATOM 8288 N N . GLY B 1 372 ? 13.648 1.166 -21.688 1 72.69 372 GLY B N 1
ATOM 8289 C CA . GLY B 1 372 ? 14.445 1.177 -20.469 1 72.69 372 GLY B CA 1
ATOM 8290 C C . GLY B 1 372 ? 13.984 0.165 -19.438 1 72.69 372 GLY B C 1
ATOM 8291 O O . GLY B 1 372 ? 13.797 0.503 -18.266 1 72.69 372 GLY B O 1
ATOM 8292 N N . ARG B 1 373 ? 13.758 -0.996 -19.844 1 75.25 373 ARG B N 1
ATOM 8293 C CA . ARG B 1 373 ? 13.406 -2.092 -18.938 1 75.25 373 ARG B CA 1
ATOM 8294 C C . ARG B 1 373 ? 14.641 -2.654 -18.25 1 75.25 373 ARG B C 1
ATOM 8296 O O . ARG B 1 373 ? 14.828 -3.871 -18.188 1 75.25 373 ARG B O 1
ATOM 8303 N N . ASN B 1 374 ? 15.398 -1.789 -17.766 1 74.75 374 ASN B N 1
ATOM 8304 C CA . ASN B 1 374 ? 16.688 -2.223 -17.25 1 74.75 374 ASN B CA 1
ATOM 8305 C C . ASN B 1 374 ? 16.578 -2.799 -15.844 1 74.75 374 ASN B C 1
ATOM 8307 O O . ASN B 1 374 ? 17.5 -3.445 -15.352 1 74.75 374 ASN B O 1
ATOM 8311 N N . ARG B 1 375 ? 15.422 -2.775 -15.32 1 76.19 375 ARG B N 1
ATOM 8312 C CA . ARG B 1 375 ? 15.211 -3.307 -13.977 1 76.19 375 ARG B CA 1
ATOM 8313 C C . ARG B 1 375 ? 15.312 -4.828 -13.969 1 76.19 375 ARG B C 1
ATOM 8315 O O . ARG B 1 375 ? 15.562 -5.434 -12.922 1 76.19 375 ARG B O 1
ATOM 8322 N N . ILE B 1 376 ? 15.18 -5.406 -15.078 1 81.12 376 ILE B N 1
ATOM 8323 C CA . ILE B 1 376 ? 15.211 -6.859 -15.18 1 81.12 376 ILE B CA 1
ATOM 8324 C C . ILE B 1 376 ? 16.625 -7.371 -14.906 1 81.12 376 ILE B C 1
ATOM 8326 O O . ILE B 1 376 ? 16.812 -8.555 -14.602 1 81.12 376 ILE B O 1
ATOM 8330 N N . PHE B 1 377 ? 17.562 -6.461 -15.047 1 84.88 377 PHE B N 1
ATOM 8331 C CA . PHE B 1 377 ? 18.938 -6.879 -14.844 1 84.88 377 PHE B CA 1
ATOM 8332 C C . PHE B 1 377 ? 19.359 -6.645 -13.398 1 84.88 377 PHE B C 1
ATOM 8334 O O . PHE B 1 377 ? 20.531 -6.863 -13.047 1 84.88 377 PHE B O 1
ATOM 8341 N N . SER B 1 378 ? 18.438 -6.234 -12.586 1 77 378 SER B N 1
ATOM 8342 C CA . SER B 1 378 ? 18.734 -6.035 -11.172 1 77 378 SER B CA 1
ATOM 8343 C C . SER B 1 378 ? 19.016 -7.363 -10.477 1 77 378 SER B C 1
ATOM 8345 O O . SER B 1 378 ? 18.844 -8.43 -11.07 1 77 378 SER B O 1
ATOM 8347 N N . ASP B 1 379 ? 19.438 -7.289 -9.25 1 70.44 379 ASP B N 1
ATOM 8348 C CA . ASP B 1 379 ? 19.797 -8.484 -8.5 1 70.44 379 ASP B CA 1
ATOM 8349 C C . ASP B 1 379 ? 18.578 -9.336 -8.195 1 70.44 379 ASP B C 1
ATOM 8351 O O . ASP B 1 379 ? 18.672 -10.562 -8.07 1 70.44 379 ASP B O 1
ATOM 8355 N N . ASN B 1 380 ? 17.469 -8.672 -8.086 1 73.62 380 ASN B N 1
ATOM 8356 C CA . ASN B 1 380 ? 16.234 -9.391 -7.82 1 73.62 380 ASN B CA 1
ATOM 8357 C C . ASN B 1 380 ? 15.125 -8.961 -8.773 1 73.62 380 ASN B C 1
ATOM 8359 O O . ASN B 1 380 ? 14.156 -8.312 -8.359 1 73.62 380 ASN B O 1
ATOM 8363 N N . PRO B 1 381 ? 15.266 -9.516 -9.938 1 76.88 381 PRO B N 1
ATOM 8364 C CA . PRO B 1 381 ? 14.273 -9.078 -10.922 1 76.88 381 PRO B CA 1
ATOM 8365 C C . PRO B 1 381 ? 12.906 -9.719 -10.695 1 76.88 381 PRO B C 1
ATOM 8367 O O . PRO B 1 381 ? 12.812 -10.82 -10.156 1 76.88 381 PRO B O 1
ATOM 8370 N N . ASP B 1 382 ? 11.898 -9 -11.07 1 80.25 382 ASP B N 1
ATOM 8371 C CA . ASP B 1 382 ? 10.539 -9.516 -11.062 1 80.25 382 ASP B CA 1
ATOM 8372 C C . ASP B 1 382 ? 10.367 -10.641 -12.078 1 80.25 382 ASP B C 1
ATOM 8374 O O . ASP B 1 382 ? 10.766 -10.508 -13.234 1 80.25 382 ASP B O 1
ATOM 8378 N N . PHE B 1 383 ? 9.852 -11.742 -11.719 1 84.25 383 PHE B N 1
ATOM 8379 C CA . PHE B 1 383 ? 9.727 -12.922 -12.562 1 84.25 383 PHE B CA 1
ATOM 8380 C C . PHE B 1 383 ? 8.875 -12.625 -13.789 1 84.25 383 PHE B C 1
ATOM 8382 O O . PHE B 1 383 ? 9.211 -13.039 -14.898 1 84.25 383 PHE B O 1
ATOM 8389 N N . HIS B 1 384 ? 7.793 -11.938 -13.523 1 84.38 384 HIS B N 1
ATOM 8390 C CA . HIS B 1 384 ? 6.867 -11.688 -14.625 1 84.38 384 HIS B CA 1
ATOM 8391 C C . HIS B 1 384 ? 7.523 -10.844 -15.711 1 84.38 384 HIS B C 1
ATOM 8393 O O . HIS B 1 384 ? 7.414 -11.156 -16.906 1 84.38 384 HIS B O 1
ATOM 8399 N N . SER B 1 385 ? 8.219 -9.789 -15.289 1 83.5 385 SER B N 1
ATOM 8400 C CA . SER B 1 385 ? 8.883 -8.914 -16.25 1 83.5 385 SER B CA 1
ATOM 8401 C C . SER B 1 385 ? 9.992 -9.648 -17 1 83.5 385 SER B C 1
ATOM 8403 O O . SER B 1 385 ? 10.164 -9.461 -18.203 1 83.5 385 SER B O 1
ATOM 8405 N N . THR B 1 386 ? 10.656 -10.492 -16.25 1 89 386 THR B N 1
ATOM 8406 C CA . THR B 1 386 ? 11.727 -11.281 -16.844 1 89 386 THR B CA 1
ATOM 8407 C C . THR B 1 386 ? 11.172 -12.273 -17.859 1 89 386 THR B C 1
ATOM 8409 O O . THR B 1 386 ? 11.68 -12.375 -18.984 1 89 386 THR B O 1
ATOM 8412 N N . ASP B 1 387 ? 10.195 -12.93 -17.438 1 92.38 387 ASP B N 1
ATOM 8413 C CA . ASP B 1 387 ? 9.562 -13.938 -18.281 1 92.38 387 ASP B CA 1
ATOM 8414 C C . ASP B 1 387 ? 9.039 -13.32 -19.578 1 92.38 387 ASP B C 1
ATOM 8416 O O . ASP B 1 387 ? 9.305 -13.828 -20.656 1 92.38 387 ASP B O 1
ATOM 8420 N N . GLU B 1 388 ? 8.391 -12.227 -19.453 1 89.94 388 GLU B N 1
ATOM 8421 C CA . GLU B 1 388 ? 7.809 -11.562 -20.625 1 89.94 388 GLU B CA 1
ATOM 8422 C C . GLU B 1 388 ? 8.891 -11.062 -21.578 1 89.94 388 GLU B C 1
ATOM 8424 O O . GLU B 1 388 ? 8.773 -11.219 -22.797 1 89.94 388 GLU B O 1
ATOM 8429 N N . PHE B 1 389 ? 9.898 -10.492 -21.031 1 91.69 389 PHE B N 1
ATOM 8430 C CA . PHE B 1 389 ? 10.984 -9.945 -21.828 1 91.69 389 PHE B CA 1
ATOM 8431 C C . PHE B 1 389 ? 11.672 -11.047 -22.641 1 91.69 389 PHE B C 1
ATOM 8433 O O . PHE B 1 389 ? 11.844 -10.922 -23.844 1 91.69 389 PHE B O 1
ATOM 8440 N N . LEU B 1 390 ? 11.977 -12.086 -21.969 1 95.56 390 LEU B N 1
ATOM 8441 C CA . LEU B 1 390 ? 12.688 -13.188 -22.609 1 95.56 390 LEU B CA 1
ATOM 8442 C C . LEU B 1 390 ? 11.82 -13.828 -23.688 1 95.56 390 LEU B C 1
ATOM 8444 O O . LEU B 1 390 ? 12.32 -14.188 -24.766 1 95.56 390 LEU B O 1
ATOM 8448 N N . ARG B 1 391 ? 10.609 -13.922 -23.438 1 95.5 391 ARG B N 1
ATOM 8449 C CA . ARG B 1 391 ? 9.703 -14.523 -24.406 1 95.5 391 ARG B CA 1
ATOM 8450 C C . ARG B 1 391 ? 9.57 -13.648 -25.656 1 95.5 391 ARG B C 1
ATOM 8452 O O . ARG B 1 391 ? 9.492 -14.156 -26.766 1 95.5 391 ARG B O 1
ATOM 8459 N N . HIS B 1 392 ? 9.531 -12.367 -25.453 1 94.25 392 HIS B N 1
ATOM 8460 C CA . HIS B 1 392 ? 9.438 -11.453 -26.578 1 94.25 392 HIS B CA 1
ATOM 8461 C C . HIS B 1 392 ? 10.68 -11.547 -27.469 1 94.25 392 HIS B C 1
ATOM 8463 O O . HIS B 1 392 ? 10.562 -11.578 -28.703 1 94.25 392 HIS B O 1
ATOM 8469 N N . VAL B 1 393 ? 11.789 -11.555 -26.844 1 96.38 393 VAL B N 1
ATOM 8470 C CA . VAL B 1 393 ? 13.031 -11.648 -27.594 1 96.38 393 VAL B CA 1
ATOM 8471 C C . VAL B 1 393 ? 13.07 -12.969 -28.359 1 96.38 393 VAL B C 1
ATOM 8473 O O . VAL B 1 393 ? 13.469 -13.008 -29.531 1 96.38 393 VAL B O 1
ATOM 8476 N N . PHE B 1 394 ? 12.664 -14.039 -27.734 1 97.69 394 PHE B N 1
ATOM 8477 C CA . PHE B 1 394 ? 12.617 -15.352 -28.359 1 97.69 394 PHE B CA 1
ATOM 8478 C C . PHE B 1 394 ? 11.695 -15.336 -29.578 1 97.69 394 PHE B C 1
ATOM 8480 O O . PHE B 1 394 ? 12.094 -15.766 -30.656 1 97.69 394 PHE B O 1
ATOM 8487 N N . SER B 1 395 ? 10.539 -14.82 -29.344 1 96.88 395 SER B N 1
ATOM 8488 C CA . SER B 1 395 ? 9.555 -14.797 -30.422 1 96.88 395 SER B CA 1
ATOM 8489 C C . SER B 1 395 ? 10.062 -14.016 -31.625 1 96.88 395 SER B C 1
ATOM 8491 O O . SER B 1 395 ? 10 -14.5 -32.75 1 96.88 395 SER B O 1
ATOM 8493 N N . ALA B 1 396 ? 10.609 -12.875 -31.344 1 96.5 396 ALA B N 1
ATOM 8494 C CA . ALA B 1 396 ? 11.109 -12.031 -32.438 1 96.5 396 ALA B CA 1
ATOM 8495 C C . ALA B 1 396 ? 12.266 -12.695 -33.156 1 96.5 396 ALA B C 1
ATOM 8497 O O . ALA B 1 396 ? 12.391 -12.586 -34.375 1 96.5 396 ALA B O 1
ATOM 8498 N N . THR B 1 397 ? 13.086 -13.359 -32.438 1 96.81 397 THR B N 1
ATOM 8499 C CA . THR B 1 397 ? 14.266 -14 -33.031 1 96.81 397 THR B CA 1
ATOM 8500 C C . THR B 1 397 ? 13.867 -15.195 -33.875 1 96.81 397 THR B C 1
ATOM 8502 O O . THR B 1 397 ? 14.461 -15.445 -34.938 1 96.81 397 THR B O 1
ATOM 8505 N N . VAL B 1 398 ? 12.922 -15.969 -33.406 1 96.56 398 VAL B N 1
ATOM 8506 C CA . VAL B 1 398 ? 12.43 -17.094 -34.188 1 96.56 398 VAL B CA 1
ATOM 8507 C C . VAL B 1 398 ? 11.82 -16.609 -35.5 1 96.56 398 VAL B C 1
ATOM 8509 O O . VAL B 1 398 ? 12.039 -17.188 -36.562 1 96.56 398 VAL B O 1
ATOM 8512 N N . LEU B 1 399 ? 11.055 -15.562 -35.406 1 94.88 399 LEU B N 1
ATOM 8513 C CA . LEU B 1 399 ? 10.438 -14.992 -36.594 1 94.88 399 LEU B CA 1
ATOM 8514 C C . LEU B 1 399 ? 11.5 -14.508 -37.594 1 94.88 399 LEU B C 1
ATOM 8516 O O . LEU B 1 399 ? 11.375 -14.711 -38.781 1 94.88 399 LEU B O 1
ATOM 8520 N N . ARG B 1 400 ? 12.516 -13.891 -37.062 1 94.12 400 ARG B N 1
ATOM 8521 C CA . ARG B 1 400 ? 13.633 -13.445 -37.906 1 94.12 400 ARG B CA 1
ATOM 8522 C C . ARG B 1 400 ? 14.305 -14.625 -38.594 1 94.12 400 ARG B C 1
ATOM 8524 O O . ARG B 1 400 ? 14.578 -14.57 -39.781 1 94.12 400 ARG B O 1
ATOM 8531 N N . LEU B 1 401 ? 14.547 -15.633 -37.812 1 93.31 401 LEU B N 1
ATOM 8532 C CA . LEU B 1 401 ? 15.18 -16.828 -38.344 1 93.31 401 LEU B CA 1
ATOM 8533 C C . LEU B 1 401 ? 14.336 -17.438 -39.469 1 93.31 401 LEU B C 1
ATOM 8535 O O . LEU B 1 401 ? 14.859 -17.859 -40.5 1 93.31 401 LEU B O 1
ATOM 8539 N N . TRP B 1 402 ? 13.062 -17.531 -39.25 1 93.38 402 TRP B N 1
ATOM 8540 C CA . TRP B 1 402 ? 12.148 -18.062 -40.25 1 93.38 402 TRP B CA 1
ATOM 8541 C C . TRP B 1 402 ? 12.172 -17.203 -41.5 1 93.38 402 TRP B C 1
ATOM 8543 O O . TRP B 1 402 ? 12.312 -17.719 -42.625 1 93.38 402 TRP B O 1
ATOM 8553 N N . ASP B 1 403 ? 12.133 -15.898 -41.406 1 91.12 403 ASP B N 1
ATOM 8554 C CA . ASP B 1 403 ? 12.039 -14.969 -42.5 1 91.12 403 ASP B CA 1
ATOM 8555 C C . ASP B 1 403 ? 13.289 -15.031 -43.375 1 91.12 403 ASP B C 1
ATOM 8557 O O . ASP B 1 403 ? 13.211 -14.914 -44.594 1 91.12 403 ASP B O 1
ATOM 8561 N N . VAL B 1 404 ? 14.344 -15.172 -42.719 1 90.81 404 VAL B N 1
ATOM 8562 C CA . VAL B 1 404 ? 15.609 -15.18 -43.438 1 90.81 404 VAL B CA 1
ATOM 8563 C C . VAL B 1 404 ? 15.805 -16.531 -44.125 1 90.81 404 VAL B C 1
ATOM 8565 O O . VAL B 1 404 ? 16.438 -16.625 -45.188 1 90.81 404 VAL B O 1
ATOM 8568 N N . SER B 1 405 ? 15.242 -17.594 -43.562 1 89.5 405 SER B N 1
ATOM 8569 C CA . SER B 1 405 ? 15.492 -18.938 -44.031 1 89.5 405 SER B CA 1
ATOM 8570 C C . SER B 1 405 ? 14.523 -19.344 -45.125 1 89.5 405 SER B C 1
ATOM 8572 O O . SER B 1 405 ? 14.789 -20.266 -45.906 1 89.5 405 SER B O 1
ATOM 8574 N N . VAL B 1 406 ? 13.383 -18.656 -45.156 1 87.31 406 VAL B N 1
ATOM 8575 C CA . VAL B 1 406 ? 12.359 -19.031 -46.125 1 87.31 406 VAL B CA 1
ATOM 8576 C C . VAL B 1 406 ? 12.703 -18.438 -47.5 1 87.31 406 VAL B C 1
ATOM 8578 O O . VAL B 1 406 ? 12.906 -17.219 -47.625 1 87.31 406 VAL B O 1
ATOM 8581 N N . THR B 1 407 ? 12.828 -19.312 -48.5 1 82.69 407 THR B N 1
ATOM 8582 C CA . THR B 1 407 ? 13.141 -18.922 -49.875 1 82.69 407 THR B CA 1
ATOM 8583 C C . THR B 1 407 ? 11.859 -18.625 -50.656 1 82.69 407 THR B C 1
ATOM 8585 O O . THR B 1 407 ? 10.758 -18.859 -50.188 1 82.69 407 THR B O 1
ATOM 8588 N N . ALA B 1 408 ? 12.109 -18.031 -51.844 1 81.94 408 ALA B N 1
ATOM 8589 C CA . ALA B 1 408 ? 10.977 -17.766 -52.75 1 81.94 408 ALA B CA 1
ATOM 8590 C C . ALA B 1 408 ? 10.227 -19.047 -53.094 1 81.94 408 ALA B C 1
ATOM 8592 O O . ALA B 1 408 ? 9 -19.062 -53.188 1 81.94 408 ALA B O 1
ATOM 8593 N N . GLU B 1 409 ? 10.977 -20.078 -53.188 1 82.69 409 GLU B N 1
ATOM 8594 C CA . GLU B 1 409 ? 10.391 -21.375 -53.5 1 82.69 409 GLU B CA 1
ATOM 8595 C C . GLU B 1 409 ? 9.531 -21.891 -52.344 1 82.69 409 GLU B C 1
ATOM 8597 O O . GLU B 1 409 ? 8.453 -22.453 -52.562 1 82.69 409 GLU B O 1
ATOM 8602 N N . ASP B 1 410 ? 10.008 -21.719 -51.219 1 85.12 410 ASP B N 1
ATOM 8603 C CA . ASP B 1 410 ? 9.258 -22.125 -50.031 1 85.12 410 ASP B CA 1
ATOM 8604 C C . ASP B 1 410 ? 7.949 -21.344 -49.906 1 85.12 410 ASP B C 1
ATOM 8606 O O . ASP B 1 410 ? 6.906 -21.922 -49.594 1 85.12 410 ASP B O 1
ATOM 8610 N N . THR B 1 411 ? 8.023 -20.125 -50.188 1 84 411 THR B N 1
ATOM 8611 C CA . THR B 1 411 ? 6.863 -19.234 -50.094 1 84 411 THR B CA 1
ATOM 8612 C C . THR B 1 411 ? 5.785 -19.641 -51.094 1 84 411 THR B C 1
ATOM 8614 O O . THR B 1 411 ? 4.598 -19.656 -50.75 1 84 411 THR B O 1
ATOM 8617 N N . GLU B 1 412 ? 6.25 -19.891 -52.25 1 83.56 412 GLU B N 1
ATOM 8618 C CA . GLU B 1 412 ? 5.32 -20.312 -53.281 1 83.56 412 GLU B CA 1
ATOM 8619 C C . GLU B 1 412 ? 4.664 -21.641 -52.938 1 83.56 412 GLU B C 1
ATOM 8621 O O . GLU B 1 412 ? 3.469 -21.828 -53.156 1 83.56 412 GLU B O 1
ATOM 8626 N N . GLY B 1 413 ? 5.445 -22.484 -52.375 1 84.06 413 GLY B N 1
ATOM 8627 C CA . GLY B 1 413 ? 4.91 -23.766 -51.969 1 84.06 413 GLY B CA 1
ATOM 8628 C C . GLY B 1 413 ? 3.881 -23.656 -50.844 1 84.06 413 GLY B C 1
ATOM 8629 O O . GLY B 1 413 ? 2.844 -24.312 -50.875 1 84.06 413 GLY B O 1
ATOM 8630 N N . LEU B 1 414 ? 4.191 -22.891 -49.938 1 87.94 414 LEU B N 1
ATOM 8631 C CA . LEU B 1 414 ? 3.307 -22.688 -48.781 1 87.94 414 LEU B CA 1
ATOM 8632 C C . LEU B 1 414 ? 2.021 -21.984 -49.188 1 87.94 414 LEU B C 1
ATOM 8634 O O . LEU B 1 414 ? 0.938 -22.328 -48.719 1 87.94 414 LEU B O 1
ATOM 8638 N N . ALA B 1 415 ? 2.129 -21 -50.031 1 82.69 415 ALA B N 1
ATOM 8639 C CA . ALA B 1 415 ? 0.967 -20.25 -50.5 1 82.69 415 ALA B CA 1
ATOM 8640 C C . ALA B 1 415 ? 0.03 -21.156 -51.312 1 82.69 415 ALA B C 1
ATOM 8642 O O . ALA B 1 415 ? -1.187 -20.953 -51.312 1 82.69 415 ALA B O 1
ATOM 8643 N N . GLY B 1 416 ? 0.597 -22.109 -51.906 1 81.12 416 GLY B N 1
ATOM 8644 C CA . GLY B 1 416 ? -0.169 -22.984 -52.781 1 81.12 416 GLY B CA 1
ATOM 8645 C C . GLY B 1 416 ? -0.88 -24.094 -52.031 1 81.12 416 GLY B C 1
ATOM 8646 O O . GLY B 1 416 ? -1.747 -24.766 -52.562 1 81.12 416 GLY B O 1
ATOM 8647 N N . CYS B 1 417 ? -0.535 -24.172 -50.812 1 85.38 417 CYS B N 1
ATOM 8648 C CA . CYS B 1 417 ? -1.11 -25.266 -50.031 1 85.38 417 CYS B CA 1
ATOM 8649 C C . CYS B 1 417 ? -2.52 -24.922 -49.562 1 85.38 417 CYS B C 1
ATOM 8651 O O . CYS B 1 417 ? -2.713 -23.969 -48.812 1 85.38 417 CYS B O 1
ATOM 8653 N N . LYS B 1 418 ? -3.561 -25.641 -50.094 1 78.38 418 LYS B N 1
ATOM 8654 C CA . LYS B 1 418 ? -4.949 -25.406 -49.688 1 78.38 418 LYS B CA 1
ATOM 8655 C C . LYS B 1 418 ? -5.328 -26.266 -48.5 1 78.38 418 LYS B C 1
ATOM 8657 O O . LYS B 1 418 ? -6.242 -25.922 -47.75 1 78.38 418 LYS B O 1
ATOM 8662 N N . ASP B 1 419 ? -4.625 -27.359 -48.344 1 87.44 419 ASP B N 1
ATOM 8663 C CA . ASP B 1 419 ? -4.918 -28.297 -47.281 1 87.44 419 ASP B CA 1
ATOM 8664 C C . ASP B 1 419 ? -4.059 -28.031 -46.031 1 87.44 419 ASP B C 1
ATOM 8666 O O . ASP B 1 419 ? -2.844 -27.859 -46.156 1 87.44 419 ASP B O 1
ATOM 8670 N N . ASP B 1 420 ? -4.641 -28 -44.812 1 88.06 420 ASP B N 1
ATOM 8671 C CA . ASP B 1 420 ? -3.961 -27.688 -43.562 1 88.06 420 ASP B CA 1
ATOM 8672 C C . ASP B 1 420 ? -2.895 -28.734 -43.219 1 88.06 420 ASP B C 1
ATOM 8674 O O . ASP B 1 420 ? -1.83 -28.406 -42.688 1 88.06 420 ASP B O 1
ATOM 8678 N N . THR B 1 421 ? -3.162 -29.875 -43.594 1 89.94 421 THR B N 1
ATOM 8679 C CA . THR B 1 421 ? -2.219 -30.953 -43.312 1 89.94 421 THR B CA 1
ATOM 8680 C C . THR B 1 421 ? -0.963 -30.812 -44.156 1 89.94 421 THR B C 1
ATOM 8682 O O . THR B 1 421 ? 0.155 -30.969 -43.656 1 89.94 421 THR B O 1
ATOM 8685 N N . ALA B 1 422 ? -1.167 -30.578 -45.438 1 90.06 422 ALA B N 1
ATOM 8686 C CA . ALA B 1 422 ? -0.036 -30.375 -46.344 1 90.06 422 ALA B CA 1
ATOM 8687 C C . ALA B 1 422 ? 0.775 -29.156 -45.938 1 90.06 422 ALA B C 1
ATOM 8689 O O . ALA B 1 422 ? 2.008 -29.172 -46 1 90.06 422 ALA B O 1
ATOM 8690 N N . PHE B 1 423 ? 0.047 -28.172 -45.656 1 92.5 423 PHE B N 1
ATOM 8691 C CA . PHE B 1 423 ? 0.685 -26.953 -45.188 1 92.5 423 PHE B CA 1
ATOM 8692 C C . PHE B 1 423 ? 1.551 -27.219 -43.969 1 92.5 423 PHE B C 1
ATOM 8694 O O . PHE B 1 423 ? 2.717 -26.812 -43.906 1 92.5 423 PHE B O 1
ATOM 8701 N N . ASN B 1 424 ? 0.977 -27.922 -43 1 92.19 424 ASN B N 1
ATOM 8702 C CA . ASN B 1 424 ? 1.674 -28.25 -41.75 1 92.19 424 ASN B CA 1
ATOM 8703 C C . ASN B 1 424 ? 2.92 -29.094 -42.031 1 92.19 424 ASN B C 1
ATOM 8705 O O . ASN B 1 424 ? 3.959 -28.875 -41.375 1 92.19 424 ASN B O 1
ATOM 8709 N N . ASN B 1 425 ? 2.777 -29.969 -42.875 1 90.56 425 ASN B N 1
ATOM 8710 C CA . ASN B 1 425 ? 3.902 -30.828 -43.219 1 90.56 425 ASN B CA 1
ATOM 8711 C C . ASN B 1 425 ? 5.047 -30.047 -43.844 1 90.56 425 ASN B C 1
ATOM 8713 O O . ASN B 1 425 ? 6.219 -30.297 -43.562 1 90.56 425 ASN B O 1
ATOM 8717 N N . LEU B 1 426 ? 4.719 -29.109 -44.656 1 91.31 426 LEU B N 1
ATOM 8718 C CA . LEU B 1 426 ? 5.734 -28.281 -45.312 1 91.31 426 LEU B CA 1
ATOM 8719 C C . LEU B 1 426 ? 6.453 -27.406 -44.312 1 91.31 426 LEU B C 1
ATOM 8721 O O . LEU B 1 426 ? 7.672 -27.25 -44.375 1 91.31 426 LEU B O 1
ATOM 8725 N N . VAL B 1 427 ? 5.645 -26.844 -43.469 1 93.56 427 VAL B N 1
ATOM 8726 C CA . VAL B 1 427 ? 6.211 -25.984 -42.438 1 93.56 427 VAL B CA 1
ATOM 8727 C C . VAL B 1 427 ? 7.148 -26.781 -41.531 1 93.56 427 VAL B C 1
ATOM 8729 O O . VAL B 1 427 ? 8.266 -26.344 -41.25 1 93.56 427 VAL B O 1
ATOM 8732 N N . ASN B 1 428 ? 6.699 -27.969 -41.094 1 92.31 428 ASN B N 1
ATOM 8733 C CA . ASN B 1 428 ? 7.496 -28.828 -40.219 1 92.31 428 ASN B CA 1
ATOM 8734 C C . ASN B 1 428 ? 8.789 -29.281 -40.906 1 92.31 428 ASN B C 1
ATOM 8736 O O . ASN B 1 428 ? 9.844 -29.328 -40.281 1 92.31 428 ASN B O 1
ATOM 8740 N N . ALA B 1 429 ? 8.648 -29.562 -42.125 1 91 429 ALA B N 1
ATOM 8741 C CA . ALA B 1 429 ? 9.828 -29.984 -42.875 1 91 429 ALA B CA 1
ATOM 8742 C C . ALA B 1 429 ? 10.844 -28.859 -43 1 91 429 ALA B C 1
ATOM 8744 O O . ALA B 1 429 ? 12.047 -29.078 -42.844 1 91 429 ALA B O 1
ATOM 8745 N N . LYS B 1 430 ? 10.359 -27.75 -43.344 1 92.06 430 LYS B N 1
ATOM 8746 C CA . LYS B 1 430 ? 11.25 -26.594 -43.438 1 92.06 430 LYS B CA 1
ATOM 8747 C C . LYS B 1 430 ? 11.883 -26.281 -42.062 1 92.06 430 LYS B C 1
ATOM 8749 O O . LYS B 1 430 ? 13.07 -25.969 -42 1 92.06 430 LYS B O 1
ATOM 8754 N N . MET B 1 431 ? 11.07 -26.359 -41.062 1 92.75 431 MET B N 1
ATOM 8755 C CA . MET B 1 431 ? 11.578 -26.078 -39.719 1 92.75 431 MET B CA 1
ATOM 8756 C C . MET B 1 431 ? 12.664 -27.078 -39.344 1 92.75 431 MET B C 1
ATOM 8758 O O . MET B 1 431 ? 13.656 -26.719 -38.688 1 92.75 431 MET B O 1
ATOM 8762 N N . GLU B 1 432 ? 12.461 -28.297 -39.625 1 91.75 432 GLU B N 1
ATOM 8763 C CA . GLU B 1 432 ? 13.469 -29.312 -39.344 1 91.75 432 GLU B CA 1
ATOM 8764 C C . GLU B 1 432 ? 14.797 -28.984 -40.031 1 91.75 432 GLU B C 1
ATOM 8766 O O . GLU B 1 432 ? 15.867 -29.172 -39.438 1 91.75 432 GLU B O 1
ATOM 8771 N N . ARG B 1 433 ? 14.719 -28.469 -41.188 1 89.5 433 ARG B N 1
ATOM 8772 C CA . ARG B 1 433 ? 15.922 -28.094 -41.906 1 89.5 433 ARG B CA 1
ATOM 8773 C C . ARG B 1 433 ? 16.625 -26.922 -41.25 1 89.5 433 ARG B C 1
ATOM 8775 O O . ARG B 1 433 ? 17.859 -26.844 -41.25 1 89.5 433 ARG B O 1
ATOM 8782 N N . ILE B 1 434 ? 15.805 -26.062 -40.844 1 90.38 434 ILE B N 1
ATOM 8783 C CA . ILE B 1 434 ? 16.344 -24.891 -40.156 1 90.38 434 ILE B CA 1
ATOM 8784 C C . ILE B 1 434 ? 17.078 -25.328 -38.906 1 90.38 434 ILE B C 1
ATOM 8786 O O . ILE B 1 434 ? 18.188 -24.875 -38.625 1 90.38 434 ILE B O 1
ATOM 8790 N N . ILE B 1 435 ? 16.5 -26.188 -38.125 1 91.38 435 ILE B N 1
ATOM 8791 C CA . ILE B 1 435 ? 17.047 -26.641 -36.844 1 91.38 435 ILE B CA 1
ATOM 8792 C C . ILE B 1 435 ? 18.328 -27.422 -37.094 1 91.38 435 ILE B C 1
ATOM 8794 O O . ILE B 1 435 ? 19.328 -27.25 -36.375 1 91.38 435 ILE B O 1
ATOM 8798 N N . ASP B 1 436 ? 18.344 -28.188 -38.094 1 87 436 ASP B N 1
ATOM 8799 C CA . ASP B 1 436 ? 19.5 -29.016 -38.406 1 87 436 ASP B CA 1
ATOM 8800 C C . ASP B 1 436 ? 20.625 -28.172 -39 1 87 436 ASP B C 1
ATOM 8802 O O . ASP B 1 436 ? 21.812 -28.453 -38.75 1 87 436 ASP B O 1
ATOM 8806 N N . GLY B 1 437 ? 20.312 -27.203 -39.656 1 78.75 437 GLY B N 1
ATOM 8807 C CA . GLY B 1 437 ? 21.297 -26.438 -40.406 1 78.75 437 GLY B CA 1
ATOM 8808 C C . GLY B 1 437 ? 21.688 -25.141 -39.688 1 78.75 437 GLY B C 1
ATOM 8809 O O . GLY B 1 437 ? 22.875 -24.875 -39.469 1 78.75 437 GLY B O 1
ATOM 8810 N N . SER B 1 438 ? 20.688 -24.469 -39.312 1 71.56 438 SER B N 1
ATOM 8811 C CA . SER B 1 438 ? 20.906 -23.078 -38.906 1 71.56 438 SER B CA 1
ATOM 8812 C C . SER B 1 438 ? 21.062 -22.953 -37.406 1 71.56 438 SER B C 1
ATOM 8814 O O . SER B 1 438 ? 21.484 -21.906 -36.906 1 71.56 438 SER B O 1
ATOM 8816 N N . LEU B 1 439 ? 20.812 -23.953 -36.656 1 76.69 439 LEU B N 1
ATOM 8817 C CA . LEU B 1 439 ? 20.906 -23.828 -35.219 1 76.69 439 LEU B CA 1
ATOM 8818 C C . LEU B 1 439 ? 22.234 -24.391 -34.719 1 76.69 439 LEU B C 1
ATOM 8820 O O . LEU B 1 439 ? 22.312 -24.859 -33.562 1 76.69 439 LEU B O 1
ATOM 8824 N N . ASN B 1 440 ? 23.203 -24.328 -35.594 1 80 440 ASN B N 1
ATOM 8825 C CA . ASN B 1 440 ? 24.562 -24.688 -35.219 1 80 440 ASN B CA 1
ATOM 8826 C C . ASN B 1 440 ? 25.453 -23.453 -35.125 1 80 440 ASN B C 1
ATOM 8828 O O . ASN B 1 440 ? 25.922 -22.938 -36.156 1 80 440 ASN B O 1
ATOM 8832 N N . PRO B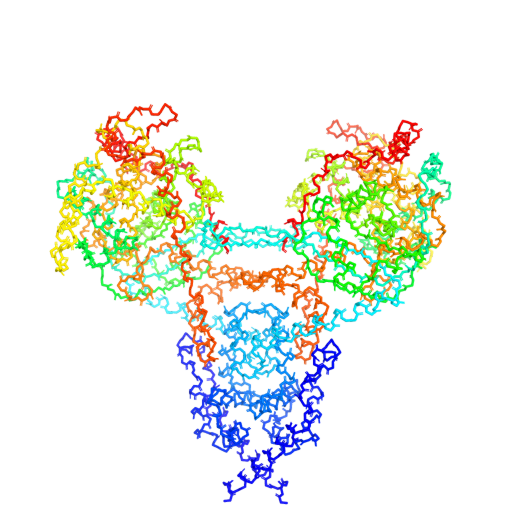 1 441 ? 25.719 -23.031 -33.969 1 79.81 441 PRO B N 1
ATOM 8833 C CA . PRO B 1 441 ? 26.438 -21.781 -33.812 1 79.81 441 PRO B CA 1
ATOM 8834 C C . PRO B 1 441 ? 27.891 -21.859 -34.25 1 79.81 441 PRO B C 1
ATOM 8836 O O . PRO B 1 441 ? 28.516 -20.844 -34.531 1 79.81 441 PRO B O 1
ATOM 8839 N N . ASP B 1 442 ? 28.516 -23 -34.344 1 80 442 ASP B N 1
ATOM 8840 C CA . ASP B 1 442 ? 29.938 -23.141 -34.656 1 80 442 ASP B CA 1
ATOM 8841 C C . ASP B 1 442 ? 30.234 -22.75 -36.094 1 80 442 ASP B C 1
ATOM 8843 O O . ASP B 1 442 ? 31.344 -22.312 -36.406 1 80 442 ASP B O 1
ATOM 8847 N N . ASP B 1 443 ? 29.25 -22.734 -36.875 1 79.31 443 ASP B N 1
ATOM 8848 C CA . ASP B 1 443 ? 29.422 -22.422 -38.312 1 79.31 443 ASP B CA 1
ATOM 8849 C C . ASP B 1 443 ? 29.203 -20.938 -38.562 1 79.31 443 ASP B C 1
ATOM 8851 O O . ASP B 1 443 ? 29.406 -20.484 -39.688 1 79.31 443 ASP B O 1
ATOM 8855 N N . ILE B 1 444 ? 28.859 -20.203 -37.5 1 86.25 444 ILE B N 1
ATOM 8856 C CA . ILE B 1 444 ? 28.484 -18.812 -37.688 1 86.25 444 ILE B CA 1
ATOM 8857 C C . ILE B 1 444 ? 29.641 -17.891 -37.281 1 86.25 444 ILE B C 1
ATOM 8859 O O . ILE B 1 444 ? 30.094 -17.922 -36.125 1 86.25 444 ILE B O 1
ATOM 8863 N N . ASN B 1 445 ? 30.141 -17.062 -38.188 1 83.44 445 ASN B N 1
ATOM 8864 C CA . ASN B 1 445 ? 31.297 -16.188 -37.938 1 83.44 445 ASN B CA 1
ATOM 8865 C C . ASN B 1 445 ? 30.891 -14.914 -37.219 1 83.44 445 ASN B C 1
ATOM 8867 O O . ASN B 1 445 ? 31.641 -14.422 -36.375 1 83.44 445 ASN B O 1
ATOM 8871 N N . ASP B 1 446 ? 29.734 -14.422 -37.531 1 88.38 446 ASP B N 1
ATOM 8872 C CA . ASP B 1 446 ? 29.25 -13.203 -36.875 1 88.38 446 ASP B CA 1
ATOM 8873 C C . ASP B 1 446 ? 28.844 -13.484 -35.406 1 88.38 446 ASP B C 1
ATOM 8875 O O . ASP B 1 446 ? 27.922 -14.266 -35.156 1 88.38 446 ASP B O 1
ATOM 8879 N N . PRO B 1 447 ? 29.484 -12.82 -34.469 1 90.69 447 PRO B N 1
ATOM 8880 C CA . PRO B 1 447 ? 29.219 -13.117 -33.062 1 90.69 447 PRO B CA 1
ATOM 8881 C C . PRO B 1 447 ? 27.781 -12.82 -32.656 1 90.69 447 PRO B C 1
ATOM 8883 O O . PRO B 1 447 ? 27.219 -13.539 -31.844 1 90.69 447 PRO B O 1
ATOM 8886 N N . SER B 1 448 ? 27.203 -11.773 -33.219 1 92.06 448 SER B N 1
ATOM 8887 C CA . SER B 1 448 ? 25.828 -11.43 -32.875 1 92.06 448 SER B CA 1
ATOM 8888 C C . SER B 1 448 ? 24.844 -12.523 -33.281 1 92.06 448 SER B C 1
ATOM 8890 O O . SER B 1 448 ? 23.953 -12.891 -32.531 1 92.06 448 SER B O 1
ATOM 8892 N N . SER B 1 449 ? 25.094 -13.047 -34.438 1 92.94 449 SER B N 1
ATOM 8893 C CA . SER B 1 449 ? 24.25 -14.117 -34.938 1 92.94 449 SER B CA 1
ATOM 8894 C C . SER B 1 449 ? 24.5 -15.422 -34.188 1 92.94 449 SER B C 1
ATOM 8896 O O . SER B 1 449 ? 23.562 -16.188 -33.938 1 92.94 449 SER B O 1
ATOM 8898 N N . ALA B 1 450 ? 25.719 -15.672 -33.875 1 93.25 450 ALA B N 1
ATOM 8899 C CA . ALA B 1 450 ? 26.031 -16.859 -33.094 1 93.25 450 ALA B CA 1
ATOM 8900 C C . ALA B 1 450 ? 25.375 -16.797 -31.703 1 93.25 450 ALA B C 1
ATOM 8902 O O . ALA B 1 450 ? 24.812 -17.781 -31.234 1 93.25 450 ALA B O 1
ATOM 8903 N N . ASN B 1 451 ? 25.469 -15.594 -31.125 1 94.75 451 ASN B N 1
ATOM 8904 C CA . ASN B 1 451 ? 24.844 -15.398 -29.812 1 94.75 451 ASN B CA 1
ATOM 8905 C C . ASN B 1 451 ? 23.328 -15.562 -29.891 1 94.75 451 ASN B C 1
ATOM 8907 O O . ASN B 1 451 ? 22.719 -16.141 -28.984 1 94.75 451 ASN B O 1
ATOM 8911 N N . ALA B 1 452 ? 22.703 -15.062 -30.938 1 95.19 452 ALA B N 1
ATOM 8912 C CA . ALA B 1 452 ? 21.266 -15.188 -31.109 1 95.19 452 ALA B CA 1
ATOM 8913 C C . ALA B 1 452 ? 20.859 -16.656 -31.25 1 95.19 452 ALA B C 1
ATOM 8915 O O . ALA B 1 452 ? 19.812 -17.062 -30.719 1 95.19 452 ALA B O 1
ATOM 8916 N N . THR B 1 453 ? 21.656 -17.375 -31.938 1 94.62 453 THR B N 1
ATOM 8917 C CA . THR B 1 453 ? 21.391 -18.797 -32.125 1 94.62 453 THR B CA 1
ATOM 8918 C C . THR B 1 453 ? 21.484 -19.547 -30.781 1 94.62 453 THR B C 1
ATOM 8920 O O . THR B 1 453 ? 20.641 -20.375 -30.453 1 94.62 453 THR B O 1
ATOM 8923 N N . LEU B 1 454 ? 22.5 -19.219 -30.062 1 95.5 454 LEU B N 1
ATOM 8924 C CA . LEU B 1 454 ? 22.672 -19.828 -28.75 1 95.5 454 LEU B CA 1
ATOM 8925 C C . LEU B 1 454 ? 21.531 -19.453 -27.812 1 95.5 454 LEU B C 1
ATOM 8927 O O . LEU B 1 454 ? 21.062 -20.281 -27.031 1 95.5 454 LEU B O 1
ATOM 8931 N N . PHE B 1 455 ? 21.109 -18.234 -27.922 1 96.75 455 PHE B N 1
ATOM 8932 C CA . PHE B 1 455 ? 19.984 -17.766 -27.109 1 96.75 455 PHE B CA 1
ATOM 8933 C C . PHE B 1 455 ? 18.734 -18.578 -27.406 1 96.75 455 PHE B C 1
ATOM 8935 O O . PHE B 1 455 ? 18.016 -18.984 -26.484 1 96.75 455 PHE B O 1
ATOM 8942 N N . LEU B 1 456 ? 18.469 -18.828 -28.656 1 97.12 456 LEU B N 1
ATOM 8943 C CA . LEU B 1 456 ? 17.297 -19.609 -29.047 1 97.12 456 LEU B CA 1
ATOM 8944 C C . LEU B 1 456 ? 17.344 -21 -28.438 1 97.12 456 LEU B C 1
ATOM 8946 O O . LEU B 1 456 ? 16.344 -21.5 -27.938 1 97.12 456 LEU B O 1
ATOM 8950 N N . ARG B 1 457 ? 18.469 -21.562 -28.438 1 94.88 457 ARG B N 1
ATOM 8951 C CA . ARG B 1 457 ? 18.641 -22.922 -27.922 1 94.88 457 ARG B CA 1
ATOM 8952 C C . ARG B 1 457 ? 18.391 -22.953 -26.422 1 94.88 457 ARG B C 1
ATOM 8954 O O . ARG B 1 457 ? 17.609 -23.781 -25.922 1 94.88 457 ARG B O 1
ATOM 8961 N N . ASP B 1 458 ? 19 -22.078 -25.75 1 96.12 458 ASP B N 1
ATOM 8962 C CA . ASP B 1 458 ? 18.891 -22.078 -24.297 1 96.12 458 ASP B CA 1
ATOM 8963 C C . ASP B 1 458 ? 17.516 -21.625 -23.844 1 96.12 458 ASP B C 1
ATOM 8965 O O . ASP B 1 458 ? 16.969 -22.141 -22.859 1 96.12 458 ASP B O 1
ATOM 8969 N N . MET B 1 459 ? 16.953 -20.641 -24.531 1 97.81 459 MET B N 1
ATOM 8970 C CA . MET B 1 459 ? 15.617 -20.172 -24.203 1 97.81 459 MET B CA 1
ATOM 8971 C C . MET B 1 459 ? 14.586 -21.266 -24.422 1 97.81 459 MET B C 1
ATOM 8973 O O . MET B 1 459 ? 13.578 -21.328 -23.719 1 97.81 459 MET B O 1
ATOM 8977 N N . THR B 1 460 ? 14.812 -22.109 -25.344 1 97.88 460 THR B N 1
ATOM 8978 C CA . THR B 1 460 ? 13.883 -23.203 -25.609 1 97.88 460 THR B CA 1
ATOM 8979 C C . THR B 1 460 ? 13.781 -24.109 -24.391 1 97.88 460 THR B C 1
ATOM 8981 O O . THR B 1 460 ? 12.711 -24.656 -24.094 1 97.88 460 THR B O 1
ATOM 8984 N N . LEU B 1 461 ? 14.906 -24.344 -23.75 1 97.25 461 LEU B N 1
ATOM 8985 C CA . LEU B 1 461 ? 14.867 -25.109 -22.5 1 97.25 461 LEU B CA 1
ATOM 8986 C C . LEU B 1 461 ? 13.938 -24.453 -21.484 1 97.25 461 LEU B C 1
ATOM 8988 O O . LEU B 1 461 ? 13.141 -25.141 -20.828 1 97.25 461 LEU B O 1
ATOM 8992 N N . TYR B 1 462 ? 14.055 -23.141 -21.375 1 97.94 462 TYR B N 1
ATOM 8993 C CA . TYR B 1 462 ? 13.211 -22.359 -20.484 1 97.94 462 TYR B CA 1
ATOM 8994 C C . TYR B 1 462 ? 11.734 -22.531 -20.844 1 97.94 462 TYR B C 1
ATOM 8996 O O . TYR B 1 462 ? 10.898 -22.766 -19.953 1 97.94 462 TYR B O 1
ATOM 9004 N N . LEU B 1 463 ? 11.43 -22.469 -22.078 1 98.12 463 LEU B N 1
ATOM 9005 C CA . LEU B 1 463 ? 10.062 -22.594 -22.562 1 98.12 463 LEU B CA 1
ATOM 9006 C C . LEU B 1 463 ? 9.562 -24.031 -22.391 1 98.12 463 LEU B C 1
ATOM 9008 O O . LEU B 1 463 ? 8.391 -24.25 -22.078 1 98.12 463 LEU B O 1
ATOM 9012 N N . GLU B 1 464 ? 10.469 -24.922 -22.609 1 98.12 464 GLU B N 1
ATOM 9013 C CA . GLU B 1 464 ? 10.109 -26.328 -22.453 1 98.12 464 GLU B CA 1
ATOM 9014 C C . GLU B 1 464 ? 9.711 -26.641 -21.016 1 98.12 464 GLU B C 1
ATOM 9016 O O . GLU B 1 464 ? 8.703 -27.312 -20.781 1 98.12 464 GLU B O 1
ATOM 9021 N N . LEU B 1 465 ? 10.484 -26.203 -20.156 1 97.88 465 LEU B N 1
ATOM 9022 C CA . LEU B 1 465 ? 10.164 -26.422 -18.75 1 97.88 465 LEU B CA 1
ATOM 9023 C C . LEU B 1 465 ? 8.82 -25.781 -18.406 1 97.88 465 LEU B C 1
ATOM 9025 O O . LEU B 1 465 ? 7.984 -26.406 -17.75 1 97.88 465 LEU B O 1
ATOM 9029 N N . SER B 1 466 ? 8.602 -24.609 -18.859 1 97.56 466 SER B N 1
ATOM 9030 C CA . SER B 1 466 ? 7.348 -23.906 -18.609 1 97.56 466 SER B CA 1
ATOM 9031 C C . SER B 1 466 ? 6.16 -24.656 -19.188 1 97.56 466 SER B C 1
ATOM 9033 O O . SER B 1 466 ? 5.133 -24.828 -18.531 1 97.56 466 SER B O 1
ATOM 9035 N N . SER B 1 467 ? 6.328 -25.062 -20.422 1 97.31 467 SER B N 1
ATOM 9036 C CA . SER B 1 467 ? 5.246 -25.75 -21.125 1 97.31 467 SER B CA 1
ATOM 9037 C C . SER B 1 467 ? 4.953 -27.109 -20.484 1 97.31 467 SER B C 1
ATOM 9039 O O . SER B 1 467 ? 3.795 -27.5 -20.359 1 97.31 467 SER B O 1
ATOM 9041 N N . ALA B 1 468 ? 6.012 -27.812 -20.141 1 98.25 468 ALA B N 1
ATOM 9042 C CA . ALA B 1 468 ? 5.852 -29.109 -19.5 1 98.25 468 ALA B CA 1
ATOM 9043 C C . ALA B 1 468 ? 5.121 -28.984 -18.156 1 98.25 468 ALA B C 1
ATOM 9045 O O . ALA B 1 468 ? 4.266 -29.812 -17.828 1 98.25 468 ALA B O 1
ATOM 9046 N N . ILE B 1 469 ? 5.434 -28 -17.422 1 98.12 469 ILE B N 1
ATOM 9047 C CA . ILE B 1 469 ? 4.781 -27.719 -16.141 1 98.12 469 ILE B CA 1
ATOM 9048 C C . ILE B 1 469 ? 3.301 -27.438 -16.375 1 98.12 469 ILE B C 1
ATOM 9050 O O . ILE B 1 469 ? 2.441 -28 -15.695 1 98.12 469 ILE B O 1
ATOM 9054 N N . LYS B 1 470 ? 3.002 -26.594 -17.312 1 97.5 470 LYS B N 1
ATOM 9055 C CA . LYS B 1 470 ? 1.639 -26.141 -17.562 1 97.5 470 LYS B CA 1
ATOM 9056 C C . LYS B 1 470 ? 0.718 -27.328 -17.859 1 97.5 470 LYS B C 1
ATOM 9058 O O . LYS B 1 470 ? -0.45 -27.328 -17.469 1 97.5 470 LYS B O 1
ATOM 9063 N N . VAL B 1 471 ? 1.227 -28.391 -18.516 1 97.38 471 VAL B N 1
ATOM 9064 C CA . VAL B 1 471 ? 0.383 -29.5 -18.906 1 97.38 471 VAL B CA 1
ATOM 9065 C C . VAL B 1 471 ? 0.536 -30.656 -17.922 1 97.38 471 VAL B C 1
ATOM 9067 O O . VAL B 1 471 ? -0.197 -31.641 -17.984 1 97.38 471 VAL B O 1
ATOM 9070 N N . GLY B 1 472 ? 1.44 -30.578 -16.984 1 97.75 472 GLY B N 1
ATOM 9071 C CA . GLY B 1 472 ? 1.647 -31.609 -15.977 1 97.75 472 GLY B CA 1
ATOM 9072 C C . GLY B 1 472 ? 2.283 -32.875 -16.531 1 97.75 472 GLY B C 1
ATOM 9073 O O . GLY B 1 472 ? 1.852 -33.969 -16.219 1 97.75 472 GLY B O 1
ATOM 9074 N N . ASP B 1 473 ? 3.285 -32.719 -17.406 1 98.25 473 ASP B N 1
ATOM 9075 C CA . ASP B 1 473 ? 4.008 -33.844 -17.969 1 98.25 473 ASP B CA 1
ATOM 9076 C C . ASP B 1 473 ? 5.316 -34.094 -17.219 1 98.25 473 ASP B C 1
ATOM 9078 O O . ASP B 1 473 ? 6.336 -33.469 -17.516 1 98.25 473 ASP B O 1
ATOM 9082 N N . ILE B 1 474 ? 5.312 -35.062 -16.328 1 97.62 474 ILE B N 1
ATOM 9083 C CA . ILE B 1 474 ? 6.461 -35.312 -15.453 1 97.62 474 ILE B CA 1
ATOM 9084 C C . ILE B 1 474 ? 7.594 -35.938 -16.25 1 97.62 474 ILE B C 1
ATOM 9086 O O . ILE B 1 474 ? 8.766 -35.844 -15.867 1 97.62 474 ILE B O 1
ATOM 9090 N N . GLY B 1 475 ? 7.25 -36.625 -17.344 1 97.25 475 GLY B N 1
ATOM 9091 C CA . GLY B 1 475 ? 8.297 -37.125 -18.203 1 97.25 475 GLY B CA 1
ATOM 9092 C C . GLY B 1 475 ? 9.109 -36.031 -18.891 1 97.25 475 GLY B C 1
ATOM 9093 O O . GLY B 1 475 ? 10.336 -36.094 -18.922 1 97.25 475 GLY B O 1
ATOM 9094 N N . ARG B 1 476 ? 8.445 -35.062 -19.422 1 97.75 476 ARG B N 1
ATOM 9095 C CA . ARG B 1 476 ? 9.109 -33.906 -20.047 1 97.75 476 ARG B CA 1
ATOM 9096 C C . ARG B 1 476 ? 9.898 -33.125 -19.016 1 97.75 476 ARG B C 1
ATOM 9098 O O . ARG B 1 476 ? 10.984 -32.625 -19.312 1 97.75 476 ARG B O 1
ATOM 9105 N N . ILE B 1 477 ? 9.328 -33.031 -17.812 1 98.31 477 ILE B N 1
ATOM 9106 C CA . ILE B 1 477 ? 10.008 -32.312 -16.75 1 98.31 477 ILE B CA 1
ATOM 9107 C C . ILE B 1 477 ? 11.32 -33 -16.406 1 98.31 477 ILE B C 1
ATOM 9109 O O . ILE B 1 477 ? 12.359 -32.375 -16.266 1 98.31 477 ILE B O 1
ATOM 9113 N N . ASP B 1 478 ? 11.25 -34.312 -16.281 1 96.94 478 ASP B N 1
ATOM 9114 C CA . ASP B 1 478 ? 12.445 -35.094 -15.992 1 96.94 478 ASP B CA 1
ATOM 9115 C C . ASP B 1 478 ? 13.516 -34.875 -17.062 1 96.94 478 ASP B C 1
ATOM 9117 O O . ASP B 1 478 ? 14.695 -34.688 -16.734 1 96.94 478 ASP B O 1
ATOM 9121 N N . SER B 1 479 ? 13.086 -34.906 -18.281 1 96.44 479 SER B N 1
ATOM 9122 C CA . SER B 1 479 ? 14 -34.688 -19.391 1 96.44 479 SER B CA 1
ATOM 9123 C C . SER B 1 479 ? 14.594 -33.281 -19.344 1 96.44 479 SER B C 1
ATOM 9125 O O . SER B 1 479 ? 15.789 -33.094 -19.562 1 96.44 479 SER B O 1
ATOM 9127 N N . ALA B 1 480 ? 13.781 -32.344 -19.094 1 97.38 480 ALA B N 1
ATOM 9128 C CA . ALA B 1 480 ? 14.219 -30.938 -19.031 1 97.38 480 ALA B CA 1
ATOM 9129 C C . ALA B 1 480 ? 15.203 -30.719 -17.875 1 97.38 480 ALA B C 1
ATOM 9131 O O . ALA B 1 480 ? 16.141 -29.938 -18 1 97.38 480 ALA B O 1
ATOM 9132 N N . LEU B 1 481 ? 14.953 -31.406 -16.766 1 97.12 481 LEU B N 1
ATOM 9133 C CA . LEU B 1 481 ? 15.844 -31.281 -15.625 1 97.12 481 LEU B CA 1
ATOM 9134 C C . LEU B 1 481 ? 17.219 -31.859 -15.93 1 97.12 481 LEU B C 1
ATOM 9136 O O . LEU B 1 481 ? 18.234 -31.344 -15.453 1 97.12 481 LEU B O 1
ATOM 9140 N N . LYS B 1 482 ? 17.188 -32.906 -16.641 1 95.81 482 LYS B N 1
ATOM 9141 C CA . LYS B 1 482 ? 18.469 -33.469 -17.078 1 95.81 482 LYS B CA 1
ATOM 9142 C C . LYS B 1 482 ? 19.234 -32.5 -17.969 1 95.81 482 LYS B C 1
ATOM 9144 O O . LYS B 1 482 ? 20.422 -32.281 -17.781 1 95.81 482 LYS B O 1
ATOM 9149 N N . TRP B 1 483 ? 18.5 -31.938 -18.938 1 95.56 483 TRP B N 1
ATOM 9150 C CA . TRP B 1 483 ? 19.031 -30.891 -19.797 1 95.56 483 TRP B CA 1
ATOM 9151 C C . TRP B 1 483 ? 19.547 -29.719 -18.969 1 95.56 483 TRP B C 1
ATOM 9153 O O . TRP B 1 483 ? 20.656 -29.234 -19.203 1 95.56 483 TRP B O 1
ATOM 9163 N N . LEU B 1 484 ? 18.844 -29.359 -17.984 1 96 484 LEU B N 1
ATOM 9164 C CA . LEU B 1 484 ? 19.172 -28.234 -17.109 1 96 484 LEU B CA 1
ATOM 9165 C C . LEU B 1 484 ? 20.422 -28.516 -16.297 1 96 484 LEU B C 1
ATOM 9167 O O . LEU B 1 484 ? 21.219 -27.609 -16.031 1 96 484 LEU B O 1
ATOM 9171 N N . THR B 1 485 ? 20.562 -29.75 -15.883 1 94.62 485 THR B N 1
ATOM 9172 C CA . THR B 1 485 ? 21.75 -30.156 -15.141 1 94.62 485 THR B CA 1
ATOM 9173 C C . THR B 1 485 ? 23.016 -29.812 -15.922 1 94.62 485 THR B C 1
ATOM 9175 O O . THR B 1 485 ? 23.984 -29.281 -15.359 1 94.62 485 THR B O 1
ATOM 9178 N N . ILE B 1 486 ? 22.984 -30.062 -17.172 1 93.5 486 ILE B N 1
ATOM 9179 C CA . ILE B 1 486 ? 24.141 -29.812 -18.031 1 93.5 486 ILE B CA 1
ATOM 9180 C C . ILE B 1 486 ? 24.375 -28.312 -18.125 1 93.5 486 ILE B C 1
ATOM 9182 O O . ILE B 1 486 ? 25.5 -27.828 -17.906 1 93.5 486 ILE B O 1
ATOM 9186 N N . VAL B 1 487 ? 23.359 -27.578 -18.344 1 94.62 487 VAL B N 1
ATOM 9187 C CA . VAL B 1 487 ? 23.453 -26.141 -18.594 1 94.62 487 VAL B CA 1
ATOM 9188 C C . VAL B 1 487 ? 23.969 -25.438 -17.344 1 94.62 487 VAL B C 1
ATOM 9190 O O . VAL B 1 487 ? 24.812 -24.531 -17.438 1 94.62 487 VAL B O 1
ATOM 9193 N N . PHE B 1 488 ? 23.5 -25.812 -16.172 1 94.44 488 PHE B N 1
ATOM 9194 C CA . PHE B 1 488 ? 23.859 -25.125 -14.938 1 94.44 488 PHE B CA 1
ATOM 9195 C C . PHE B 1 488 ? 25.312 -25.391 -14.586 1 94.44 488 PHE B C 1
ATOM 9197 O O . PHE B 1 488 ? 25.922 -24.641 -13.82 1 94.44 488 PHE B O 1
ATOM 9204 N N . HIS B 1 489 ? 25.906 -26.375 -15.141 1 91.38 489 HIS B N 1
ATOM 9205 C CA . HIS B 1 489 ? 27.312 -26.656 -14.836 1 91.38 489 HIS B CA 1
ATOM 9206 C C . HIS B 1 489 ? 28.25 -25.812 -15.703 1 91.38 489 HIS B C 1
ATOM 9208 O O . HIS B 1 489 ? 29.453 -25.812 -15.5 1 91.38 489 HIS B O 1
ATOM 9214 N N . ALA B 1 490 ? 27.672 -25.078 -16.75 1 88.25 490 ALA B N 1
ATOM 9215 C CA . ALA B 1 490 ? 28.469 -24.172 -17.562 1 88.25 490 ALA B CA 1
ATOM 9216 C C . ALA B 1 490 ? 28.594 -22.797 -16.891 1 88.25 490 ALA B C 1
ATOM 9218 O O . ALA B 1 490 ? 29.453 -22 -17.25 1 88.25 490 ALA B O 1
ATOM 9219 N N . GLY B 1 491 ? 27.562 -22.531 -16.031 1 70.38 491 GLY B N 1
ATOM 9220 C CA . GLY B 1 491 ? 27.422 -21.141 -15.625 1 70.38 491 GLY B CA 1
ATOM 9221 C C . GLY B 1 491 ? 27.719 -20.922 -14.156 1 70.38 491 GLY B C 1
ATOM 9222 O O . GLY B 1 491 ? 28.562 -21.625 -13.578 1 70.38 491 GLY B O 1
ATOM 9223 N N . SER B 1 492 ? 27.203 -19.797 -13.602 1 67.5 492 SER B N 1
ATOM 9224 C CA . SER B 1 492 ? 27.438 -19.156 -12.312 1 67.5 492 SER B CA 1
ATOM 9225 C C . SER B 1 492 ? 26.469 -19.672 -11.25 1 67.5 492 SER B C 1
ATOM 9227 O O . SER B 1 492 ? 26.469 -19.203 -10.109 1 67.5 492 SER B O 1
ATOM 9229 N N . ASN B 1 493 ? 25.719 -20.734 -11.609 1 79.62 493 ASN B N 1
ATOM 9230 C CA . ASN B 1 493 ? 24.766 -21.25 -10.633 1 79.62 493 ASN B CA 1
ATOM 9231 C C . ASN B 1 493 ? 25.234 -22.547 -10 1 79.62 493 ASN B C 1
ATOM 9233 O O . ASN B 1 493 ? 24.594 -23.594 -10.172 1 79.62 493 ASN B O 1
ATOM 9237 N N . SER B 1 494 ? 26.172 -22.531 -9.203 1 79.69 494 SER B N 1
ATOM 9238 C CA . SER B 1 494 ? 26.828 -23.719 -8.672 1 79.69 494 SER B CA 1
ATOM 9239 C C . SER B 1 494 ? 25.906 -24.469 -7.719 1 79.69 494 SER B C 1
ATOM 9241 O O . SER B 1 494 ? 25.844 -25.703 -7.738 1 79.69 494 SER B O 1
ATOM 9243 N N . ASN B 1 495 ? 25.109 -23.734 -7.016 1 85.19 495 ASN B N 1
ATOM 9244 C CA . ASN B 1 495 ? 24.25 -24.391 -6.031 1 85.19 495 ASN B CA 1
ATOM 9245 C C . ASN B 1 495 ? 23.203 -25.266 -6.707 1 85.19 495 ASN B C 1
ATOM 9247 O O . ASN B 1 495 ? 23.016 -26.422 -6.312 1 85.19 495 ASN B O 1
ATOM 9251 N N . TYR B 1 496 ? 22.625 -24.766 -7.715 1 90.5 496 TYR B N 1
ATOM 9252 C CA . TYR B 1 496 ? 21.609 -25.547 -8.398 1 90.5 496 TYR B CA 1
ATOM 9253 C C . TYR B 1 496 ? 22.234 -26.641 -9.25 1 90.5 496 TYR B C 1
ATOM 9255 O O . TYR B 1 496 ? 21.625 -27.703 -9.453 1 90.5 496 TYR B O 1
ATOM 9263 N N . ALA B 1 497 ? 23.453 -26.344 -9.703 1 91.31 497 ALA B N 1
ATOM 9264 C CA . ALA B 1 497 ? 24.172 -27.375 -10.461 1 91.31 497 ALA B CA 1
ATOM 9265 C C . ALA B 1 497 ? 24.375 -28.641 -9.633 1 91.31 497 ALA B C 1
ATOM 9267 O O . ALA B 1 497 ? 24.062 -29.75 -10.078 1 91.31 497 ALA B O 1
ATOM 9268 N N . TYR B 1 498 ? 24.75 -28.453 -8.438 1 89.12 498 TYR B N 1
ATOM 9269 C CA . TYR B 1 498 ? 25.016 -29.609 -7.57 1 89.12 498 TYR B CA 1
ATOM 9270 C C . TYR B 1 498 ? 23.703 -30.234 -7.098 1 89.12 498 TYR B C 1
ATOM 9272 O O . TYR B 1 498 ? 23.625 -31.453 -6.93 1 89.12 498 TYR B O 1
ATOM 9280 N N . GLU B 1 499 ? 22.734 -29.406 -6.898 1 92.62 499 GLU B N 1
ATOM 9281 C CA . GLU B 1 499 ? 21.438 -29.938 -6.504 1 92.62 499 GLU B CA 1
ATOM 9282 C C . GLU B 1 499 ? 20.859 -30.844 -7.59 1 92.62 499 GLU B C 1
ATOM 9284 O O . GLU B 1 499 ? 20.281 -31.891 -7.293 1 92.62 499 GLU B O 1
ATOM 9289 N N . LEU B 1 500 ? 21.031 -30.453 -8.805 1 93.94 500 LEU B N 1
ATOM 9290 C CA . LEU B 1 500 ? 20.484 -31.234 -9.906 1 93.94 500 LEU B CA 1
ATOM 9291 C C . LEU B 1 500 ? 21.281 -32.5 -10.117 1 93.94 500 LEU B C 1
ATOM 9293 O O . LEU B 1 500 ? 20.734 -33.531 -10.531 1 93.94 500 LEU B O 1
ATOM 9297 N N . LEU B 1 501 ? 22.562 -32.438 -9.773 1 91.25 501 LEU B N 1
ATOM 9298 C CA . LEU B 1 501 ? 23.328 -33.688 -9.773 1 91.25 501 LEU B CA 1
ATOM 9299 C C . LEU B 1 501 ? 22.828 -34.656 -8.703 1 91.25 501 LEU B C 1
ATOM 9301 O O . LEU B 1 501 ? 22.766 -35.844 -8.93 1 91.25 501 LEU B O 1
ATOM 9305 N N . HIS B 1 502 ? 22.531 -34.062 -7.578 1 91.25 502 HIS B N 1
ATOM 9306 C CA . HIS B 1 502 ? 21.953 -34.875 -6.52 1 91.25 502 HIS B CA 1
ATOM 9307 C C . HIS B 1 502 ? 20.641 -35.5 -6.969 1 91.25 502 HIS B C 1
ATOM 9309 O O . HIS B 1 502 ? 20.406 -36.688 -6.754 1 91.25 502 HIS B O 1
ATOM 9315 N N . PHE B 1 503 ? 19.859 -34.75 -7.543 1 92.88 503 PHE B N 1
ATOM 9316 C CA . PHE B 1 503 ? 18.578 -35.25 -8.039 1 92.88 503 PHE B CA 1
ATOM 9317 C C . PHE B 1 503 ? 18.781 -36.375 -9.039 1 92.88 503 PHE B C 1
ATOM 9319 O O . PHE B 1 503 ? 18.078 -37.375 -8.977 1 92.88 503 PHE B O 1
ATOM 9326 N N . ARG B 1 504 ? 19.703 -36.156 -9.93 1 92.69 504 ARG B N 1
ATOM 9327 C CA . ARG B 1 504 ? 19.984 -37.156 -10.938 1 92.69 504 ARG B CA 1
ATOM 9328 C C . ARG B 1 504 ? 20.484 -38.469 -10.297 1 92.69 504 ARG B C 1
ATOM 9330 O O . ARG B 1 504 ? 20.125 -39.562 -10.742 1 92.69 504 ARG B O 1
ATOM 9337 N N . SER B 1 505 ? 21.281 -38.312 -9.336 1 90.81 505 SER B N 1
ATOM 9338 C CA . SER B 1 505 ? 21.797 -39.469 -8.625 1 90.81 505 SER B CA 1
ATOM 9339 C C . SER B 1 505 ? 20.672 -40.281 -7.977 1 90.81 505 SER B C 1
ATOM 9341 O O . SER B 1 505 ? 20.641 -41.5 -8.062 1 90.81 505 SER B O 1
ATOM 9343 N N . CYS B 1 506 ? 19.781 -39.562 -7.406 1 90.25 506 CYS B N 1
ATOM 9344 C CA . CYS B 1 506 ? 18.641 -40.219 -6.77 1 90.25 506 CYS B CA 1
ATOM 9345 C C . CYS B 1 506 ? 17.734 -40.875 -7.809 1 90.25 506 CYS B C 1
ATOM 9347 O O . CYS B 1 506 ? 17.328 -42.031 -7.656 1 90.25 506 CYS B O 1
ATOM 9349 N N . ALA B 1 507 ? 17.484 -40.188 -8.852 1 90.69 507 ALA B N 1
ATOM 9350 C CA . ALA B 1 507 ? 16.578 -40.656 -9.891 1 90.69 507 ALA B CA 1
ATOM 9351 C C . ALA B 1 507 ? 17.141 -41.906 -10.594 1 90.69 507 ALA B C 1
ATOM 9353 O O . ALA B 1 507 ? 16.391 -42.781 -11 1 90.69 507 ALA B O 1
ATOM 9354 N N . ALA B 1 508 ? 18.422 -41.938 -10.695 1 89.12 508 ALA B N 1
ATOM 9355 C CA . ALA B 1 508 ? 19.062 -43.031 -11.461 1 89.12 508 ALA B CA 1
ATOM 9356 C C . ALA B 1 508 ? 19.344 -44.219 -10.578 1 89.12 508 ALA B C 1
ATOM 9358 O O . ALA B 1 508 ? 19.234 -45.375 -11.031 1 89.12 508 ALA B O 1
ATOM 9359 N N . HIS B 1 509 ? 19.656 -43.969 -9.297 1 88.69 509 HIS B N 1
ATOM 9360 C CA . HIS B 1 509 ? 20.234 -45.094 -8.57 1 88.69 509 HIS B CA 1
ATOM 9361 C C . HIS B 1 509 ? 19.516 -45.344 -7.25 1 88.69 509 HIS B C 1
ATOM 9363 O O . HIS B 1 509 ? 19.656 -46.406 -6.648 1 88.69 509 HIS B O 1
ATOM 9369 N N . LEU B 1 510 ? 18.797 -44.438 -6.805 1 85.44 510 LEU B N 1
ATOM 9370 C CA . LEU B 1 510 ? 18.219 -44.594 -5.469 1 85.44 510 LEU B CA 1
ATOM 9371 C C . LEU B 1 510 ? 16.719 -44.812 -5.543 1 85.44 510 LEU B C 1
ATOM 9373 O O . LEU B 1 510 ? 16.172 -45.656 -4.809 1 85.44 510 LEU B O 1
ATOM 9377 N N . TRP B 1 511 ? 16.062 -44.156 -6.402 1 88.06 511 TRP B N 1
ATOM 9378 C CA . TRP B 1 511 ? 14.602 -44.188 -6.453 1 88.06 511 TRP B CA 1
ATOM 9379 C C . TRP B 1 511 ? 14.117 -45.281 -7.426 1 88.06 511 TRP B C 1
ATOM 9381 O O . TRP B 1 511 ? 14.648 -45.406 -8.531 1 88.06 511 TRP B O 1
ATOM 9391 N N . ASP B 1 512 ? 13.141 -46 -6.953 1 88 512 ASP B N 1
ATOM 9392 C CA . ASP B 1 512 ? 12.43 -46.844 -7.93 1 88 512 ASP B CA 1
ATOM 9393 C C . ASP B 1 512 ? 11.477 -45.969 -8.766 1 88 512 ASP B C 1
ATOM 9395 O O . ASP B 1 512 ? 11.266 -44.812 -8.484 1 88 512 ASP B O 1
ATOM 9399 N N . PRO B 1 513 ? 10.953 -46.469 -9.82 1 88.81 513 PRO B N 1
ATOM 9400 C CA . PRO B 1 513 ? 10.133 -45.656 -10.734 1 88.81 513 PRO B CA 1
ATOM 9401 C C . PRO B 1 513 ? 8.93 -45.031 -10.039 1 88.81 513 PRO B C 1
ATOM 9403 O O . PRO B 1 513 ? 8.547 -43.906 -10.367 1 88.81 513 PRO B O 1
ATOM 9406 N N . ASP B 1 514 ? 8.406 -45.688 -9.102 1 88.5 514 ASP B N 1
ATOM 9407 C CA . ASP B 1 514 ? 7.238 -45.156 -8.398 1 88.5 514 ASP B CA 1
ATOM 9408 C C . ASP B 1 514 ? 7.613 -43.969 -7.52 1 88.5 514 ASP B C 1
ATOM 9410 O O . ASP B 1 514 ? 6.875 -43 -7.457 1 88.5 514 ASP B O 1
ATOM 9414 N N . ILE B 1 515 ? 8.727 -44.125 -6.887 1 89.31 515 ILE B N 1
ATOM 9415 C CA . ILE B 1 515 ? 9.203 -43.062 -6.035 1 89.31 515 ILE B CA 1
ATOM 9416 C C . ILE B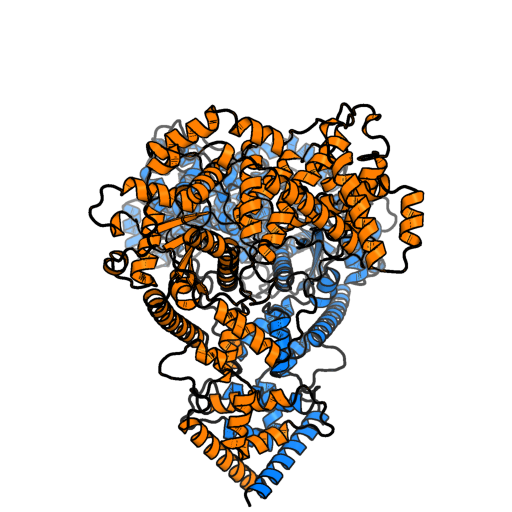 1 515 ? 9.57 -41.844 -6.891 1 89.31 515 ILE B C 1
ATOM 9418 O O . ILE B 1 515 ? 9.25 -40.688 -6.535 1 89.31 515 ILE B O 1
ATOM 9422 N N . LYS B 1 516 ? 10.188 -42.156 -7.992 1 92.69 516 LYS B N 1
ATOM 9423 C CA . LYS B 1 516 ? 10.562 -41.062 -8.898 1 92.69 516 LYS B CA 1
ATOM 9424 C C . LYS B 1 516 ? 9.328 -40.312 -9.383 1 92.69 516 LYS B C 1
ATOM 9426 O O . LYS B 1 516 ? 9.305 -39.062 -9.383 1 92.69 516 LYS B O 1
ATOM 9431 N N . ASP B 1 517 ? 8.328 -41.062 -9.719 1 93.44 517 ASP B N 1
ATOM 9432 C CA . ASP B 1 517 ? 7.086 -40.438 -10.18 1 93.44 517 ASP B CA 1
ATOM 9433 C C . ASP B 1 517 ? 6.438 -39.594 -9.078 1 93.44 517 ASP B C 1
ATOM 9435 O O . ASP B 1 517 ? 5.918 -38.531 -9.344 1 93.44 517 ASP B O 1
ATOM 9439 N N . ALA B 1 518 ? 6.531 -40.156 -7.902 1 92.94 518 ALA B N 1
ATOM 9440 C CA . ALA B 1 518 ? 5.938 -39.438 -6.766 1 92.94 518 ALA B CA 1
ATOM 9441 C C . ALA B 1 518 ? 6.656 -38.125 -6.508 1 92.94 518 ALA B C 1
ATOM 9443 O O . ALA B 1 518 ? 6.02 -37.125 -6.223 1 92.94 518 ALA B O 1
ATOM 9444 N N . VAL B 1 519 ? 7.953 -38.188 -6.613 1 94.44 519 VAL B N 1
ATOM 9445 C CA . VAL B 1 519 ? 8.758 -37 -6.375 1 94.44 519 VAL B CA 1
ATOM 9446 C C . VAL B 1 519 ? 8.461 -35.938 -7.449 1 94.44 519 VAL B C 1
ATOM 9448 O O . VAL B 1 519 ? 8.203 -34.781 -7.137 1 94.44 519 VAL B O 1
ATOM 9451 N N . LEU B 1 520 ? 8.422 -36.344 -8.68 1 96.5 520 LEU B N 1
ATOM 9452 C CA . LEU B 1 520 ? 8.164 -35.438 -9.773 1 96.5 520 LEU B CA 1
ATOM 9453 C C . LEU B 1 520 ? 6.746 -34.875 -9.695 1 96.5 520 LEU B C 1
ATOM 9455 O O . LEU B 1 520 ? 6.531 -33.656 -9.93 1 96.5 520 LEU B O 1
ATOM 9459 N N . ALA B 1 521 ? 5.844 -35.688 -9.359 1 95.69 521 ALA B N 1
ATOM 9460 C CA . ALA B 1 521 ? 4.453 -35.281 -9.227 1 95.69 521 ALA B CA 1
ATOM 9461 C C . ALA B 1 521 ? 4.305 -34.25 -8.086 1 95.69 521 ALA B C 1
ATOM 9463 O O . ALA B 1 521 ? 3.467 -33.375 -8.156 1 95.69 521 ALA B O 1
ATOM 9464 N N . SER B 1 522 ? 5.117 -34.438 -7.07 1 94.94 522 SER B N 1
ATOM 9465 C CA . SER B 1 522 ? 5.047 -33.562 -5.902 1 94.94 522 SER B CA 1
ATOM 9466 C C . SER B 1 522 ? 5.48 -32.125 -6.246 1 94.94 522 SER B C 1
ATOM 9468 O O . SER B 1 522 ? 5.215 -31.203 -5.492 1 94.94 522 SER B O 1
ATOM 9470 N N . MET B 1 523 ? 6.07 -31.938 -7.391 1 97.25 523 MET B N 1
ATOM 9471 C CA . MET B 1 523 ? 6.574 -30.641 -7.789 1 97.25 523 MET B CA 1
ATOM 9472 C C . MET B 1 523 ? 5.48 -29.812 -8.477 1 97.25 523 MET B C 1
ATOM 9474 O O . MET B 1 523 ? 5.715 -28.672 -8.883 1 97.25 523 MET B O 1
ATOM 9478 N N . LEU B 1 524 ? 4.281 -30.406 -8.531 1 97.5 524 LEU B N 1
ATOM 9479 C CA . LEU B 1 524 ? 3.205 -29.766 -9.273 1 97.5 524 LEU B CA 1
ATOM 9480 C C . LEU B 1 524 ? 1.911 -29.766 -8.461 1 97.5 524 LEU B C 1
ATOM 9482 O O . LEU B 1 524 ? 1.676 -30.688 -7.668 1 97.5 524 LEU B O 1
ATOM 9486 N N . VAL B 1 525 ? 1.115 -28.766 -8.656 1 96.88 525 VAL B N 1
ATOM 9487 C CA . VAL B 1 525 ? -0.244 -28.703 -8.133 1 96.88 525 VAL B CA 1
ATOM 9488 C C . VAL B 1 525 ? -1.196 -28.203 -9.219 1 96.88 525 VAL B C 1
ATOM 9490 O O . VAL B 1 525 ? -0.791 -27.453 -10.109 1 96.88 525 VAL B O 1
ATOM 9493 N N . ASN B 1 526 ? -2.367 -28.641 -9.266 1 96.5 526 ASN B N 1
ATOM 9494 C CA . ASN B 1 526 ? -3.422 -28.219 -10.18 1 96.5 526 ASN B CA 1
ATOM 9495 C C . ASN B 1 526 ? -4.66 -27.75 -9.43 1 96.5 526 ASN B C 1
ATOM 9497 O O . ASN B 1 526 ? -5.531 -28.547 -9.086 1 96.5 526 ASN B O 1
ATOM 9501 N N . MET B 1 527 ? -4.82 -26.484 -9.305 1 91.31 527 MET B N 1
ATOM 9502 C CA . MET B 1 527 ? -5.887 -25.953 -8.461 1 91.31 527 MET B CA 1
ATOM 9503 C C . MET B 1 527 ? -7.168 -25.766 -9.273 1 91.31 527 MET B C 1
ATOM 9505 O O . MET B 1 527 ? -8.242 -25.562 -8.703 1 91.31 527 MET B O 1
ATOM 9509 N N . SER B 1 528 ? -7.062 -25.828 -10.57 1 89.38 528 SER B N 1
ATOM 9510 C CA . SER B 1 528 ? -8.234 -25.656 -11.422 1 89.38 528 SER B CA 1
ATOM 9511 C C . SER B 1 528 ? -8.844 -27 -11.805 1 89.38 528 SER B C 1
ATOM 9513 O O . SER B 1 528 ? -10.039 -27.078 -12.117 1 89.38 528 SER B O 1
ATOM 9515 N N . GLY B 1 529 ? -7.988 -27.984 -11.875 1 92.94 529 GLY B N 1
ATOM 9516 C CA . GLY B 1 529 ? -8.438 -29.281 -12.32 1 92.94 529 GLY B CA 1
ATOM 9517 C C . GLY B 1 529 ? -8.445 -29.438 -13.836 1 92.94 529 GLY B C 1
ATOM 9518 O O . GLY B 1 529 ? -8.805 -30.484 -14.359 1 92.94 529 GLY B O 1
ATOM 9519 N N . THR B 1 530 ? -7.98 -28.406 -14.492 1 94.5 530 THR B N 1
ATOM 9520 C CA . THR B 1 530 ? -7.953 -28.453 -15.953 1 94.5 530 THR B CA 1
ATOM 9521 C C . THR B 1 530 ? -6.605 -28.953 -16.453 1 94.5 530 THR B C 1
ATOM 9523 O O . THR B 1 530 ? -5.629 -29 -15.703 1 94.5 530 THR B O 1
ATOM 9526 N N . ARG B 1 531 ? -6.539 -29.312 -17.656 1 94.06 531 ARG B N 1
ATOM 9527 C CA . ARG B 1 531 ? -5.34 -29.906 -18.234 1 94.06 531 ARG B CA 1
ATOM 9528 C C . ARG B 1 531 ? -4.203 -28.891 -18.297 1 94.06 531 ARG B C 1
ATOM 9530 O O . ARG B 1 531 ? -3.035 -29.25 -18.125 1 94.06 531 ARG B O 1
ATOM 9537 N N . GLN B 1 532 ? -4.438 -27.688 -18.422 1 93.81 532 GLN B N 1
ATOM 9538 C CA . GLN B 1 532 ? -3.414 -26.656 -18.516 1 93.81 532 GLN B CA 1
ATOM 9539 C C . GLN B 1 532 ? -3.342 -25.828 -17.234 1 93.81 532 GLN B C 1
ATOM 9541 O O . GLN B 1 532 ? -2.936 -24.672 -17.25 1 93.81 532 GLN B O 1
ATOM 9546 N N . GLY B 1 533 ? -3.762 -26.453 -16.172 1 95.5 533 GLY B N 1
ATOM 9547 C CA . GLY B 1 533 ? -3.865 -25.688 -14.945 1 95.5 533 GLY B CA 1
ATOM 9548 C C . GLY B 1 533 ? -2.773 -26.016 -13.945 1 95.5 533 GLY B C 1
ATOM 9549 O O . GLY B 1 533 ? -2.822 -25.578 -12.797 1 95.5 533 GLY B O 1
ATOM 9550 N N . TRP B 1 534 ? -1.693 -26.75 -14.375 1 97.38 534 TRP B N 1
ATOM 9551 C CA . TRP B 1 534 ? -0.64 -27.172 -13.453 1 97.38 534 TRP B CA 1
ATOM 9552 C C . TRP B 1 534 ? 0.334 -26.031 -13.188 1 97.38 534 TRP B C 1
ATOM 9554 O O . TRP B 1 534 ? 0.614 -25.234 -14.078 1 97.38 534 TRP B O 1
ATOM 9564 N N . LYS B 1 535 ? 0.793 -25.891 -11.992 1 97.56 535 LYS B N 1
ATOM 9565 C CA . LYS B 1 535 ? 1.843 -24.953 -11.602 1 97.56 535 LYS B CA 1
ATOM 9566 C C . LYS B 1 535 ? 2.787 -25.578 -10.578 1 97.56 535 LYS B C 1
ATOM 9568 O O . LYS B 1 535 ? 2.455 -26.594 -9.961 1 97.56 535 LYS B O 1
ATOM 9573 N N . PRO B 1 536 ? 3.98 -25 -10.438 1 97.94 536 PRO B N 1
ATOM 9574 C CA . PRO B 1 536 ? 4.906 -25.531 -9.438 1 97.94 536 PRO B CA 1
ATOM 9575 C C . PRO B 1 536 ? 4.367 -25.406 -8.016 1 97.94 536 PRO B C 1
ATOM 9577 O O . PRO B 1 536 ? 3.729 -24.406 -7.676 1 97.94 536 PRO B O 1
ATOM 9580 N N . THR B 1 537 ? 4.66 -26.344 -7.219 1 97.5 537 THR B N 1
ATOM 9581 C CA . THR B 1 537 ? 4.199 -26.391 -5.836 1 97.5 537 THR B CA 1
ATOM 9582 C C . THR B 1 537 ? 4.707 -25.188 -5.055 1 97.5 537 THR B C 1
ATOM 9584 O O . THR B 1 537 ? 3.969 -24.594 -4.262 1 97.5 537 THR B O 1
ATOM 9587 N N . ASP B 1 538 ? 5.949 -24.828 -5.242 1 96 538 ASP B N 1
ATOM 9588 C CA . ASP B 1 538 ? 6.508 -23.688 -4.508 1 96 538 ASP B CA 1
ATOM 9589 C C . ASP B 1 538 ? 5.914 -22.375 -4.992 1 96 538 ASP B C 1
ATOM 9591 O O . ASP B 1 538 ? 5.863 -21.391 -4.246 1 96 538 ASP B O 1
ATOM 9595 N N . LEU B 1 539 ? 5.496 -22.297 -6.207 1 96.06 539 LEU B N 1
ATOM 9596 C CA . LEU B 1 539 ? 4.773 -21.125 -6.676 1 96.06 539 LEU B CA 1
ATOM 9597 C C . LEU B 1 539 ? 3.418 -21 -5.988 1 96.06 539 LEU B C 1
ATOM 9599 O O . LEU B 1 539 ? 2.986 -19.906 -5.641 1 96.06 539 LEU B O 1
ATOM 9603 N N . TYR B 1 540 ? 2.744 -22.125 -5.875 1 95.38 540 TYR B N 1
ATOM 9604 C CA . TYR B 1 540 ? 1.479 -22.125 -5.148 1 95.38 540 TYR B CA 1
ATOM 9605 C C . TYR B 1 540 ? 1.658 -21.594 -3.732 1 95.38 540 TYR B C 1
ATOM 9607 O O . TYR B 1 540 ? 0.844 -20.812 -3.25 1 95.38 540 TYR B O 1
ATOM 9615 N N . GLN B 1 541 ? 2.715 -22.047 -3.092 1 96.06 541 GLN B N 1
ATOM 9616 C CA . GLN B 1 541 ? 2.99 -21.562 -1.74 1 96.06 541 GLN B CA 1
ATOM 9617 C C . GLN B 1 541 ? 3.234 -20.062 -1.729 1 96.06 541 GLN B C 1
ATOM 9619 O O . GLN B 1 541 ? 2.828 -19.375 -0.794 1 96.06 541 GLN B O 1
ATOM 9624 N N . GLU B 1 542 ? 3.906 -19.594 -2.748 1 93.75 542 GLU B N 1
ATOM 9625 C CA . GLU B 1 542 ? 4.121 -18.156 -2.883 1 93.75 542 GLU B CA 1
ATOM 9626 C C . GLU B 1 542 ? 2.793 -17.406 -3.016 1 93.75 542 GLU B C 1
ATOM 9628 O O . GLU B 1 542 ? 2.643 -16.297 -2.496 1 93.75 542 GLU B O 1
ATOM 9633 N N . HIS B 1 543 ? 1.897 -17.984 -3.756 1 91.44 543 HIS B N 1
ATOM 9634 C CA . HIS B 1 543 ? 0.573 -17.391 -3.893 1 91.44 543 HIS B CA 1
ATOM 9635 C C . HIS B 1 543 ? -0.14 -17.312 -2.547 1 91.44 543 HIS B C 1
ATOM 9637 O O . HIS B 1 543 ? -0.812 -16.328 -2.25 1 91.44 543 HIS B O 1
ATOM 9643 N N . CYS B 1 544 ? -0.003 -18.375 -1.788 1 92.56 544 CYS B N 1
ATOM 9644 C CA . CYS B 1 544 ? -0.58 -18.359 -0.449 1 92.56 544 CYS B CA 1
ATOM 9645 C C . CYS B 1 544 ? 0.004 -17.234 0.395 1 92.56 544 CYS B C 1
ATOM 9647 O O . CYS B 1 544 ? -0.732 -16.516 1.072 1 92.56 544 CYS B O 1
ATOM 9649 N N . ASN B 1 545 ? 1.308 -17.094 0.317 1 91.88 545 ASN B N 1
ATOM 9650 C CA . ASN B 1 545 ? 1.985 -16.031 1.05 1 91.88 545 ASN B CA 1
ATOM 9651 C C . ASN B 1 545 ? 1.501 -14.656 0.613 1 91.88 545 ASN B C 1
ATOM 9653 O O . ASN B 1 545 ? 1.317 -13.766 1.445 1 91.88 545 ASN B O 1
ATOM 9657 N N . ARG B 1 546 ? 1.324 -14.531 -0.63 1 87.25 546 ARG B N 1
ATOM 9658 C CA . ARG B 1 546 ? 0.85 -13.258 -1.158 1 87.25 546 ARG B CA 1
ATOM 9659 C C . ARG B 1 546 ? -0.536 -12.922 -0.618 1 87.25 546 ARG B C 1
ATOM 9661 O O . ARG B 1 546 ? -0.815 -11.766 -0.284 1 87.25 546 ARG B O 1
ATOM 9668 N N . THR B 1 547 ? -1.329 -13.852 -0.587 1 84.88 547 THR B N 1
ATOM 9669 C CA . THR B 1 547 ? -2.68 -13.641 -0.08 1 84.88 547 THR B CA 1
ATOM 9670 C C . THR B 1 547 ? -2.65 -13.258 1.396 1 84.88 547 THR B C 1
ATOM 9672 O O . THR B 1 547 ? -3.373 -12.352 1.819 1 84.88 547 THR B O 1
ATOM 9675 N N . ILE B 1 548 ? -1.844 -13.93 2.131 1 87.38 548 ILE B N 1
ATOM 9676 C CA . ILE B 1 548 ? -1.72 -13.641 3.555 1 87.38 548 ILE B CA 1
ATOM 9677 C C . ILE B 1 548 ? -1.218 -12.219 3.754 1 87.38 548 ILE B C 1
ATOM 9679 O O . ILE B 1 548 ? -1.754 -11.469 4.578 1 87.38 548 ILE B O 1
ATOM 9683 N N . LYS B 1 549 ? -0.232 -11.852 2.967 1 83 549 LYS B N 1
ATOM 9684 C CA . LYS B 1 549 ? 0.323 -10.508 3.068 1 83 549 LYS B CA 1
ATOM 9685 C C . LYS B 1 549 ? -0.718 -9.453 2.697 1 83 549 LYS B C 1
ATOM 9687 O O . LYS B 1 549 ? -0.763 -8.383 3.297 1 83 549 LYS B O 1
ATOM 9692 N N . HIS B 1 550 ? -1.485 -9.758 1.716 1 77.38 550 HIS B N 1
ATOM 9693 C CA . HIS B 1 550 ? -2.531 -8.836 1.284 1 77.38 550 HIS B CA 1
ATOM 9694 C C . HIS B 1 550 ? -3.525 -8.562 2.408 1 77.38 550 HIS B C 1
ATOM 9696 O O . HIS B 1 550 ? -3.908 -7.414 2.641 1 77.38 550 HIS B O 1
ATOM 9702 N N . VAL B 1 551 ? -3.918 -9.617 3.029 1 75.19 551 VAL B N 1
ATOM 9703 C CA . VAL B 1 551 ? -4.863 -9.469 4.133 1 75.19 551 VAL B CA 1
ATOM 9704 C C . VAL B 1 551 ? -4.203 -8.719 5.285 1 75.19 551 VAL B C 1
ATOM 9706 O O . VAL B 1 551 ? -4.82 -7.852 5.902 1 75.19 551 VAL B O 1
ATOM 9709 N N . PHE B 1 552 ? -2.926 -8.93 5.531 1 74.88 552 PHE B N 1
ATOM 9710 C CA . PHE B 1 552 ? -2.166 -8.289 6.602 1 74.88 552 PHE B CA 1
ATOM 9711 C C . PHE B 1 552 ? -2.068 -6.785 6.375 1 74.88 552 PHE B C 1
ATOM 9713 O O . PHE B 1 552 ? -2.301 -6 7.293 1 74.88 552 PHE B O 1
ATOM 9720 N N . HIS B 1 553 ? -1.767 -6.445 5.164 1 70.81 553 HIS B N 1
ATOM 9721 C CA . HIS B 1 553 ? -1.541 -5.039 4.848 1 70.81 553 HIS B CA 1
ATOM 9722 C C . HIS B 1 553 ? -2.84 -4.242 4.926 1 70.81 553 HIS B C 1
ATOM 9724 O O . HIS B 1 553 ? -2.828 -3.064 5.285 1 70.81 553 HIS B O 1
ATOM 9730 N N . ASN B 1 554 ? -3.863 -4.797 4.539 1 65.31 554 ASN B N 1
ATOM 9731 C CA . ASN B 1 554 ? -5.137 -4.086 4.531 1 65.31 554 ASN B CA 1
ATOM 9732 C C . ASN B 1 554 ? -5.648 -3.832 5.945 1 65.31 554 ASN B C 1
ATOM 9734 O O . ASN B 1 554 ? -6.508 -2.973 6.156 1 65.31 554 ASN B O 1
ATOM 9738 N N . LYS B 1 555 ? -5.156 -4.539 6.875 1 65.31 555 LYS B N 1
ATOM 9739 C CA . LYS B 1 555 ? -5.66 -4.379 8.234 1 65.31 555 LYS B CA 1
ATOM 9740 C C . LYS B 1 555 ? -4.746 -3.477 9.055 1 65.31 555 LYS B C 1
ATOM 9742 O O . LYS B 1 555 ? -4.992 -3.25 10.242 1 65.31 555 LYS B O 1
ATOM 9747 N N . GLN B 1 556 ? -3.945 -2.562 8.391 1 54.78 556 GLN B N 1
ATOM 9748 C CA . GLN B 1 556 ? -3.191 -1.382 8.797 1 54.78 556 GLN B CA 1
ATOM 9749 C C . GLN B 1 556 ? -2.604 -1.559 10.195 1 54.78 556 GLN B C 1
ATOM 9751 O O . GLN B 1 556 ? -2.824 -0.725 11.078 1 54.78 556 GLN B O 1
ATOM 9756 N N . GLY B 1 557 ? -1.838 -2.613 10.672 1 58.09 557 GLY B N 1
ATOM 9757 C CA . GLY B 1 557 ? -1.037 -2.494 11.883 1 58.09 557 GLY B CA 1
ATOM 9758 C C . GLY B 1 557 ? -1.553 -3.346 13.023 1 58.09 557 GLY B C 1
ATOM 9759 O O . GLY B 1 557 ? -0.823 -3.617 13.984 1 58.09 557 GLY B O 1
ATOM 9760 N N . ASP B 1 558 ? -2.768 -3.752 12.922 1 63.28 558 ASP B N 1
ATOM 9761 C CA . ASP B 1 558 ? -3.314 -4.414 14.102 1 63.28 558 ASP B CA 1
ATOM 9762 C C . ASP B 1 558 ? -3.166 -5.93 14 1 63.28 558 ASP B C 1
ATOM 9764 O O . ASP B 1 558 ? -3.426 -6.652 14.961 1 63.28 558 ASP B O 1
ATOM 9768 N N . MET B 1 559 ? -2.625 -6.316 12.953 1 75.75 559 MET B N 1
ATOM 9769 C CA . MET B 1 559 ? -2.598 -7.766 12.773 1 75.75 559 MET B CA 1
ATOM 9770 C C . MET B 1 559 ? -1.305 -8.359 13.32 1 75.75 559 MET B C 1
ATOM 9772 O O . MET B 1 559 ? -0.214 -7.875 13.016 1 75.75 559 MET B O 1
ATOM 9776 N N . THR B 1 560 ? -1.439 -9.266 14.297 1 80.25 560 THR B N 1
ATOM 9777 C CA . THR B 1 560 ? -0.305 -9.992 14.852 1 80.25 560 THR B CA 1
ATOM 9778 C C . THR B 1 560 ? -0.162 -11.359 14.188 1 80.25 560 THR B C 1
ATOM 9780 O O . THR B 1 560 ? -1.075 -11.82 13.5 1 80.25 560 THR B O 1
ATOM 9783 N N . PHE B 1 561 ? 0.964 -12.016 14.383 1 82.69 561 PHE B N 1
ATOM 9784 C CA . PHE B 1 561 ? 1.199 -13.344 13.836 1 82.69 561 PHE B CA 1
ATOM 9785 C C . PHE B 1 561 ? 0.195 -14.344 14.398 1 82.69 561 PHE B C 1
ATOM 9787 O O . PHE B 1 561 ? -0.21 -15.281 13.703 1 82.69 561 PHE B O 1
ATOM 9794 N N . ASP B 1 562 ? -0.141 -14.109 15.609 1 87 562 ASP B N 1
ATOM 9795 C CA . ASP B 1 562 ? -1.125 -14.984 16.234 1 87 562 ASP B CA 1
ATOM 9796 C C . ASP B 1 562 ? -2.482 -14.867 15.539 1 87 562 ASP B C 1
ATOM 9798 O O . ASP B 1 562 ? -3.168 -15.867 15.336 1 87 562 ASP B O 1
ATOM 9802 N N . MET B 1 563 ? -2.779 -13.703 15.234 1 88.12 563 MET B N 1
ATOM 9803 C CA . MET B 1 563 ? -4.047 -13.484 14.539 1 88.12 563 MET B CA 1
ATOM 9804 C C . MET B 1 563 ? -4.027 -14.125 13.156 1 88.12 563 MET B C 1
ATOM 9806 O O . MET B 1 563 ? -5.031 -14.68 12.711 1 88.12 563 MET B O 1
ATOM 9810 N N . LEU B 1 564 ? -2.896 -14 12.523 1 89.94 564 LEU B N 1
ATOM 9811 C CA . LEU B 1 564 ? -2.756 -14.641 11.219 1 89.94 564 LEU B CA 1
ATOM 9812 C C . LEU B 1 564 ? -2.949 -16.156 11.328 1 89.94 564 LEU B C 1
ATOM 9814 O O . LEU B 1 564 ? -3.637 -16.75 10.5 1 89.94 564 LEU B O 1
ATOM 9818 N N . ARG B 1 565 ? -2.346 -16.719 12.328 1 92.75 565 ARG B N 1
ATOM 9819 C CA . ARG B 1 565 ? -2.398 -18.156 12.586 1 92.75 565 ARG B CA 1
ATOM 9820 C C . ARG B 1 565 ? -3.816 -18.594 12.922 1 92.75 565 ARG B C 1
ATOM 9822 O O . ARG B 1 565 ? -4.289 -19.625 12.422 1 92.75 565 ARG B O 1
ATOM 9829 N N . GLU B 1 566 ? -4.496 -17.766 13.609 1 93.19 566 GLU B N 1
ATOM 9830 C CA . GLU B 1 566 ? -5.781 -18.172 14.18 1 93.19 566 GLU B CA 1
ATOM 9831 C C . GLU B 1 566 ? -6.93 -17.875 13.227 1 93.19 566 GLU B C 1
ATOM 9833 O O . GLU B 1 566 ? -7.996 -18.484 13.312 1 93.19 566 GLU B O 1
ATOM 9838 N N . ARG B 1 567 ? -6.645 -16.938 12.258 1 92.69 567 ARG B N 1
ATOM 9839 C CA . ARG B 1 567 ? -7.828 -16.469 11.547 1 92.69 567 ARG B CA 1
ATOM 9840 C C . ARG B 1 567 ? -7.621 -16.516 10.039 1 92.69 567 ARG B C 1
ATOM 9842 O O . ARG B 1 567 ? -8.586 -16.562 9.281 1 92.69 567 ARG B O 1
ATOM 9849 N N . ILE B 1 568 ? -6.445 -16.5 9.586 1 92 568 ILE B N 1
ATOM 9850 C CA . ILE B 1 568 ? -6.277 -16.141 8.18 1 92 568 ILE B CA 1
ATOM 9851 C C . ILE B 1 568 ? -5.605 -17.281 7.434 1 92 568 ILE B C 1
ATOM 9853 O O . ILE B 1 568 ? -6.137 -17.781 6.438 1 92 568 ILE B O 1
ATOM 9857 N N . SER B 1 569 ? -4.512 -17.797 7.922 1 94 569 SER B N 1
ATOM 9858 C CA . SER B 1 569 ? -3.592 -18.641 7.168 1 94 569 SER B CA 1
ATOM 9859 C C . SER B 1 569 ? -4.297 -19.875 6.609 1 94 569 SER B C 1
ATOM 9861 O O . SER B 1 569 ? -4.086 -20.234 5.453 1 94 569 SER B O 1
ATOM 9863 N N . MET B 1 570 ? -5.164 -20.5 7.383 1 94.94 570 MET B N 1
ATOM 9864 C CA . MET B 1 570 ? -5.781 -21.75 6.949 1 94.94 570 MET B CA 1
ATOM 9865 C C . MET B 1 570 ? -7.07 -21.484 6.176 1 94.94 570 MET B C 1
ATOM 9867 O O . MET B 1 570 ? -7.688 -22.406 5.652 1 94.94 570 MET B O 1
ATOM 9871 N N . ASN B 1 571 ? -7.43 -20.156 6.082 1 92.12 571 ASN B N 1
ATOM 9872 C CA . ASN B 1 571 ? -8.727 -19.828 5.496 1 92.12 571 ASN B CA 1
ATOM 9873 C C . ASN B 1 571 ? -8.57 -19.109 4.156 1 92.12 571 ASN B C 1
ATOM 9875 O O . ASN B 1 571 ? -9.523 -18.5 3.664 1 92.12 571 ASN B O 1
ATOM 9879 N N . ILE B 1 572 ? -7.496 -19.172 3.57 1 88.56 572 ILE B N 1
ATOM 9880 C CA . ILE B 1 572 ? -7.199 -18.422 2.352 1 88.56 572 ILE B CA 1
ATOM 9881 C C . ILE B 1 572 ? -8.125 -18.875 1.23 1 88.56 572 ILE B C 1
ATOM 9883 O O . ILE B 1 572 ? -8.664 -18.062 0.488 1 88.56 572 ILE B O 1
ATOM 9887 N N . GLU B 1 573 ? -8.305 -20.125 1.013 1 83.88 573 GLU B N 1
ATOM 9888 C CA . GLU B 1 573 ? -9.18 -20.641 -0.036 1 83.88 573 GLU B CA 1
ATOM 9889 C C . GLU B 1 573 ? -10.633 -20.25 0.22 1 83.88 573 GLU B C 1
ATOM 9891 O O . GLU B 1 573 ? -11.383 -19.953 -0.718 1 83.88 573 GLU B O 1
ATOM 9896 N N . THR B 1 574 ? -10.969 -20.297 1.483 1 86.88 574 THR B N 1
ATOM 9897 C CA . THR B 1 574 ? -12.32 -19.906 1.86 1 86.88 574 THR B CA 1
ATOM 9898 C C . THR B 1 574 ? -12.57 -18.438 1.501 1 86.88 574 THR B C 1
ATOM 9900 O O . THR B 1 574 ? -13.648 -18.078 1.025 1 86.88 574 THR B O 1
ATOM 9903 N N . PHE B 1 575 ? -11.594 -17.578 1.717 1 87.31 575 PHE B N 1
ATOM 9904 C CA . PHE B 1 575 ? -11.703 -16.172 1.375 1 87.31 575 PHE B CA 1
ATOM 9905 C C . PHE B 1 575 ? -11.953 -15.992 -0.118 1 87.31 575 PHE B C 1
ATOM 9907 O O . PHE B 1 575 ? -12.844 -15.242 -0.519 1 87.31 575 PHE B O 1
ATOM 9914 N N . ASP B 1 576 ? -11.273 -16.719 -0.925 1 84.56 576 ASP B N 1
ATOM 9915 C CA . ASP B 1 576 ? -11.414 -16.609 -2.375 1 84.56 576 ASP B CA 1
ATOM 9916 C C . ASP B 1 576 ? -12.797 -17.078 -2.832 1 84.56 576 ASP B C 1
ATOM 9918 O O . ASP B 1 576 ? -13.406 -16.469 -3.709 1 84.56 576 ASP B O 1
ATOM 9922 N N . THR B 1 577 ? -13.211 -18.109 -2.207 1 86.31 577 THR B N 1
ATOM 9923 C CA . THR B 1 577 ? -14.508 -18.672 -2.564 1 86.31 577 THR B CA 1
ATOM 9924 C C . THR B 1 577 ? -15.633 -17.703 -2.215 1 86.31 577 THR B C 1
ATOM 9926 O O . THR B 1 577 ? -16.531 -17.469 -3.027 1 86.31 577 THR B O 1
ATOM 9929 N N . ILE B 1 578 ? -15.562 -17.188 -1.064 1 91.25 578 ILE B N 1
ATOM 9930 C CA . ILE B 1 578 ? -16.609 -16.281 -0.615 1 91.25 578 ILE B CA 1
ATOM 9931 C C . ILE B 1 578 ? -16.625 -15.031 -1.482 1 91.25 578 ILE B C 1
ATOM 9933 O O . ILE B 1 578 ? -17.688 -14.516 -1.84 1 91.25 578 ILE B O 1
ATOM 9937 N N . LYS B 1 579 ? -15.484 -14.484 -1.78 1 90.25 579 LYS B N 1
ATOM 9938 C CA . LYS B 1 579 ? -15.383 -13.297 -2.615 1 90.25 579 LYS B CA 1
ATOM 9939 C C . LYS B 1 579 ? -16 -13.531 -3.988 1 90.25 579 LYS B C 1
ATOM 9941 O O . LYS B 1 579 ? -16.875 -12.766 -4.422 1 90.25 579 LYS B O 1
ATOM 9946 N N . ALA B 1 580 ? -15.633 -14.602 -4.645 1 89.12 580 ALA B N 1
ATOM 9947 C CA . ALA B 1 580 ? -16.125 -14.906 -5.988 1 89.12 580 ALA B CA 1
ATOM 9948 C C . ALA B 1 580 ? -17.625 -15.133 -5.984 1 89.12 580 ALA B C 1
ATOM 9950 O O . ALA B 1 580 ? -18.344 -14.594 -6.832 1 89.12 580 ALA B O 1
ATOM 9951 N N . ARG B 1 581 ? -18.062 -15.82 -5.078 1 90.31 581 ARG B N 1
ATOM 9952 C CA . ARG B 1 581 ? -19.484 -16.172 -5.012 1 90.31 581 ARG B CA 1
ATOM 9953 C C . ARG B 1 581 ? -20.344 -14.945 -4.719 1 90.31 581 ARG B C 1
ATOM 9955 O O . ARG B 1 581 ? -21.359 -14.734 -5.363 1 90.31 581 ARG B O 1
ATOM 9962 N N . THR B 1 582 ? -19.938 -14.188 -3.682 1 94.06 582 THR B N 1
ATOM 9963 C CA . THR B 1 582 ? -20.719 -13.016 -3.303 1 94.06 582 THR B CA 1
ATOM 9964 C C . THR B 1 582 ? -20.75 -11.992 -4.438 1 94.06 582 THR B C 1
ATOM 9966 O O . THR B 1 582 ? -21.797 -11.43 -4.742 1 94.06 582 THR B O 1
ATOM 9969 N N . GLU B 1 583 ? -19.672 -11.781 -5.086 1 93.62 583 GLU B N 1
ATOM 9970 C CA . GLU B 1 583 ? -19.609 -10.852 -6.211 1 93.62 583 GLU B CA 1
ATOM 9971 C C . GLU B 1 583 ? -20.469 -11.336 -7.375 1 93.62 583 GLU B C 1
ATOM 9973 O O . GLU B 1 583 ? -21.141 -10.539 -8.039 1 93.62 583 GLU B O 1
ATOM 9978 N N . GLN B 1 584 ? -20.469 -12.594 -7.57 1 90.69 584 GLN B N 1
ATOM 9979 C CA . GLN B 1 584 ? -21.312 -13.172 -8.602 1 90.69 584 GLN B CA 1
ATOM 9980 C C . GLN B 1 584 ? -22.797 -13.055 -8.234 1 90.69 584 GLN B C 1
ATOM 9982 O O . GLN B 1 584 ? -23.625 -12.711 -9.07 1 90.69 584 GLN B O 1
ATOM 9987 N N . THR B 1 585 ? -23.078 -13.336 -7.02 1 91.38 585 THR B N 1
ATOM 9988 C CA . THR B 1 585 ? -24.453 -13.312 -6.523 1 91.38 585 THR B CA 1
ATOM 9989 C C . THR B 1 585 ? -25.047 -11.922 -6.691 1 91.38 585 THR B C 1
ATOM 9991 O O . THR B 1 585 ? -26.188 -11.781 -7.148 1 91.38 585 THR B O 1
ATOM 9994 N N . PHE B 1 586 ? -24.312 -10.93 -6.391 1 92.88 586 PHE B N 1
ATOM 9995 C CA . PHE B 1 586 ? -24.844 -9.562 -6.438 1 92.88 586 PHE B CA 1
ATOM 9996 C C . PHE B 1 586 ? -24.469 -8.891 -7.754 1 92.88 586 PHE B C 1
ATOM 9998 O O . PHE B 1 586 ? -24.5 -7.66 -7.855 1 92.88 586 PHE B O 1
ATOM 10005 N N . LYS B 1 587 ? -23.969 -9.648 -8.734 1 86.44 587 LYS B N 1
ATOM 10006 C CA . LYS B 1 587 ? -23.797 -9.281 -10.133 1 86.44 587 LYS B CA 1
ATOM 10007 C C . LYS B 1 587 ? -22.781 -8.156 -10.289 1 86.44 587 LYS B C 1
ATOM 10009 O O . LYS B 1 587 ? -23 -7.207 -11.047 1 86.44 587 LYS B O 1
ATOM 10014 N N . ALA B 1 588 ? -21.844 -8.219 -9.43 1 88 588 ALA B N 1
ATOM 10015 C CA . ALA B 1 588 ? -20.734 -7.312 -9.68 1 88 588 ALA B CA 1
ATOM 10016 C C . ALA B 1 588 ? -20.016 -7.668 -10.984 1 88 588 ALA B C 1
ATOM 10018 O O . ALA B 1 588 ? -19.703 -8.836 -11.227 1 88 588 ALA B O 1
ATOM 10019 N N . PRO B 1 589 ? -19.906 -6.699 -11.789 1 77.62 589 PRO B N 1
ATOM 10020 C CA . PRO B 1 589 ? -19.312 -7.016 -13.094 1 77.62 589 PRO B CA 1
ATOM 10021 C C . PRO B 1 589 ? -17.922 -7.633 -12.961 1 77.62 589 PRO B C 1
ATOM 10023 O O . PRO B 1 589 ? -17.141 -7.25 -12.078 1 77.62 589 PRO B O 1
ATOM 10026 N N . PRO B 1 590 ? -17.797 -8.656 -13.695 1 69.5 590 PRO B N 1
ATOM 10027 C CA . PRO B 1 590 ? -16.453 -9.25 -13.656 1 69.5 590 PRO B CA 1
ATOM 10028 C C . PRO B 1 590 ? -15.367 -8.281 -14.117 1 69.5 590 PRO B C 1
ATOM 10030 O O . PRO B 1 590 ? -15.641 -7.363 -14.898 1 69.5 590 PRO B O 1
ATOM 10033 N N . ASN B 1 591 ? -14.406 -8.172 -13.336 1 58.41 591 ASN B N 1
ATOM 10034 C CA . ASN B 1 591 ? -13.273 -7.355 -13.75 1 58.41 591 ASN B CA 1
ATOM 10035 C C . ASN B 1 591 ? -12.906 -7.617 -15.211 1 58.41 591 ASN B C 1
ATOM 10037 O O . ASN B 1 591 ? -12.602 -8.75 -15.586 1 58.41 591 ASN B O 1
ATOM 10041 N N . LYS B 1 592 ? -13.898 -7.102 -16.25 1 51.31 592 LYS B N 1
ATOM 10042 C CA . LYS B 1 592 ? -13.555 -7.266 -17.672 1 51.31 592 LYS B CA 1
ATOM 10043 C C . LYS B 1 592 ? -12.039 -7.328 -17.859 1 51.31 592 LYS B C 1
ATOM 10045 O O . LYS B 1 592 ? -11.562 -7.758 -18.906 1 51.31 592 LYS B O 1
ATOM 10050 N N . ARG B 1 593 ? -11.414 -6.496 -17.141 1 45.06 593 ARG B N 1
ATOM 10051 C CA . ARG B 1 593 ? -9.992 -6.402 -17.469 1 45.06 593 ARG B CA 1
ATOM 10052 C C . ARG B 1 593 ? -9.25 -7.676 -17.078 1 45.06 593 ARG B C 1
ATOM 10054 O O . ARG B 1 593 ? -8.742 -7.785 -15.961 1 45.06 593 ARG B O 1
ATOM 10061 N N . LYS B 1 594 ? -10.141 -8.773 -17.203 1 45.84 594 LYS B N 1
ATOM 10062 C CA . LYS B 1 594 ? -9.18 -9.875 -17.234 1 45.84 594 LYS B CA 1
ATOM 10063 C C . LYS B 1 594 ? -7.875 -9.438 -17.891 1 45.84 594 LYS B C 1
ATOM 10065 O O . LYS B 1 594 ? -7.887 -8.703 -18.875 1 45.84 594 LYS B O 1
ATOM 10070 N N . HIS B 1 595 ? -6.934 -9.43 -17.141 1 46.78 595 HIS B N 1
ATOM 10071 C CA . HIS B 1 595 ? -5.598 -9.023 -17.578 1 46.78 595 HIS B CA 1
ATOM 10072 C C . HIS B 1 595 ? -5.336 -9.43 -19.016 1 46.78 595 HIS B C 1
ATOM 10074 O O . HIS B 1 595 ? -4.852 -10.539 -19.281 1 46.78 595 HIS B O 1
ATOM 10080 N N . ALA B 1 596 ? -6.285 -8.992 -19.859 1 49.78 596 ALA B N 1
ATOM 10081 C CA . ALA B 1 596 ? -5.809 -9.242 -21.219 1 49.78 596 ALA B CA 1
ATOM 10082 C C . ALA B 1 596 ? -4.426 -8.633 -21.438 1 49.78 596 ALA B C 1
ATOM 10084 O O . ALA B 1 596 ? -4.203 -7.457 -21.141 1 49.78 596 ALA B O 1
ATOM 10085 N N . ALA B 1 597 ? -3.48 -9.555 -21.516 1 60.72 597 ALA B N 1
ATOM 10086 C CA . ALA B 1 597 ? -2.109 -9.133 -21.812 1 60.72 597 ALA B CA 1
ATOM 10087 C C . ALA B 1 597 ? -2.078 -8.062 -22.891 1 60.72 597 ALA B C 1
ATOM 10089 O O . ALA B 1 597 ? -2.809 -8.156 -23.875 1 60.72 597 ALA B O 1
ATOM 10090 N N . VAL B 1 598 ? -1.541 -6.863 -22.469 1 65.75 598 VAL B N 1
ATOM 10091 C CA . VAL B 1 598 ? -1.324 -5.832 -23.484 1 65.75 598 VAL B CA 1
ATOM 10092 C C . VAL B 1 598 ? -0.57 -6.426 -24.672 1 65.75 598 VAL B C 1
ATOM 10094 O O . VAL B 1 598 ? 0.336 -7.242 -24.5 1 65.75 598 VAL B O 1
ATOM 10097 N N . SER B 1 599 ? -1.11 -6.148 -25.75 1 72.12 599 SER B N 1
ATOM 10098 C CA . SER B 1 599 ? -0.505 -6.68 -26.969 1 72.12 599 SER B CA 1
ATOM 10099 C C . SER B 1 599 ? 1 -6.438 -26.984 1 72.12 599 SER B C 1
ATOM 10101 O O . SER B 1 599 ? 1.467 -5.367 -26.594 1 72.12 599 SER B O 1
ATOM 10103 N N . ALA B 1 600 ? 1.673 -7.5 -27.344 1 78.69 600 ALA B N 1
ATOM 10104 C CA . ALA B 1 600 ? 3.131 -7.43 -27.406 1 78.69 600 ALA B CA 1
ATOM 10105 C C . ALA B 1 600 ? 3.602 -7.086 -28.812 1 78.69 600 ALA B C 1
ATOM 10107 O O . ALA B 1 600 ? 4.797 -7.145 -29.109 1 78.69 600 ALA B O 1
ATOM 10108 N N . LEU B 1 601 ? 2.752 -6.711 -29.688 1 81.31 601 LEU B N 1
ATOM 10109 C CA . LEU B 1 601 ? 3.059 -6.539 -31.109 1 81.31 601 LEU B CA 1
ATOM 10110 C C . LEU B 1 601 ? 4.102 -5.441 -31.312 1 81.31 601 LEU B C 1
ATOM 10112 O O . LEU B 1 601 ? 5.055 -5.621 -32.062 1 81.31 601 LEU B O 1
ATOM 10116 N N . SER B 1 602 ? 3.943 -4.348 -30.609 1 84.38 602 SER B N 1
ATOM 10117 C CA . SER B 1 602 ? 4.891 -3.244 -30.75 1 84.38 602 SER B CA 1
ATOM 10118 C C . SER B 1 602 ? 6.277 -3.645 -30.266 1 84.38 602 SER B C 1
ATOM 10120 O O . SER B 1 602 ? 7.285 -3.256 -30.859 1 84.38 602 SER B O 1
ATOM 10122 N N . ASP B 1 603 ? 6.34 -4.375 -29.25 1 88.56 603 ASP B N 1
ATOM 10123 C CA . ASP B 1 603 ? 7.621 -4.855 -28.734 1 88.56 603 ASP B CA 1
ATOM 10124 C C . ASP B 1 603 ? 8.312 -5.766 -29.75 1 88.56 603 ASP B C 1
ATOM 10126 O O . ASP B 1 603 ? 9.5 -5.613 -30.016 1 88.56 603 ASP B O 1
ATOM 10130 N N . LEU B 1 604 ? 7.551 -6.688 -30.297 1 91.94 604 LEU B N 1
ATOM 10131 C CA . LEU B 1 604 ? 8.094 -7.633 -31.266 1 91.94 604 LEU B CA 1
ATOM 10132 C C . LEU B 1 604 ? 8.609 -6.914 -32.5 1 91.94 604 LEU B C 1
ATOM 10134 O O . LEU B 1 604 ? 9.641 -7.285 -33.062 1 91.94 604 LEU B O 1
ATOM 10138 N N . GLU B 1 605 ? 7.922 -5.891 -32.906 1 90.69 605 GLU B N 1
ATOM 10139 C CA . GLU B 1 605 ? 8.32 -5.121 -34.094 1 90.69 605 GLU B CA 1
ATOM 10140 C C . GLU B 1 605 ? 9.641 -4.398 -33.844 1 90.69 605 GLU B C 1
ATOM 10142 O O . GLU B 1 605 ? 10.516 -4.387 -34.719 1 90.69 605 GLU B O 1
ATOM 10147 N N . ILE B 1 606 ? 9.789 -3.873 -32.719 1 91.69 606 ILE B N 1
ATOM 10148 C CA . ILE B 1 606 ? 11.008 -3.137 -32.375 1 91.69 606 ILE B CA 1
ATOM 10149 C C . ILE B 1 606 ? 12.195 -4.094 -32.344 1 91.69 606 ILE B C 1
ATOM 10151 O O . ILE B 1 606 ? 13.266 -3.779 -32.875 1 91.69 606 ILE B O 1
ATOM 10155 N N . ILE B 1 607 ? 11.984 -5.23 -31.766 1 94.75 607 ILE B N 1
ATOM 10156 C CA . ILE B 1 607 ? 13.07 -6.203 -31.688 1 94.75 607 ILE B CA 1
ATOM 10157 C C . ILE B 1 607 ? 13.422 -6.703 -33.094 1 94.75 607 ILE B C 1
ATOM 10159 O O . ILE B 1 607 ? 14.594 -6.777 -33.438 1 94.75 607 ILE B O 1
ATOM 10163 N N . SER B 1 608 ? 12.391 -6.996 -33.812 1 93.5 608 SER B N 1
ATOM 10164 C CA . SER B 1 608 ? 12.594 -7.488 -35.156 1 93.5 608 SER B CA 1
ATOM 10165 C C . SER B 1 608 ? 13.344 -6.473 -36 1 93.5 608 SER B C 1
ATOM 10167 O O . SER B 1 608 ? 14.219 -6.84 -36.812 1 93.5 608 SER B O 1
ATOM 10169 N N . MET B 1 609 ? 12.961 -5.25 -35.844 1 92.75 609 MET B N 1
ATOM 10170 C CA . MET B 1 609 ? 13.625 -4.184 -36.594 1 92.75 609 MET B CA 1
ATOM 10171 C C . MET B 1 609 ? 15.102 -4.086 -36.188 1 92.75 609 MET B C 1
ATOM 10173 O O . MET B 1 609 ? 15.961 -3.889 -37.062 1 92.75 609 MET B O 1
ATOM 10177 N N . THR B 1 610 ? 15.352 -4.191 -35 1 92.06 610 THR B N 1
ATOM 10178 C CA . THR B 1 610 ? 16.719 -4.133 -34.531 1 92.06 610 THR B CA 1
ATOM 10179 C C . THR B 1 610 ? 17.547 -5.289 -35.094 1 92.06 610 THR B C 1
ATOM 10181 O O . THR B 1 610 ? 18.672 -5.09 -35.531 1 92.06 610 THR B O 1
ATOM 10184 N N . LEU B 1 611 ? 17.016 -6.52 -35.062 1 94.38 611 LEU B N 1
ATOM 10185 C CA . LEU B 1 611 ? 17.703 -7.691 -35.594 1 94.38 611 LEU B CA 1
ATOM 10186 C C . LEU B 1 611 ? 17.953 -7.551 -37.094 1 94.38 611 LEU B C 1
ATOM 10188 O O . LEU B 1 611 ? 19.016 -7.914 -37.594 1 94.38 611 LEU B O 1
ATOM 10192 N N . SER B 1 612 ? 17 -6.969 -37.75 1 92.12 612 SER B N 1
ATOM 10193 C CA . SER B 1 612 ? 17.109 -6.785 -39.188 1 92.12 612 SER B CA 1
ATOM 10194 C C . SER B 1 612 ? 18.109 -5.691 -39.531 1 92.12 612 SER B C 1
ATOM 10196 O O . SER B 1 612 ? 18.922 -5.848 -40.438 1 92.12 612 SER B O 1
ATOM 10198 N N . GLU B 1 613 ? 18.016 -4.602 -38.812 1 90.69 613 GLU B N 1
ATOM 10199 C CA . GLU B 1 613 ? 18.891 -3.463 -39.062 1 90.69 613 GLU B CA 1
ATOM 10200 C C . GLU B 1 613 ? 20.359 -3.865 -38.938 1 90.69 613 GLU B C 1
ATOM 10202 O O . GLU B 1 613 ? 21.219 -3.375 -39.656 1 90.69 613 GLU B O 1
ATOM 10207 N N . HIS B 1 614 ? 20.625 -4.742 -38.062 1 89.69 614 HIS B N 1
ATOM 10208 C CA . HIS B 1 614 ? 22.016 -5.133 -37.812 1 89.69 614 HIS B CA 1
ATOM 10209 C C . HIS B 1 614 ? 22.328 -6.473 -38.469 1 89.69 614 HIS B C 1
ATOM 10211 O O . HIS B 1 614 ? 23.359 -7.086 -38.188 1 89.69 614 HIS B O 1
ATOM 10217 N N . SER B 1 615 ? 21.422 -7.039 -39.25 1 89.94 615 SER B N 1
ATOM 10218 C CA . SER B 1 615 ? 21.562 -8.25 -40.031 1 89.94 615 SER B CA 1
ATOM 10219 C C . SER B 1 615 ? 21.891 -9.453 -39.156 1 89.94 615 SER B C 1
ATOM 10221 O O . SER B 1 615 ? 22.75 -10.273 -39.5 1 89.94 615 SER B O 1
ATOM 10223 N N . ILE B 1 616 ? 21.328 -9.414 -38.031 1 92.25 616 ILE B N 1
ATOM 10224 C CA . ILE B 1 616 ? 21.484 -10.57 -37.156 1 92.25 616 ILE B CA 1
ATOM 10225 C C . ILE B 1 616 ? 20.688 -11.75 -37.688 1 92.25 616 ILE B C 1
ATOM 10227 O O . ILE B 1 616 ? 19.5 -11.617 -37.969 1 92.25 616 ILE B O 1
ATOM 10231 N N . LEU B 1 617 ? 21.297 -12.93 -37.844 1 90.81 617 LEU B N 1
ATOM 10232 C CA . LEU B 1 617 ? 20.734 -14.133 -38.438 1 90.81 617 LEU B CA 1
ATOM 10233 C C . LEU B 1 617 ? 20.391 -13.914 -39.906 1 90.81 617 LEU B C 1
ATOM 10235 O O . LEU B 1 617 ? 19.438 -14.5 -40.438 1 90.81 617 LEU B O 1
ATOM 10239 N N . GLY B 1 618 ? 21.141 -13.07 -40.531 1 83.12 618 GLY B N 1
ATOM 10240 C CA . GLY B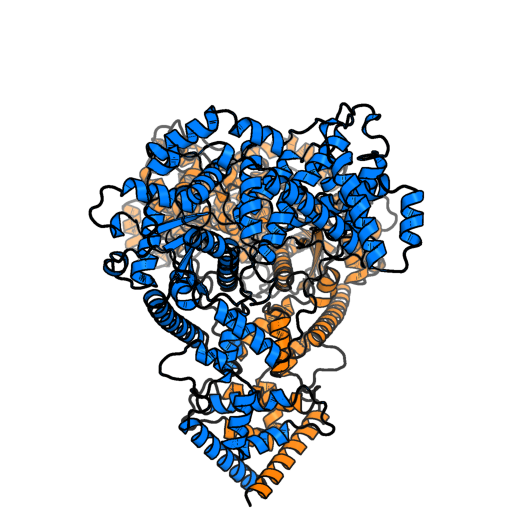 1 618 ? 20.922 -12.758 -41.938 1 83.12 618 GLY B CA 1
ATOM 10241 C C . GLY B 1 618 ? 21.266 -13.914 -42.844 1 83.12 618 GLY B C 1
ATOM 10242 O O . GLY B 1 618 ? 21.594 -15.008 -42.406 1 83.12 618 GLY B O 1
ATOM 10243 N N . LEU B 1 619 ? 21.125 -13.742 -44.156 1 69.06 619 LEU B N 1
ATOM 10244 C CA . LEU B 1 619 ? 21.219 -14.758 -45.188 1 69.06 619 LEU B CA 1
ATOM 10245 C C . LEU B 1 619 ? 22.578 -15.445 -45.156 1 69.06 619 LEU B C 1
ATOM 10247 O O . LEU B 1 619 ? 22.672 -16.656 -45.312 1 69.06 619 LEU B O 1
ATOM 10251 N N . ASN B 1 620 ? 23.547 -14.641 -45.031 1 66.69 620 ASN B N 1
ATOM 10252 C CA . ASN B 1 620 ? 24.859 -15.258 -45 1 66.69 620 ASN B CA 1
ATOM 10253 C C . ASN B 1 620 ? 25.625 -14.867 -43.75 1 66.69 620 ASN B C 1
ATOM 10255 O O . ASN B 1 620 ? 26.609 -14.117 -43.812 1 66.69 620 ASN B O 1
ATOM 10259 N N . PRO B 1 621 ? 25.125 -15.43 -42.656 1 66.88 621 PRO B N 1
ATOM 10260 C CA . PRO B 1 621 ? 25.766 -15.039 -41.406 1 66.88 621 PRO B CA 1
ATOM 10261 C C . PRO B 1 621 ? 27.203 -15.555 -41.281 1 66.88 621 PRO B C 1
ATOM 10263 O O . PRO B 1 621 ? 28 -15.008 -40.5 1 66.88 621 PRO B O 1
ATOM 10266 N N . THR B 1 622 ? 27.547 -16.562 -42.031 1 66.88 622 THR B N 1
ATOM 10267 C CA . THR B 1 622 ? 28.891 -17.125 -42.031 1 66.88 622 THR B CA 1
ATOM 10268 C C . THR B 1 622 ? 29.875 -16.203 -42.75 1 66.88 622 THR B C 1
ATOM 10270 O O . THR B 1 622 ? 31.062 -16.234 -42.469 1 66.88 622 THR B O 1
ATOM 10273 N N . GLY B 1 623 ? 29.281 -15.352 -43.625 1 59.28 623 GLY B N 1
ATOM 10274 C CA . GLY B 1 623 ? 30.141 -14.5 -44.406 1 59.28 623 GLY B CA 1
ATOM 10275 C C . GLY B 1 623 ? 30.312 -13.109 -43.844 1 59.28 623 GLY B C 1
ATOM 10276 O O . GLY B 1 623 ? 31.188 -12.359 -44.281 1 59.28 623 GLY B O 1
ATOM 10277 N N . LYS B 1 624 ? 29.531 -12.812 -42.844 1 62.62 624 LYS B N 1
ATOM 10278 C CA . LYS B 1 624 ? 29.594 -11.469 -42.281 1 62.62 624 LYS B CA 1
ATOM 10279 C C . LYS B 1 624 ? 30.781 -11.312 -41.344 1 62.62 624 LYS B C 1
ATOM 10281 O O . LYS B 1 624 ? 31.062 -12.203 -40.562 1 62.62 624 LYS B O 1
ATOM 10286 N N . PRO B 1 625 ? 31.484 -10.141 -41.625 1 64.19 625 PRO B N 1
ATOM 10287 C CA . PRO B 1 625 ? 32.656 -9.945 -40.781 1 64.19 625 PRO B CA 1
ATOM 10288 C C . PRO B 1 625 ? 32.281 -9.797 -39.281 1 64.19 625 PRO B C 1
ATOM 10290 O O . PRO B 1 625 ? 31.156 -9.375 -38.969 1 64.19 625 PRO B O 1
ATOM 10293 N N . GLN B 1 626 ? 33.219 -10.211 -38.469 1 67.12 626 GLN B N 1
ATOM 10294 C CA . GLN B 1 626 ? 33.125 -10.18 -37 1 67.12 626 GLN B CA 1
ATOM 10295 C C . GLN B 1 626 ? 33.031 -8.742 -36.5 1 67.12 626 GLN B C 1
ATOM 10297 O O . GLN B 1 626 ? 33.812 -7.879 -36.906 1 67.12 626 GLN B O 1
ATOM 10302 N N . ASP B 1 627 ? 31.844 -8.398 -36 1 72.88 627 ASP B N 1
ATOM 10303 C CA . ASP B 1 627 ? 31.75 -7.148 -35.281 1 72.88 627 ASP B CA 1
ATOM 10304 C C . ASP B 1 627 ? 32.625 -7.188 -34.031 1 72.88 627 ASP B C 1
ATOM 10306 O O . ASP B 1 627 ? 32.375 -7.973 -33.094 1 72.88 627 ASP B O 1
ATOM 10310 N N . PRO B 1 628 ? 33.688 -6.434 -33.969 1 75.19 628 PRO B N 1
ATOM 10311 C CA . PRO B 1 628 ? 34.656 -6.504 -32.875 1 75.19 628 PRO B CA 1
ATOM 10312 C C . PRO B 1 628 ? 34.062 -6.078 -31.531 1 75.19 628 PRO B C 1
ATOM 10314 O O . PRO B 1 628 ? 34.594 -6.398 -30.484 1 75.19 628 PRO B O 1
ATOM 10317 N N . THR B 1 629 ? 32.938 -5.438 -31.594 1 79.25 629 THR B N 1
ATOM 10318 C CA . THR B 1 629 ? 32.375 -4.898 -30.359 1 79.25 629 THR B CA 1
ATOM 10319 C C . THR B 1 629 ? 31.562 -5.957 -29.625 1 79.25 629 THR B C 1
ATOM 10321 O O . THR B 1 629 ? 31.328 -5.84 -28.422 1 79.25 629 THR B O 1
ATOM 10324 N N . VAL B 1 630 ? 31.219 -7 -30.391 1 88.62 630 VAL B N 1
ATOM 10325 C CA . VAL B 1 630 ? 30.344 -8 -29.781 1 88.62 630 VAL B CA 1
ATOM 10326 C C . VAL B 1 630 ? 31.172 -9.203 -29.344 1 88.62 630 VAL B C 1
ATOM 10328 O O . VAL B 1 630 ? 31.969 -9.742 -30.125 1 88.62 630 VAL B O 1
ATOM 10331 N N . LYS B 1 631 ? 31.078 -9.531 -28.094 1 87.38 631 LYS B N 1
ATOM 10332 C CA . LYS B 1 631 ? 31.781 -10.695 -27.562 1 87.38 631 LYS B CA 1
ATOM 10333 C C . LYS B 1 631 ? 30.922 -11.953 -27.672 1 87.38 631 LYS B C 1
ATOM 10335 O O . LYS B 1 631 ? 29.75 -11.953 -27.297 1 87.38 631 LYS B O 1
ATOM 10340 N N . ARG B 1 632 ? 31.516 -13.031 -28.156 1 90.44 632 ARG B N 1
ATOM 10341 C CA . ARG B 1 632 ? 30.828 -14.312 -28.266 1 90.44 632 ARG B CA 1
ATOM 10342 C C . ARG B 1 632 ? 30.625 -14.938 -26.875 1 90.44 632 ARG B C 1
ATOM 10344 O O . ARG B 1 632 ? 31.547 -14.961 -26.062 1 90.44 632 ARG B O 1
ATOM 10351 N N . VAL B 1 633 ? 29.469 -15.383 -26.656 1 92.88 633 VAL B N 1
ATOM 10352 C CA . VAL B 1 633 ? 29.172 -15.992 -25.359 1 92.88 633 VAL B CA 1
ATOM 10353 C C . VAL B 1 633 ? 29.484 -17.484 -25.406 1 92.88 633 VAL B C 1
ATOM 10355 O O . VAL B 1 633 ? 29.641 -18.062 -26.484 1 92.88 633 VAL B O 1
ATOM 10358 N N . LYS B 1 634 ? 29.531 -18.078 -24.25 1 91.44 634 LYS B N 1
ATOM 10359 C CA . LYS B 1 634 ? 29.828 -19.5 -24.141 1 91.44 634 LYS B CA 1
ATOM 10360 C C . LYS B 1 634 ? 28.625 -20.359 -24.516 1 91.44 634 LYS B C 1
ATOM 10362 O O . LYS B 1 634 ? 27.484 -19.953 -24.266 1 91.44 634 LYS B O 1
ATOM 10367 N N . HIS B 1 635 ? 28.922 -21.484 -25.125 1 93.94 635 HIS B N 1
ATOM 10368 C CA . HIS B 1 635 ? 27.906 -22.5 -25.359 1 93.94 635 HIS B CA 1
ATOM 10369 C C . HIS B 1 635 ? 27.578 -23.25 -24.078 1 93.94 635 HIS B C 1
ATOM 10371 O O . HIS B 1 635 ? 28.234 -24.234 -23.734 1 93.94 635 HIS B O 1
ATOM 10377 N N . LEU B 1 636 ? 26.531 -22.875 -23.484 1 93.62 636 LEU B N 1
ATOM 10378 C CA . LEU B 1 636 ? 26.219 -23.359 -22.141 1 93.62 636 LEU B CA 1
ATOM 10379 C C . LEU B 1 636 ? 26.094 -24.875 -22.125 1 93.62 636 LEU B C 1
ATOM 10381 O O . LEU B 1 636 ? 26.625 -25.531 -21.25 1 93.62 636 LEU B O 1
ATOM 10385 N N . PHE B 1 637 ? 25.406 -25.406 -23.125 1 92.94 637 PHE B N 1
ATOM 10386 C CA . PHE B 1 637 ? 25.188 -26.844 -23.172 1 92.94 637 PHE B CA 1
ATOM 10387 C C . PHE B 1 637 ? 26.5 -27.594 -23.359 1 92.94 637 PHE B C 1
ATOM 10389 O O . PHE B 1 637 ? 26.781 -28.547 -22.641 1 92.94 637 PHE B O 1
ATOM 10396 N N . MET B 1 638 ? 27.297 -27.156 -24.281 1 92.19 638 MET B N 1
ATOM 10397 C CA . MET B 1 638 ? 28.562 -27.828 -24.578 1 92.19 638 MET B CA 1
ATOM 10398 C C . MET B 1 638 ? 29.547 -27.672 -23.438 1 92.19 638 MET B C 1
ATOM 10400 O O . MET B 1 638 ? 30.203 -28.641 -23.047 1 92.19 638 MET B O 1
ATOM 10404 N N . GLU B 1 639 ? 29.656 -26.469 -22.938 1 92.5 639 GLU B N 1
ATOM 10405 C CA . GLU B 1 639 ? 30.562 -26.234 -21.812 1 92.5 639 GLU B CA 1
ATOM 10406 C C . GLU B 1 639 ? 30.125 -27.016 -20.578 1 92.5 639 GLU B C 1
ATOM 10408 O O . GLU B 1 639 ? 30.969 -27.5 -19.828 1 92.5 639 GLU B O 1
ATOM 10413 N N . GLY B 1 640 ? 28.844 -27.094 -20.391 1 92.62 640 GLY B N 1
ATOM 10414 C CA . GLY B 1 640 ? 28.344 -27.891 -19.281 1 92.62 640 GLY B CA 1
ATOM 10415 C C . GLY B 1 640 ? 28.641 -29.375 -19.422 1 92.62 640 GLY B C 1
ATOM 10416 O O . GLY B 1 640 ? 29.016 -30.031 -18.469 1 92.62 640 GLY B O 1
ATOM 10417 N N . ALA B 1 641 ? 28.469 -29.875 -20.641 1 91.62 641 ALA B N 1
ATOM 10418 C CA . ALA B 1 641 ? 28.766 -31.281 -20.922 1 91.62 641 ALA B CA 1
ATOM 10419 C C . ALA B 1 641 ? 30.25 -31.594 -20.703 1 91.62 641 ALA B C 1
ATOM 10421 O O . ALA B 1 641 ? 30.594 -32.625 -20.125 1 91.62 641 ALA B O 1
ATOM 10422 N N . ILE B 1 642 ? 31.078 -30.688 -21.094 1 90.81 642 ILE B N 1
ATOM 10423 C CA . ILE B 1 642 ? 32.531 -30.859 -20.938 1 90.81 642 ILE B CA 1
ATOM 10424 C C . ILE B 1 642 ? 32.875 -30.859 -19.453 1 90.81 642 ILE B C 1
ATOM 10426 O O . ILE B 1 642 ? 33.656 -31.703 -19.016 1 90.81 642 ILE B O 1
ATOM 10430 N N . ALA B 1 643 ? 32.281 -29.969 -18.797 1 88.94 643 ALA B N 1
ATOM 10431 C CA . ALA B 1 643 ? 32.562 -29.875 -17.359 1 88.94 643 ALA B CA 1
ATOM 10432 C C . ALA B 1 643 ? 32.156 -31.156 -16.641 1 88.94 643 ALA B C 1
ATOM 10434 O O . ALA B 1 643 ? 32.844 -31.578 -15.695 1 88.94 643 ALA B O 1
ATOM 10435 N N . LEU B 1 644 ? 31.125 -31.781 -17.062 1 89.94 644 LEU B N 1
ATOM 10436 C CA . LEU B 1 644 ? 30.609 -32.969 -16.391 1 89.94 644 LEU B CA 1
ATOM 10437 C C . LEU B 1 644 ? 31.406 -34.219 -16.812 1 89.94 644 LEU B C 1
ATOM 10439 O O . LEU B 1 644 ? 31.484 -35.188 -16.047 1 89.94 644 LEU B O 1
ATOM 10443 N N . LEU B 1 645 ? 31.906 -34.094 -17.984 1 87.56 645 LEU B N 1
ATOM 10444 C CA . LEU B 1 645 ? 32.719 -35.219 -18.469 1 87.56 645 LEU B CA 1
ATOM 10445 C C . LEU B 1 645 ? 34.125 -35.188 -17.859 1 87.56 645 LEU B C 1
ATOM 10447 O O . LEU B 1 645 ? 34.781 -36.219 -17.781 1 87.56 645 LEU B O 1
ATOM 10451 N N . ASP B 1 646 ? 34.344 -33.906 -17.422 1 78.06 646 ASP B N 1
ATOM 10452 C CA . ASP B 1 646 ? 35.625 -33.781 -16.719 1 78.06 646 ASP B CA 1
ATOM 10453 C C . ASP B 1 646 ? 35.531 -34.438 -15.328 1 78.06 646 ASP B C 1
ATOM 10455 O O . ASP B 1 646 ? 34.656 -34.094 -14.539 1 78.06 646 ASP B O 1
ATOM 10459 N N . LYS B 1 647 ? 36.094 -35.406 -14.945 1 71.5 647 LYS B N 1
ATOM 10460 C CA . LYS B 1 647 ? 36.062 -36.281 -13.781 1 71.5 647 LYS B CA 1
ATOM 10461 C C . LYS B 1 647 ? 36.156 -35.469 -12.484 1 71.5 647 LYS B C 1
ATOM 10463 O O . LYS B 1 647 ? 35.625 -35.875 -11.453 1 71.5 647 LYS B O 1
ATOM 10468 N N . LYS B 1 648 ? 36.531 -34.25 -12.586 1 79.31 648 LYS B N 1
ATOM 10469 C CA . LYS B 1 648 ? 36.812 -33.531 -11.359 1 79.31 648 LYS B CA 1
ATOM 10470 C C . LYS B 1 648 ? 35.531 -33.062 -10.688 1 79.31 648 LYS B C 1
ATOM 10472 O O . LYS B 1 648 ? 35.375 -33.188 -9.469 1 79.31 648 LYS B O 1
ATOM 10477 N N . ARG B 1 649 ? 34.625 -32.5 -11.445 1 81.12 649 ARG B N 1
ATOM 10478 C CA . ARG B 1 649 ? 33.375 -31.984 -10.875 1 81.12 649 ARG B CA 1
ATOM 10479 C C . ARG B 1 649 ? 32.531 -33.125 -10.305 1 81.12 649 ARG B C 1
ATOM 10481 O O . ARG B 1 649 ? 31.984 -33 -9.211 1 81.12 649 ARG B O 1
ATOM 10488 N N . MET B 1 650 ? 32.375 -34.094 -10.984 1 83.19 650 MET B N 1
ATOM 10489 C CA . MET B 1 650 ? 31.578 -35.25 -10.531 1 83.19 650 MET B CA 1
ATOM 10490 C C . MET B 1 650 ? 32.219 -35.906 -9.32 1 83.19 650 MET B C 1
ATOM 10492 O O . MET B 1 650 ? 31.531 -36.312 -8.383 1 83.19 650 MET B O 1
ATOM 10496 N N . ASP B 1 651 ? 33.562 -35.969 -9.383 1 83.25 651 ASP B N 1
ATOM 10497 C CA . ASP B 1 651 ? 34.281 -36.594 -8.266 1 83.25 651 ASP B CA 1
ATOM 10498 C C . ASP B 1 651 ? 34.125 -35.75 -6.992 1 83.25 651 ASP B C 1
ATOM 10500 O O . ASP B 1 651 ? 33.938 -36.312 -5.902 1 83.25 651 ASP B O 1
ATOM 10504 N N . THR B 1 652 ? 34.188 -34.5 -7.258 1 82.62 652 THR B N 1
ATOM 10505 C CA . THR B 1 652 ? 34 -33.625 -6.121 1 82.62 652 THR B CA 1
ATOM 10506 C C . THR B 1 652 ? 32.594 -33.812 -5.516 1 82.62 652 THR B C 1
ATOM 10508 O O . THR B 1 652 ? 32.438 -33.844 -4.293 1 82.62 652 THR B O 1
ATOM 10511 N N . PHE B 1 653 ? 31.641 -33.906 -6.32 1 86.5 653 PHE B N 1
ATOM 10512 C CA . PHE B 1 653 ? 30.266 -34.156 -5.863 1 86.5 653 PHE B CA 1
ATOM 10513 C C . PHE B 1 653 ? 30.172 -35.469 -5.102 1 86.5 653 PHE B C 1
ATOM 10515 O O . PHE B 1 653 ? 29.594 -35.531 -4.016 1 86.5 653 PHE B O 1
ATOM 10522 N N . ILE B 1 654 ? 30.734 -36.438 -5.645 1 84.94 654 ILE B N 1
ATOM 10523 C CA . ILE B 1 654 ? 30.656 -37.781 -5.059 1 84.94 654 ILE B CA 1
ATOM 10524 C C . ILE B 1 654 ? 31.359 -37.781 -3.705 1 84.94 654 ILE B C 1
ATOM 10526 O O . ILE B 1 654 ? 30.844 -38.344 -2.73 1 84.94 654 ILE B O 1
ATOM 10530 N N . GLN B 1 655 ? 32.438 -37.156 -3.684 1 80.62 655 GLN B N 1
ATOM 10531 C CA . GLN B 1 655 ? 33.219 -37.125 -2.441 1 80.62 655 GLN B CA 1
ATOM 10532 C C . GLN B 1 655 ? 32.469 -36.375 -1.353 1 80.62 655 GLN B C 1
ATOM 10534 O O . GLN B 1 655 ? 32.406 -36.812 -0.206 1 80.62 655 GLN B O 1
ATOM 10539 N N . LYS B 1 656 ? 31.859 -35.312 -1.715 1 77.44 656 LYS B N 1
ATOM 10540 C CA . LYS B 1 656 ? 31.156 -34.469 -0.739 1 77.44 656 LYS B CA 1
ATOM 10541 C C . LYS B 1 656 ? 29.906 -35.156 -0.216 1 77.44 656 LYS B C 1
ATOM 10543 O O . LYS B 1 656 ? 29.562 -35.031 0.958 1 77.44 656 LYS B O 1
ATOM 10548 N N . HIS B 1 657 ? 29.297 -35.906 -1.065 1 77.56 657 HIS B N 1
ATOM 10549 C CA . HIS B 1 657 ? 28.031 -36.531 -0.683 1 77.56 657 HIS B CA 1
ATOM 10550 C C . HIS B 1 657 ? 28.266 -37.906 -0.076 1 77.56 657 HIS B C 1
ATOM 10552 O O . HIS B 1 657 ? 27.453 -38.375 0.731 1 77.56 657 HIS B O 1
ATOM 10558 N N . ALA B 1 658 ? 29.359 -38.5 -0.504 1 66.81 658 ALA B N 1
ATOM 10559 C CA . ALA B 1 658 ? 29.672 -39.781 0.077 1 66.81 658 ALA B CA 1
ATOM 10560 C C . ALA B 1 658 ? 30.141 -39.656 1.524 1 66.81 658 ALA B C 1
ATOM 10562 O O . ALA B 1 658 ? 29.812 -40.469 2.373 1 66.81 658 ALA B O 1
ATOM 10563 N N . ASP B 1 659 ? 30.984 -38.594 1.766 1 61.5 659 ASP B N 1
ATOM 10564 C CA . ASP B 1 659 ? 31.531 -38.406 3.109 1 61.5 659 ASP B CA 1
ATOM 10565 C C . ASP B 1 659 ? 30.562 -37.562 3.953 1 61.5 659 ASP B C 1
ATOM 10567 O O . ASP B 1 659 ? 30.781 -37.375 5.156 1 61.5 659 ASP B O 1
ATOM 10571 N N . GLY B 1 660 ? 29.438 -37.156 3.43 1 60.69 660 GLY B N 1
ATOM 10572 C CA . GLY B 1 660 ? 28.453 -36.375 4.145 1 60.69 660 GLY B CA 1
ATOM 10573 C C . GLY B 1 660 ? 28.922 -34.938 4.422 1 60.69 660 GLY B C 1
ATOM 10574 O O . GLY B 1 660 ? 28.281 -34.219 5.164 1 60.69 660 GLY B O 1
ATOM 10575 N N . SER B 1 661 ? 30.125 -34.594 3.98 1 54.25 661 SER B N 1
ATOM 10576 C CA . SER B 1 661 ? 30.75 -33.312 4.348 1 54.25 661 SER B CA 1
ATOM 10577 C C . SER B 1 661 ? 30.031 -32.125 3.725 1 54.25 661 SER B C 1
ATOM 10579 O O . SER B 1 661 ? 30.172 -31 4.191 1 54.25 661 SER B O 1
ATOM 10581 N N . GLN B 1 662 ? 29.375 -32.375 2.664 1 54.75 662 GLN B N 1
ATOM 10582 C CA . GLN B 1 662 ? 28.688 -31.281 1.959 1 54.75 662 GLN B CA 1
ATOM 10583 C C . GLN B 1 662 ? 27.672 -30.594 2.859 1 54.75 662 GLN B C 1
ATOM 10585 O O . GLN B 1 662 ? 27.328 -29.422 2.643 1 54.75 662 GLN B O 1
ATOM 10590 N N . TRP B 1 663 ? 27.188 -31.281 3.764 1 53.47 663 TRP B N 1
ATOM 10591 C CA . TRP B 1 663 ? 26.094 -30.781 4.586 1 53.47 663 TRP B CA 1
ATOM 10592 C C . TRP B 1 663 ? 26.625 -30.016 5.793 1 53.47 663 TRP B C 1
ATOM 10594 O O . TRP B 1 663 ? 25.844 -29.406 6.539 1 53.47 663 TRP B O 1
ATOM 10604 N N . MET B 1 664 ? 27.938 -30.125 6.047 1 42.69 664 MET B N 1
ATOM 10605 C CA . MET B 1 664 ? 28.547 -29.469 7.211 1 42.69 664 MET B CA 1
ATOM 10606 C C . MET B 1 664 ? 28.781 -28 6.941 1 42.69 664 MET B C 1
ATOM 10608 O O . MET B 1 664 ? 28.969 -27.219 7.879 1 42.69 664 MET B O 1
ATOM 10612 N N . GLY B 1 665 ? 29.281 -27.594 5.789 1 43.94 665 GLY B N 1
ATOM 10613 C CA . GLY B 1 665 ? 29.781 -26.234 5.625 1 43.94 665 GLY B CA 1
ATOM 10614 C C . GLY B 1 665 ? 28.719 -25.25 5.191 1 43.94 665 GLY B C 1
ATOM 10615 O O . GLY B 1 665 ? 27.734 -25.625 4.555 1 43.94 665 GLY B O 1
ATOM 10616 N N . GLY B 1 666 ? 28.469 -24.281 6.152 1 42 666 GLY B N 1
ATOM 10617 C CA . GLY B 1 666 ? 27.641 -23.125 5.922 1 42 666 GLY B CA 1
ATOM 10618 C C . GLY B 1 666 ? 27.906 -22.438 4.598 1 42 666 GLY B C 1
ATOM 10619 O O . GLY B 1 666 ? 28.734 -21.531 4.52 1 42 666 GLY B O 1
ATOM 10620 N N . GLY B 1 667 ? 28.125 -23.156 3.574 1 38.5 667 GLY B N 1
ATOM 10621 C CA . GLY B 1 667 ? 28.438 -22.344 2.406 1 38.5 667 GLY B CA 1
ATOM 10622 C C . GLY B 1 667 ? 27.594 -21.109 2.287 1 38.5 667 GLY B C 1
ATOM 10623 O O . GLY B 1 667 ? 26.516 -21.016 2.891 1 38.5 667 GLY B O 1
ATOM 10624 N N . ALA B 1 668 ? 28.297 -20.016 1.737 1 37.81 668 ALA B N 1
ATOM 10625 C CA . ALA B 1 668 ? 27.688 -18.719 1.461 1 37.81 668 ALA B CA 1
ATOM 10626 C C . ALA B 1 668 ? 26.375 -18.859 0.707 1 37.81 668 ALA B C 1
ATOM 10628 O O . ALA B 1 668 ? 26.297 -19.594 -0.288 1 37.81 668 ALA B O 1
ATOM 10629 N N . GLU B 1 669 ? 25.328 -18.828 1.382 1 37.91 669 GLU B N 1
ATOM 10630 C CA . GLU B 1 669 ? 23.984 -18.797 0.813 1 37.91 669 GLU B CA 1
ATOM 10631 C C . GLU B 1 669 ? 23.953 -17.984 -0.483 1 37.91 669 GLU B C 1
ATOM 10633 O O . GLU B 1 669 ? 24.562 -16.922 -0.571 1 37.91 669 GLU B O 1
ATOM 10638 N N . ASP B 1 670 ? 24.031 -18.562 -1.595 1 37.22 670 ASP B N 1
ATOM 10639 C CA . ASP B 1 670 ? 23.547 -17.688 -2.654 1 37.22 670 ASP B CA 1
ATOM 10640 C C . ASP B 1 670 ? 22.438 -16.766 -2.148 1 37.22 670 ASP B C 1
ATOM 10642 O O . ASP B 1 670 ? 21.469 -17.25 -1.551 1 37.22 670 ASP B O 1
ATOM 10646 N N . MET B 1 671 ? 22.719 -15.68 -1.556 1 35.38 671 MET B N 1
ATOM 10647 C CA . MET B 1 671 ? 21.734 -14.727 -1.034 1 35.38 671 MET B CA 1
ATOM 10648 C C . MET B 1 671 ? 20.438 -14.789 -1.833 1 35.38 671 MET B C 1
ATOM 10650 O O . MET B 1 671 ? 20.375 -14.32 -2.971 1 35.38 671 MET B O 1
ATOM 10654 N N . GLU B 1 672 ? 19.797 -15.914 -1.93 1 35.97 672 GLU B N 1
ATOM 10655 C CA . GLU B 1 672 ? 18.422 -15.789 -2.418 1 35.97 672 GLU B CA 1
ATOM 10656 C C . GLU B 1 672 ? 17.703 -14.625 -1.738 1 35.97 672 GLU B C 1
ATOM 10658 O O . GLU B 1 672 ? 17.547 -14.617 -0.515 1 35.97 672 GLU B O 1
ATOM 10663 N N . GLU B 1 673 ? 18 -13.422 -2.068 1 34.75 673 GLU B N 1
ATOM 10664 C CA . GLU B 1 673 ? 17.25 -12.242 -1.63 1 34.75 673 GLU B CA 1
ATOM 10665 C C . GLU B 1 673 ? 15.75 -12.539 -1.562 1 34.75 673 GLU B C 1
ATOM 10667 O O . GLU B 1 673 ? 15.156 -13 -2.537 1 34.75 673 GLU B O 1
ATOM 10672 N N . ASN B 1 674 ? 15.273 -12.977 -0.525 1 34.97 674 ASN B N 1
ATOM 10673 C CA . ASN B 1 674 ? 13.852 -13.102 -0.223 1 34.97 674 ASN B CA 1
ATOM 10674 C C . ASN B 1 674 ? 13.023 -12.094 -1.005 1 34.97 674 ASN B C 1
ATOM 10676 O O . ASN B 1 674 ? 13.539 -11.07 -1.453 1 34.97 674 ASN B O 1
ATOM 10680 N N . ASP B 1 675 ? 11.688 -12.461 -1.2 1 34.09 675 ASP B N 1
ATOM 10681 C CA . ASP B 1 675 ? 10.516 -12.039 -1.968 1 34.09 675 ASP B CA 1
ATOM 10682 C C . ASP B 1 675 ? 10.289 -10.531 -1.839 1 34.09 675 ASP B C 1
ATOM 10684 O O . ASP B 1 675 ? 9.141 -10.078 -1.753 1 34.09 675 ASP B O 1
ATOM 10688 N N . THR B 1 676 ? 11.195 -9.805 -1.513 1 33.56 676 THR B N 1
ATOM 10689 C CA . THR B 1 676 ? 10.727 -8.422 -1.402 1 33.56 676 THR B CA 1
ATOM 10690 C C . THR B 1 676 ? 10.273 -7.895 -2.76 1 33.56 676 THR B C 1
ATOM 10692 O O . THR B 1 676 ? 9.719 -6.801 -2.852 1 33.56 676 THR B O 1
ATOM 10695 N N . GLY B 1 677 ? 10.766 -8.531 -3.879 1 33.62 677 GLY B N 1
ATOM 10696 C CA . GLY B 1 677 ? 10.453 -7.918 -5.16 1 33.62 677 GLY B CA 1
ATOM 10697 C C . GLY B 1 677 ? 9.023 -8.164 -5.602 1 33.62 677 GLY B C 1
ATOM 10698 O O . GLY B 1 677 ? 8.641 -7.809 -6.719 1 33.62 677 GLY B O 1
ATOM 10699 N N . MET B 1 678 ? 8.43 -9.195 -5.133 1 31.09 678 MET B N 1
ATOM 10700 C CA . MET B 1 678 ? 7.09 -9.367 -5.691 1 31.09 678 MET B CA 1
ATOM 10701 C C . MET B 1 678 ? 6.16 -8.258 -5.215 1 31.09 678 MET B C 1
ATOM 10703 O O . MET B 1 678 ? 5.031 -8.523 -4.805 1 31.09 678 MET B O 1
ATOM 10707 N N . ALA B 1 679 ? 6.609 -7.312 -4.539 1 29.12 679 ALA B N 1
ATOM 10708 C CA . ALA B 1 679 ? 5.664 -6.27 -4.145 1 29.12 679 ALA B CA 1
ATOM 10709 C C . ALA B 1 679 ? 5.031 -5.605 -5.363 1 29.12 679 ALA B C 1
ATOM 10711 O O . ALA B 1 679 ? 5.695 -4.852 -6.082 1 29.12 679 ALA B O 1
ATOM 10712 N N . GLU B 1 680 ? 4.535 -6.188 -6.492 1 26.36 680 GLU B N 1
ATOM 10713 C CA . GLU B 1 680 ? 3.564 -5.348 -7.188 1 26.36 680 GLU B CA 1
ATOM 10714 C C . GLU B 1 680 ? 2.455 -4.887 -6.246 1 26.36 680 GLU B C 1
ATOM 10716 O O . GLU B 1 680 ? 1.965 -5.668 -5.43 1 26.36 680 GLU B O 1
#

pLDDT: mean 86.01, std 13.5, range [25.89, 98.31]

Solvent-accessible surface area (backbone atoms only — not comparable to full-atom values): 71458 Å² total; per-residue (Å²): 108,67,68,59,35,42,52,50,43,35,51,52,31,41,51,25,50,52,49,41,60,71,68,44,78,44,34,68,67,84,87,53,44,41,69,67,57,62,72,62,65,46,68,65,56,48,39,49,47,37,54,71,56,22,47,61,44,40,51,44,49,47,51,49,34,60,42,88,86,62,74,72,77,68,50,76,39,38,50,39,46,50,50,41,35,38,42,24,56,55,34,70,63,33,34,48,63,17,47,55,42,29,52,26,40,56,57,73,46,54,41,70,63,57,44,32,24,39,26,37,58,49,56,20,44,47,66,69,55,48,52,51,44,31,35,30,30,35,56,45,47,42,52,52,46,26,51,44,59,75,74,43,44,42,30,37,37,47,47,77,42,78,46,78,42,80,47,83,64,72,34,61,91,33,51,67,38,74,48,53,17,29,39,36,32,43,31,59,50,62,63,44,54,72,69,75,88,57,57,73,43,45,72,67,60,51,55,76,76,56,52,80,50,72,68,54,50,52,47,49,51,50,49,51,48,28,56,51,51,48,43,37,31,74,73,37,88,86,33,60,68,49,71,82,60,87,74,89,73,37,70,52,82,58,49,57,51,56,69,43,49,34,58,44,37,89,37,48,53,88,40,59,66,26,44,52,50,49,53,48,42,45,40,48,68,56,36,58,52,56,70,71,66,47,71,78,46,48,41,32,44,37,34,21,51,60,70,54,29,52,38,52,52,23,47,30,60,74,22,61,81,45,88,46,59,66,72,20,41,62,35,56,45,66,35,66,34,48,44,63,50,49,50,51,49,53,49,47,51,49,64,66,47,19,73,40,65,85,18,69,84,18,49,39,27,50,29,48,73,47,66,56,54,59,63,55,75,44,96,66,43,50,63,68,58,41,52,50,51,54,48,42,52,46,46,26,48,50,51,46,45,47,61,47,68,55,46,74,66,51,50,54,52,51,70,64,43,85,47,58,65,62,34,33,50,51,52,51,52,52,48,51,49,42,56,72,58,66,60,44,44,90,69,36,52,17,30,48,32,23,42,52,41,50,46,51,57,57,49,44,52,57,49,46,44,52,53,24,40,25,47,34,21,48,43,45,40,53,52,44,48,42,55,44,32,28,34,30,52,44,57,92,41,58,68,60,21,52,50,40,49,51,50,46,34,36,56,72,62,64,39,53,73,64,36,42,49,31,55,51,51,62,34,44,40,16,79,72,26,42,58,71,36,28,38,31,38,53,47,52,52,49,51,52,49,49,51,50,48,51,55,47,59,43,51,72,80,73,66,47,69,65,50,37,31,42,43,41,41,51,38,53,67,57,36,53,49,43,42,55,49,51,30,54,72,32,61,23,73,67,72,76,70,49,80,65,73,69,78,58,61,68,50,33,50,53,50,37,47,52,33,56,75,69,49,46,49,36,84,55,36,54,72,38,73,63,54,85,76,38,75,68,62,79,56,39,56,61,48,5,45,50,42,50,65,35,63,61,57,51,46,50,50,31,50,27,55,54,70,50,52,61,49,68,58,82,64,80,62,74,75,70,75,70,82,65,58,71,69,118,107,68,69,60,34,40,52,49,43,36,50,52,29,42,52,24,49,51,49,41,60,71,66,43,78,44,35,67,65,84,90,53,43,42,71,66,56,61,71,62,65,47,67,65,57,48,39,50,49,38,54,70,57,22,47,62,46,39,52,44,48,47,51,51,34,59,40,90,86,61,75,73,78,66,51,74,40,38,48,39,46,50,52,42,35,38,41,24,55,53,33,72,63,33,33,48,63,18,46,52,42,30,50,28,40,55,57,74,46,53,42,70,63,56,44,32,25,40,25,37,58,48,55,20,44,48,65,68,55,47,51,52,43,30,36,30,31,34,55,45,48,42,53,51,47,26,52,43,59,73,72,44,44,41,32,38,37,45,47,77,42,78,47,78,44,80,49,84,64,72,32,60,91,32,50,65,38,75,48,53,17,29,39,36,32,42,29,59,51,62,63,43,54,72,68,75,88,58,59,72,43,45,72,67,60,49,55,76,75,57,52,77,49,72,69,54,49,53,47,50,51,50,50,51,50,30,55,53,52,47,43,38,33,74,71,37,89,85,33,60,67,48,69,83,58,86,75,87,74,37,69,52,82,59,49,57,51,56,68,44,50,36,58,43,38,88,38,49,54,89,40,59,66,26,43,51,50,49,52,48,42,46,40,49,67,55,35,58,52,56,71,70,67,46,71,77,46,47,42,32,43,36,35,22,52,60,69,54,27,51,38,53,53,22,47,30,61,73,22,63,81,45,88,44,58,64,71,20,42,63,35,57,44,65,37,66,34,49,44,63,51,49,50,50,50,53,50,47,51,51,63,66,48,20,73,42,66,85,17,70,83,17,48,40,27,49,28,48,73,46,66,56,54,59,60,55,74,44,96,66,42,45,62,68,56,42,52,51,52,54,50,42,54,47,46,25,49,50,52,45,45,50,62,49,67,54,44,74,67,52,50,54,53,53,70,66,42,85,47,58,66,61,35,32,49,50,51,51,52,51,48,52,50,42,56,71,60,66,60,44,45,87,68,36,51,17,29,48,31,23,42,52,40,49,46,50,57,55,50,46,53,55,48,46,45,51,52,24,41,25,48,33,20,48,44,44,40,53,52,44,49,42,54,44,32,28,32,29,52,46,56,92,42,58,69,59,22,52,49,40,48,49,50,46,35,35,56,71,61,62,39,52,73,64,35,41,49,30,56,51,51,61,35,44,40,18,78,72,26,43,58,70,36,27,37,31,37,53,46,52,50,49,52,52,50,49,52,50,50,52,56,46,59,43,51,72,79,73,67,47,70,65,50,37,29,42,42,39,42,51,38,53,68,58,37,53,50,43,41,54,49,51,30,54,73,31,61,23,73,68,71,76,70,49,80,64,73,70,77,58,62,69,51,32,49,53,49,37,48,52,32,55,75,68,48,46,50,35,84,55,36,54,73,37,72,64,52,86,75,39,77,67,60,81,57,39,56,60,46,6,46,49,44,50,65,37,62,61,57,52,48,50,50,31,52,29,55,54,70,53,53,60,51,69,58,80,63,79,65,74,75,69,74,70,77,68,54,70,67,121

Radius of gyration: 37.62 Å; Cα contacts (8 Å, |Δi|>4): 2105; chains: 2; bounding box: 100×97×105 Å